Protein AF-A0A1J4JXN5-F1 (afdb_monomer)

InterPro domains:
  IPR014770 Munc13 homology 1 [PS51258] (712-852)

Structure (mmCIF, N/CA/C/O backbone):
data_AF-A0A1J4JXN5-F1
#
_entry.id   AF-A0A1J4JXN5-F1
#
loop_
_atom_site.group_PDB
_atom_site.id
_atom_site.type_symbol
_atom_site.label_atom_id
_atom_site.label_alt_id
_atom_site.label_comp_id
_atom_site.label_asym_id
_atom_site.label_entity_id
_atom_site.label_seq_id
_atom_site.pdbx_PDB_ins_code
_atom_site.Cartn_x
_atom_site.Cartn_y
_atom_site.Cartn_z
_atom_site.occupancy
_atom_site.B_iso_or_equiv
_atom_site.auth_seq_id
_atom_site.auth_comp_id
_atom_site.auth_asym_id
_atom_site.auth_atom_id
_atom_site.pdbx_PDB_model_num
ATOM 1 N N . MET A 1 1 ? -31.882 12.980 4.390 1.00 34.00 1 MET A N 1
ATOM 2 C CA . MET A 1 1 ? -31.147 12.082 3.477 1.00 34.00 1 MET A CA 1
ATOM 3 C C . MET A 1 1 ? -31.932 10.792 3.412 1.00 34.00 1 MET A C 1
ATOM 5 O O . MET A 1 1 ? -32.012 10.131 4.437 1.00 34.00 1 MET A O 1
ATOM 9 N N . ASN A 1 2 ? -32.656 10.540 2.318 1.00 30.00 2 ASN A N 1
ATOM 10 C CA . ASN A 1 2 ? -33.771 9.582 2.332 1.00 30.00 2 ASN A CA 1
ATOM 11 C C . ASN A 1 2 ? -33.903 8.712 1.076 1.00 30.00 2 ASN A C 1
ATOM 13 O O . ASN A 1 2 ? -34.976 8.161 0.841 1.00 30.00 2 ASN A O 1
ATOM 17 N N . THR A 1 3 ? -32.844 8.523 0.292 1.00 39.91 3 THR A N 1
ATOM 18 C CA . THR A 1 3 ? -32.921 7.628 -0.866 1.00 39.91 3 THR A CA 1
ATOM 19 C C . THR A 1 3 ? -31.639 6.835 -1.061 1.00 39.91 3 THR A C 1
ATOM 21 O O . THR A 1 3 ? -30.538 7.363 -1.026 1.00 39.91 3 THR A O 1
ATOM 24 N N . PHE A 1 4 ? -31.813 5.535 -1.297 1.00 38.88 4 PHE A N 1
ATOM 25 C CA . PHE A 1 4 ? -30.798 4.550 -1.687 1.00 38.88 4 PHE A CA 1
ATOM 26 C C . PHE A 1 4 ? -29.945 4.989 -2.898 1.00 38.88 4 PHE A C 1
ATOM 28 O O . PHE A 1 4 ? -28.815 4.537 -3.056 1.00 38.88 4 PHE A O 1
ATOM 35 N N . GLU A 1 5 ? -30.453 5.915 -3.714 1.00 36.44 5 GLU A N 1
ATOM 36 C CA . GLU A 1 5 ? -29.711 6.574 -4.796 1.00 36.44 5 GLU A CA 1
ATOM 37 C C . GLU A 1 5 ? -28.563 7.454 -4.281 1.00 36.44 5 GLU A C 1
ATOM 39 O O . GLU A 1 5 ? -27.498 7.433 -4.889 1.00 36.44 5 GLU A O 1
ATOM 44 N N . ASP A 1 6 ? -28.706 8.103 -3.118 1.00 40.25 6 ASP A N 1
ATOM 45 C CA . ASP A 1 6 ? -27.635 8.896 -2.494 1.00 40.25 6 ASP A CA 1
ATOM 46 C C . ASP A 1 6 ? -26.479 7.985 -2.037 1.00 40.25 6 ASP A C 1
ATOM 48 O O . ASP A 1 6 ? -25.319 8.376 -2.087 1.00 40.25 6 ASP A O 1
ATOM 52 N N . LEU A 1 7 ? -26.782 6.739 -1.640 1.00 38.69 7 LEU A N 1
ATOM 53 C CA . LEU A 1 7 ? -25.796 5.724 -1.239 1.00 38.69 7 LEU A CA 1
ATOM 54 C C . LEU A 1 7 ? -25.062 5.112 -2.435 1.00 38.69 7 LEU A C 1
ATOM 56 O O . LEU A 1 7 ? -23.862 4.867 -2.354 1.00 38.69 7 LEU A O 1
ATOM 60 N N . ILE A 1 8 ? -25.765 4.874 -3.545 1.00 38.03 8 ILE A N 1
ATOM 61 C CA . ILE A 1 8 ? -25.144 4.443 -4.804 1.00 38.03 8 ILE A CA 1
ATOM 62 C C . ILE A 1 8 ? -24.276 5.573 -5.360 1.00 38.03 8 ILE A C 1
ATOM 64 O O . ILE A 1 8 ? -23.167 5.317 -5.815 1.00 38.03 8 ILE A O 1
ATOM 68 N N . GLN A 1 9 ? -24.741 6.819 -5.276 1.00 39.81 9 GLN A N 1
ATOM 69 C CA . GLN A 1 9 ? -23.987 7.983 -5.716 1.00 39.81 9 GLN A CA 1
ATOM 70 C C . GLN A 1 9 ? -22.738 8.216 -4.856 1.00 39.81 9 GLN A C 1
ATOM 72 O O . GLN A 1 9 ? -21.664 8.322 -5.430 1.00 39.81 9 GLN A O 1
ATOM 77 N N . LEU A 1 10 ? -22.821 8.149 -3.521 1.00 38.19 10 LEU A N 1
ATOM 78 C CA . LEU A 1 10 ? -21.639 8.192 -2.643 1.00 38.19 10 LEU A CA 1
ATOM 79 C C . LEU A 1 10 ? -20.693 7.004 -2.878 1.00 38.19 10 LEU A C 1
ATOM 81 O O . LEU A 1 10 ? -19.480 7.173 -2.923 1.00 38.19 10 LEU A O 1
ATOM 85 N N . SER A 1 11 ? -21.229 5.796 -3.074 1.00 35.44 11 SER A N 1
ATOM 86 C CA . SER A 1 11 ? -20.434 4.607 -3.411 1.00 35.44 11 SER A CA 1
ATOM 87 C C . SER A 1 11 ? -19.694 4.765 -4.742 1.00 35.44 11 SER A C 1
ATOM 89 O O . SER A 1 11 ? -18.565 4.289 -4.866 1.00 35.44 11 SER A O 1
ATOM 91 N N . ASN A 1 12 ? -20.318 5.425 -5.719 1.00 38.41 12 ASN A N 1
ATOM 92 C CA . ASN A 1 12 ? -19.769 5.679 -7.049 1.00 38.41 12 ASN A CA 1
ATOM 93 C C . ASN A 1 12 ? -18.831 6.897 -7.091 1.00 38.41 12 ASN A C 1
ATOM 95 O O . ASN A 1 12 ? -17.870 6.874 -7.852 1.00 38.41 12 ASN A O 1
ATOM 99 N N . GLU A 1 13 ? -19.065 7.925 -6.271 1.00 37.84 13 GLU A N 1
ATOM 100 C CA . GLU A 1 13 ? -18.177 9.084 -6.089 1.00 37.84 13 GLU A CA 1
ATOM 101 C C . GLU A 1 13 ? -16.900 8.682 -5.324 1.00 37.84 13 GLU A C 1
ATOM 103 O O . GLU A 1 13 ? -15.816 9.116 -5.687 1.00 37.84 13 GLU A O 1
ATOM 108 N N . CYS A 1 14 ? -16.985 7.740 -4.374 1.00 36.06 14 CYS A N 1
ATOM 109 C CA . CYS A 1 14 ? -15.834 7.098 -3.714 1.00 36.06 14 CYS A CA 1
ATOM 110 C C . CYS A 1 14 ? -15.241 5.908 -4.512 1.00 36.06 14 CYS A C 1
ATOM 112 O O . CYS A 1 14 ? -14.603 5.014 -3.943 1.00 36.06 14 CYS A O 1
ATOM 114 N N . CYS A 1 15 ? -15.532 5.806 -5.812 1.00 37.44 15 CYS A N 1
ATOM 115 C CA . CYS A 1 15 ? -14.918 4.846 -6.740 1.00 37.44 15 CYS A CA 1
ATOM 116 C C . CYS A 1 15 ? -13.901 5.528 -7.667 1.00 37.44 15 CYS A C 1
ATOM 118 O O . CYS A 1 15 ? -13.617 4.996 -8.743 1.00 37.44 15 CYS A O 1
ATOM 120 N N . ASP A 1 16 ? -13.345 6.682 -7.281 1.00 41.69 16 ASP A N 1
ATOM 121 C CA . ASP A 1 16 ? -12.245 7.269 -8.038 1.00 41.69 16 ASP A CA 1
ATOM 122 C C . ASP A 1 16 ? -11.016 6.353 -7.914 1.00 41.69 16 ASP A C 1
ATOM 124 O O . ASP A 1 16 ? -10.402 6.202 -6.857 1.00 41.69 16 ASP A O 1
ATOM 128 N N . PHE A 1 17 ? -10.707 5.644 -9.002 1.00 43.22 17 PHE A N 1
ATOM 129 C CA . PHE A 1 17 ? -9.739 4.542 -9.028 1.00 43.22 17 PHE A CA 1
ATOM 130 C C . PHE A 1 17 ? -8.303 4.974 -8.681 1.00 43.22 17 PHE A C 1
ATOM 132 O O . PHE A 1 17 ? -7.457 4.116 -8.425 1.00 43.22 17 PHE A O 1
ATOM 139 N N . GLU A 1 18 ? -8.023 6.281 -8.653 1.00 43.88 18 GLU A N 1
ATOM 140 C CA . GLU A 1 18 ? -6.743 6.842 -8.208 1.00 43.88 18 GLU A CA 1
ATOM 141 C C . GLU A 1 18 ? -6.547 6.728 -6.679 1.00 43.88 18 GLU A C 1
ATOM 143 O O . GLU A 1 18 ? -5.416 6.529 -6.223 1.00 43.88 18 GLU A O 1
ATOM 148 N N . GLU A 1 19 ? -7.628 6.733 -5.884 1.00 44.91 19 GLU A N 1
ATOM 149 C CA . GLU A 1 19 ? -7.580 6.668 -4.409 1.00 44.91 19 GLU A CA 1
ATOM 150 C C . GLU A 1 19 ? -7.274 5.260 -3.863 1.00 44.91 19 GLU A C 1
ATOM 152 O O . GLU A 1 19 ? -6.784 5.112 -2.745 1.00 44.91 19 GLU A O 1
ATOM 157 N N . LEU A 1 20 ? -7.459 4.209 -4.673 1.00 47.72 20 LEU A N 1
ATOM 158 C CA . LEU A 1 20 ? -7.182 2.804 -4.312 1.00 47.72 20 LEU A CA 1
ATOM 159 C C . LEU A 1 20 ? -5.681 2.472 -4.187 1.00 47.72 20 LEU A C 1
ATOM 161 O O . LEU A 1 20 ? -5.313 1.312 -3.984 1.00 47.72 20 LEU A O 1
ATOM 165 N N . THR A 1 21 ? -4.801 3.464 -4.339 1.00 47.75 21 THR A N 1
ATOM 166 C CA . THR A 1 21 ? -3.351 3.285 -4.187 1.00 47.75 21 THR A CA 1
ATOM 167 C C . THR A 1 21 ? -2.880 3.401 -2.738 1.00 47.75 21 THR A C 1
ATOM 169 O O . THR A 1 21 ? -1.813 2.879 -2.412 1.00 47.75 21 THR A O 1
ATOM 172 N N . THR A 1 22 ? -3.677 4.008 -1.855 1.00 56.22 22 THR A N 1
ATOM 173 C CA . THR A 1 22 ? -3.363 4.153 -0.428 1.00 56.22 22 THR A CA 1
ATOM 174 C C . THR A 1 22 ? -4.433 3.488 0.429 1.00 56.22 22 THR A C 1
ATOM 176 O O . THR A 1 22 ? -5.583 3.919 0.424 1.00 56.22 22 THR A O 1
ATOM 179 N N . SER A 1 23 ? -4.059 2.457 1.191 1.00 66.06 23 SER A N 1
ATOM 180 C CA . SER A 1 23 ? -4.928 1.890 2.225 1.00 66.06 23 SER A CA 1
ATOM 181 C C . SER A 1 23 ? -5.310 2.972 3.242 1.00 66.06 23 SER A C 1
ATOM 183 O O . SER A 1 23 ? -4.453 3.730 3.706 1.00 66.06 23 SER A O 1
ATOM 185 N N . ILE A 1 24 ? -6.584 3.027 3.620 1.00 77.88 24 ILE A N 1
ATOM 186 C CA . ILE A 1 24 ? -7.077 3.761 4.781 1.00 77.88 24 ILE A CA 1
ATOM 187 C C . ILE A 1 24 ? -6.457 3.099 6.013 1.00 77.88 24 ILE A C 1
ATOM 189 O O . ILE A 1 24 ? -6.847 2.006 6.428 1.00 77.88 24 ILE A O 1
ATOM 193 N N . THR A 1 25 ? -5.447 3.763 6.567 1.00 84.06 25 THR A N 1
ATOM 194 C CA . THR A 1 25 ? -4.835 3.367 7.835 1.00 84.06 25 THR A CA 1
ATOM 195 C C . THR A 1 25 ? -5.831 3.565 8.971 1.00 84.06 25 THR A C 1
ATOM 197 O O . THR A 1 25 ? -6.712 4.433 8.890 1.00 84.06 25 THR A O 1
ATOM 200 N N . GLU A 1 26 ? -5.673 2.814 10.063 1.00 84.88 26 GLU A N 1
ATOM 201 C CA . GLU A 1 26 ? -6.506 3.019 11.257 1.00 84.88 26 GLU A CA 1
ATOM 202 C C . GLU A 1 26 ? -6.473 4.477 11.731 1.00 84.88 26 GLU A C 1
ATOM 204 O O . GLU A 1 26 ? -7.510 5.056 12.055 1.00 84.88 26 GLU A O 1
ATOM 209 N N . GLU A 1 27 ? -5.293 5.102 11.701 1.00 86.19 27 GLU A N 1
ATOM 210 C CA . GLU A 1 27 ? -5.111 6.494 12.108 1.00 86.19 27 GLU A CA 1
ATOM 211 C C . GLU A 1 27 ? -5.958 7.454 11.257 1.00 86.19 27 GLU A C 1
ATOM 213 O O . GLU A 1 27 ? -6.563 8.388 11.788 1.00 86.19 27 GLU A O 1
ATOM 218 N N . ASN A 1 28 ? -6.035 7.227 9.942 1.00 85.50 28 ASN A N 1
ATOM 219 C CA . ASN A 1 28 ? -6.810 8.070 9.034 1.00 85.50 28 ASN A CA 1
ATOM 220 C C . ASN A 1 28 ? -8.318 7.859 9.208 1.00 85.50 28 ASN A C 1
ATOM 222 O O . ASN A 1 28 ? -9.057 8.843 9.278 1.00 85.50 28 ASN A O 1
ATOM 226 N N . ALA A 1 29 ? -8.769 6.610 9.362 1.00 85.50 29 ALA A N 1
ATOM 227 C CA . ALA A 1 29 ? -10.172 6.311 9.653 1.00 85.50 29 ALA A CA 1
ATOM 228 C C . ALA A 1 29 ? -10.619 6.923 10.995 1.00 85.50 29 ALA A C 1
ATOM 230 O O . ALA A 1 29 ? -11.699 7.512 11.089 1.00 85.50 29 ALA A O 1
ATOM 231 N N . LEU A 1 30 ? -9.768 6.854 12.025 1.00 87.00 30 LEU A N 1
ATOM 232 C CA . LEU A 1 30 ? -10.022 7.500 13.314 1.00 87.00 30 LEU A CA 1
ATOM 233 C C . LEU A 1 30 ? -10.041 9.025 13.194 1.00 87.00 30 LEU A C 1
ATOM 235 O O . LEU A 1 30 ? -10.899 9.666 13.798 1.00 87.00 30 LEU A O 1
ATOM 239 N N . LYS A 1 31 ? -9.125 9.629 12.425 1.00 87.12 31 LYS A N 1
ATOM 240 C CA . LYS A 1 31 ? -9.125 11.081 12.170 1.00 87.12 31 LYS A CA 1
ATOM 241 C C . LYS A 1 31 ? -10.431 11.540 11.528 1.00 87.12 31 LYS A C 1
ATOM 243 O O . LYS A 1 31 ? -10.970 12.558 11.951 1.00 87.12 31 LYS A O 1
ATOM 248 N N . GLU A 1 32 ? -10.959 10.791 10.562 1.00 85.81 32 GLU A N 1
ATOM 249 C CA . GLU A 1 32 ? -12.247 11.102 9.936 1.00 85.81 32 GLU A CA 1
ATOM 250 C C . GLU A 1 32 ? -13.392 11.086 10.959 1.00 85.81 32 GLU A C 1
ATOM 252 O O . GLU A 1 32 ? -14.187 12.027 11.022 1.00 85.81 32 GLU A O 1
ATOM 257 N N . GLY A 1 33 ? -13.434 10.059 11.816 1.00 84.94 33 GLY A N 1
ATOM 258 C CA . GLY A 1 33 ? -14.373 9.997 12.933 1.00 84.94 33 GLY A CA 1
ATOM 259 C C . GLY A 1 33 ? -14.244 11.213 13.852 1.00 84.94 33 GLY A C 1
ATOM 260 O O . GLY A 1 33 ? -15.233 11.899 14.114 1.00 84.94 33 GLY A O 1
ATOM 261 N N . LYS A 1 34 ? -13.018 11.533 14.286 1.00 87.00 34 LYS A N 1
ATOM 262 C CA . LYS A 1 34 ? -12.709 12.658 15.187 1.00 87.00 34 LYS A CA 1
ATOM 263 C C . LYS A 1 34 ? -13.188 14.008 14.658 1.00 87.00 34 LYS A C 1
ATOM 265 O O . LYS A 1 34 ? -13.574 14.853 15.453 1.00 87.00 34 LYS A O 1
ATOM 270 N N . VAL A 1 35 ? -13.196 14.220 13.340 1.00 86.25 35 VAL A N 1
ATOM 271 C CA . VAL A 1 35 ? -13.711 15.463 12.734 1.00 86.25 35 VAL A CA 1
ATOM 272 C C . VAL A 1 35 ? -15.225 15.608 12.923 1.00 86.25 35 VAL A C 1
ATOM 274 O O . VAL A 1 35 ? -15.720 16.724 13.065 1.00 86.25 35 VAL A O 1
ATOM 277 N N . ARG A 1 36 ? -15.966 14.494 12.945 1.00 83.19 36 ARG A N 1
ATOM 278 C CA . ARG A 1 36 ? -17.420 14.479 13.195 1.00 83.19 36 ARG A CA 1
ATOM 279 C C . ARG A 1 36 ? -17.749 14.621 14.682 1.00 83.19 36 ARG A C 1
ATOM 281 O O . ARG A 1 36 ? -18.852 15.038 15.030 1.00 83.19 36 ARG A O 1
ATOM 288 N N . PHE A 1 37 ? -16.792 14.289 15.545 1.00 83.88 37 PHE A N 1
ATOM 289 C CA . PHE A 1 37 ? -16.942 14.371 16.985 1.00 83.88 37 PHE A CA 1
ATOM 290 C C . PHE A 1 37 ? -16.906 15.826 17.466 1.00 83.88 37 PHE A C 1
ATOM 292 O O . PHE A 1 37 ? -15.874 16.500 17.440 1.00 83.88 37 PHE A O 1
ATOM 299 N N . ILE A 1 38 ? -18.048 16.316 17.942 1.00 74.62 38 ILE A N 1
ATOM 300 C CA . ILE A 1 38 ? -18.156 17.651 18.526 1.00 74.62 38 ILE A CA 1
ATOM 301 C C . ILE A 1 38 ? -17.820 17.541 20.011 1.00 74.62 38 ILE A C 1
ATOM 303 O O . ILE A 1 38 ? -18.567 16.942 20.783 1.00 74.62 38 ILE A O 1
ATOM 307 N N . LYS A 1 39 ? -16.700 18.147 20.420 1.00 71.44 39 LYS A N 1
ATOM 308 C CA . LYS A 1 39 ? -16.337 18.252 21.835 1.00 71.44 39 LYS A CA 1
ATOM 309 C C . LYS A 1 39 ? -17.323 19.189 22.530 1.00 71.44 39 LYS A C 1
ATOM 311 O O . LYS A 1 39 ? -17.181 20.409 22.452 1.00 71.44 39 LYS A O 1
ATOM 316 N N . GLU A 1 40 ? -18.317 18.623 23.204 1.00 69.00 40 GLU A N 1
ATOM 317 C CA . GLU A 1 40 ? -19.178 19.393 24.096 1.00 69.00 40 GLU A CA 1
ATOM 318 C C . GLU A 1 40 ? -18.326 19.929 25.256 1.00 69.00 40 GLU A C 1
ATOM 320 O O . GLU A 1 40 ? -17.703 19.172 26.005 1.00 69.00 40 GLU A O 1
ATOM 325 N N . GLN A 1 41 ? -18.238 21.256 25.365 1.00 66.19 41 GLN A N 1
ATOM 326 C CA . GLN A 1 41 ? -17.633 21.909 26.520 1.00 66.19 41 GLN A CA 1
ATOM 327 C C . GLN A 1 41 ? -18.699 22.022 27.607 1.00 66.19 41 GLN A C 1
ATOM 329 O O . GLN A 1 41 ? -19.655 22.784 27.471 1.00 66.19 41 GLN A O 1
ATOM 334 N N . PHE A 1 42 ? -18.537 21.251 28.678 1.00 69.31 42 PHE A N 1
ATOM 335 C CA . PHE A 1 42 ? -19.374 21.374 29.864 1.00 69.31 42 PHE A CA 1
ATOM 336 C C . PHE A 1 42 ? -18.786 22.436 30.793 1.00 69.31 42 PHE A C 1
ATOM 338 O O . PHE A 1 42 ? -17.647 22.315 31.245 1.00 69.31 42 PHE A O 1
ATOM 345 N N . GLU A 1 43 ? -19.566 23.474 31.096 1.00 68.62 43 GLU A N 1
ATOM 346 C CA . GLU A 1 43 ? -19.226 24.415 32.161 1.00 68.62 43 GLU A CA 1
ATOM 347 C C . GLU A 1 43 ? -19.485 23.754 33.519 1.00 68.62 43 GLU A C 1
ATOM 349 O O . GLU A 1 43 ? -20.629 23.520 33.916 1.00 68.62 43 GLU A O 1
ATOM 354 N N . ILE A 1 44 ? -18.405 23.449 34.234 1.00 72.38 44 ILE A N 1
ATOM 355 C CA . ILE A 1 44 ? -18.445 22.964 35.612 1.00 72.38 44 ILE A CA 1
ATOM 356 C C . ILE A 1 44 ? -18.185 24.158 36.529 1.00 72.38 44 ILE A C 1
ATOM 358 O O . ILE A 1 44 ? -17.180 24.848 36.386 1.00 72.38 44 ILE A O 1
ATOM 362 N N . THR A 1 45 ? -19.103 24.423 37.459 1.00 77.81 45 THR A N 1
ATOM 363 C CA . THR A 1 45 ? -18.916 25.469 38.482 1.00 77.81 45 THR A CA 1
ATOM 364 C C . THR A 1 45 ? -17.967 24.983 39.580 1.00 77.81 45 THR A C 1
ATOM 366 O O . THR A 1 45 ? -17.844 23.780 39.811 1.00 77.81 45 THR A O 1
ATOM 369 N N . ASP A 1 46 ? -17.374 25.909 40.337 1.00 72.19 46 ASP A N 1
ATOM 370 C CA . ASP A 1 46 ? -16.499 25.586 41.476 1.00 72.19 46 ASP A CA 1
ATOM 371 C C . ASP A 1 46 ? -17.151 24.613 42.476 1.00 72.19 46 ASP A C 1
ATOM 373 O O . ASP A 1 46 ? -16.493 23.711 42.990 1.00 72.19 46 ASP A O 1
ATOM 377 N N . SER A 1 47 ? -18.464 24.748 42.707 1.00 70.88 47 SER A N 1
ATOM 378 C CA . SER A 1 47 ? -19.232 23.855 43.584 1.00 70.88 47 SER A CA 1
ATOM 379 C C . SER A 1 47 ? -19.298 22.422 43.064 1.00 70.88 47 SER A C 1
ATOM 381 O O . SER A 1 47 ? -19.175 21.486 43.848 1.00 70.88 47 SER A O 1
ATOM 383 N N . HIS A 1 48 ? -19.457 22.234 41.751 1.00 75.06 48 HIS A N 1
ATOM 384 C CA . HIS A 1 48 ? -19.445 20.901 41.162 1.00 75.06 48 HIS A CA 1
ATOM 385 C C . HIS A 1 48 ? -18.056 20.279 41.315 1.00 75.06 48 HIS A C 1
ATOM 387 O O . HIS A 1 48 ? -17.967 19.140 41.748 1.00 75.06 48 HIS A O 1
ATOM 393 N N . VAL A 1 49 ? -16.968 21.018 41.065 1.00 73.50 49 VAL A N 1
ATOM 394 C CA . VAL A 1 49 ? -15.616 20.475 41.285 1.00 73.50 49 VAL A CA 1
ATOM 395 C C . VAL A 1 49 ? -15.347 20.146 42.743 1.00 73.50 49 VAL A C 1
ATOM 397 O O . VAL A 1 49 ? -14.741 19.113 43.011 1.00 73.50 49 VAL A O 1
ATOM 400 N N . GLU A 1 50 ? -15.823 20.950 43.692 1.00 71.56 50 GLU A N 1
ATOM 401 C CA . GLU A 1 50 ? -15.691 20.612 45.110 1.00 71.56 50 GLU A CA 1
ATOM 402 C C . GLU A 1 50 ? -16.379 19.275 45.438 1.00 71.56 50 GLU A C 1
ATOM 404 O O . GLU A 1 50 ? -15.783 18.445 46.127 1.00 71.56 50 GLU A O 1
ATOM 409 N N . ILE A 1 51 ? -17.572 19.026 44.883 1.00 71.31 51 ILE A N 1
ATOM 410 C CA . ILE A 1 51 ? -18.297 17.749 45.006 1.00 71.31 51 ILE A CA 1
ATOM 411 C C . ILE A 1 51 ? -17.516 16.608 44.344 1.00 71.31 51 ILE A C 1
ATOM 413 O O . ILE A 1 51 ? -17.298 15.570 44.962 1.00 71.31 51 ILE A O 1
ATOM 417 N N . MET A 1 52 ? -17.041 16.804 43.113 1.00 72.94 52 MET A N 1
ATOM 418 C CA . MET A 1 52 ? -16.273 15.794 42.381 1.00 72.94 52 MET A CA 1
ATOM 419 C C . MET A 1 52 ? -15.003 15.396 43.125 1.00 72.94 52 MET A C 1
ATOM 421 O O . MET A 1 52 ? -14.706 14.210 43.261 1.00 72.94 52 MET A O 1
ATOM 425 N N . VAL A 1 53 ? -14.254 16.393 43.608 1.00 72.50 53 VAL A N 1
ATOM 426 C CA . VAL A 1 53 ? -13.054 16.180 44.409 1.00 72.50 53 VAL A CA 1
ATOM 427 C C . VAL A 1 53 ? -13.454 15.403 45.651 1.00 72.50 53 VAL A C 1
ATOM 429 O O . VAL A 1 53 ? -12.917 14.317 45.835 1.00 72.50 53 VAL A O 1
ATOM 432 N N . HIS A 1 54 ? -14.429 15.897 46.429 1.00 69.81 54 HIS A N 1
ATOM 433 C CA . HIS A 1 54 ? -14.953 15.242 47.633 1.00 69.81 54 HIS A CA 1
ATOM 434 C C . HIS A 1 54 ? -15.273 13.753 47.406 1.00 69.81 54 HIS A C 1
ATOM 436 O O . HIS A 1 54 ? -14.876 12.898 48.202 1.00 69.81 54 HIS A O 1
ATOM 442 N N . ASP A 1 55 ? -15.940 13.437 46.300 1.00 67.94 55 ASP A N 1
ATOM 443 C CA . ASP A 1 55 ? -16.419 12.090 46.023 1.00 67.94 55 ASP A CA 1
ATOM 444 C C . ASP A 1 55 ? -15.340 11.132 45.521 1.00 67.94 55 ASP A C 1
ATOM 446 O O . ASP A 1 55 ? -15.373 9.949 45.861 1.00 67.94 55 ASP A O 1
ATOM 450 N N . LEU A 1 56 ? -14.364 11.634 44.763 1.00 70.06 56 LEU A N 1
ATOM 451 C CA . LEU A 1 56 ? -13.318 10.823 44.136 1.00 70.06 56 LEU A CA 1
ATOM 452 C C . LEU A 1 56 ? -12.023 10.710 44.959 1.00 70.06 56 LEU A C 1
ATOM 454 O O . LEU A 1 56 ? -11.146 9.925 44.601 1.00 70.06 56 LEU A O 1
ATOM 458 N N . ILE A 1 57 ? -11.870 11.454 46.066 1.00 63.16 57 ILE A N 1
ATOM 459 C CA . ILE A 1 57 ? -10.687 11.341 46.952 1.00 63.16 57 ILE A CA 1
ATOM 460 C C . ILE A 1 57 ? -10.530 9.933 47.529 1.00 63.16 57 ILE A C 1
ATOM 462 O O . ILE A 1 57 ? -9.400 9.489 47.747 1.00 63.16 57 ILE A O 1
ATOM 466 N N . TYR A 1 58 ? -11.640 9.247 47.816 1.00 63.44 58 TYR A N 1
ATOM 467 C CA . TYR A 1 58 ? -11.625 7.884 48.335 1.00 63.44 58 TYR A CA 1
ATOM 468 C C . TYR A 1 58 ? -12.345 6.948 47.365 1.00 63.44 58 TYR A C 1
ATOM 470 O O . TYR A 1 58 ? -13.550 6.752 47.506 1.00 63.44 58 TYR A O 1
ATOM 478 N N . PRO A 1 59 ? -11.626 6.358 46.399 1.00 65.81 59 PRO A N 1
ATOM 479 C CA . PRO A 1 59 ? -12.236 5.406 45.494 1.00 65.81 59 PRO A CA 1
ATOM 480 C C . PRO A 1 59 ? -12.574 4.110 46.252 1.00 65.81 59 PRO A C 1
ATOM 482 O O . PRO A 1 59 ? -11.665 3.380 46.662 1.00 65.81 59 PRO A O 1
ATOM 485 N N . ILE A 1 60 ? -13.864 3.796 46.413 1.00 68.06 60 ILE A N 1
ATOM 486 C CA . ILE A 1 60 ? -14.391 2.451 46.709 1.00 68.06 60 ILE A CA 1
ATOM 487 C C . ILE A 1 60 ? -13.693 1.429 45.804 1.00 68.06 60 ILE A C 1
ATOM 489 O O . ILE A 1 60 ? -13.195 0.403 46.278 1.00 68.06 60 ILE A O 1
ATOM 493 N N . THR A 1 61 ? -13.544 1.758 44.519 1.00 70.00 61 THR A N 1
ATOM 494 C CA . THR A 1 61 ? -12.818 0.941 43.533 1.00 70.00 61 THR A CA 1
ATOM 495 C C . THR A 1 61 ? -11.359 0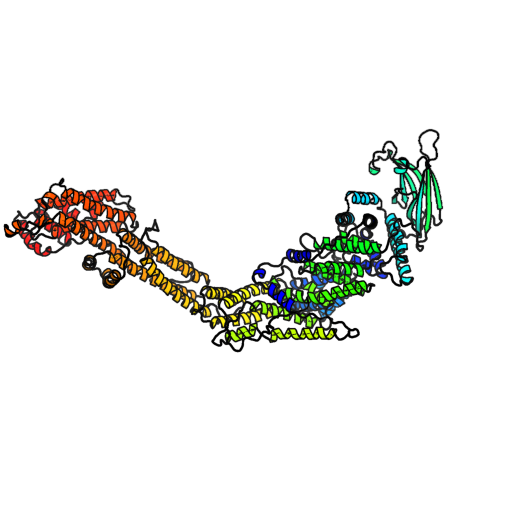.658 43.924 1.00 70.00 61 THR A C 1
ATOM 497 O O . THR A 1 61 ? -10.856 -0.436 43.681 1.00 70.00 61 THR A O 1
ATOM 500 N N . GLY A 1 62 ? -10.684 1.565 44.636 1.00 70.81 62 GLY A N 1
ATOM 501 C 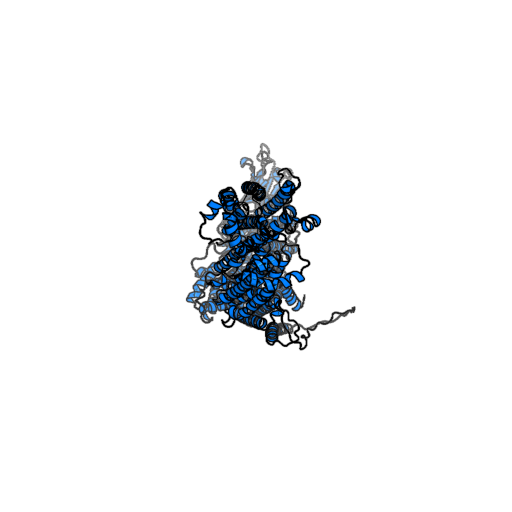CA . GLY A 1 62 ? -9.320 1.362 45.141 1.00 70.81 62 GLY A CA 1
ATOM 502 C C . GLY A 1 62 ? -9.200 0.333 46.275 1.00 70.81 62 GLY A C 1
ATOM 503 O O . GLY A 1 62 ? -8.090 -0.103 46.577 1.00 70.81 62 GLY A O 1
ATOM 504 N N . GLN A 1 63 ? -10.317 -0.053 46.905 1.00 72.56 63 GLN A N 1
ATOM 505 C CA . GLN A 1 63 ? -10.400 -1.182 47.848 1.00 72.56 63 GLN A CA 1
ATOM 506 C C . GLN A 1 63 ? -10.877 -2.468 47.155 1.00 72.56 63 GLN A C 1
ATOM 508 O O . GLN A 1 63 ? -10.511 -3.575 47.559 1.00 72.56 63 GLN A O 1
ATOM 513 N N . MET A 1 64 ? -11.672 -2.329 46.088 1.00 76.00 64 MET A N 1
ATOM 514 C CA . MET A 1 64 ? -12.090 -3.448 45.238 1.00 76.00 64 MET A CA 1
ATOM 515 C C . MET A 1 64 ? -10.942 -4.033 44.429 1.00 76.00 64 MET A C 1
ATOM 517 O O . MET A 1 64 ? -11.016 -5.193 44.043 1.00 76.00 64 MET A O 1
ATOM 521 N N . LEU A 1 65 ? -9.894 -3.253 44.177 1.00 82.12 65 LEU A N 1
ATOM 522 C CA . LEU A 1 65 ? -8.729 -3.675 43.417 1.00 82.12 65 LEU A CA 1
ATOM 523 C C . LEU A 1 65 ? -7.550 -3.990 44.339 1.00 82.12 65 LEU A C 1
ATOM 525 O O . LEU A 1 65 ? -7.276 -3.291 45.315 1.00 82.12 65 LEU A O 1
ATOM 529 N N . ASP A 1 66 ? -6.823 -5.051 44.019 1.00 81.38 66 ASP A N 1
ATOM 530 C CA . ASP A 1 66 ? -5.569 -5.378 44.671 1.00 81.38 66 ASP A CA 1
ATOM 531 C C . ASP A 1 66 ? -4.480 -4.399 44.212 1.00 81.38 66 ASP A C 1
ATOM 533 O O . ASP A 1 66 ? -4.138 -4.301 43.032 1.00 81.38 66 ASP A O 1
ATOM 537 N N . GLN A 1 67 ? -3.892 -3.693 45.177 1.00 77.06 67 GLN A N 1
ATOM 538 C CA . GLN A 1 67 ? -2.889 -2.649 44.950 1.00 77.06 67 GLN A CA 1
ATOM 539 C C . GLN A 1 67 ? -1.542 -3.178 44.431 1.00 77.06 67 GLN A C 1
ATOM 541 O O . GLN A 1 67 ? -0.558 -2.445 44.429 1.00 77.06 67 GLN A O 1
ATOM 546 N N . ARG A 1 68 ? -1.393 -4.458 44.087 1.00 78.88 68 ARG A N 1
ATOM 547 C CA . ARG A 1 68 ? -0.162 -4.977 43.468 1.00 78.88 68 ARG A CA 1
ATOM 548 C C . ARG A 1 68 ? -0.424 -5.436 42.047 1.00 78.88 68 ARG A C 1
ATOM 550 O O . ARG A 1 68 ? 0.328 -5.075 41.148 1.00 78.88 68 ARG A O 1
ATOM 557 N N . SER A 1 69 ? -1.483 -6.210 41.869 1.00 79.94 69 SER A N 1
ATOM 558 C CA . SER A 1 69 ? -1.865 -6.834 40.610 1.00 79.94 69 SER A CA 1
ATOM 559 C C . SER A 1 69 ? -2.757 -5.950 39.740 1.00 79.94 69 SER A C 1
ATOM 561 O O . SER A 1 69 ? -2.814 -6.180 38.532 1.00 79.94 69 SER A O 1
ATOM 563 N N . GLY A 1 70 ? -3.459 -4.966 40.316 1.00 80.56 70 GLY A N 1
ATOM 564 C CA . GLY A 1 70 ? -4.441 -4.159 39.588 1.00 80.56 70 GLY A CA 1
ATOM 565 C C . GLY A 1 70 ? -5.718 -4.913 39.216 1.00 80.56 70 GLY A C 1
ATOM 566 O O . GLY A 1 70 ? -6.482 -4.442 38.377 1.00 80.56 70 GLY A O 1
ATOM 567 N N . CYS A 1 71 ? -5.900 -6.108 39.778 1.00 87.50 71 CYS A N 1
ATOM 568 C CA . CYS A 1 71 ? -7.039 -6.990 39.543 1.00 87.50 71 CYS A CA 1
ATOM 569 C C . CYS A 1 71 ? -8.054 -6.845 40.677 1.00 87.50 71 CYS A C 1
ATOM 571 O O . CYS A 1 71 ? -7.723 -6.308 41.733 1.00 87.50 71 CYS A O 1
ATOM 573 N N . ILE A 1 72 ? -9.270 -7.352 40.499 1.00 86.00 72 ILE A N 1
ATOM 574 C CA . ILE A 1 72 ? -10.277 -7.388 41.563 1.00 86.00 72 ILE A CA 1
ATOM 575 C C . ILE A 1 72 ? -9.728 -8.208 42.747 1.00 86.00 72 ILE A C 1
ATOM 577 O O . ILE A 1 72 ? -9.383 -9.382 42.609 1.00 86.00 72 ILE A O 1
ATOM 581 N N . SER A 1 73 ? -9.616 -7.570 43.914 1.00 84.31 73 SER A N 1
ATOM 582 C CA . SER A 1 73 ? -9.181 -8.182 45.171 1.00 84.31 73 SER A CA 1
ATOM 583 C C . SER A 1 73 ? -10.225 -9.182 45.675 1.00 84.31 73 SER A C 1
ATOM 585 O O . SER A 1 73 ? -11.382 -9.128 45.267 1.00 84.31 73 SER A O 1
ATOM 587 N N . GLN A 1 74 ? -9.869 -10.063 46.618 1.00 79.88 74 GLN A N 1
ATOM 588 C CA . GLN A 1 74 ? -10.865 -10.957 47.232 1.00 79.88 74 GLN A CA 1
ATOM 589 C C . GLN A 1 74 ? -12.033 -10.167 47.841 1.00 79.88 74 GLN A C 1
ATOM 591 O O . GLN A 1 74 ? -13.185 -10.547 47.676 1.00 79.88 74 GLN A O 1
ATOM 596 N N . PHE A 1 75 ? -11.743 -9.023 48.467 1.00 75.88 75 PHE A N 1
ATOM 597 C CA . PHE A 1 75 ? -12.777 -8.120 48.965 1.00 75.88 75 PHE A CA 1
ATOM 598 C C . PHE A 1 75 ? -13.673 -7.605 47.833 1.00 75.88 75 PHE A C 1
ATOM 600 O O . PHE A 1 75 ? -14.890 -7.599 47.984 1.00 75.88 75 PHE A O 1
ATOM 607 N N . GLY A 1 76 ? -13.085 -7.195 46.704 1.00 79.94 76 GLY A N 1
ATOM 608 C CA . GLY A 1 76 ? -13.827 -6.777 45.518 1.00 79.94 76 GLY A CA 1
ATOM 609 C C . GLY A 1 76 ? -14.715 -7.888 44.956 1.00 79.94 76 GLY A C 1
ATOM 610 O O . GLY A 1 76 ? -15.867 -7.617 44.631 1.00 79.94 76 GLY A O 1
ATOM 611 N N . LYS A 1 77 ? -14.227 -9.134 44.913 1.00 81.19 77 LYS A N 1
ATOM 612 C CA . LYS A 1 77 ? -15.012 -10.305 44.491 1.00 81.19 77 LYS A CA 1
ATOM 613 C C . LYS A 1 77 ? -16.178 -10.553 45.436 1.00 81.19 77 LYS A C 1
ATOM 615 O O . LYS A 1 77 ? -17.324 -10.514 45.002 1.00 81.19 77 LYS A O 1
ATOM 620 N N . ASP A 1 78 ? -15.903 -10.671 46.736 1.00 74.38 78 ASP A N 1
ATOM 621 C CA . ASP A 1 78 ? -16.936 -10.862 47.756 1.00 74.38 78 ASP A CA 1
ATOM 622 C C . ASP A 1 78 ? -17.976 -9.736 47.688 1.00 74.38 78 ASP A C 1
ATOM 624 O O . ASP A 1 78 ? -19.165 -9.953 47.925 1.00 74.38 78 ASP A O 1
ATOM 628 N N . LEU A 1 79 ? -17.527 -8.504 47.429 1.00 73.00 79 LEU A N 1
ATOM 629 C CA . LEU A 1 79 ? -18.373 -7.330 47.277 1.00 73.00 79 LEU A CA 1
ATOM 630 C C . LEU A 1 79 ? -19.275 -7.437 46.042 1.00 73.00 79 LEU A C 1
ATOM 632 O O . LEU A 1 79 ? -20.484 -7.271 46.185 1.00 73.00 79 LEU A O 1
ATOM 636 N N . ILE A 1 80 ? -18.722 -7.735 44.866 1.00 77.50 80 ILE A N 1
ATOM 637 C CA . ILE A 1 80 ? -19.482 -7.908 43.620 1.00 77.50 80 ILE A CA 1
ATOM 638 C C . ILE A 1 80 ? -20.460 -9.081 43.741 1.00 77.50 80 ILE A C 1
ATOM 640 O O . ILE A 1 80 ? -21.605 -8.953 43.331 1.00 77.50 80 ILE A O 1
ATOM 644 N N . GLU A 1 81 ? -20.071 -10.192 44.364 1.00 76.25 81 GLU A N 1
ATOM 645 C CA . GLU A 1 81 ? -20.944 -11.360 44.543 1.00 76.25 81 GLU A CA 1
ATOM 646 C C . GLU A 1 81 ? -22.090 -11.085 45.521 1.00 76.25 81 GLU A C 1
ATOM 648 O O . GLU A 1 81 ? -23.250 -11.366 45.216 1.00 76.25 81 GLU A O 1
ATOM 653 N N . SER A 1 82 ? -21.792 -10.482 46.683 1.00 65.94 82 SER A N 1
ATOM 654 C CA . SER A 1 82 ? -22.844 -10.045 47.618 1.00 65.94 82 SER A CA 1
ATOM 655 C C . SER A 1 82 ? -23.752 -8.991 46.981 1.00 65.94 82 SER A C 1
ATOM 657 O O . SER A 1 82 ? -24.958 -9.014 47.186 1.00 65.94 82 SER A O 1
ATOM 659 N N . THR A 1 83 ? -23.127 -8.157 46.148 1.00 65.75 83 THR A N 1
ATOM 660 C CA . THR A 1 83 ? -23.622 -7.226 45.137 1.00 65.75 83 THR A CA 1
ATOM 661 C C . THR A 1 83 ? -24.725 -7.693 44.205 1.00 65.75 83 THR A C 1
ATOM 663 O O . THR A 1 83 ? -25.762 -7.081 44.004 1.00 65.75 83 THR A O 1
ATOM 666 N N . GLU A 1 84 ? -24.438 -8.813 43.560 1.00 67.88 84 GLU A N 1
ATOM 667 C CA . GLU A 1 84 ? -25.139 -9.274 42.372 1.00 67.88 84 GLU A CA 1
ATOM 668 C C . GLU A 1 84 ? -26.494 -9.891 42.711 1.00 67.88 84 GLU A C 1
ATOM 670 O O . GLU A 1 84 ? -27.434 -9.779 41.931 1.00 67.88 84 GLU A O 1
ATOM 675 N N . GLN A 1 85 ? -26.634 -10.461 43.915 1.00 60.62 85 GLN A N 1
ATOM 676 C CA . GLN A 1 85 ? -27.920 -10.943 44.442 1.00 60.62 85 GLN A CA 1
ATOM 677 C C . GLN A 1 85 ? -28.960 -9.816 44.596 1.00 60.62 85 GLN A C 1
ATOM 679 O O . GLN A 1 85 ? -30.133 -10.067 44.860 1.00 60.62 85 GLN A O 1
ATOM 684 N N . ILE A 1 86 ? -28.516 -8.567 44.472 1.00 54.62 86 ILE A N 1
ATOM 685 C CA . ILE A 1 86 ? -29.253 -7.343 44.767 1.00 54.62 86 ILE A CA 1
ATOM 686 C C . ILE A 1 86 ? -29.539 -6.606 43.473 1.00 54.62 86 ILE A C 1
ATOM 688 O O . ILE A 1 86 ? -30.682 -6.258 43.193 1.00 54.62 86 ILE A O 1
ATOM 692 N N . SER A 1 87 ? -28.464 -6.303 42.748 1.00 67.06 87 SER A N 1
ATOM 693 C CA . SER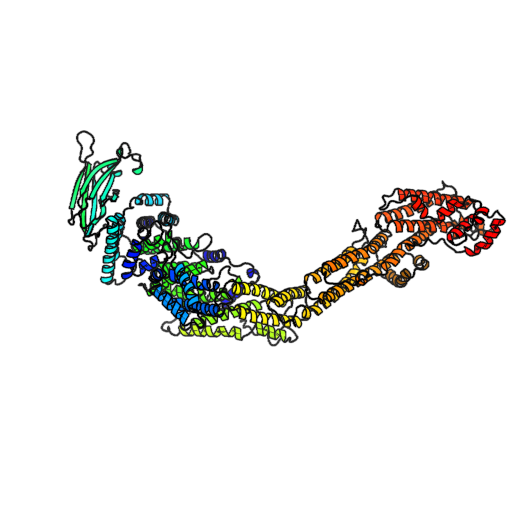 A 1 87 ? -28.498 -5.623 41.475 1.00 67.06 87 SER A CA 1
ATOM 694 C C . SER A 1 87 ? -27.350 -6.151 40.617 1.00 67.06 87 SER A C 1
ATOM 696 O O . SER A 1 87 ? -26.194 -6.123 41.053 1.00 67.06 87 SER A O 1
ATOM 698 N N . PRO A 1 88 ? -27.630 -6.573 39.375 1.00 77.62 88 PRO A N 1
ATOM 699 C CA . PRO A 1 88 ? -26.585 -6.926 38.425 1.00 77.62 88 PRO A CA 1
ATOM 700 C C . PRO A 1 88 ? -25.724 -5.721 37.996 1.00 77.62 88 PRO A C 1
ATOM 702 O O . PRO A 1 88 ? -24.675 -5.925 37.385 1.00 77.62 88 PRO A O 1
ATOM 705 N N . ASP A 1 89 ? -26.109 -4.481 38.332 1.00 79.00 89 ASP A N 1
ATOM 706 C CA . ASP A 1 89 ? -25.437 -3.258 37.872 1.00 79.00 89 ASP A CA 1
ATOM 707 C C . ASP A 1 89 ? -23.957 -3.191 38.268 1.00 79.00 89 ASP A C 1
ATOM 709 O O . ASP A 1 89 ? -23.118 -2.883 37.426 1.00 79.00 89 ASP A O 1
ATOM 713 N N . ILE A 1 90 ? -23.605 -3.516 39.519 1.00 78.69 90 ILE A N 1
ATOM 714 C CA . ILE A 1 90 ? -22.215 -3.399 40.005 1.00 78.69 90 ILE A CA 1
ATOM 715 C C . ILE A 1 90 ? -21.294 -4.371 39.265 1.00 78.69 90 ILE A C 1
ATOM 717 O O . ILE A 1 90 ? -20.180 -4.009 38.885 1.00 78.69 90 ILE A O 1
ATOM 721 N N . LYS A 1 91 ? -21.763 -5.593 39.005 1.00 84.06 91 LYS A N 1
ATOM 722 C CA . LYS A 1 91 ? -21.014 -6.568 38.208 1.00 84.06 91 LYS A CA 1
ATOM 723 C C . LYS A 1 91 ? -20.830 -6.087 36.770 1.00 84.06 91 LYS A C 1
ATOM 725 O O . LYS A 1 91 ? -19.734 -6.172 36.225 1.00 84.06 91 LYS A O 1
ATOM 730 N N . LEU A 1 92 ? -21.884 -5.544 36.162 1.00 87.50 92 LEU A N 1
ATOM 731 C CA . LEU A 1 92 ? -21.798 -5.027 34.799 1.00 87.50 92 LEU A CA 1
ATOM 732 C C . LEU A 1 92 ? -20.838 -3.839 34.729 1.00 87.50 92 LEU A C 1
ATOM 734 O O . LEU A 1 92 ? -19.914 -3.872 33.936 1.00 87.50 92 LEU A O 1
ATOM 738 N N . ILE A 1 93 ? -20.935 -2.860 35.626 1.00 86.75 93 ILE A N 1
ATOM 739 C CA . ILE A 1 93 ? -20.041 -1.690 35.649 1.00 86.75 93 ILE A CA 1
ATOM 740 C C . ILE A 1 93 ? -18.578 -2.075 35.962 1.00 86.75 93 ILE A C 1
ATOM 742 O O . ILE A 1 93 ? -17.658 -1.343 35.615 1.00 86.75 93 ILE A O 1
ATOM 746 N N . THR A 1 94 ? -18.325 -3.236 36.571 1.00 86.56 94 THR A N 1
ATOM 747 C CA . THR A 1 94 ? -16.962 -3.738 36.841 1.00 86.56 94 THR A CA 1
ATOM 748 C C . THR A 1 94 ? -16.420 -4.681 35.758 1.00 86.56 94 THR A C 1
ATOM 750 O O . THR A 1 94 ? -15.305 -5.178 35.890 1.00 86.56 94 THR A O 1
ATOM 753 N N . THR A 1 95 ? -17.149 -4.870 34.652 1.00 87.56 95 THR A N 1
ATOM 754 C CA . THR A 1 95 ? -16.840 -5.819 33.560 1.00 87.56 95 THR A CA 1
ATOM 755 C C . THR A 1 95 ? -15.485 -5.586 32.868 1.00 87.56 95 THR A C 1
ATOM 757 O O . THR A 1 95 ? -14.884 -6.518 32.346 1.00 87.56 95 THR A O 1
ATOM 760 N N . TYR A 1 96 ? -14.951 -4.360 32.870 1.00 87.50 96 TYR A N 1
ATOM 761 C CA . TYR A 1 96 ? -13.624 -4.090 32.292 1.00 87.50 96 TYR A CA 1
ATOM 762 C C . TYR A 1 96 ? -12.452 -4.349 33.256 1.00 87.50 96 TYR A C 1
ATOM 764 O O . TYR A 1 96 ? -11.299 -4.210 32.846 1.00 87.50 96 TYR A O 1
ATOM 772 N N . PHE A 1 97 ? -12.704 -4.720 34.517 1.00 87.50 97 PHE A N 1
ATOM 773 C CA . PHE A 1 97 ? -11.641 -5.020 35.477 1.00 87.50 97 PHE A CA 1
ATOM 774 C C . PHE A 1 97 ? -11.250 -6.494 35.443 1.00 87.50 97 PHE A C 1
ATOM 776 O O . PHE A 1 97 ? -12.091 -7.383 35.539 1.00 87.50 97 PHE A O 1
ATOM 783 N N . SER A 1 98 ? -9.942 -6.760 35.384 1.00 84.50 98 SER A N 1
ATOM 784 C CA . SER A 1 98 ? -9.455 -8.138 35.426 1.00 84.50 98 SER A CA 1
ATOM 785 C C . SER A 1 98 ? -9.751 -8.791 36.771 1.00 84.50 98 SER A C 1
ATOM 787 O O . SER A 1 98 ? -9.355 -8.284 37.821 1.00 84.50 98 SER A O 1
ATOM 789 N N . GLN A 1 99 ? -10.374 -9.965 36.745 1.00 83.62 99 GLN A N 1
ATOM 790 C CA . GLN A 1 99 ? -10.548 -10.807 37.929 1.00 83.62 99 GLN A CA 1
ATOM 791 C C . GLN A 1 99 ? -9.280 -11.593 38.295 1.00 83.62 99 GLN A C 1
ATOM 793 O O . GLN A 1 99 ? -9.177 -12.123 39.406 1.00 83.62 99 GLN A O 1
ATOM 798 N N . TYR A 1 100 ? -8.329 -11.682 37.360 1.00 84.31 100 TYR A N 1
ATOM 799 C CA . TYR A 1 100 ? -7.170 -12.560 37.442 1.00 84.31 100 TYR A CA 1
ATOM 800 C C . TYR A 1 100 ? -5.864 -11.823 37.163 1.00 84.31 100 TYR A C 1
ATOM 802 O O . TYR A 1 100 ? -5.712 -11.127 36.157 1.00 84.31 100 TYR A O 1
ATOM 810 N N . GLU A 1 101 ? -4.870 -12.039 38.029 1.00 82.88 101 GLU A N 1
ATOM 811 C CA . GLU A 1 101 ? -3.509 -11.552 37.787 1.00 82.88 101 GLU A CA 1
ATOM 812 C C . GLU A 1 101 ? -2.800 -12.372 36.698 1.00 82.88 101 GLU A C 1
ATOM 814 O O . GLU A 1 101 ? -1.998 -11.834 35.927 1.00 82.88 101 GLU A O 1
ATOM 819 N N . LYS A 1 102 ? -3.086 -13.673 36.645 1.00 85.50 102 LYS A N 1
ATOM 820 C CA . LYS A 1 102 ? -2.575 -14.637 35.668 1.00 85.50 102 LYS A CA 1
ATOM 821 C C . LYS A 1 102 ? -3.702 -15.588 35.288 1.00 85.50 102 LYS A C 1
ATOM 823 O O . LYS A 1 102 ? -4.574 -15.837 36.116 1.00 85.50 102 LYS A O 1
ATOM 828 N N . VAL A 1 103 ? -3.650 -16.131 34.072 1.00 85.06 103 VAL A N 1
ATOM 829 C CA . VAL A 1 103 ? -4.606 -17.149 33.608 1.00 85.06 103 VAL A CA 1
ATOM 830 C C . VAL A 1 103 ? -4.651 -18.290 34.629 1.00 85.06 103 VAL A C 1
ATOM 832 O O . VAL A 1 103 ? -3.579 -18.790 34.989 1.00 85.06 103 VAL A O 1
ATOM 835 N N . PRO A 1 104 ? -5.838 -18.716 35.089 1.00 87.19 104 PRO A N 1
ATOM 836 C CA . PRO A 1 104 ? -5.951 -19.902 35.928 1.00 87.19 104 PRO A CA 1
ATOM 837 C C . PRO A 1 104 ? -5.329 -21.124 35.242 1.00 87.19 104 PRO A C 1
ATOM 839 O O . PRO A 1 104 ? -5.582 -21.390 34.065 1.00 87.19 104 PRO A O 1
ATOM 842 N N . GLU A 1 105 ? -4.502 -21.879 35.971 1.00 86.31 105 GLU A N 1
ATOM 843 C CA . GLU A 1 105 ? -3.836 -23.068 35.418 1.00 86.31 105 GLU A CA 1
ATOM 844 C C . GLU A 1 105 ? -4.854 -24.161 35.059 1.00 86.31 105 GLU A C 1
ATOM 846 O O . GLU A 1 105 ? -4.718 -24.850 34.040 1.00 86.31 105 GLU A O 1
ATOM 851 N N . GLN A 1 106 ? -5.910 -24.296 35.868 1.00 90.62 106 GLN A N 1
ATOM 852 C CA . GLN A 1 106 ? -6.975 -25.266 35.653 1.00 90.62 106 GLN A CA 1
ATOM 853 C C . GLN A 1 106 ? -8.104 -24.642 34.831 1.00 90.62 106 GLN A C 1
ATOM 855 O O . GLN A 1 106 ? -8.713 -23.650 35.217 1.00 90.62 106 GLN A O 1
ATOM 860 N N . PHE A 1 107 ? -8.438 -25.266 33.699 1.00 90.75 107 PHE A N 1
ATOM 861 C CA . PHE A 1 107 ? -9.541 -24.808 32.846 1.00 90.75 107 PHE A CA 1
ATOM 862 C C . PHE A 1 107 ? -10.905 -24.852 33.561 1.00 90.75 107 PHE A C 1
ATOM 864 O O . PHE A 1 107 ? -11.787 -24.062 33.250 1.00 90.75 107 PHE A O 1
ATOM 871 N N . GLY A 1 108 ? -11.071 -25.749 34.540 1.00 91.06 108 GLY A N 1
ATOM 872 C CA . GLY A 1 108 ? -12.287 -25.829 35.354 1.00 91.06 108 GLY A CA 1
ATOM 873 C C . GLY A 1 108 ? -12.564 -24.554 36.155 1.00 91.06 108 GLY A C 1
ATOM 874 O O . GLY A 1 108 ? -13.722 -24.158 36.251 1.00 91.06 108 GLY A O 1
ATOM 875 N N . ASP A 1 109 ? -11.514 -23.884 36.641 1.00 88.44 109 ASP A N 1
ATOM 876 C CA . ASP A 1 109 ? -11.643 -22.621 37.376 1.00 88.44 109 ASP A CA 1
ATOM 877 C C . ASP A 1 109 ? -12.212 -21.534 36.454 1.00 88.44 109 ASP A C 1
ATOM 879 O O . ASP A 1 109 ? -13.162 -20.849 36.819 1.00 88.44 109 ASP A O 1
ATOM 883 N N . ILE A 1 110 ? -11.727 -21.472 35.207 1.00 91.81 110 ILE A N 1
ATOM 884 C CA . ILE A 1 110 ? -12.230 -20.553 34.173 1.00 91.81 110 ILE A CA 1
ATOM 885 C C . ILE A 1 110 ? -13.707 -20.822 33.882 1.00 91.81 110 ILE A C 1
ATOM 887 O O . ILE A 1 110 ? -14.507 -19.898 33.850 1.00 91.81 110 ILE A O 1
ATOM 891 N N . LEU A 1 111 ? -14.101 -22.083 33.693 1.00 91.94 111 LEU A N 1
ATOM 892 C CA . LEU A 1 111 ? -15.492 -22.420 33.379 1.00 91.94 111 LEU A CA 1
ATOM 893 C C . LEU A 1 111 ? -16.473 -22.068 34.510 1.00 91.94 111 LEU A C 1
ATOM 895 O O . LEU A 1 111 ? -17.649 -21.830 34.239 1.00 91.94 111 LEU A O 1
ATOM 899 N N . SER A 1 112 ? -16.013 -22.047 35.763 1.00 89.00 112 SER A N 1
ATOM 900 C CA . SER A 1 112 ? -16.858 -21.693 36.908 1.00 89.00 112 SER A CA 1
ATOM 901 C C . SER A 1 112 ? -17.213 -20.205 36.973 1.00 89.00 112 SER A C 1
ATOM 903 O O . SER A 1 112 ? -18.178 -19.841 37.647 1.00 89.00 112 SER A O 1
ATOM 905 N N . GLU A 1 113 ? -16.482 -19.360 36.243 1.00 88.62 113 GLU A N 1
ATOM 906 C CA . GLU A 1 113 ? -16.693 -17.919 36.253 1.00 88.62 113 GLU A CA 1
ATOM 907 C C . GLU A 1 113 ? -17.950 -17.505 35.503 1.00 88.62 113 GLU A C 1
ATOM 909 O O . GLU A 1 113 ? -18.340 -18.082 34.480 1.00 88.62 113 GLU A O 1
ATOM 914 N N . LYS A 1 114 ? -18.578 -16.445 36.007 1.00 88.31 114 LYS A N 1
ATOM 915 C CA . LYS A 1 114 ? -19.726 -15.845 35.336 1.00 88.31 114 LYS A CA 1
ATOM 916 C C . LYS A 1 114 ? -19.289 -15.168 34.043 1.00 88.31 114 LYS A C 1
ATOM 918 O O . LYS A 1 114 ? -18.224 -14.567 33.983 1.00 88.31 114 LYS A O 1
ATOM 923 N N . LEU A 1 115 ? -20.141 -15.237 33.024 1.00 91.06 115 LEU A N 1
ATOM 924 C CA . LEU A 1 115 ? -19.872 -14.582 31.755 1.00 91.06 115 LEU A CA 1
ATOM 925 C C . LEU A 1 115 ? -20.217 -13.101 31.892 1.00 91.06 115 LEU A C 1
ATOM 927 O O . LEU A 1 115 ? -21.358 -12.751 32.204 1.00 91.06 115 LEU A O 1
ATOM 931 N N . ASP A 1 116 ? -19.238 -12.238 31.663 1.00 90.88 116 ASP A N 1
ATOM 932 C CA . ASP A 1 116 ? -19.475 -10.817 31.455 1.00 90.88 116 ASP A CA 1
ATOM 933 C C . ASP A 1 116 ? -19.448 -10.471 29.951 1.00 90.88 116 ASP A C 1
ATOM 935 O O . ASP A 1 116 ? -18.861 -11.204 29.141 1.00 90.88 116 ASP A O 1
ATOM 939 N N . PRO A 1 117 ? -20.113 -9.367 29.551 1.00 92.94 117 PRO A N 1
ATOM 940 C CA . PRO A 1 117 ? -20.162 -8.931 28.158 1.00 92.94 117 PRO A CA 1
ATOM 941 C C . PRO A 1 117 ? -18.778 -8.842 27.503 1.00 92.94 117 PRO A C 1
ATOM 943 O O . PRO A 1 117 ? -18.591 -9.221 26.348 1.00 92.94 117 PRO A O 1
ATOM 946 N N . PHE A 1 118 ? -17.787 -8.332 28.227 1.00 93.75 118 PHE A N 1
ATOM 947 C CA . PHE A 1 118 ? -16.495 -8.026 27.643 1.00 93.75 118 PHE A CA 1
ATOM 948 C C . PHE A 1 118 ? -15.666 -9.291 27.399 1.00 93.75 118 PHE A C 1
ATOM 950 O O . PHE A 1 118 ? -15.067 -9.431 26.330 1.00 93.75 118 PHE A O 1
ATOM 957 N N . THR A 1 119 ? -15.708 -10.257 28.319 1.00 94.00 119 THR A N 1
ATOM 958 C CA . THR A 1 119 ? -15.176 -11.607 28.109 1.00 94.00 119 THR A CA 1
ATOM 959 C C . THR A 1 119 ? -15.866 -12.298 26.937 1.00 94.00 119 THR A C 1
ATOM 961 O O . THR A 1 119 ? -15.176 -12.925 26.138 1.00 94.00 119 THR A O 1
ATOM 964 N N . PHE A 1 120 ? -17.189 -12.163 26.763 1.00 96.44 120 PHE A N 1
ATOM 965 C CA . PHE A 1 120 ? -17.873 -12.732 25.591 1.00 96.44 120 PHE A CA 1
ATOM 966 C C . PHE A 1 120 ? -17.350 -12.141 24.273 1.00 96.44 120 PHE A C 1
ATOM 968 O O . PHE A 1 120 ? -17.060 -12.881 23.328 1.00 96.44 120 PHE A O 1
ATOM 975 N N . PHE A 1 121 ? -17.192 -10.815 24.213 1.00 96.69 121 PHE A N 1
ATOM 976 C CA . PHE A 1 121 ? -16.632 -10.143 23.041 1.00 96.69 121 PHE A CA 1
ATOM 977 C C . PHE A 1 121 ? -15.211 -10.638 22.742 1.00 96.69 121 PHE A C 1
ATOM 979 O O . PHE A 1 121 ? -14.944 -11.072 21.623 1.00 96.69 121 PHE A O 1
ATOM 986 N N . LYS A 1 122 ? -14.327 -10.669 23.751 1.00 95.38 122 LYS A N 1
ATOM 987 C CA . LYS A 1 122 ? -12.959 -11.185 23.591 1.00 95.38 122 LYS A CA 1
ATOM 988 C C . LYS A 1 122 ? -12.921 -12.650 23.173 1.00 95.38 122 LYS A C 1
ATOM 990 O O . LYS A 1 122 ? -12.128 -13.012 22.317 1.00 95.38 122 LYS A O 1
ATOM 995 N N . PHE A 1 123 ? -13.777 -13.493 23.746 1.00 96.69 123 PHE A N 1
ATOM 996 C CA . PHE A 1 123 ? -13.886 -14.894 23.342 1.00 96.69 123 PHE A CA 1
ATOM 997 C C . PHE A 1 123 ? -14.234 -15.008 21.856 1.00 96.69 123 PHE A C 1
ATOM 999 O O . PHE A 1 123 ? -13.605 -15.776 21.136 1.00 96.69 123 PHE A O 1
ATOM 1006 N N . THR A 1 124 ? -15.203 -14.218 21.395 1.00 96.88 124 THR A N 1
ATOM 1007 C CA . THR A 1 124 ? -15.642 -14.228 19.996 1.00 96.88 124 THR A CA 1
ATOM 1008 C C . THR A 1 124 ? -14.546 -13.704 19.065 1.00 96.88 124 THR A C 1
ATOM 1010 O O . THR A 1 124 ? -14.342 -14.266 17.991 1.00 96.88 124 THR A O 1
ATOM 1013 N N . GLN A 1 125 ? -13.800 -12.684 19.500 1.00 95.38 125 GLN A N 1
ATOM 1014 C CA . GLN A 1 125 ? -12.622 -12.178 18.798 1.00 95.38 125 GLN A CA 1
ATOM 1015 C C . GLN A 1 125 ? -11.539 -13.254 18.650 1.00 95.38 125 GLN A C 1
ATOM 1017 O O . GLN A 1 125 ? -11.143 -13.573 17.533 1.00 95.38 125 GLN A O 1
ATOM 1022 N N . GLU A 1 126 ? -11.117 -13.869 19.756 1.00 95.75 126 GLU A N 1
ATOM 1023 C CA . GLU A 1 126 ? -10.091 -14.919 19.751 1.00 95.75 126 GLU A CA 1
ATOM 1024 C C . GLU A 1 126 ? -10.544 -16.148 18.952 1.00 95.75 126 GLU A C 1
ATOM 1026 O O . GLU A 1 126 ? -9.739 -16.790 18.282 1.00 95.75 126 GLU A O 1
ATOM 1031 N N . LEU A 1 127 ? -11.840 -16.479 18.985 1.00 96.25 127 LEU A N 1
ATOM 1032 C CA . LEU A 1 127 ? -12.404 -17.561 18.183 1.00 96.25 127 LEU A CA 1
ATOM 1033 C C . LEU A 1 127 ? -12.337 -17.239 16.684 1.00 96.25 127 LEU A C 1
ATOM 1035 O O . LEU A 1 127 ? -11.950 -18.104 15.900 1.00 96.25 127 LEU A O 1
ATOM 1039 N N . PHE A 1 128 ? -12.670 -16.012 16.283 1.00 94.88 128 PHE A N 1
ATOM 1040 C CA . PHE A 1 128 ? -12.579 -15.574 14.889 1.00 94.88 128 PHE A CA 1
ATOM 1041 C C . PHE A 1 128 ? -11.132 -15.601 14.382 1.00 94.88 128 PHE A C 1
ATOM 1043 O O . PHE A 1 128 ? -10.862 -16.156 13.319 1.00 94.88 128 PHE A O 1
ATOM 1050 N N . GLU A 1 129 ? -10.192 -15.082 15.176 1.00 92.56 129 GLU A N 1
ATOM 1051 C CA . GLU A 1 129 ? -8.759 -15.073 14.856 1.00 92.56 129 GLU A CA 1
ATOM 1052 C C . GLU A 1 129 ? -8.159 -16.492 14.816 1.00 92.56 129 GLU A C 1
ATOM 1054 O O . GLU A 1 129 ? -7.235 -16.764 14.041 1.00 92.56 129 GLU A O 1
ATOM 1059 N N . SER A 1 130 ? -8.714 -17.432 15.592 1.00 94.00 130 SER A N 1
ATOM 1060 C CA . SER A 1 130 ? -8.241 -18.821 15.641 1.00 94.00 130 SER A CA 1
ATOM 1061 C C . SER A 1 130 ? -8.406 -19.591 14.329 1.00 94.00 130 SER A C 1
ATOM 1063 O O . SER A 1 130 ? -7.710 -20.589 14.135 1.00 94.00 130 SER A O 1
ATOM 1065 N N . PHE A 1 131 ? -9.257 -19.134 13.402 1.00 93.06 131 PHE A N 1
ATOM 1066 C CA . PHE A 1 131 ? -9.425 -19.772 12.091 1.00 93.06 131 PHE A CA 1
ATOM 1067 C C . PHE A 1 131 ? -8.087 -19.904 11.346 1.00 93.06 131 PHE A C 1
ATOM 1069 O O . PHE A 1 131 ? -7.788 -20.951 10.773 1.00 93.06 131 PHE A O 1
ATOM 1076 N N . SER A 1 132 ? -7.239 -18.876 11.455 1.00 89.19 132 SER A N 1
ATOM 1077 C CA . SER A 1 132 ? -5.891 -18.814 10.872 1.00 89.19 132 SER A CA 1
ATOM 1078 C C . SER A 1 132 ? -4.927 -19.896 11.369 1.00 89.19 132 SER A C 1
ATOM 1080 O O . SER A 1 132 ? -3.929 -20.196 10.715 1.00 89.19 132 SER A O 1
ATOM 1082 N N . THR A 1 133 ? -5.218 -20.500 12.523 1.00 90.81 133 THR A N 1
ATOM 1083 C CA . THR A 1 133 ? -4.368 -21.527 13.136 1.00 90.81 133 THR A CA 1
ATOM 1084 C C . THR A 1 133 ? -4.598 -22.919 12.550 1.00 90.81 133 THR A C 1
ATOM 1086 O O . THR A 1 133 ? -3.779 -23.811 12.780 1.00 90.81 133 THR A O 1
ATOM 1089 N N . ILE A 1 134 ? -5.681 -23.114 11.784 1.00 90.56 134 ILE A N 1
ATOM 1090 C CA . ILE A 1 134 ? -5.991 -24.385 11.128 1.00 90.56 134 ILE A CA 1
ATOM 1091 C C . ILE A 1 134 ? -5.247 -24.449 9.785 1.00 90.56 134 ILE A C 1
ATOM 1093 O O . ILE A 1 134 ? -5.503 -23.613 8.912 1.00 90.56 134 ILE A O 1
ATOM 1097 N N . PRO A 1 135 ? -4.356 -25.437 9.582 1.00 88.62 135 PRO A N 1
ATOM 1098 C CA . PRO A 1 135 ? -3.588 -25.577 8.349 1.00 88.62 135 PRO A CA 1
ATOM 1099 C C . PRO A 1 135 ? -4.459 -25.658 7.074 1.00 88.62 135 PRO A C 1
ATOM 1101 O O . PRO A 1 135 ? -5.499 -26.320 7.095 1.00 88.62 135 PRO A O 1
ATOM 1104 N N . PRO A 1 136 ? -4.038 -25.055 5.940 1.00 84.44 136 PRO A N 1
ATOM 1105 C CA . PRO A 1 136 ? -4.795 -25.076 4.677 1.00 84.44 136 PRO A CA 1
ATOM 1106 C C . PRO A 1 136 ? -5.050 -26.467 4.072 1.00 84.44 136 PRO A C 1
ATOM 1108 O O . PRO A 1 136 ? -5.922 -26.621 3.216 1.00 84.44 136 PRO A O 1
ATOM 1111 N N . ASP A 1 137 ? -4.284 -27.486 4.469 1.00 89.31 137 ASP A N 1
ATOM 1112 C CA . ASP A 1 137 ? -4.485 -28.879 4.058 1.00 89.31 137 ASP A CA 1
ATOM 1113 C C . ASP A 1 137 ? -5.643 -29.571 4.804 1.00 89.31 137 ASP A C 1
ATOM 1115 O O . ASP A 1 137 ? -6.140 -30.593 4.330 1.00 89.31 137 ASP A O 1
ATOM 1119 N N . MET A 1 138 ? -6.144 -28.983 5.896 1.00 91.50 138 MET A N 1
ATOM 1120 C CA . MET A 1 138 ? -7.287 -29.463 6.688 1.00 91.50 138 MET A CA 1
ATOM 1121 C C . MET A 1 138 ? -8.607 -28.793 6.262 1.00 91.50 138 MET A C 1
ATOM 1123 O O . MET A 1 138 ? -9.248 -28.075 7.030 1.00 91.50 138 MET A O 1
ATOM 1127 N N . LYS A 1 139 ? -9.010 -28.984 4.997 1.00 89.44 139 LYS A N 1
ATOM 1128 C CA . LYS A 1 139 ? -10.168 -28.282 4.400 1.00 89.44 139 LYS A CA 1
ATOM 1129 C C . LYS A 1 139 ? -11.500 -28.562 5.104 1.00 89.44 139 LYS A C 1
ATOM 1131 O O . LYS A 1 139 ? -12.310 -27.644 5.237 1.00 89.44 139 LYS A O 1
ATOM 1136 N N . ASP A 1 140 ? -11.728 -29.801 5.539 1.00 91.69 140 ASP A N 1
ATOM 1137 C CA . ASP A 1 140 ? -12.970 -30.195 6.216 1.00 91.69 140 ASP A CA 1
ATOM 1138 C C . ASP A 1 140 ? -13.062 -29.538 7.602 1.00 91.69 140 ASP A C 1
ATOM 1140 O O . ASP A 1 140 ? -14.107 -29.008 7.981 1.00 91.69 140 ASP A O 1
ATOM 1144 N N . GLU A 1 141 ? -11.947 -29.483 8.334 1.00 93.38 141 GLU A N 1
ATOM 1145 C CA . GLU A 1 141 ? -11.863 -28.814 9.628 1.00 93.38 141 GLU A CA 1
ATOM 1146 C C . GLU A 1 141 ? -11.939 -27.287 9.503 1.00 93.38 141 GLU A C 1
ATOM 1148 O O . GLU A 1 141 ? -12.585 -26.648 10.332 1.00 93.38 141 GLU A O 1
ATOM 1153 N N . GLN A 1 142 ? -11.354 -26.685 8.461 1.00 91.94 142 GLN A N 1
ATOM 1154 C CA . GLN A 1 142 ? -11.552 -25.261 8.172 1.00 91.94 142 GLN A CA 1
ATOM 1155 C C . GLN A 1 142 ? -13.028 -24.961 7.884 1.00 91.94 142 GLN A C 1
ATOM 1157 O O . GLN A 1 142 ? -13.587 -24.029 8.459 1.00 91.94 142 GLN A O 1
ATOM 1162 N N . ALA A 1 143 ? -13.698 -25.770 7.058 1.00 91.81 143 ALA A N 1
ATOM 1163 C CA . ALA A 1 143 ? -15.128 -25.604 6.798 1.00 91.81 143 ALA A CA 1
ATOM 1164 C C . ALA A 1 143 ? -15.957 -25.707 8.087 1.00 91.81 143 ALA A C 1
ATOM 1166 O O . ALA A 1 143 ? -16.751 -24.812 8.375 1.00 91.81 143 ALA A O 1
ATOM 1167 N N . ALA A 1 144 ? -15.699 -26.722 8.916 1.00 94.06 144 ALA A N 1
ATOM 1168 C CA . ALA A 1 144 ? -16.396 -26.882 10.186 1.00 94.06 144 ALA A CA 1
ATOM 1169 C C . ALA A 1 144 ? -16.114 -25.729 11.170 1.00 94.06 144 ALA A C 1
ATOM 1171 O O . ALA A 1 144 ? -17.038 -25.239 11.814 1.00 94.06 144 ALA A O 1
ATOM 1172 N N . MET A 1 145 ? -14.872 -25.242 11.282 1.00 95.44 145 MET A N 1
ATOM 1173 C CA . MET A 1 145 ? -14.562 -24.087 12.136 1.00 95.44 145 MET A CA 1
ATOM 1174 C C . MET A 1 145 ? -15.235 -22.807 11.625 1.00 95.44 145 MET A C 1
ATOM 1176 O O . MET A 1 145 ? -15.763 -22.032 12.419 1.00 95.44 145 MET A O 1
ATOM 1180 N N . SER A 1 146 ? -15.269 -22.600 10.306 1.00 94.44 146 SER A N 1
ATOM 1181 C CA . SER A 1 146 ? -15.989 -21.488 9.678 1.00 94.44 146 SER A CA 1
ATOM 1182 C C . SER A 1 146 ? -17.478 -21.503 10.031 1.00 94.44 146 SER A C 1
ATOM 1184 O O . SER A 1 146 ? -18.025 -20.462 10.390 1.00 94.44 146 SER A O 1
ATOM 1186 N N . ASP A 1 147 ? -18.127 -22.666 9.969 1.00 94.75 147 ASP A N 1
ATOM 1187 C CA . ASP A 1 147 ? -19.545 -22.818 10.313 1.00 94.75 147 ASP A CA 1
ATOM 1188 C C . ASP A 1 147 ? -19.804 -22.581 11.807 1.00 94.75 147 ASP A C 1
ATOM 1190 O O . ASP A 1 147 ? -20.780 -21.923 12.172 1.00 94.75 147 ASP A O 1
ATOM 1194 N N . ILE A 1 148 ? -18.894 -23.030 12.679 1.00 95.94 148 ILE A N 1
ATOM 1195 C CA . ILE A 1 148 ? -18.952 -22.739 14.118 1.00 95.94 148 ILE A CA 1
ATOM 1196 C C . ILE A 1 148 ? -18.839 -21.230 14.356 1.00 95.94 148 ILE A C 1
ATOM 1198 O O . ILE A 1 148 ? -19.677 -20.661 15.054 1.00 95.94 148 ILE A O 1
ATOM 1202 N N . ILE A 1 149 ? -17.854 -20.560 13.745 1.00 96.19 149 ILE A N 1
ATOM 1203 C CA . ILE A 1 149 ? -17.675 -19.103 13.844 1.00 96.19 149 ILE A CA 1
ATOM 1204 C C . ILE A 1 149 ? -18.919 -18.373 13.329 1.00 96.19 149 ILE A C 1
ATOM 1206 O O . ILE A 1 149 ? -19.428 -17.487 14.017 1.00 96.19 149 ILE A O 1
ATOM 1210 N N . ARG A 1 150 ? -19.451 -18.768 12.161 1.00 95.38 150 ARG A N 1
ATOM 1211 C CA . ARG A 1 150 ? -20.700 -18.227 11.603 1.00 95.38 150 ARG A CA 1
ATOM 1212 C C . ARG A 1 150 ? -21.819 -18.339 12.629 1.00 95.38 150 ARG A C 1
ATOM 1214 O O . ARG A 1 150 ? -22.447 -17.339 12.963 1.00 95.38 150 ARG A O 1
ATOM 1221 N N . HIS A 1 151 ? -22.035 -19.526 13.186 1.00 95.19 151 HIS A N 1
ATOM 1222 C CA . HIS A 1 151 ? -23.109 -19.744 14.144 1.00 95.19 151 HIS A CA 1
ATOM 1223 C C . HIS A 1 151 ? -22.930 -18.903 15.417 1.00 95.19 151 HIS A C 1
ATOM 1225 O O . HIS A 1 151 ? -23.896 -18.304 15.886 1.00 95.19 151 HIS A O 1
ATOM 1231 N N . VAL A 1 152 ? -21.711 -18.796 15.954 1.00 95.75 152 VAL A N 1
ATOM 1232 C CA . VAL A 1 152 ? -21.422 -17.990 17.153 1.00 95.75 152 VAL A CA 1
ATOM 1233 C C . VAL A 1 152 ? -21.669 -16.501 16.909 1.00 95.75 152 VAL A C 1
ATOM 1235 O O . VAL A 1 152 ? -22.327 -15.843 17.719 1.00 95.75 152 VAL A O 1
ATOM 1238 N N . LEU A 1 153 ? -21.210 -15.966 15.776 1.00 94.81 153 LEU A N 1
ATOM 1239 C CA . LEU A 1 153 ? -21.416 -14.560 15.427 1.00 94.81 153 LEU A CA 1
ATOM 1240 C C . LEU A 1 153 ? -22.898 -14.238 15.233 1.00 94.81 153 LEU A C 1
ATOM 1242 O O . LEU A 1 153 ? -23.398 -13.268 15.797 1.00 94.81 153 LEU A O 1
ATOM 1246 N N . LEU A 1 154 ? -23.625 -15.081 14.498 1.00 93.38 154 LEU A N 1
ATOM 1247 C CA . LEU A 1 154 ? -25.035 -14.837 14.187 1.00 93.38 154 LEU A CA 1
ATOM 1248 C C . LEU A 1 154 ? -25.977 -15.122 15.366 1.00 93.38 154 LEU A C 1
ATOM 1250 O O . LEU A 1 154 ? -27.093 -14.612 15.394 1.00 93.38 154 LEU A O 1
ATOM 1254 N N . ASN A 1 155 ? -25.514 -15.866 16.375 1.00 94.25 155 ASN A N 1
ATOM 1255 C CA . ASN A 1 155 ? -26.240 -16.113 17.624 1.00 94.25 155 ASN A CA 1
ATOM 1256 C C . ASN A 1 155 ? -25.659 -15.337 18.815 1.00 94.25 155 ASN A C 1
ATOM 1258 O O . ASN A 1 155 ? -25.986 -15.648 19.965 1.00 94.25 155 ASN A O 1
ATOM 1262 N N . SER A 1 156 ? -24.838 -14.309 18.570 1.00 95.12 156 SER A N 1
ATOM 1263 C CA . SER A 1 156 ? -24.187 -13.535 19.634 1.00 95.12 156 SER A CA 1
ATOM 1264 C C . SER A 1 156 ? -25.191 -12.936 20.622 1.00 95.12 156 SER A C 1
ATOM 1266 O O . SER A 1 156 ? -24.946 -12.971 21.824 1.00 95.12 156 SER A O 1
ATOM 1268 N N . GLN A 1 157 ? -26.369 -12.501 20.158 1.00 94.06 157 GLN A N 1
ATOM 1269 C CA . GLN A 1 157 ? -27.450 -12.025 21.028 1.00 94.06 157 GLN A CA 1
ATOM 1270 C C . GLN A 1 157 ? -27.878 -13.048 22.099 1.00 94.06 157 GLN A C 1
ATOM 1272 O O . GLN A 1 157 ? -28.144 -12.667 23.237 1.00 94.06 157 GLN A O 1
ATOM 1277 N N . GLN A 1 158 ? -27.961 -14.336 21.749 1.00 94.06 158 GLN A N 1
ATOM 1278 C CA . GLN A 1 158 ? -28.360 -15.400 22.674 1.00 94.06 158 GLN A CA 1
ATOM 1279 C C . GLN A 1 158 ? -27.181 -15.872 23.529 1.00 94.06 158 GLN A C 1
ATOM 1281 O O . GLN A 1 158 ? -27.334 -16.054 24.735 1.00 94.06 158 GLN A O 1
ATOM 1286 N N . LEU A 1 159 ? -26.013 -16.075 22.916 1.00 96.19 159 LEU A N 1
ATOM 1287 C CA . LEU A 1 159 ? -24.826 -16.596 23.599 1.00 96.19 159 LEU A CA 1
ATOM 1288 C C . LEU A 1 159 ? -24.304 -15.630 24.670 1.00 96.19 159 LEU A C 1
ATOM 1290 O O . LEU A 1 159 ? -23.893 -16.069 25.744 1.00 96.19 159 LEU A O 1
ATOM 1294 N N . ALA A 1 160 ? -24.424 -14.325 24.423 1.00 95.38 160 ALA A N 1
ATOM 1295 C CA . ALA A 1 160 ? -24.099 -13.275 25.381 1.00 95.38 160 ALA A CA 1
ATOM 1296 C C . ALA A 1 160 ? -24.973 -13.292 26.651 1.00 95.38 160 ALA A C 1
ATOM 1298 O O . ALA A 1 160 ? -24.599 -12.692 27.653 1.00 95.38 160 ALA A O 1
ATOM 1299 N N . LEU A 1 161 ? -26.136 -13.958 26.627 1.00 94.38 161 LEU A N 1
ATOM 1300 C CA . LEU A 1 161 ? -27.049 -14.071 27.774 1.00 94.38 161 LEU A CA 1
ATOM 1301 C C . LEU A 1 161 ? -26.825 -15.340 28.610 1.00 94.38 161 LEU A C 1
ATOM 1303 O O . LEU A 1 161 ? -27.588 -15.594 29.543 1.00 94.38 161 LEU A O 1
ATOM 1307 N N . THR A 1 162 ? -25.821 -16.155 28.279 1.00 95.06 162 THR A N 1
ATOM 1308 C CA . THR A 1 162 ? -25.462 -17.313 29.109 1.00 95.06 162 THR A CA 1
ATOM 1309 C C . THR A 1 162 ? -24.935 -16.856 30.473 1.00 95.06 162 THR A C 1
ATOM 1311 O O . THR A 1 162 ? -24.322 -15.801 30.606 1.00 95.06 162 THR A O 1
ATOM 1314 N N . GLU A 1 163 ? -25.208 -17.633 31.522 1.00 88.88 163 GLU A N 1
ATOM 1315 C CA . GLU A 1 163 ? -24.952 -17.213 32.907 1.00 88.88 163 GLU A CA 1
ATOM 1316 C C . GLU A 1 163 ? -23.458 -17.254 33.268 1.00 88.88 163 GLU A C 1
ATOM 1318 O O . GLU A 1 163 ? -22.952 -16.422 34.028 1.00 88.88 163 GLU A O 1
ATOM 1323 N N . ASN A 1 164 ? -22.745 -18.250 32.738 1.00 92.81 164 ASN A N 1
ATOM 1324 C CA . ASN A 1 164 ? -21.346 -18.529 33.045 1.00 92.81 164 ASN A CA 1
ATOM 1325 C C . ASN A 1 164 ? -20.592 -19.126 31.854 1.00 92.81 164 ASN A C 1
ATOM 1327 O O . ASN A 1 164 ? -21.187 -19.599 30.880 1.00 92.81 164 ASN A O 1
ATOM 1331 N N . LEU A 1 165 ? -19.261 -19.120 31.951 1.00 94.12 165 LEU A N 1
ATOM 1332 C CA . LEU A 1 165 ? -18.374 -19.628 30.906 1.00 94.12 165 LEU A CA 1
ATOM 1333 C C . LEU A 1 165 ? -18.565 -21.128 30.658 1.00 94.12 165 LEU A C 1
ATOM 1335 O O . LEU A 1 165 ? -18.396 -21.577 29.526 1.00 94.12 165 LEU A O 1
ATOM 1339 N N . ASN A 1 166 ? -18.987 -21.907 31.660 1.00 96.19 166 ASN A N 1
ATOM 1340 C CA . ASN A 1 166 ? -19.354 -23.309 31.467 1.00 96.19 166 ASN A CA 1
ATOM 1341 C C . ASN A 1 166 ? -20.577 -23.474 30.555 1.00 96.19 166 ASN A C 1
ATOM 1343 O O . ASN A 1 166 ? -20.542 -24.303 29.649 1.00 96.19 166 ASN A O 1
ATOM 1347 N N . GLN A 1 167 ? -21.643 -22.697 30.763 1.00 96.31 167 GLN A N 1
ATOM 1348 C CA . GLN A 1 167 ? -22.827 -22.720 29.899 1.00 96.31 167 GLN A CA 1
ATOM 1349 C C . GLN A 1 167 ? -22.477 -22.280 28.478 1.00 96.31 167 GLN A C 1
ATOM 1351 O O . GLN A 1 167 ? -22.857 -22.968 27.532 1.00 96.31 167 GLN A O 1
ATOM 1356 N N . LEU A 1 168 ? -21.687 -21.210 28.325 1.00 96.56 168 LEU A N 1
ATOM 1357 C CA . LEU A 1 168 ? -21.183 -20.803 27.014 1.00 96.56 168 LEU A CA 1
ATOM 1358 C C . LEU A 1 168 ? -20.393 -21.943 26.360 1.00 96.56 168 LEU A C 1
ATOM 1360 O O . LEU A 1 168 ? -20.697 -22.331 25.241 1.00 96.56 168 LEU A O 1
ATOM 1364 N N . ASN A 1 169 ? -19.443 -22.554 27.071 1.00 96.81 169 ASN A N 1
ATOM 1365 C CA . ASN A 1 169 ? -18.663 -23.684 26.566 1.00 96.81 169 ASN A CA 1
ATOM 1366 C C . ASN A 1 169 ? -19.543 -24.888 26.176 1.00 96.81 169 ASN A C 1
ATOM 1368 O O . ASN A 1 169 ? -19.273 -25.535 25.167 1.00 96.81 169 ASN A O 1
ATOM 1372 N N . ILE A 1 170 ? -20.607 -25.188 26.931 1.00 96.38 170 ILE A N 1
ATOM 1373 C CA . ILE A 1 170 ? -21.574 -26.240 26.581 1.00 96.38 170 ILE A CA 1
ATOM 1374 C C . ILE A 1 170 ? -22.279 -25.908 25.263 1.00 96.38 170 ILE A C 1
ATOM 1376 O O . ILE A 1 170 ? -22.361 -26.784 24.402 1.00 96.38 170 ILE A O 1
ATOM 1380 N N . GLU A 1 171 ? -22.744 -24.670 25.085 1.00 96.81 171 GLU A N 1
ATOM 1381 C CA . GLU A 1 171 ? -23.383 -24.236 23.838 1.00 96.81 171 GLU A CA 1
ATOM 1382 C C . GLU A 1 171 ? -22.393 -24.252 22.664 1.00 96.81 171 GLU A C 1
ATOM 1384 O O . GLU A 1 171 ? -22.717 -24.801 21.617 1.00 96.81 171 GLU A O 1
ATOM 1389 N N . ILE A 1 172 ? -21.152 -23.783 22.837 1.00 96.38 172 ILE A N 1
ATOM 1390 C CA . ILE A 1 172 ? -20.109 -23.849 21.794 1.00 96.38 172 ILE A CA 1
ATOM 1391 C C . ILE A 1 172 ? -19.801 -25.301 21.401 1.00 96.38 172 ILE A C 1
ATOM 1393 O O . ILE A 1 172 ? -19.728 -25.630 20.219 1.00 96.38 172 ILE A O 1
ATOM 1397 N N . VAL A 1 173 ? -19.671 -26.208 22.374 1.00 95.06 173 VAL A N 1
ATOM 1398 C CA . VAL A 1 173 ? -19.448 -27.640 22.108 1.00 95.06 173 VAL A CA 1
ATOM 1399 C C . VAL A 1 173 ? -20.664 -28.281 21.439 1.00 95.06 173 VAL A C 1
ATOM 1401 O O . VAL A 1 173 ? -20.504 -29.182 20.614 1.00 95.06 173 VAL A O 1
ATOM 1404 N N . LYS A 1 174 ? -21.878 -27.845 21.780 1.00 96.12 174 LYS A N 1
ATOM 1405 C CA . LYS A 1 174 ? -23.110 -28.293 21.129 1.00 96.12 174 LYS A CA 1
ATOM 1406 C C . LYS A 1 174 ? -23.158 -27.832 19.671 1.00 96.12 174 LYS A C 1
ATOM 1408 O O . LYS A 1 174 ? -23.343 -28.679 18.805 1.00 96.12 174 LYS A O 1
ATOM 1413 N N . ILE A 1 175 ? -22.882 -26.555 19.403 1.00 95.19 175 ILE A N 1
ATOM 1414 C CA . ILE A 1 175 ? -22.753 -25.997 18.048 1.00 95.19 175 ILE A CA 1
ATOM 1415 C C . ILE A 1 175 ? -21.716 -26.797 17.254 1.00 95.19 175 ILE A C 1
ATOM 1417 O O . ILE A 1 175 ? -21.988 -27.254 16.145 1.00 95.19 175 ILE A O 1
ATOM 1421 N N . ALA A 1 176 ? -20.551 -27.060 17.850 1.00 93.88 176 ALA A N 1
ATOM 1422 C CA . ALA A 1 176 ? -19.511 -27.857 17.215 1.00 93.88 176 ALA A CA 1
ATOM 1423 C C . ALA A 1 176 ? -19.982 -29.289 16.903 1.00 93.88 176 ALA A C 1
ATOM 1425 O O . ALA A 1 176 ? -19.740 -29.769 15.803 1.00 93.88 176 ALA A O 1
ATOM 1426 N N . ARG A 1 177 ? -20.702 -29.968 17.809 1.00 93.50 177 ARG A N 1
ATOM 1427 C CA . ARG A 1 177 ? -21.274 -31.312 17.563 1.00 93.50 177 ARG A CA 1
ATOM 1428 C C . ARG A 1 177 ? -22.306 -31.338 16.440 1.00 93.50 177 ARG A C 1
ATOM 1430 O O . ARG A 1 177 ? -22.406 -32.341 15.741 1.00 93.50 177 ARG A O 1
ATOM 1437 N N . GLU A 1 178 ? -23.100 -30.280 16.323 1.00 93.56 178 GLU A N 1
ATOM 1438 C CA . GLU A 1 178 ? -24.145 -30.147 15.304 1.00 93.56 178 GLU A CA 1
ATOM 1439 C C . GLU A 1 178 ? -23.560 -29.760 13.934 1.00 93.56 178 GLU A C 1
ATOM 1441 O O . GLU A 1 178 ? -24.174 -30.026 12.901 1.00 93.56 178 GLU A O 1
ATOM 1446 N N . THR A 1 179 ? -22.342 -29.210 13.911 1.00 93.38 179 THR A N 1
ATOM 1447 C CA . THR A 1 179 ? -21.630 -28.834 12.687 1.00 93.38 179 THR A CA 1
ATOM 1448 C C . THR A 1 179 ? -21.045 -30.059 11.983 1.00 93.38 179 THR A C 1
ATOM 1450 O O . THR A 1 179 ? -20.292 -30.847 12.561 1.00 93.38 179 THR A O 1
ATOM 1453 N N . LYS A 1 180 ? -21.372 -30.229 10.699 1.00 89.62 180 LYS A N 1
ATOM 1454 C CA . LYS A 1 180 ? -20.912 -31.364 9.890 1.00 89.62 180 LYS A CA 1
ATOM 1455 C C . LYS A 1 180 ? -19.395 -31.298 9.668 1.00 89.62 180 LYS A C 1
ATOM 1457 O O . LYS A 1 180 ? -18.872 -30.261 9.289 1.00 89.62 180 LYS A O 1
ATOM 1462 N N . GLY A 1 181 ? -18.704 -32.427 9.845 1.00 84.19 181 GLY A N 1
ATOM 1463 C CA . GLY A 1 181 ? -17.251 -32.520 9.633 1.00 84.19 181 GLY A CA 1
ATOM 1464 C C . GLY A 1 181 ? -16.406 -31.999 10.800 1.00 84.19 181 GLY A C 1
ATOM 1465 O O . GLY A 1 181 ? -15.186 -31.957 10.696 1.00 84.19 181 GLY A O 1
ATOM 1466 N N . SER A 1 182 ? -17.025 -31.631 11.926 1.00 84.69 182 SER A N 1
ATOM 1467 C CA . SER A 1 182 ? -16.290 -31.149 13.090 1.00 84.69 182 SER A CA 1
ATOM 1468 C C . SER A 1 182 ? -15.458 -32.249 13.757 1.00 84.69 182 SER A C 1
ATOM 1470 O O . SER A 1 182 ? -15.928 -33.352 14.050 1.00 84.69 182 SER A O 1
ATOM 1472 N N . ASN A 1 183 ? -14.201 -31.921 14.056 1.00 89.94 183 ASN A N 1
ATOM 1473 C CA . ASN A 1 183 ? -13.329 -32.745 14.878 1.00 89.94 183 ASN A CA 1
ATOM 1474 C C . ASN A 1 183 ? -13.208 -32.113 16.269 1.00 89.94 183 ASN A C 1
ATOM 1476 O O . ASN A 1 183 ? -12.385 -31.231 16.512 1.00 89.94 183 ASN A O 1
ATOM 1480 N N . LEU A 1 184 ? -14.051 -32.555 17.204 1.00 89.88 184 LEU A N 1
ATOM 1481 C CA . LEU A 1 184 ? -14.083 -32.004 18.564 1.00 89.88 184 LEU A CA 1
ATOM 1482 C C . LEU A 1 184 ? -12.758 -32.158 19.316 1.00 89.88 184 LEU A C 1
ATOM 1484 O O . LEU A 1 184 ? -12.449 -31.310 20.151 1.00 89.88 184 LEU A O 1
ATOM 1488 N N . GLU A 1 185 ? -11.980 -33.206 19.032 1.00 92.38 185 GLU A N 1
ATOM 1489 C CA . GLU A 1 185 ? -10.662 -33.395 19.651 1.00 92.38 185 GLU A CA 1
ATOM 1490 C C . GLU A 1 185 ? -9.670 -32.319 19.188 1.00 92.38 185 GLU A C 1
ATOM 1492 O O . GLU A 1 185 ? -8.832 -31.881 19.975 1.00 92.38 185 GLU A O 1
ATOM 1497 N N . LEU A 1 186 ? -9.811 -31.834 17.949 1.00 92.75 186 LEU A N 1
ATOM 1498 C CA . LEU A 1 186 ? -9.023 -30.723 17.414 1.00 92.75 186 LEU A CA 1
ATOM 1499 C C . LEU A 1 186 ? -9.501 -29.363 17.945 1.00 92.75 186 LEU A C 1
ATOM 1501 O O . LEU A 1 186 ? -8.684 -28.530 18.330 1.00 92.75 186 LEU A O 1
ATOM 1505 N N . PHE A 1 187 ? -10.816 -29.123 17.977 1.00 94.50 187 PHE A N 1
ATOM 1506 C CA . PHE A 1 187 ? -11.363 -27.804 18.321 1.00 94.50 187 PHE A CA 1
ATOM 1507 C C . PHE A 1 187 ? -11.392 -27.512 19.818 1.00 94.50 187 PHE A C 1
ATOM 1509 O O . PHE A 1 187 ? -11.287 -26.357 20.224 1.00 94.50 187 PHE A O 1
ATOM 1516 N N . LYS A 1 188 ? -11.500 -28.534 20.669 1.00 94.69 188 LYS A N 1
ATOM 1517 C CA . LYS A 1 188 ? -11.563 -28.339 22.120 1.00 94.69 188 LYS A CA 1
ATOM 1518 C C . LYS A 1 188 ? -10.329 -27.605 22.681 1.00 94.69 188 LYS A C 1
ATOM 1520 O O . LYS A 1 188 ? -10.542 -26.670 23.452 1.00 94.69 188 LYS A O 1
ATOM 1525 N N . PRO A 1 189 ? -9.076 -27.945 22.312 1.00 95.88 189 PRO A N 1
ATOM 1526 C CA . PRO A 1 189 ? -7.906 -27.144 22.678 1.00 95.88 189 PRO A CA 1
ATOM 1527 C C . PRO A 1 189 ? -7.979 -25.684 22.213 1.00 95.88 189 PRO A C 1
ATOM 1529 O O . PRO A 1 189 ? -7.583 -24.800 22.967 1.00 95.88 189 PRO A O 1
ATOM 1532 N N . ILE A 1 190 ? -8.517 -25.426 21.014 1.00 96.12 190 ILE A N 1
ATOM 1533 C CA . ILE A 1 190 ? -8.674 -24.068 20.471 1.00 96.12 190 ILE A CA 1
ATOM 1534 C C . ILE A 1 190 ? -9.664 -23.276 21.326 1.00 96.12 190 ILE A C 1
ATOM 1536 O O . ILE A 1 190 ? -9.318 -22.214 21.833 1.00 96.12 190 ILE A O 1
ATOM 1540 N N . PHE A 1 191 ? -10.855 -23.826 21.589 1.00 96.12 191 PHE A N 1
ATOM 1541 C CA . PHE A 1 191 ? -11.852 -23.170 22.441 1.00 96.12 191 PHE A CA 1
ATOM 1542 C C . PHE A 1 191 ? -11.302 -22.888 23.839 1.00 96.12 191 PHE A C 1
ATOM 1544 O O . PHE A 1 191 ? -11.504 -21.801 24.376 1.00 96.12 191 PHE A O 1
ATOM 1551 N N . GLN A 1 192 ? -10.571 -23.846 24.419 1.00 95.31 192 GLN A N 1
ATOM 1552 C CA . GLN A 1 192 ? -9.910 -23.672 25.712 1.00 95.31 192 GLN A CA 1
ATOM 1553 C C . GLN A 1 192 ? -8.920 -22.506 25.707 1.00 95.31 192 GLN A C 1
ATOM 1555 O O . GLN A 1 192 ? -8.868 -21.758 26.685 1.00 95.31 192 GLN A O 1
ATOM 1560 N N . ASP A 1 193 ? -8.148 -22.343 24.632 1.00 95.00 193 ASP A N 1
ATOM 1561 C CA . ASP A 1 193 ? -7.228 -21.217 24.480 1.00 95.00 193 ASP A CA 1
ATOM 1562 C C . ASP A 1 193 ? -7.981 -19.887 24.330 1.00 95.00 193 ASP A C 1
ATOM 1564 O O . ASP A 1 193 ? -7.673 -18.936 25.049 1.00 95.00 193 ASP A O 1
ATOM 1568 N N . CYS A 1 194 ? -9.038 -19.840 23.509 1.00 95.88 194 CYS A N 1
ATOM 1569 C CA . CYS A 1 194 ? -9.893 -18.656 23.367 1.00 95.88 194 CYS A CA 1
ATOM 1570 C C . CYS A 1 194 ? -10.477 -18.220 24.720 1.00 95.88 194 CYS A C 1
ATOM 1572 O O . CYS A 1 194 ? -10.383 -17.053 25.089 1.00 95.88 194 CYS A O 1
ATOM 1574 N N . PHE A 1 195 ? -11.015 -19.154 25.512 1.00 95.62 195 PHE A N 1
ATOM 1575 C CA . PHE A 1 195 ? -11.512 -18.874 26.865 1.00 95.62 195 PHE A CA 1
ATOM 1576 C C . PHE A 1 195 ? -10.414 -18.357 27.802 1.00 95.62 195 PHE A C 1
ATOM 1578 O O . PHE A 1 195 ? -10.632 -17.395 28.537 1.00 95.62 195 PHE A O 1
ATOM 1585 N N . ARG A 1 196 ? -9.222 -18.969 27.774 1.00 93.88 196 ARG A N 1
ATOM 1586 C CA . ARG A 1 196 ? -8.071 -18.545 28.591 1.00 93.88 196 ARG A CA 1
ATOM 1587 C C . ARG A 1 196 ? -7.629 -17.120 28.287 1.00 93.88 196 ARG A C 1
ATOM 1589 O O . ARG A 1 196 ? -7.273 -16.391 29.212 1.00 93.88 196 ARG A O 1
ATOM 1596 N N . ARG A 1 197 ? -7.644 -16.726 27.016 1.00 92.00 197 ARG A N 1
ATOM 1597 C CA . ARG A 1 197 ? -7.299 -15.365 26.589 1.00 92.00 197 ARG A CA 1
ATOM 1598 C C . ARG A 1 197 ? -8.421 -14.374 26.878 1.00 92.00 197 ARG A C 1
ATOM 1600 O O . ARG A 1 197 ? -8.146 -13.258 27.312 1.00 92.00 197 ARG A O 1
ATOM 1607 N N . ALA A 1 198 ? -9.675 -14.801 26.737 1.00 93.19 198 ALA A N 1
ATOM 1608 C CA . ALA A 1 198 ? -10.844 -13.959 26.960 1.00 93.19 198 ALA A CA 1
ATOM 1609 C C . ALA A 1 198 ? -10.986 -13.461 28.407 1.00 93.19 198 ALA A C 1
ATOM 1611 O O . ALA A 1 198 ? -11.409 -12.326 28.612 1.00 93.19 198 ALA A O 1
ATOM 1612 N N . VAL A 1 199 ? -10.604 -14.271 29.404 1.00 90.50 199 VAL A N 1
ATOM 1613 C CA . VAL A 1 199 ? -10.677 -13.892 30.833 1.00 90.50 199 VAL A CA 1
ATOM 1614 C C . VAL A 1 199 ? -9.551 -12.965 31.300 1.00 90.50 199 VAL A C 1
ATOM 1616 O O . VAL A 1 199 ? -9.565 -12.481 32.433 1.00 90.50 199 VAL A O 1
ATOM 1619 N N . LEU A 1 200 ? -8.546 -12.713 30.458 1.00 83.88 200 LEU A N 1
ATOM 1620 C CA . LEU A 1 200 ? -7.493 -11.753 30.765 1.00 83.88 200 LEU A CA 1
ATOM 1621 C C . LEU A 1 200 ? -7.910 -10.356 30.311 1.00 83.88 200 LEU A C 1
ATOM 1623 O O . LEU A 1 200 ? -7.853 -10.018 29.125 1.00 83.88 200 LEU A O 1
ATOM 1627 N N . HIS A 1 201 ? -8.276 -9.508 31.264 1.00 81.06 201 HIS A N 1
ATOM 1628 C CA . HIS A 1 201 ? -8.547 -8.096 31.002 1.00 81.06 201 HIS A CA 1
ATOM 1629 C C . HIS A 1 201 ? -7.309 -7.231 31.250 1.00 81.06 201 HIS A C 1
ATOM 1631 O O . HIS A 1 201 ? -6.275 -7.687 31.748 1.00 81.06 201 HIS A O 1
ATOM 1637 N N . GLU A 1 202 ? -7.409 -5.960 30.875 1.00 78.81 202 GLU A N 1
ATOM 1638 C CA . GLU A 1 202 ? -6.355 -4.993 31.138 1.00 78.81 202 GLU A CA 1
ATOM 1639 C C . GLU A 1 202 ? -6.263 -4.699 32.643 1.00 78.81 202 GLU A C 1
ATOM 1641 O O . GLU A 1 202 ? -7.269 -4.601 33.346 1.00 78.81 202 GLU A O 1
ATOM 1646 N N . LYS A 1 203 ? -5.035 -4.618 33.164 1.00 83.31 203 LYS A N 1
ATOM 1647 C CA . LYS A 1 203 ? -4.787 -4.416 34.597 1.00 83.31 203 LYS A CA 1
ATOM 1648 C C . LYS A 1 203 ? -4.811 -2.934 34.936 1.00 83.31 203 LYS A C 1
ATOM 1650 O O . LYS A 1 203 ? -4.145 -2.137 34.274 1.00 83.31 203 LYS A O 1
ATOM 1655 N N . VAL A 1 204 ? -5.462 -2.584 36.041 1.00 82.12 204 VAL A N 1
ATOM 1656 C CA . VAL A 1 204 ? -5.410 -1.224 36.583 1.00 82.12 204 VAL A CA 1
ATOM 1657 C C . VAL A 1 204 ? -4.036 -0.986 37.208 1.00 82.12 204 VAL A C 1
ATOM 1659 O O . VAL A 1 204 ? -3.679 -1.584 38.221 1.00 82.12 204 VAL A O 1
ATOM 1662 N N . LYS A 1 205 ? -3.223 -0.104 36.623 1.00 81.12 205 LYS A N 1
ATOM 1663 C CA . LYS A 1 205 ? -1.903 0.210 37.189 1.00 81.12 205 LYS A CA 1
ATOM 1664 C C . LYS A 1 205 ? -2.066 0.971 38.510 1.00 81.12 205 LYS A C 1
ATOM 1666 O O . LYS A 1 205 ? -2.951 1.801 38.667 1.00 81.12 205 LYS A O 1
ATOM 1671 N N . ASN A 1 206 ? -1.148 0.786 39.456 1.00 73.06 206 ASN A N 1
ATOM 1672 C CA . ASN A 1 206 ? -1.159 1.572 40.702 1.00 73.06 206 ASN A CA 1
ATOM 1673 C C . ASN A 1 206 ? -1.056 3.085 40.482 1.00 73.06 206 ASN A C 1
ATOM 1675 O O . ASN A 1 206 ? -1.527 3.871 41.302 1.00 73.06 206 ASN A O 1
ATOM 1679 N N . GLU A 1 207 ? -0.391 3.489 39.403 1.00 76.56 207 GLU A N 1
ATOM 1680 C CA . GLU A 1 207 ? -0.279 4.889 39.003 1.00 76.56 207 GLU A CA 1
ATOM 1681 C C . GLU A 1 207 ? -1.640 5.446 38.568 1.00 76.56 207 GLU A C 1
ATOM 1683 O O . GLU A 1 207 ? -1.982 6.549 38.983 1.00 76.56 207 GLU A O 1
ATOM 1688 N N . THR A 1 208 ? -2.456 4.649 37.865 1.00 77.62 208 THR A N 1
ATOM 1689 C CA . THR A 1 208 ? -3.839 4.975 37.474 1.00 77.62 208 THR A CA 1
ATOM 1690 C C . THR A 1 208 ? -4.656 5.391 38.695 1.00 77.62 208 THR A C 1
ATOM 1692 O O . THR A 1 208 ? -5.184 6.497 38.716 1.00 77.62 208 THR A O 1
ATOM 1695 N N . LEU A 1 209 ? -4.647 4.596 39.776 1.00 68.19 209 LEU A N 1
ATOM 1696 C CA . LEU A 1 209 ? -5.371 4.907 41.022 1.00 68.19 209 LEU A CA 1
ATOM 1697 C C . LEU A 1 209 ? -4.946 6.234 41.674 1.00 68.19 209 LEU A C 1
ATOM 1699 O O . LEU A 1 209 ? -5.748 6.882 42.341 1.00 68.19 209 LEU A O 1
ATOM 1703 N N . ARG A 1 210 ? -3.685 6.649 41.506 1.00 69.19 210 ARG A N 1
ATOM 1704 C CA . ARG A 1 210 ? -3.165 7.910 42.068 1.00 69.19 210 ARG A CA 1
ATOM 1705 C C . ARG A 1 210 ? -3.426 9.117 41.168 1.00 69.19 210 ARG A C 1
ATOM 1707 O O . ARG A 1 210 ? -3.371 10.242 41.663 1.00 69.19 210 ARG A O 1
ATOM 1714 N N . ASN A 1 211 ? -3.696 8.880 39.886 1.00 76.62 211 ASN A N 1
ATOM 1715 C CA . ASN A 1 211 ? -3.805 9.908 38.855 1.00 76.62 211 ASN A CA 1
ATOM 1716 C C . ASN A 1 211 ? -5.250 10.212 38.433 1.00 76.62 211 ASN A C 1
ATOM 1718 O O . ASN A 1 211 ? -5.444 11.185 37.710 1.00 76.62 211 ASN A O 1
ATOM 1722 N N . ILE A 1 212 ? -6.248 9.456 38.919 1.00 78.25 212 ILE A N 1
ATOM 1723 C CA . ILE A 1 212 ? -7.680 9.682 38.634 1.00 78.25 212 ILE A CA 1
ATOM 1724 C C . ILE A 1 212 ? -8.060 11.153 38.822 1.00 78.25 212 ILE A C 1
ATOM 1726 O O . ILE A 1 212 ? -8.540 11.806 37.898 1.00 78.25 212 ILE A O 1
ATOM 1730 N N . LEU A 1 213 ? -7.809 11.681 40.023 1.00 75.81 213 LEU A N 1
ATOM 1731 C CA . LEU A 1 213 ? -8.203 13.038 40.377 1.00 75.81 213 LEU A CA 1
ATOM 1732 C C . LEU A 1 213 ? -7.449 14.098 39.547 1.00 75.81 213 LEU A C 1
ATOM 1734 O O . LEU A 1 213 ? -8.125 14.937 38.961 1.00 75.81 213 LEU A O 1
ATOM 1738 N N . PRO A 1 214 ? -6.103 14.062 39.420 1.00 78.81 214 PRO A N 1
ATOM 1739 C CA . PRO A 1 214 ? -5.383 14.948 38.504 1.00 78.81 214 PRO A CA 1
ATOM 1740 C C . PRO A 1 214 ? -5.939 14.970 37.076 1.00 78.81 214 PRO A C 1
ATOM 1742 O O . PRO A 1 214 ? -6.205 16.047 36.568 1.00 78.81 214 PRO A O 1
ATOM 1745 N N . ILE A 1 215 ? -6.189 13.813 36.455 1.00 79.44 215 ILE A N 1
ATOM 1746 C CA . ILE A 1 215 ? -6.647 13.737 35.054 1.00 79.44 215 ILE A CA 1
ATOM 1747 C C . ILE A 1 215 ? -8.042 14.340 34.880 1.00 79.44 215 ILE A C 1
ATOM 1749 O O . ILE A 1 215 ? -8.303 15.056 33.915 1.00 79.44 215 ILE A O 1
ATOM 1753 N N . ILE A 1 216 ? -8.942 14.083 35.829 1.00 77.44 216 ILE A N 1
ATOM 1754 C CA . ILE A 1 216 ? -10.284 14.665 35.803 1.00 77.44 216 ILE A CA 1
ATOM 1755 C C . ILE A 1 216 ? -10.203 16.178 35.963 1.00 77.44 216 ILE A C 1
ATOM 1757 O O . ILE A 1 216 ? -10.873 16.896 35.228 1.00 77.44 216 ILE A O 1
ATOM 1761 N N . LEU A 1 217 ? -9.361 16.670 36.870 1.00 79.25 217 LEU A N 1
ATOM 1762 C CA . LEU A 1 217 ? -9.191 18.104 37.083 1.00 79.25 217 LEU A CA 1
ATOM 1763 C C . LEU A 1 217 ? -8.505 18.790 35.893 1.00 79.25 217 LEU A C 1
ATOM 1765 O O . LEU A 1 217 ? -8.971 19.848 35.482 1.00 79.25 217 LEU A O 1
ATOM 1769 N N . ASP A 1 218 ? -7.513 18.155 35.267 1.00 79.81 218 ASP A N 1
ATOM 1770 C CA . ASP A 1 218 ? -6.865 18.630 34.033 1.00 79.81 218 ASP A CA 1
ATOM 1771 C C . ASP A 1 218 ? -7.855 18.723 32.855 1.00 79.81 218 ASP A C 1
ATOM 1773 O O . ASP A 1 218 ? -7.668 19.520 31.934 1.00 79.81 218 ASP A O 1
ATOM 1777 N N . SER A 1 219 ? -8.929 17.925 32.878 1.00 77.31 219 SER A N 1
ATOM 1778 C CA . SER A 1 219 ? -10.005 17.989 31.881 1.00 77.31 219 SER A CA 1
ATOM 1779 C C . SER A 1 219 ? -11.028 19.109 32.135 1.00 77.31 219 SER A C 1
ATOM 1781 O O . SER A 1 219 ? -11.861 19.386 31.267 1.00 77.31 219 SER A O 1
ATOM 1783 N N . THR A 1 220 ? -10.961 19.780 33.292 1.00 77.38 220 THR A N 1
ATOM 1784 C CA . THR A 1 220 ? -11.791 20.951 33.624 1.00 77.38 220 THR A CA 1
ATOM 1785 C C . THR A 1 220 ? -11.106 22.266 33.227 1.00 77.38 220 THR A C 1
ATOM 1787 O O . THR A 1 220 ? -9.889 22.338 33.112 1.00 77.38 220 THR A O 1
ATOM 1790 N N . ILE A 1 221 ? -11.879 23.344 33.026 1.00 73.31 221 ILE A N 1
ATOM 1791 C CA . ILE A 1 221 ? -11.355 24.691 32.684 1.00 73.31 221 ILE A CA 1
ATOM 1792 C C . ILE A 1 221 ? -10.923 25.470 33.955 1.00 73.31 221 ILE A C 1
ATOM 1794 O O . ILE A 1 221 ? -10.698 26.677 33.927 1.00 73.31 221 ILE A O 1
ATOM 1798 N N . ILE A 1 222 ? -10.831 24.805 35.107 1.00 74.75 222 ILE A N 1
ATOM 1799 C CA . ILE A 1 222 ? -10.664 25.466 36.406 1.00 74.75 222 ILE A CA 1
ATOM 1800 C C . ILE A 1 222 ? -9.194 25.775 36.703 1.00 74.75 222 ILE A C 1
ATOM 1802 O O . ILE A 1 222 ? -8.283 25.091 36.244 1.00 74.75 222 ILE A O 1
ATOM 1806 N N . ASP A 1 223 ? -8.970 26.842 37.473 1.00 76.06 223 ASP A N 1
ATOM 1807 C CA . ASP A 1 223 ? -7.641 27.296 37.876 1.00 76.06 223 ASP A CA 1
ATOM 1808 C C . ASP A 1 223 ? -6.896 26.221 38.696 1.00 76.06 223 ASP A C 1
ATOM 1810 O O . ASP A 1 223 ? -7.411 25.685 39.685 1.00 76.06 223 ASP A O 1
ATOM 1814 N N . ASN A 1 224 ? -5.646 25.948 38.311 1.00 74.44 224 ASN A N 1
ATOM 1815 C CA . ASN A 1 224 ? -4.734 25.035 39.001 1.00 74.44 224 ASN A CA 1
ATOM 1816 C C . ASN A 1 224 ? -4.540 25.388 40.483 1.00 74.44 224 ASN A C 1
ATOM 1818 O O . ASN A 1 224 ? -4.303 24.491 41.302 1.00 74.44 224 ASN A O 1
ATOM 1822 N N . ASP A 1 225 ? -4.645 26.667 40.850 1.00 76.81 225 ASP A N 1
ATOM 1823 C CA . ASP A 1 225 ? -4.548 27.098 42.244 1.00 76.81 225 ASP A CA 1
ATOM 1824 C C . ASP A 1 225 ? -5.750 26.604 43.068 1.00 76.81 225 ASP A C 1
ATOM 1826 O O . ASP A 1 225 ? -5.566 26.088 44.175 1.00 76.81 225 ASP A O 1
ATOM 1830 N N . LEU A 1 226 ? -6.960 26.657 42.499 1.00 73.00 226 LEU A N 1
ATOM 1831 C CA . LEU A 1 226 ? -8.190 26.162 43.127 1.00 73.00 226 LEU A CA 1
ATOM 1832 C C . LEU A 1 226 ? -8.174 24.628 43.241 1.00 73.00 226 LEU A C 1
ATOM 1834 O O . LEU A 1 226 ? -8.511 24.057 44.279 1.00 73.00 226 LEU A O 1
ATOM 1838 N N . ILE A 1 227 ? -7.690 23.950 42.198 1.00 68.88 227 ILE A N 1
ATOM 1839 C CA . ILE A 1 227 ? -7.459 22.497 42.182 1.00 68.88 227 ILE A CA 1
ATOM 1840 C C . ILE A 1 227 ? -6.473 22.086 43.281 1.00 68.88 227 ILE A C 1
ATOM 1842 O O . ILE A 1 227 ? -6.702 21.114 44.012 1.00 68.88 227 ILE A O 1
ATOM 1846 N N . THR A 1 228 ? -5.378 22.834 43.430 1.00 72.12 228 THR A N 1
ATOM 1847 C CA . THR A 1 228 ? -4.371 22.589 44.467 1.00 72.12 228 THR A CA 1
ATOM 1848 C C . THR A 1 228 ? -4.954 22.827 45.856 1.00 72.12 228 THR A C 1
ATOM 1850 O O . THR A 1 228 ? -4.681 22.043 46.770 1.00 72.12 228 THR A O 1
ATOM 1853 N N . GLU A 1 229 ? -5.779 23.863 46.017 1.00 75.69 229 GLU A N 1
ATOM 1854 C CA . GLU A 1 229 ? -6.497 24.151 47.255 1.00 75.69 229 GLU A CA 1
ATOM 1855 C C . GLU A 1 229 ? -7.429 22.998 47.640 1.00 75.69 229 GLU A C 1
ATOM 1857 O O . GLU A 1 229 ? -7.291 22.468 48.746 1.00 75.69 229 GLU A O 1
ATOM 1862 N N . PHE A 1 230 ? -8.305 22.546 46.737 1.00 68.50 230 PHE A N 1
ATOM 1863 C CA . PHE A 1 230 ? -9.212 21.429 47.004 1.00 68.50 230 PHE A CA 1
ATOM 1864 C C . PHE A 1 230 ? -8.446 20.133 47.265 1.00 68.50 230 PHE A C 1
ATOM 1866 O O . PHE A 1 230 ? -8.632 19.497 48.304 1.00 68.50 230 PHE A O 1
ATOM 1873 N N . THR A 1 231 ? -7.494 19.774 46.404 1.00 67.19 231 THR A N 1
ATOM 1874 C CA . THR A 1 231 ? -6.681 18.569 46.600 1.00 67.19 231 THR A CA 1
ATOM 1875 C C . THR A 1 231 ? -5.974 18.611 47.953 1.00 67.19 231 THR A C 1
ATOM 1877 O O . THR A 1 231 ? -5.983 17.626 48.684 1.00 67.19 231 THR A O 1
ATOM 1880 N N . TRP A 1 232 ? -5.397 19.749 48.352 1.00 69.06 232 TRP A N 1
ATOM 1881 C CA . TRP A 1 232 ? -4.736 19.892 49.651 1.00 69.06 232 TRP A CA 1
ATOM 1882 C C . TRP A 1 232 ? -5.706 19.844 50.836 1.00 69.06 232 TRP A C 1
ATOM 1884 O O . TRP A 1 232 ? -5.395 19.190 51.840 1.00 69.06 232 TRP A O 1
ATOM 1894 N N . LYS A 1 233 ? -6.860 20.517 50.719 1.00 65.00 233 LYS A N 1
ATOM 1895 C CA . LYS A 1 233 ? -7.943 20.528 51.713 1.00 65.00 233 LYS A CA 1
ATOM 1896 C C . LYS A 1 233 ? -8.374 19.099 52.019 1.00 65.00 233 LYS A C 1
ATOM 1898 O O . LYS A 1 233 ? -8.520 18.752 53.190 1.00 65.00 233 LYS A O 1
ATOM 1903 N N . TYR A 1 234 ? -8.447 18.251 50.992 1.00 60.34 234 TYR A N 1
ATOM 1904 C CA . TYR A 1 234 ? -8.996 16.914 51.133 1.00 60.34 234 TYR A CA 1
ATOM 1905 C C . TYR A 1 234 ? -7.995 15.738 51.160 1.00 60.34 234 TYR A C 1
ATOM 1907 O O . TYR A 1 234 ? -8.350 14.638 51.579 1.00 60.34 234 TYR A O 1
ATOM 1915 N N . LYS A 1 235 ? -6.703 15.950 50.870 1.00 60.22 235 LYS A N 1
ATOM 1916 C CA . LYS A 1 235 ? -5.632 14.920 50.948 1.00 60.22 235 LYS A CA 1
ATOM 1917 C C . LYS A 1 235 ? -5.456 14.271 52.334 1.00 60.22 235 LYS A C 1
ATOM 1919 O O . LYS A 1 235 ? -4.690 13.322 52.486 1.00 60.22 235 LYS A O 1
ATOM 1924 N N . LYS A 1 236 ? -6.088 14.823 53.376 1.00 54.94 236 LYS A N 1
ATOM 1925 C CA . LYS A 1 236 ? -5.965 14.391 54.779 1.00 54.94 236 LYS A CA 1
ATOM 1926 C C . LYS A 1 236 ? -7.024 13.361 55.201 1.00 54.94 236 LYS A C 1
ATOM 1928 O O . LYS A 1 236 ? -6.909 12.833 56.304 1.00 54.94 236 LYS A O 1
ATOM 1933 N N . TYR A 1 237 ? -7.998 13.040 54.346 1.00 55.28 237 TYR A N 1
ATOM 1934 C CA . TYR A 1 237 ? -9.143 12.177 54.672 1.00 55.28 237 TYR A CA 1
ATOM 1935 C C . TYR A 1 237 ? -8.959 10.683 54.302 1.00 55.28 237 TYR A C 1
ATOM 1937 O O . TYR A 1 237 ? -9.923 9.962 54.075 1.00 55.28 237 TYR A O 1
ATOM 1945 N N . ASN A 1 238 ? -7.723 10.169 54.299 1.00 55.03 238 ASN A N 1
ATOM 1946 C CA . ASN A 1 238 ? -7.375 8.827 53.787 1.00 55.03 238 ASN A CA 1
ATOM 1947 C C . ASN A 1 238 ? -7.639 7.647 54.755 1.00 55.03 238 ASN A C 1
ATOM 1949 O O . ASN A 1 238 ? -6.876 6.678 54.757 1.00 55.03 238 ASN A O 1
ATOM 1953 N N . THR A 1 239 ? -8.650 7.702 55.626 1.00 60.09 239 THR A N 1
ATOM 1954 C CA . THR A 1 239 ? -8.912 6.611 56.587 1.00 60.09 239 THR A CA 1
ATOM 1955 C C . THR A 1 239 ? -10.130 5.779 56.172 1.00 60.09 239 THR A C 1
ATOM 1957 O O . THR A 1 239 ? -11.120 6.341 55.713 1.00 60.09 239 THR A O 1
ATOM 1960 N N . PRO A 1 240 ? -10.137 4.449 56.394 1.00 60.91 240 PRO A N 1
ATOM 1961 C CA . PRO A 1 240 ? -11.341 3.625 56.214 1.00 60.91 240 PRO A CA 1
ATOM 1962 C C . PRO A 1 240 ? -12.560 4.108 57.031 1.00 60.91 240 PRO A C 1
ATOM 1964 O O . PRO A 1 240 ? -13.701 3.842 56.681 1.00 60.91 240 PRO A O 1
ATOM 1967 N N . ILE A 1 241 ? -12.328 4.866 58.109 1.00 64.75 241 ILE A N 1
ATOM 1968 C CA . ILE A 1 241 ? -13.373 5.543 58.894 1.00 64.75 241 ILE A CA 1
ATOM 1969 C C . ILE A 1 241 ? -14.109 6.597 58.048 1.00 64.75 241 ILE A C 1
ATOM 1971 O O . ILE A 1 241 ? -15.319 6.770 58.178 1.00 64.75 241 ILE A O 1
ATOM 1975 N N . HIS A 1 242 ? -13.394 7.289 57.161 1.00 63.91 242 HIS A N 1
ATOM 1976 C CA . HIS A 1 242 ? -13.982 8.266 56.253 1.00 63.91 242 HIS A CA 1
ATOM 1977 C C . HIS A 1 242 ? -14.797 7.600 55.134 1.00 63.91 242 HIS A C 1
ATOM 1979 O O . HIS A 1 242 ? -15.844 8.126 54.764 1.00 63.91 242 HIS A O 1
ATOM 1985 N N . LEU A 1 243 ? -14.383 6.412 54.668 1.00 61.81 243 LEU A N 1
ATOM 1986 C CA . LEU A 1 243 ? -15.193 5.575 53.773 1.00 61.81 243 LEU A CA 1
ATOM 1987 C C . LEU A 1 243 ? -16.522 5.198 54.429 1.00 61.81 243 LEU A C 1
ATOM 1989 O O . LEU A 1 243 ? -17.572 5.426 53.842 1.00 61.81 243 LEU A O 1
ATOM 1993 N N . ILE A 1 244 ? -16.476 4.678 55.660 1.00 65.19 244 ILE A N 1
ATOM 1994 C CA . ILE A 1 244 ? -17.686 4.345 56.425 1.00 65.19 244 ILE A CA 1
ATOM 1995 C C . ILE A 1 244 ? -18.554 5.594 56.591 1.00 65.19 244 ILE A C 1
ATOM 1997 O O . ILE A 1 244 ? -19.747 5.544 56.330 1.00 65.19 244 ILE A O 1
ATOM 2001 N N . SER A 1 245 ? -17.945 6.736 56.931 1.00 65.38 245 SER A N 1
ATOM 2002 C CA . SER A 1 245 ? -18.670 8.004 57.051 1.00 65.38 245 SER A CA 1
ATOM 2003 C C . SER A 1 245 ? -19.346 8.426 55.739 1.00 65.38 245 SER A C 1
ATOM 2005 O O . SER A 1 245 ? -20.468 8.911 55.779 1.00 65.38 245 SER A O 1
ATOM 2007 N N . SER A 1 246 ? -18.699 8.217 54.590 1.00 61.09 246 SER A N 1
ATOM 2008 C CA . SER A 1 246 ? -19.243 8.566 53.269 1.00 61.09 246 SER A CA 1
ATOM 2009 C C . SER A 1 246 ? -20.377 7.626 52.843 1.00 61.09 246 SER A C 1
ATOM 2011 O O . SER A 1 246 ? -21.407 8.089 52.367 1.00 61.09 246 SER A O 1
ATOM 2013 N N . LEU A 1 247 ? -20.223 6.312 53.058 1.00 64.06 247 LEU A N 1
ATOM 2014 C CA . LEU A 1 247 ? -21.259 5.308 52.770 1.00 64.06 247 LEU A CA 1
ATOM 2015 C C . LEU A 1 247 ? -22.509 5.503 53.646 1.00 64.06 247 LEU A C 1
ATOM 2017 O O . LEU A 1 247 ? -23.631 5.326 53.183 1.00 64.06 247 LEU A O 1
ATOM 2021 N N . GLU A 1 248 ? -22.320 5.911 54.899 1.00 67.06 248 GLU A N 1
ATOM 2022 C CA . GLU A 1 248 ? -23.399 6.243 55.838 1.00 67.06 248 GLU A CA 1
ATOM 2023 C C . GLU A 1 248 ? -24.086 7.569 55.491 1.00 67.06 248 GLU A C 1
ATOM 2025 O O . GLU A 1 248 ? -25.306 7.668 55.556 1.00 67.06 248 GLU A O 1
ATOM 2030 N N . GLN A 1 249 ? -23.331 8.588 55.058 1.00 63.16 249 GLN A N 1
ATOM 2031 C CA . GLN A 1 249 ? -23.903 9.830 54.513 1.00 63.16 249 GLN A CA 1
ATOM 2032 C C . GLN A 1 249 ? -24.725 9.587 53.243 1.00 63.16 249 GLN A C 1
ATOM 2034 O O . GLN A 1 249 ? -25.642 10.356 52.965 1.00 63.16 249 GLN A O 1
ATOM 2039 N N . PHE A 1 250 ? -24.425 8.512 52.510 1.00 56.94 250 PHE A N 1
ATOM 2040 C CA . PHE A 1 250 ? -25.147 8.100 51.312 1.00 56.94 250 PHE A CA 1
ATOM 2041 C C . PHE A 1 250 ? -26.461 7.338 51.607 1.00 56.94 250 PHE A C 1
ATOM 2043 O O . PHE A 1 250 ? -27.389 7.338 50.794 1.00 56.94 250 PHE A O 1
ATOM 2050 N N . GLN A 1 251 ? -26.597 6.713 52.781 1.00 59.53 251 GLN A N 1
ATOM 2051 C CA . GLN A 1 251 ? -27.794 5.936 53.134 1.00 59.53 251 GLN A CA 1
ATOM 2052 C C . GLN A 1 251 ? -29.101 6.767 53.149 1.00 59.53 251 GLN A C 1
ATOM 2054 O O . GLN A 1 251 ? -30.116 6.265 52.670 1.00 59.53 251 GLN A O 1
ATOM 2059 N N . PRO A 1 252 ? -29.127 8.026 53.633 1.00 53.62 252 PRO A N 1
ATOM 2060 C CA . PRO A 1 252 ? -30.311 8.888 53.580 1.00 53.62 252 PRO A CA 1
ATOM 2061 C C . PRO A 1 252 ? -30.655 9.422 52.181 1.00 53.62 252 PRO A C 1
ATOM 2063 O O . PRO A 1 252 ? -31.828 9.674 51.908 1.00 53.62 252 PRO A O 1
ATOM 2066 N N . THR A 1 253 ? -29.676 9.607 51.284 1.00 53.12 253 THR A N 1
ATOM 2067 C CA . THR A 1 253 ? -29.926 10.053 49.894 1.00 53.12 253 THR A CA 1
ATOM 2068 C C . THR A 1 253 ? -30.653 8.991 49.069 1.00 53.12 253 THR A C 1
ATOM 2070 O O . THR A 1 253 ? -31.405 9.325 48.154 1.00 53.12 253 THR A O 1
ATOM 2073 N N . ILE A 1 254 ? -30.533 7.716 49.459 1.00 53.12 254 ILE A N 1
ATOM 2074 C CA . ILE A 1 254 ? -31.269 6.598 48.854 1.00 53.12 254 ILE A CA 1
ATOM 2075 C C . ILE A 1 254 ? -32.792 6.769 48.974 1.00 53.12 254 ILE A C 1
ATOM 2077 O O . ILE A 1 254 ? -33.521 6.354 48.077 1.00 53.12 254 ILE A O 1
ATOM 2081 N N . ASP A 1 255 ? -33.274 7.410 50.041 1.00 49.38 255 ASP A N 1
ATOM 2082 C CA . ASP A 1 255 ? -34.709 7.619 50.266 1.00 49.38 255 ASP A CA 1
ATOM 2083 C C . ASP A 1 255 ? -35.303 8.763 49.421 1.00 49.38 255 ASP A C 1
ATOM 2085 O O . ASP A 1 255 ? -36.522 8.813 49.261 1.00 49.38 255 ASP A O 1
ATOM 2089 N N . ASN A 1 256 ? -34.477 9.680 48.895 1.00 46.56 256 ASN A N 1
ATOM 2090 C CA . ASN A 1 256 ? -34.950 10.958 48.345 1.00 46.56 256 ASN A CA 1
ATOM 2091 C C . ASN A 1 256 ? -34.511 11.261 46.896 1.00 46.56 256 ASN A C 1
ATOM 2093 O O . ASN A 1 256 ? -35.169 12.076 46.257 1.00 46.56 256 ASN A O 1
ATOM 2097 N N . GLU A 1 257 ? -33.428 10.662 46.375 1.00 51.06 257 GLU A N 1
ATOM 2098 C CA . GLU A 1 257 ? -32.727 11.185 45.179 1.00 51.06 257 GLU A CA 1
ATOM 2099 C C . GLU A 1 257 ? -32.157 10.099 44.238 1.00 51.06 257 GLU A C 1
ATOM 2101 O O . GLU A 1 257 ? -31.067 10.245 43.686 1.00 51.06 257 GLU A O 1
ATOM 2106 N N . TRP A 1 258 ? -32.853 8.977 44.031 1.00 51.34 258 TRP A N 1
ATOM 2107 C CA . TRP A 1 258 ? -32.465 8.065 42.943 1.00 51.34 258 TRP A CA 1
ATOM 2108 C C . TRP A 1 258 ? -32.880 8.650 41.585 1.00 51.34 258 TRP A C 1
ATOM 2110 O O . TRP A 1 258 ? -34.028 9.056 41.421 1.00 51.34 258 TRP A O 1
ATOM 2120 N N . LEU A 1 259 ? -31.989 8.583 40.580 1.00 46.62 259 LEU A N 1
ATOM 2121 C CA . LEU A 1 259 ? -32.250 8.953 39.168 1.00 46.62 259 LEU A CA 1
ATOM 2122 C C . LEU A 1 259 ? -33.462 8.230 38.539 1.00 46.62 259 LEU A C 1
ATOM 2124 O O . LEU A 1 259 ? -33.906 8.595 37.449 1.00 46.62 259 LEU A O 1
ATOM 2128 N N . TYR A 1 260 ? -34.015 7.223 39.220 1.00 51.06 260 TYR A N 1
ATOM 2129 C CA . TYR A 1 260 ? -35.346 6.685 38.965 1.00 51.06 260 TYR A CA 1
ATOM 2130 C C . TYR A 1 260 ? -36.378 7.280 39.940 1.00 51.06 260 TYR A C 1
ATOM 2132 O O . TYR A 1 260 ? -36.674 6.669 40.972 1.00 51.06 260 TYR A O 1
ATOM 2140 N N . PRO A 1 261 ? -37.020 8.413 39.608 1.00 47.38 261 PRO A N 1
ATOM 2141 C CA . PRO A 1 261 ? -38.191 8.866 40.335 1.00 47.38 261 PRO A CA 1
ATOM 2142 C C . PRO A 1 261 ? -39.397 8.051 39.857 1.00 47.38 261 PRO A C 1
ATOM 2144 O O . PRO A 1 261 ? -40.115 8.467 38.954 1.00 47.38 261 PRO A O 1
ATOM 2147 N N . SER A 1 262 ? -39.635 6.850 40.385 1.00 43.34 262 SER A N 1
ATOM 2148 C CA . SER A 1 262 ? -40.951 6.204 40.214 1.00 43.34 262 SER A CA 1
ATOM 2149 C C . SER A 1 262 ? -41.163 5.005 41.137 1.00 43.34 262 SER A C 1
ATOM 2151 O O . SER A 1 262 ? -40.482 3.989 41.047 1.00 43.34 262 SER A O 1
ATOM 2153 N N . SER A 1 263 ? -42.160 5.128 42.022 1.00 45.69 263 SER A N 1
ATOM 2154 C CA . SER A 1 263 ? -42.834 4.023 42.727 1.00 45.69 263 SER A CA 1
ATOM 2155 C C . SER A 1 263 ? -41.929 2.936 43.327 1.00 45.69 263 SER A C 1
ATOM 2157 O O . SER A 1 263 ? -42.237 1.750 43.206 1.00 45.69 263 SER A O 1
ATOM 2159 N N . ALA A 1 264 ? -40.813 3.298 43.964 1.00 44.12 264 ALA A N 1
ATOM 2160 C CA . ALA A 1 264 ? -40.021 2.322 44.699 1.00 44.12 264 ALA A CA 1
ATOM 2161 C C . ALA A 1 264 ? -40.905 1.707 45.800 1.00 44.12 264 ALA A C 1
ATOM 2163 O O . ALA A 1 264 ? -41.240 2.368 46.784 1.00 44.12 264 ALA A O 1
ATOM 2164 N N . ASN A 1 265 ? -41.330 0.449 45.624 1.00 52.94 265 ASN A N 1
ATOM 2165 C CA .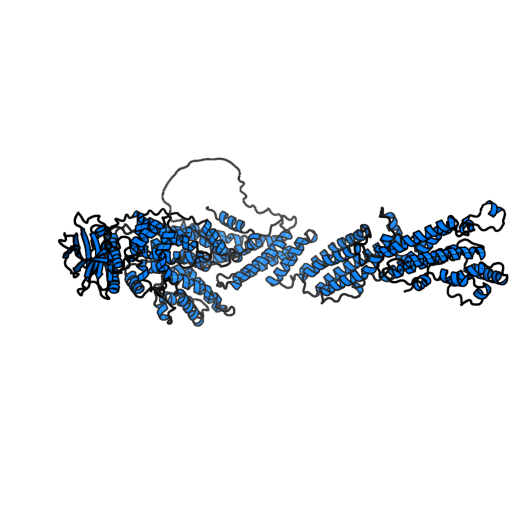 ASN A 1 265 ? -41.909 -0.322 46.719 1.00 52.94 265 ASN A CA 1
ATOM 2166 C C . ASN A 1 265 ? -40.926 -0.245 47.890 1.00 52.94 265 ASN A C 1
ATOM 2168 O O . ASN A 1 265 ? -39.719 -0.391 47.684 1.00 52.94 265 ASN A O 1
ATOM 2172 N N . ALA A 1 266 ? -41.441 -0.047 49.106 1.00 57.62 266 ALA A N 1
ATOM 2173 C CA . ALA A 1 266 ? -40.644 0.019 50.333 1.00 57.62 266 ALA A CA 1
ATOM 2174 C C . ALA A 1 266 ? -39.616 -1.127 50.440 1.00 57.62 266 ALA A C 1
ATOM 2176 O O . ALA A 1 266 ? -38.556 -0.957 51.025 1.00 57.62 266 ALA A O 1
ATOM 2177 N N . GLU A 1 267 ? -39.907 -2.266 49.814 1.00 53.50 267 GLU A N 1
ATOM 2178 C CA . GLU A 1 267 ? -39.041 -3.434 49.676 1.00 53.50 267 GLU A CA 1
ATOM 2179 C C . GLU A 1 267 ? -37.697 -3.145 48.978 1.00 53.50 267 GLU A C 1
ATOM 2181 O O . GLU A 1 267 ? -36.667 -3.558 49.493 1.00 53.50 267 GLU A O 1
ATOM 2186 N N . MET A 1 268 ? -37.662 -2.371 47.882 1.00 49.66 268 MET A N 1
ATOM 2187 C CA . MET A 1 268 ? -36.414 -2.038 47.170 1.00 49.66 268 MET A CA 1
ATOM 2188 C C . MET A 1 268 ? -35.547 -1.057 47.972 1.00 49.66 268 MET A C 1
ATOM 2190 O O . MET A 1 268 ? -34.331 -1.210 48.029 1.00 49.66 268 MET A O 1
ATOM 2194 N N . ILE A 1 269 ? -36.178 -0.080 48.630 1.00 56.44 269 ILE A N 1
ATOM 2195 C CA . ILE A 1 269 ? -35.502 0.864 49.532 1.00 56.44 269 ILE A CA 1
ATOM 2196 C C . ILE A 1 269 ? -34.929 0.123 50.746 1.00 56.44 269 ILE A C 1
ATOM 2198 O O . ILE A 1 269 ? -33.777 0.339 51.121 1.00 56.44 269 ILE A O 1
ATOM 2202 N N . ASN A 1 270 ? -35.715 -0.776 51.346 1.00 60.81 270 ASN A N 1
ATOM 2203 C CA . ASN A 1 270 ? -35.272 -1.615 52.458 1.00 60.81 270 ASN A CA 1
ATOM 2204 C C . ASN A 1 270 ? -34.120 -2.532 52.044 1.00 60.81 270 ASN A C 1
ATOM 2206 O O . ASN A 1 270 ? -33.183 -2.713 52.819 1.00 60.81 270 ASN A O 1
ATOM 2210 N N . ASP A 1 271 ? -34.156 -3.047 50.817 1.00 55.62 271 ASP A N 1
ATOM 2211 C CA . ASP A 1 271 ? -33.070 -3.830 50.251 1.00 55.62 271 ASP A CA 1
ATOM 2212 C C . ASP A 1 271 ? -31.797 -2.995 50.145 1.00 55.62 271 ASP A C 1
ATOM 2214 O O . ASP A 1 271 ? -30.787 -3.360 50.741 1.00 55.62 271 ASP A O 1
ATOM 2218 N N . VAL A 1 272 ? -31.828 -1.854 49.448 1.00 54.59 272 VAL A N 1
ATOM 2219 C CA . VAL A 1 272 ? -30.651 -0.980 49.308 1.00 54.59 272 VAL A CA 1
ATOM 2220 C C . VAL A 1 272 ? -30.099 -0.590 50.684 1.00 54.59 272 VAL A C 1
ATOM 2222 O O . VAL A 1 272 ? -28.892 -0.681 50.897 1.00 54.59 272 VAL A O 1
ATOM 2225 N N . LYS A 1 273 ? -30.963 -0.261 51.655 1.00 61.94 273 LYS A N 1
ATOM 2226 C CA . LYS A 1 273 ? -30.562 0.016 53.044 1.00 61.94 273 LYS A CA 1
ATOM 2227 C C . LYS A 1 273 ? -29.835 -1.154 53.693 1.00 61.94 273 LYS A C 1
ATOM 2229 O O . LYS A 1 273 ? -28.739 -0.950 54.206 1.00 61.94 273 LYS A O 1
ATOM 2234 N N . ALA A 1 274 ? -30.404 -2.360 53.638 1.00 62.22 274 ALA A N 1
ATOM 2235 C CA . ALA A 1 274 ? -29.780 -3.566 54.184 1.00 62.22 274 ALA A CA 1
ATOM 2236 C C . ALA A 1 274 ? -28.395 -3.824 53.570 1.00 62.22 274 ALA A C 1
ATOM 2238 O O . ALA A 1 274 ? -27.512 -4.399 54.200 1.00 62.22 274 ALA A O 1
ATOM 2239 N N . LYS A 1 275 ? -28.184 -3.371 52.337 1.00 55.81 275 LYS A N 1
ATOM 2240 C CA . LYS A 1 275 ? -26.995 -3.672 51.544 1.00 55.81 275 LYS A CA 1
ATOM 2241 C C . LYS A 1 275 ? -25.915 -2.613 51.719 1.00 55.81 275 LYS A C 1
ATOM 2243 O O . LYS A 1 275 ? -24.755 -2.985 51.862 1.00 55.81 275 LYS A O 1
ATOM 2248 N N . THR A 1 276 ? -26.281 -1.340 51.879 1.00 61.34 276 THR A N 1
ATOM 2249 C CA . THR A 1 276 ? -25.387 -0.315 52.441 1.00 61.34 276 THR A CA 1
ATOM 2250 C C . THR A 1 276 ? -24.885 -0.755 53.818 1.00 61.34 276 THR A C 1
ATOM 2252 O O . THR A 1 276 ? -23.686 -0.678 54.075 1.00 61.34 276 THR A O 1
ATOM 2255 N N . THR A 1 277 ? -25.746 -1.351 54.653 1.00 65.62 277 THR A N 1
ATOM 2256 C CA . THR A 1 277 ? -25.335 -1.953 55.933 1.00 65.62 277 THR A CA 1
ATOM 2257 C C . THR A 1 277 ? -24.310 -3.085 55.752 1.00 65.62 277 THR A C 1
ATOM 2259 O O . THR A 1 277 ? -23.316 -3.108 56.475 1.00 65.62 277 THR A O 1
ATOM 2262 N N . ILE A 1 278 ? -24.463 -3.970 54.755 1.00 65.31 278 ILE A N 1
ATOM 2263 C CA . ILE A 1 278 ? -23.457 -5.008 54.431 1.00 65.31 278 ILE A CA 1
ATOM 2264 C C . ILE A 1 278 ? -22.117 -4.381 53.997 1.00 65.31 278 ILE A C 1
ATOM 2266 O O . ILE A 1 278 ? -21.050 -4.852 54.399 1.00 65.31 278 ILE A O 1
ATOM 2270 N N . LEU A 1 279 ? -22.137 -3.305 53.200 1.00 60.50 279 LEU A N 1
ATOM 2271 C CA . LEU A 1 279 ? -20.924 -2.575 52.794 1.00 60.50 279 LEU A CA 1
ATOM 2272 C C . LEU A 1 279 ? -20.199 -1.963 53.993 1.00 60.50 279 LEU A C 1
ATOM 2274 O O . LEU A 1 279 ? -18.971 -2.053 54.099 1.00 60.50 279 LEU A O 1
ATOM 2278 N N . ILE A 1 280 ? -20.964 -1.363 54.904 1.00 66.31 280 ILE A N 1
ATOM 2279 C CA . ILE A 1 280 ? -20.471 -0.804 56.162 1.00 66.31 280 ILE A CA 1
ATOM 2280 C C . ILE A 1 280 ? -19.873 -1.917 57.034 1.00 66.31 280 ILE A C 1
ATOM 2282 O O . ILE A 1 280 ? -18.778 -1.749 57.571 1.00 66.31 280 ILE A O 1
ATOM 2286 N N . GLU A 1 281 ? -20.527 -3.078 57.120 1.00 67.06 281 GLU A N 1
ATOM 2287 C CA . GLU A 1 281 ? -20.059 -4.244 57.876 1.00 67.06 281 GLU A CA 1
ATOM 2288 C C . GLU A 1 281 ? -18.728 -4.793 57.337 1.00 67.06 281 GLU A C 1
ATOM 2290 O O . GLU A 1 281 ? -17.764 -4.981 58.091 1.00 67.06 281 GLU A O 1
ATOM 2295 N N . LYS A 1 282 ? -18.630 -5.005 56.019 1.00 65.38 282 LYS A N 1
ATOM 2296 C CA . LYS A 1 282 ? -17.397 -5.476 55.371 1.00 65.38 282 LYS A CA 1
ATOM 2297 C C . LYS A 1 282 ? -16.263 -4.450 55.499 1.00 65.38 282 LYS A C 1
ATOM 2299 O O . LYS A 1 282 ? -15.124 -4.823 55.785 1.00 65.38 282 LYS A O 1
ATOM 2304 N N . SER A 1 283 ? -16.570 -3.156 55.390 1.00 63.94 283 SER A N 1
ATOM 2305 C CA . SER A 1 283 ? -15.605 -2.065 55.612 1.00 63.94 283 SER A CA 1
ATOM 2306 C C . SER A 1 283 ? -15.143 -1.985 57.073 1.00 63.94 283 SER A C 1
ATOM 2308 O O . SER A 1 283 ? -13.959 -1.793 57.354 1.00 63.94 283 SER A O 1
ATOM 2310 N N . GLY A 1 284 ? -16.044 -2.204 58.032 1.00 64.62 284 GLY A N 1
ATOM 2311 C CA . GLY A 1 284 ? -15.711 -2.322 59.453 1.00 64.62 284 GLY A CA 1
ATOM 2312 C C . GLY A 1 284 ? -14.842 -3.547 59.756 1.00 64.62 284 GLY A C 1
ATOM 2313 O O . GLY A 1 284 ? -13.918 -3.479 60.575 1.00 64.62 284 GLY A O 1
ATOM 2314 N N . THR A 1 285 ? -15.052 -4.637 59.018 1.00 66.62 285 THR A N 1
ATOM 2315 C CA . THR A 1 285 ? -14.203 -5.831 59.080 1.00 66.62 285 THR A CA 1
ATOM 2316 C C . THR A 1 285 ? -12.786 -5.536 58.581 1.00 66.62 285 THR A C 1
ATOM 2318 O O . THR A 1 285 ? -11.828 -5.993 59.200 1.00 66.62 285 THR A O 1
ATOM 2321 N N . LEU A 1 286 ? -12.609 -4.692 57.558 1.00 63.78 286 LEU A N 1
ATOM 2322 C CA . LEU A 1 286 ? -11.281 -4.203 57.148 1.00 63.78 286 LEU A CA 1
ATOM 2323 C C . LEU A 1 286 ? -10.604 -3.341 58.231 1.00 63.78 286 LEU A C 1
ATOM 2325 O O . LEU A 1 286 ? -9.385 -3.395 58.391 1.00 63.78 286 LEU A O 1
ATOM 2329 N N . VAL A 1 287 ? -11.378 -2.569 59.003 1.00 63.78 287 VAL A N 1
ATOM 2330 C CA . VAL A 1 287 ? -10.863 -1.694 60.075 1.00 63.78 287 VAL A CA 1
ATOM 2331 C C . VAL A 1 287 ? -10.356 -2.476 61.288 1.00 63.78 287 VAL A C 1
ATOM 2333 O O . VAL A 1 287 ? -9.309 -2.137 61.841 1.00 63.78 287 VAL A O 1
ATOM 2336 N N . ALA A 1 288 ? -11.090 -3.501 61.730 1.00 66.50 288 ALA A N 1
ATOM 2337 C CA . ALA A 1 288 ? -10.830 -4.158 63.017 1.00 66.50 288 ALA A CA 1
ATOM 2338 C C . ALA A 1 288 ? -10.821 -5.698 62.982 1.00 66.50 288 ALA A C 1
ATOM 2340 O O . ALA A 1 288 ? -10.646 -6.326 64.033 1.00 66.50 288 ALA A O 1
ATOM 2341 N N . GLY A 1 289 ? -11.012 -6.316 61.813 1.00 65.88 289 GLY A N 1
ATOM 2342 C CA . GLY A 1 289 ? -11.127 -7.770 61.643 1.00 65.88 289 GLY A CA 1
ATOM 2343 C C . GLY A 1 289 ? -12.400 -8.367 62.250 1.00 65.88 289 GLY A C 1
ATOM 2344 O O . GLY A 1 289 ? -12.403 -9.542 62.610 1.00 65.88 289 GLY A O 1
ATOM 2345 N N . LYS A 1 290 ? -13.442 -7.553 62.469 1.00 68.81 290 LYS A N 1
ATOM 2346 C CA . LYS A 1 290 ? -14.675 -7.937 63.173 1.00 68.81 290 LYS A CA 1
ATOM 2347 C C . LYS A 1 290 ? -15.902 -7.248 62.583 1.00 68.81 290 LYS A C 1
ATOM 2349 O O . LYS A 1 290 ? -15.804 -6.112 62.130 1.00 68.81 290 LYS A O 1
ATOM 2354 N N . VAL A 1 291 ? -17.043 -7.917 62.725 1.00 68.00 291 VAL A N 1
ATOM 2355 C CA . VAL A 1 291 ? -18.385 -7.408 62.412 1.00 68.00 291 VAL A CA 1
ATOM 2356 C C . VAL A 1 291 ? -18.752 -6.248 63.343 1.00 68.00 291 VAL A C 1
ATOM 2358 O O . VAL A 1 291 ? -18.502 -6.304 64.555 1.00 68.00 291 VAL A O 1
ATOM 2361 N N . THR A 1 292 ? -19.321 -5.191 62.771 1.00 74.38 292 THR A N 1
ATOM 2362 C CA . THR A 1 292 ? -19.796 -4.013 63.499 1.00 74.38 292 THR A CA 1
ATOM 2363 C C . THR A 1 292 ? -21.169 -4.286 64.116 1.00 74.38 292 THR A C 1
ATOM 2365 O O . THR A 1 292 ? -21.989 -5.002 63.558 1.00 74.38 292 THR A O 1
ATOM 2368 N N . THR A 1 293 ? -21.429 -3.736 65.300 1.00 75.44 293 THR A N 1
ATOM 2369 C CA . THR A 1 293 ? -22.730 -3.826 65.992 1.00 75.44 293 THR A CA 1
ATOM 2370 C C . THR A 1 293 ? -23.569 -2.556 65.832 1.00 75.44 293 THR A C 1
ATOM 2372 O O . THR A 1 293 ? -24.654 -2.457 66.395 1.00 75.44 293 THR A O 1
ATOM 2375 N N . GLY A 1 294 ? -23.039 -1.549 65.140 1.00 77.25 294 GLY A N 1
ATOM 2376 C CA . GLY A 1 294 ? -23.653 -0.241 64.937 1.00 77.25 294 GLY A CA 1
ATOM 2377 C C . GLY A 1 294 ? -22.603 0.821 64.628 1.00 77.25 294 GLY A C 1
ATOM 2378 O O . GLY A 1 294 ? -21.427 0.502 64.436 1.00 77.25 294 GLY A O 1
ATOM 2379 N N . CYS A 1 295 ? -23.017 2.081 64.636 1.00 79.31 295 CYS A N 1
ATOM 2380 C CA . CYS A 1 295 ? -22.187 3.242 64.343 1.00 79.31 295 CYS A CA 1
ATOM 2381 C C . CYS A 1 295 ? -22.318 4.298 65.444 1.00 79.31 295 CYS A C 1
ATOM 2383 O O . CYS A 1 295 ? -23.360 4.468 66.073 1.00 79.31 295 CYS A O 1
ATOM 2385 N N . LEU A 1 296 ? -21.234 5.019 65.700 1.00 83.44 296 LEU A N 1
ATOM 2386 C CA . LEU A 1 296 ? -21.159 6.085 66.684 1.00 83.44 296 LEU A CA 1
ATOM 2387 C C . LEU A 1 296 ? -20.894 7.401 65.967 1.00 83.44 296 LEU A C 1
ATOM 2389 O O . LEU A 1 296 ? -19.800 7.622 65.451 1.00 83.44 296 LEU A O 1
ATOM 2393 N N . VAL A 1 297 ? -21.870 8.302 65.982 1.00 83.50 297 VAL A N 1
ATOM 2394 C CA . VAL A 1 297 ? -21.675 9.678 65.523 1.00 83.50 297 VAL A CA 1
ATOM 2395 C C . VAL A 1 297 ? -21.004 10.466 66.632 1.00 83.50 297 VAL A C 1
ATOM 2397 O O . VAL A 1 297 ? -21.600 10.756 67.669 1.00 83.50 297 VAL A O 1
ATOM 2400 N N . VAL A 1 298 ? -19.749 10.813 66.404 1.00 85.25 298 VAL A N 1
ATOM 2401 C CA . VAL A 1 298 ? -18.897 11.623 67.262 1.00 85.25 298 VAL A CA 1
ATOM 2402 C C . VAL A 1 298 ? -18.930 13.058 66.748 1.00 85.25 298 VAL A C 1
ATOM 2404 O O . VAL A 1 298 ? -18.237 13.416 65.801 1.00 85.25 298 VAL A O 1
ATOM 2407 N N . ASN A 1 299 ? -19.749 13.890 67.379 1.00 86.25 299 ASN A N 1
ATOM 2408 C CA . ASN A 1 299 ? -19.776 15.326 67.153 1.00 86.25 299 ASN A CA 1
ATOM 2409 C C . ASN A 1 299 ? -18.762 16.003 68.087 1.00 86.25 299 ASN A C 1
ATOM 2411 O O . ASN A 1 299 ? -18.901 15.981 69.313 1.00 86.25 299 ASN A O 1
ATOM 2415 N N . ILE A 1 300 ? -17.720 16.573 67.497 1.00 87.56 300 ILE A N 1
ATOM 2416 C CA . ILE A 1 300 ? -16.620 17.238 68.180 1.00 87.56 300 ILE A CA 1
ATOM 2417 C C . ILE A 1 300 ? -16.775 18.734 67.993 1.00 87.56 300 ILE A C 1
ATOM 2419 O O . ILE A 1 300 ? -16.669 19.237 66.879 1.00 87.56 300 ILE A O 1
ATOM 2423 N N . SER A 1 301 ? -16.951 19.458 69.091 1.00 88.31 301 SER A N 1
ATOM 2424 C CA . SER A 1 301 ? -16.988 20.911 69.075 1.00 88.31 301 SER A CA 1
ATOM 2425 C C . SER A 1 301 ? -15.953 21.521 70.002 1.00 88.31 301 SER A C 1
ATOM 2427 O O . SER A 1 301 ? -15.603 20.970 71.051 1.00 88.31 301 SER A O 1
ATOM 2429 N N . VAL A 1 302 ? -15.425 22.676 69.595 1.00 87.75 302 VAL A N 1
ATOM 2430 C CA . VAL A 1 302 ? -14.467 23.436 70.402 1.00 87.75 302 VAL A CA 1
ATOM 2431 C C . VAL A 1 302 ? -15.026 24.815 70.700 1.00 87.75 302 VAL A C 1
ATOM 2433 O O . VAL A 1 302 ? -14.956 25.748 69.897 1.00 87.75 302 VAL A O 1
ATOM 2436 N N . ASP A 1 303 ? -15.531 24.956 71.919 1.00 87.62 303 ASP A N 1
ATOM 2437 C CA . ASP A 1 303 ? -16.058 26.206 72.442 1.00 87.62 303 ASP A CA 1
ATOM 2438 C C . ASP A 1 303 ? -14.913 27.058 72.998 1.00 87.62 303 ASP A C 1
ATOM 2440 O O . ASP A 1 303 ? -14.550 26.977 74.175 1.00 87.62 303 ASP A O 1
ATOM 2444 N N . TRP A 1 304 ? -14.320 27.892 72.144 1.00 86.69 304 TRP A N 1
ATOM 2445 C CA . TRP A 1 304 ? -13.321 28.878 72.560 1.00 86.69 304 TRP A CA 1
ATOM 2446 C C . TRP A 1 304 ? -13.952 29.988 73.404 1.00 86.69 304 TRP A C 1
ATOM 2448 O O . TRP A 1 304 ? -15.005 30.530 73.055 1.00 86.69 304 TRP A O 1
ATOM 2458 N N . GLU A 1 305 ? -13.276 30.429 74.470 1.00 86.62 305 GLU A N 1
ATOM 2459 C CA . GLU A 1 305 ? -13.706 31.659 75.141 1.00 86.62 305 GLU A CA 1
ATOM 2460 C C . GLU A 1 305 ? -13.627 32.856 74.182 1.00 86.62 305 GLU A C 1
ATOM 2462 O O . GLU A 1 305 ? -12.726 32.933 73.342 1.00 86.62 305 GLU A O 1
ATOM 2467 N N . LYS A 1 306 ? -14.512 33.852 74.353 1.00 83.12 306 LYS A N 1
ATOM 2468 C CA . LYS A 1 306 ? -14.613 35.034 73.469 1.00 83.12 306 LYS A CA 1
ATOM 2469 C C . LYS A 1 306 ? -13.268 35.708 73.158 1.00 83.12 306 LYS A C 1
ATOM 2471 O O . LYS A 1 306 ? -13.082 36.194 72.053 1.00 83.12 306 LYS A O 1
ATOM 2476 N N . LYS A 1 307 ? -12.322 35.726 74.105 1.00 82.25 307 LYS A N 1
ATOM 2477 C CA . LYS A 1 307 ? -10.990 36.339 73.927 1.00 82.25 307 LYS A CA 1
ATOM 2478 C C . LYS A 1 307 ? -10.015 35.514 73.075 1.00 82.25 307 LYS A C 1
ATOM 2480 O O . LYS A 1 307 ? -9.037 36.070 72.577 1.00 82.25 307 LYS A O 1
ATOM 2485 N N . PHE A 1 308 ? -10.251 34.207 72.955 1.00 80.12 308 PHE A N 1
ATOM 2486 C CA . PHE A 1 308 ? -9.463 33.268 72.150 1.00 80.12 308 PHE A CA 1
ATOM 2487 C C . PHE A 1 308 ? -10.129 32.935 70.814 1.00 80.12 308 PHE A C 1
ATOM 2489 O O . PHE A 1 308 ? -9.434 32.526 69.884 1.00 80.12 308 PHE A O 1
ATOM 2496 N N . LYS A 1 309 ? -11.439 33.173 70.698 1.00 77.56 309 LYS A N 1
ATOM 2497 C CA . LYS A 1 309 ? -12.165 33.145 69.430 1.00 77.56 309 LYS A CA 1
ATOM 2498 C C . LYS A 1 309 ? -11.489 34.091 68.425 1.00 77.56 309 LYS A C 1
ATOM 2500 O O . LYS A 1 309 ? -11.046 35.178 68.792 1.00 77.56 309 LYS A O 1
ATOM 2505 N N . ASP A 1 310 ? -11.294 33.618 67.197 1.00 73.31 310 ASP A N 1
ATOM 2506 C CA . ASP A 1 310 ? -10.589 34.308 66.100 1.00 73.31 310 ASP A CA 1
ATOM 2507 C C . ASP A 1 310 ? -9.095 34.607 66.330 1.00 73.31 310 ASP A C 1
ATOM 2509 O O . ASP A 1 310 ? -8.418 35.167 65.458 1.00 73.31 310 ASP A O 1
ATOM 2513 N N . LYS A 1 311 ? -8.523 34.193 67.469 1.00 79.25 311 LYS A N 1
ATOM 2514 C CA . LYS A 1 311 ? -7.077 34.282 67.701 1.00 79.25 311 LYS A CA 1
ATOM 2515 C C . LYS A 1 311 ? -6.343 33.187 66.937 1.00 79.25 311 LYS A C 1
ATOM 2517 O O . LYS A 1 311 ? -6.863 32.109 66.668 1.00 79.25 311 LYS A O 1
ATOM 2522 N N . ARG A 1 312 ? -5.062 33.444 66.662 1.00 72.94 312 ARG A N 1
ATOM 2523 C CA . ARG A 1 312 ? -4.161 32.512 65.962 1.00 72.94 312 ARG A CA 1
ATOM 2524 C C . ARG A 1 312 ? -4.120 31.110 66.567 1.00 72.94 312 ARG A C 1
ATOM 2526 O O . ARG A 1 312 ? -4.005 30.153 65.819 1.00 72.94 312 ARG A O 1
ATOM 2533 N N . MET A 1 313 ? -4.225 30.989 67.890 1.00 77.81 313 MET A N 1
ATOM 2534 C CA . MET A 1 313 ? -4.270 29.687 68.562 1.00 77.81 313 MET A CA 1
ATOM 2535 C C . MET A 1 313 ? -5.493 28.873 68.127 1.00 77.81 313 MET A C 1
ATOM 2537 O O . MET A 1 313 ? -5.332 27.716 67.773 1.00 77.81 313 MET A O 1
ATOM 2541 N N . ALA A 1 314 ? -6.676 29.495 68.068 1.00 79.31 314 ALA A N 1
ATOM 2542 C CA . ALA A 1 314 ? -7.885 28.847 67.566 1.00 79.31 314 ALA A CA 1
ATOM 2543 C C . ALA A 1 314 ? -7.771 28.511 66.070 1.00 79.31 314 ALA A C 1
ATOM 2545 O O . ALA A 1 314 ? -8.087 27.400 65.670 1.00 79.31 314 ALA A O 1
ATOM 2546 N N . LYS A 1 315 ? -7.211 29.424 65.261 1.00 79.44 315 LYS A N 1
ATOM 2547 C CA . LYS A 1 315 ? -6.993 29.219 63.813 1.00 79.44 315 LYS A CA 1
ATOM 2548 C C . LYS A 1 315 ? -5.919 28.180 63.457 1.00 79.44 315 LYS A C 1
ATOM 2550 O O . LYS A 1 315 ? -5.793 27.819 62.297 1.00 79.44 315 LYS A O 1
ATOM 2555 N N . SER A 1 316 ? -5.097 27.762 64.419 1.00 81.06 316 SER A N 1
ATOM 2556 C CA . SER A 1 316 ? -4.018 26.777 64.222 1.00 81.06 316 SER A CA 1
ATOM 2557 C C . SER A 1 316 ? -4.236 25.499 65.027 1.00 81.06 316 SER A C 1
ATOM 2559 O O . SER A 1 316 ? -3.307 24.698 65.156 1.00 81.06 316 SER A O 1
ATOM 2561 N N . ALA A 1 317 ? -5.434 25.327 65.589 1.00 84.31 317 ALA A N 1
ATOM 2562 C CA . ALA A 1 317 ? -5.809 24.139 66.329 1.00 84.31 317 ALA A CA 1
ATOM 2563 C C . ALA A 1 317 ? -6.420 23.079 65.406 1.00 84.31 317 ALA A C 1
ATOM 2565 O O . ALA A 1 317 ? -7.098 23.402 64.434 1.00 84.31 317 ALA A O 1
ATOM 2566 N N . TRP A 1 318 ? -6.187 21.811 65.728 1.00 87.81 318 TRP A N 1
ATOM 2567 C CA . TRP A 1 318 ? -6.809 20.671 65.057 1.00 87.81 318 TRP A CA 1
ATOM 2568 C C . TRP A 1 318 ? -7.051 19.559 66.064 1.00 87.81 318 TRP A C 1
ATOM 2570 O O . TRP A 1 318 ? -6.408 19.503 67.111 1.00 87.81 318 TRP A O 1
ATOM 2580 N N . VAL A 1 319 ? -7.951 18.652 65.731 1.00 88.12 319 VAL A N 1
ATOM 2581 C CA . VAL A 1 319 ? -8.255 17.483 66.544 1.00 88.12 319 VAL A CA 1
ATOM 2582 C C . VAL A 1 319 ? -7.608 16.249 65.921 1.00 88.12 319 VAL A C 1
ATOM 2584 O O . VAL A 1 319 ? -7.511 16.132 64.705 1.00 88.12 319 VAL A O 1
ATOM 2587 N N . GLU A 1 320 ? -7.116 15.336 66.745 1.00 88.25 320 GLU A N 1
ATOM 2588 C CA . GLU A 1 320 ? -6.758 13.976 66.351 1.00 88.25 320 GLU A CA 1
ATOM 2589 C C . GLU A 1 320 ? -7.654 13.001 67.111 1.00 88.25 320 GLU A C 1
ATOM 2591 O O . GLU A 1 320 ? -7.739 13.077 68.331 1.00 88.25 320 GLU A O 1
ATOM 2596 N N . ILE A 1 321 ? -8.299 12.080 66.412 1.00 87.25 321 ILE A N 1
ATOM 2597 C CA . ILE A 1 321 ? -9.029 10.961 66.994 1.00 87.25 321 ILE A CA 1
ATOM 2598 C C . ILE A 1 321 ? -8.182 9.714 66.810 1.00 87.25 321 ILE A C 1
ATOM 2600 O O . ILE A 1 321 ? -7.754 9.423 65.697 1.00 87.25 321 ILE A O 1
ATOM 2604 N N . LYS A 1 322 ? -7.966 8.952 67.877 1.00 86.25 322 LYS A N 1
ATOM 2605 C CA . LYS A 1 322 ? -7.385 7.611 67.790 1.00 86.25 322 LYS A CA 1
ATOM 2606 C C . LYS A 1 322 ? -8.464 6.590 68.082 1.00 86.25 322 LYS A C 1
ATOM 2608 O O . LYS A 1 322 ? -9.088 6.680 69.132 1.00 86.25 322 LYS A O 1
ATOM 2613 N N . TYR A 1 323 ? -8.682 5.655 67.163 1.00 85.00 323 TYR A N 1
ATOM 2614 C CA . TYR A 1 323 ? -9.707 4.620 67.265 1.00 85.00 323 TYR A CA 1
ATOM 2615 C C . TYR A 1 323 ? -9.270 3.338 66.547 1.00 85.00 323 TYR A C 1
ATOM 2617 O O . TYR A 1 323 ? -8.853 3.404 65.398 1.00 85.00 323 TYR A O 1
ATOM 2625 N N . CYS A 1 324 ? -9.334 2.167 67.194 1.00 71.94 324 CYS A N 1
ATOM 2626 C CA . CYS A 1 324 ? -8.967 0.869 66.590 1.00 71.94 324 CYS A CA 1
ATOM 2627 C C . CYS A 1 324 ? -7.619 0.864 65.830 1.00 71.94 324 CYS A C 1
ATOM 2629 O O . CYS A 1 324 ? -7.507 0.285 64.755 1.00 71.94 324 CYS A O 1
ATOM 2631 N N . LYS A 1 325 ? -6.578 1.500 66.396 1.00 70.44 325 LYS A N 1
ATOM 2632 C CA . LYS A 1 325 ? -5.238 1.709 65.786 1.00 70.44 325 LYS A CA 1
ATOM 2633 C C . LYS A 1 325 ? -5.190 2.702 64.612 1.00 70.44 325 LYS A C 1
ATOM 2635 O O . LYS A 1 325 ? -4.113 2.929 64.063 1.00 70.44 325 LYS A O 1
ATOM 2640 N N . ILE A 1 326 ? -6.309 3.322 64.258 1.00 69.62 326 ILE A N 1
ATOM 2641 C CA . ILE A 1 326 ? -6.397 4.390 63.263 1.00 69.62 326 ILE A CA 1
ATOM 2642 C C . ILE A 1 326 ? -6.246 5.731 63.977 1.00 69.62 326 ILE A C 1
ATOM 2644 O O . ILE A 1 326 ? -6.945 5.998 64.950 1.00 69.62 326 ILE A O 1
ATOM 2648 N N . ASN A 1 327 ? -5.353 6.584 63.478 1.00 76.19 327 ASN A N 1
ATOM 2649 C CA . ASN A 1 327 ? -5.254 7.979 63.897 1.00 76.19 327 ASN A CA 1
ATOM 2650 C C . ASN A 1 327 ? -5.833 8.847 62.779 1.00 76.19 327 ASN A C 1
ATOM 2652 O O . ASN A 1 327 ? -5.308 8.849 61.666 1.00 76.19 327 ASN A O 1
ATOM 2656 N N . GLN A 1 328 ? -6.902 9.578 63.068 1.00 76.75 328 GLN A N 1
ATOM 2657 C CA . GLN A 1 328 ? -7.555 10.480 62.134 1.00 76.75 328 GLN A CA 1
ATOM 2658 C C . GLN A 1 328 ? -7.413 11.915 62.604 1.00 76.75 328 GLN A C 1
ATOM 2660 O O . GLN A 1 328 ? -7.620 12.235 63.766 1.00 76.75 328 GLN A O 1
ATOM 2665 N N . ILE A 1 329 ? -7.072 12.799 61.682 1.00 78.50 329 ILE A N 1
ATOM 2666 C CA . ILE A 1 329 ? -6.898 14.217 61.947 1.00 78.50 329 ILE A CA 1
ATOM 2667 C C . ILE A 1 329 ? -8.109 14.965 61.400 1.00 78.50 329 ILE A C 1
ATOM 2669 O O . ILE A 1 329 ? -8.503 14.751 60.260 1.00 78.50 329 ILE A O 1
ATOM 2673 N N . VAL A 1 330 ? -8.644 15.884 62.194 1.00 74.88 330 VAL A N 1
ATOM 2674 C CA . VAL A 1 330 ? -9.850 16.654 61.902 1.00 74.88 330 VAL A CA 1
ATOM 2675 C C . VAL A 1 330 ? -9.523 18.129 62.067 1.00 74.88 330 VAL A C 1
ATOM 2677 O O . VAL A 1 330 ? -9.046 18.564 63.119 1.00 74.88 330 VAL A O 1
ATOM 2680 N N . GLU A 1 331 ? -9.738 18.910 61.018 1.00 71.56 331 GLU A N 1
ATOM 2681 C CA . GLU A 1 331 ? -9.563 20.358 61.063 1.00 71.56 331 GLU A CA 1
ATOM 2682 C C . GLU A 1 331 ? -10.889 21.020 61.450 1.00 71.56 331 GLU A C 1
ATOM 2684 O O . GLU A 1 331 ? -11.951 20.680 60.939 1.00 71.56 331 GLU A O 1
ATOM 2689 N N . LEU A 1 332 ? -10.831 21.939 62.411 1.00 68.88 332 LEU A N 1
ATOM 2690 C CA . LEU A 1 332 ? -12.007 22.602 62.970 1.00 68.88 332 LEU A CA 1
ATOM 2691 C C . LEU A 1 332 ? -12.332 23.842 62.126 1.00 68.88 332 LEU A C 1
ATOM 2693 O O . LEU A 1 332 ? -12.006 24.964 62.517 1.00 68.88 332 LEU A O 1
ATOM 2697 N N . TYR A 1 333 ? -12.891 23.634 60.933 1.00 56.41 333 TYR A N 1
ATOM 2698 C CA . TYR A 1 333 ? -13.317 24.728 60.050 1.00 56.41 333 TYR A CA 1
ATOM 2699 C C . TYR A 1 333 ? -14.633 25.371 60.520 1.00 56.41 333 TYR A C 1
ATOM 2701 O O . TYR A 1 333 ? -14.818 26.580 60.382 1.00 56.41 333 TYR A O 1
ATOM 2709 N N . GLU A 1 334 ? -15.497 24.585 61.167 1.00 57.47 334 GLU A N 1
ATOM 2710 C CA . GLU A 1 334 ? -16.755 25.019 61.779 1.00 57.47 334 GLU A CA 1
ATOM 2711 C C . GLU A 1 334 ? -16.742 24.816 63.306 1.00 57.47 334 GLU A C 1
ATOM 2713 O O . GLU A 1 334 ? -15.821 24.214 63.860 1.00 57.47 334 GLU A O 1
ATOM 2718 N N . LYS A 1 335 ? -17.747 25.352 64.019 1.00 60.41 335 LYS A N 1
ATOM 2719 C CA . LYS A 1 335 ? -17.846 25.212 65.490 1.00 60.41 335 LYS A CA 1
ATOM 2720 C C . LYS A 1 335 ? -17.911 23.745 65.940 1.00 60.41 335 LYS A C 1
ATOM 2722 O O . LYS A 1 335 ? -17.396 23.443 67.017 1.00 60.41 335 LYS A O 1
ATOM 2727 N N . ASP A 1 336 ? -18.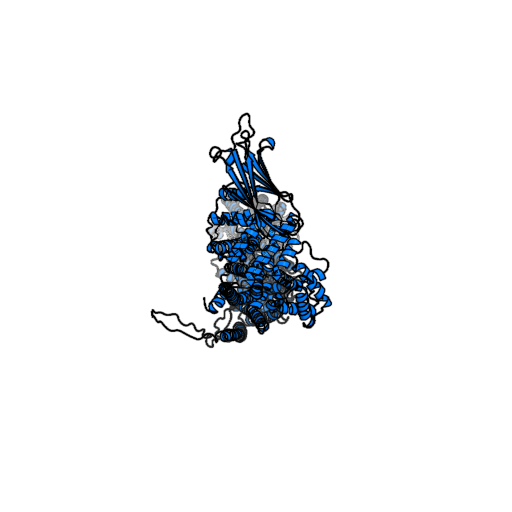478 22.884 65.095 1.00 73.75 336 ASP A N 1
ATOM 2728 C CA . ASP A 1 336 ? -18.740 21.468 65.334 1.00 73.75 336 ASP A CA 1
ATOM 2729 C C . ASP A 1 336 ? -18.249 20.652 64.112 1.00 73.75 336 ASP A C 1
ATOM 2731 O O . ASP A 1 336 ? -18.269 21.146 62.984 1.00 73.75 336 ASP A O 1
ATOM 2735 N N . GLN A 1 337 ? -17.792 19.418 64.320 1.00 76.62 337 GLN A N 1
ATOM 2736 C CA . GLN A 1 337 ? -17.419 18.454 63.275 1.00 76.62 337 GLN A CA 1
ATOM 2737 C C . GLN A 1 337 ? -18.025 17.092 63.612 1.00 76.62 337 GLN A C 1
ATOM 2739 O O . GLN A 1 337 ? -17.869 16.626 64.738 1.00 76.62 337 GLN A O 1
ATOM 2744 N N . GLU A 1 338 ? -18.703 16.450 62.664 1.00 76.75 338 GLU A N 1
ATOM 2745 C CA . GLU A 1 338 ? -19.325 15.132 62.855 1.00 76.75 338 GLU A CA 1
ATOM 2746 C C . GLU A 1 338 ? -18.493 14.040 62.184 1.00 76.75 338 GLU A C 1
ATOM 2748 O O . GLU A 1 338 ? -18.104 14.166 61.026 1.00 76.75 338 GLU A O 1
ATOM 2753 N N . ILE A 1 339 ? -18.186 12.975 62.928 1.00 76.75 339 ILE A N 1
ATOM 2754 C CA . ILE A 1 339 ? -17.395 11.829 62.462 1.00 76.75 339 ILE A CA 1
ATOM 2755 C C . ILE A 1 339 ? -18.104 10.550 62.855 1.00 76.75 339 ILE A C 1
ATOM 2757 O O . ILE A 1 339 ? -18.585 10.441 63.978 1.00 76.75 339 ILE A O 1
ATOM 2761 N N . ILE A 1 340 ? -18.136 9.570 61.961 1.00 75.12 340 ILE A N 1
ATOM 2762 C CA . ILE A 1 340 ? -18.799 8.295 62.218 1.00 75.12 340 ILE A CA 1
ATOM 2763 C C . ILE A 1 340 ? -17.735 7.249 62.505 1.00 75.12 340 ILE A C 1
ATOM 2765 O O . ILE A 1 340 ? -16.847 7.017 61.689 1.00 75.12 340 ILE A O 1
ATOM 2769 N N . LEU A 1 341 ? -17.809 6.627 63.678 1.00 79.88 341 LEU A N 1
ATOM 2770 C CA . LEU A 1 341 ? -16.951 5.511 64.055 1.00 79.88 341 LEU A CA 1
ATOM 2771 C C . LEU A 1 341 ? -17.776 4.220 64.051 1.00 79.88 341 LEU A C 1
ATOM 2773 O O . LEU A 1 341 ? -18.823 4.193 64.696 1.00 79.88 341 LEU A O 1
ATOM 2777 N N . PRO A 1 342 ? -17.327 3.139 63.395 1.00 74.88 342 PRO A N 1
ATOM 2778 C CA . PRO A 1 342 ? -17.979 1.844 63.559 1.00 74.88 342 PRO A CA 1
ATOM 2779 C C . PRO A 1 342 ? -17.869 1.398 65.021 1.00 74.88 342 PRO A C 1
ATOM 2781 O O . PRO A 1 342 ? -16.849 1.638 65.656 1.00 74.88 342 PRO A O 1
ATOM 2784 N N . VAL A 1 343 ? -18.897 0.751 65.562 1.00 77.88 343 VAL A N 1
ATOM 2785 C CA . VAL A 1 343 ? -18.903 0.172 66.913 1.00 77.88 343 VAL A CA 1
ATOM 2786 C C . VAL A 1 343 ? -18.821 -1.339 66.797 1.00 77.88 343 VAL A C 1
ATOM 2788 O O . VAL A 1 343 ? -19.409 -1.932 65.899 1.00 77.88 343 VAL A O 1
ATOM 2791 N N . PHE A 1 344 ? -18.103 -1.976 67.715 1.00 77.69 344 PHE A N 1
ATOM 2792 C CA . PHE A 1 344 ? -17.888 -3.418 67.715 1.00 77.69 344 PHE A CA 1
ATOM 2793 C C . PHE A 1 344 ? -18.331 -4.034 69.043 1.00 77.69 344 PHE A C 1
ATOM 2795 O O . PHE A 1 344 ? -18.404 -3.363 70.069 1.00 77.69 344 PHE A O 1
ATOM 2802 N N . SER A 1 345 ? -18.513 -5.355 69.049 1.00 68.56 345 SER A N 1
ATOM 2803 C CA . SER A 1 345 ? -18.936 -6.133 70.224 1.00 68.56 345 SER A CA 1
ATOM 2804 C C . SER A 1 345 ? -17.955 -6.143 71.412 1.00 68.56 345 SER A C 1
ATOM 2806 O O . SER A 1 345 ? -18.321 -6.594 72.495 1.00 68.56 345 SER A O 1
ATOM 2808 N N . LYS A 1 346 ? -16.714 -5.658 71.248 1.00 67.62 346 LYS A N 1
ATOM 2809 C CA . LYS A 1 346 ? -15.761 -5.407 72.348 1.00 67.62 346 LYS A CA 1
ATOM 2810 C C . LYS A 1 346 ? -15.502 -3.906 72.465 1.00 67.62 346 LYS A C 1
ATOM 2812 O O . LYS A 1 346 ? -15.316 -3.257 71.440 1.00 67.62 346 LYS A O 1
ATOM 2817 N N . GLU A 1 347 ? -15.432 -3.393 73.694 1.00 66.19 347 GLU A N 1
ATOM 2818 C CA . GLU A 1 347 ? -15.102 -1.989 73.965 1.00 66.19 347 GLU A CA 1
ATOM 2819 C C . GLU A 1 347 ? -13.706 -1.647 73.411 1.00 66.19 347 GLU A C 1
ATOM 2821 O O . GLU A 1 347 ? -12.736 -2.377 73.629 1.00 66.19 347 GLU A O 1
ATOM 2826 N N . PHE A 1 348 ? -13.626 -0.555 72.650 1.00 70.69 348 PHE A N 1
ATOM 2827 C CA . PHE A 1 348 ? -12.392 -0.012 72.084 1.00 70.69 348 PHE A CA 1
ATOM 2828 C C . PHE A 1 348 ? -12.233 1.420 72.570 1.00 70.69 348 PHE A C 1
ATOM 2830 O O . PHE A 1 348 ? -13.085 2.243 72.256 1.00 70.69 348 PHE A O 1
ATOM 2837 N N . ASP A 1 349 ? -11.146 1.744 73.262 1.00 76.75 349 ASP A N 1
ATOM 2838 C CA . ASP A 1 349 ? -10.912 3.120 73.701 1.00 76.75 349 ASP A CA 1
ATOM 2839 C C . ASP A 1 349 ? -10.700 4.047 72.500 1.00 76.75 349 ASP A C 1
ATOM 2841 O O . ASP A 1 349 ? -9.954 3.734 71.562 1.00 76.75 349 ASP A O 1
ATOM 2845 N N . ALA A 1 350 ? -11.367 5.199 72.534 1.00 84.94 350 ALA A N 1
ATOM 2846 C CA . ALA A 1 350 ? -11.207 6.254 71.554 1.00 84.94 350 ALA A CA 1
ATOM 2847 C C . ALA A 1 350 ? -10.652 7.507 72.237 1.00 84.94 350 ALA A C 1
ATOM 2849 O O . ALA A 1 350 ? -11.132 7.923 73.289 1.00 84.94 350 ALA A O 1
ATOM 2850 N N . THR A 1 351 ? -9.637 8.138 71.651 1.00 88.88 351 THR A N 1
ATOM 2851 C CA . THR A 1 351 ? -9.033 9.343 72.244 1.00 88.88 351 THR A CA 1
ATOM 2852 C C . THR A 1 351 ? -9.129 10.519 71.290 1.00 88.88 351 THR A C 1
ATOM 2854 O O . THR A 1 351 ? -8.576 10.449 70.195 1.00 88.88 351 THR A O 1
ATOM 2857 N N . VAL A 1 352 ? -9.766 11.610 71.711 1.00 90.75 352 VAL A N 1
ATOM 2858 C CA . VAL A 1 352 ? -9.813 12.890 70.996 1.00 90.75 352 VAL A CA 1
ATOM 2859 C C . VAL A 1 352 ? -8.780 13.839 71.590 1.00 90.75 352 VAL A C 1
ATOM 2861 O O . VAL A 1 352 ? -8.909 14.284 72.725 1.00 90.75 352 VAL A O 1
ATOM 2864 N N . THR A 1 353 ? -7.757 14.192 70.823 1.00 91.25 353 THR A N 1
ATOM 2865 C CA . THR A 1 353 ? -6.687 15.097 71.247 1.00 91.25 353 THR A CA 1
ATOM 2866 C C . THR A 1 353 ? -6.764 16.407 70.477 1.00 91.25 353 THR A C 1
ATOM 2868 O O . THR A 1 353 ? -6.629 16.426 69.258 1.00 91.25 353 THR A O 1
ATOM 2871 N N . LEU A 1 354 ? -6.954 17.524 71.181 1.00 91.06 354 LEU A N 1
ATOM 2872 C CA . LEU A 1 354 ? -6.913 18.864 70.603 1.00 91.06 354 LEU A CA 1
ATOM 2873 C C . LEU A 1 354 ? -5.474 19.385 70.619 1.00 91.06 354 LEU A C 1
ATOM 2875 O O . LEU A 1 354 ? -4.902 19.674 71.673 1.00 91.06 354 LEU A O 1
ATOM 2879 N N . TYR A 1 355 ? -4.905 19.548 69.436 1.00 90.44 355 TYR A N 1
ATOM 2880 C CA . TYR A 1 355 ? -3.566 20.064 69.203 1.00 90.44 355 TYR A CA 1
ATOM 2881 C C . TYR A 1 355 ? -3.580 21.528 68.758 1.00 90.44 355 TYR A C 1
ATOM 2883 O O . TYR A 1 355 ? -4.592 22.039 68.288 1.00 90.44 355 TYR A O 1
ATOM 2891 N N . TYR A 1 356 ? -2.432 22.199 68.877 1.00 89.50 356 TYR A N 1
ATOM 2892 C CA . TYR A 1 356 ? -2.184 23.529 68.316 1.00 89.50 356 TYR A CA 1
ATOM 2893 C C . TYR A 1 356 ? -0.706 23.735 67.953 1.00 89.50 356 TYR A C 1
ATOM 2895 O O . TYR A 1 356 ? 0.184 23.068 68.492 1.00 89.50 356 TYR A O 1
ATOM 2903 N N . ILE A 1 357 ? -0.422 24.702 67.074 1.00 85.75 357 ILE A N 1
ATOM 2904 C CA . ILE A 1 357 ? 0.955 25.130 66.772 1.00 85.75 357 ILE A CA 1
ATOM 2905 C C . ILE A 1 357 ? 1.423 26.135 67.833 1.00 85.75 357 ILE A C 1
ATOM 2907 O O . ILE A 1 357 ? 0.815 27.190 68.022 1.00 85.75 357 ILE A O 1
ATOM 2911 N N . LYS A 1 358 ? 2.540 25.850 68.517 1.00 85.81 358 LYS A N 1
ATOM 2912 C CA . LYS A 1 358 ? 3.136 26.780 69.492 1.00 85.81 358 LYS A CA 1
ATOM 2913 C C . LYS A 1 358 ? 3.607 28.062 68.800 1.00 85.81 358 LYS A C 1
ATOM 2915 O O . LYS A 1 358 ? 4.172 28.023 67.709 1.00 85.81 358 LYS A O 1
ATOM 2920 N N . ASP A 1 359 ? 3.489 29.200 69.490 1.00 81.25 359 ASP A N 1
ATOM 2921 C CA . ASP A 1 359 ? 3.769 30.537 68.933 1.00 81.25 359 ASP A CA 1
ATOM 2922 C C . ASP A 1 359 ? 5.161 30.689 68.286 1.00 81.25 359 ASP A C 1
ATOM 2924 O O . ASP A 1 359 ? 5.318 31.470 67.345 1.00 81.25 359 ASP A O 1
ATOM 2928 N N . LYS A 1 360 ? 6.170 29.936 68.753 1.00 81.81 360 LYS A N 1
ATOM 2929 C CA . LYS A 1 360 ? 7.533 29.927 68.189 1.00 81.81 360 LYS A CA 1
ATOM 2930 C C . LYS A 1 360 ? 7.570 29.444 66.731 1.00 81.81 360 LYS A C 1
ATOM 2932 O O . LYS A 1 360 ? 8.393 29.920 65.958 1.00 81.81 360 LYS A O 1
ATOM 2937 N N . TYR A 1 361 ? 6.655 28.557 66.344 1.00 82.88 361 TYR A N 1
ATOM 2938 C CA . TYR A 1 361 ? 6.614 27.918 65.026 1.00 82.88 361 TYR A CA 1
ATOM 2939 C C . TYR A 1 361 ? 5.459 28.425 64.150 1.00 82.88 361 TYR A C 1
ATOM 2941 O O . TYR A 1 361 ? 5.181 27.867 63.097 1.00 82.88 361 TYR A O 1
ATOM 2949 N N . LYS A 1 362 ? 4.819 29.536 64.541 1.00 73.25 362 LYS A N 1
ATOM 2950 C CA . LYS A 1 362 ? 3.605 30.099 63.914 1.00 73.25 362 LYS A CA 1
ATOM 2951 C C . LYS A 1 362 ? 3.699 30.457 62.424 1.00 73.25 362 LYS A C 1
ATOM 2953 O O . LYS A 1 362 ? 2.674 30.738 61.817 1.00 73.25 362 LYS A O 1
ATOM 2958 N N . LYS A 1 363 ? 4.909 30.559 61.865 1.00 77.31 363 LYS A N 1
ATOM 2959 C CA . LYS A 1 363 ? 5.133 30.848 60.435 1.00 77.31 363 LYS A CA 1
ATOM 2960 C C . LYS A 1 363 ? 5.272 29.577 59.591 1.00 77.31 363 LYS A C 1
ATOM 2962 O O . LYS A 1 363 ? 5.321 29.670 58.372 1.00 77.31 363 LYS A O 1
ATOM 2967 N N . LEU A 1 364 ? 5.382 28.412 60.225 1.00 74.69 364 LEU A N 1
ATOM 2968 C CA . LEU A 1 364 ? 5.533 27.138 59.542 1.00 74.69 364 LEU A CA 1
ATOM 2969 C C . LEU A 1 364 ? 4.156 26.500 59.363 1.00 74.69 364 LEU A C 1
ATOM 2971 O O . LEU A 1 364 ? 3.356 26.451 60.295 1.00 74.69 364 LEU A O 1
ATOM 2975 N N . SER A 1 365 ? 3.898 25.976 58.167 1.00 70.12 365 SER A N 1
ATOM 2976 C CA . SER A 1 365 ? 2.781 25.060 57.931 1.00 70.12 365 SER A CA 1
ATOM 2977 C C . SER A 1 365 ? 2.904 23.856 58.865 1.00 70.12 365 SER A C 1
ATOM 2979 O O . SER A 1 365 ? 4.019 23.374 59.062 1.00 70.12 365 SER A O 1
ATOM 2981 N N . ARG A 1 366 ? 1.786 23.321 59.366 1.00 74.31 366 ARG A N 1
ATOM 2982 C CA . ARG A 1 366 ? 1.718 22.184 60.304 1.00 74.31 366 ARG A CA 1
ATOM 2983 C C . ARG A 1 366 ? 2.737 21.066 60.040 1.00 74.31 366 ARG A C 1
ATOM 2985 O O . ARG A 1 366 ? 3.433 20.652 60.956 1.00 74.31 366 ARG A O 1
ATOM 2992 N N . ASN A 1 367 ? 2.877 20.633 58.788 1.00 73.69 367 ASN A N 1
ATOM 2993 C CA . ASN A 1 367 ? 3.755 19.518 58.403 1.00 73.69 367 ASN A CA 1
ATOM 2994 C C . ASN A 1 367 ? 5.258 19.840 58.520 1.00 73.69 367 ASN A C 1
ATOM 2996 O O . ASN A 1 367 ? 6.088 18.940 58.493 1.00 73.69 367 ASN A O 1
ATOM 3000 N N . LYS A 1 368 ? 5.610 21.125 58.637 1.00 79.75 368 LYS A N 1
ATOM 3001 C CA . LYS A 1 368 ? 6.977 21.636 58.820 1.00 79.75 368 LYS A CA 1
ATOM 3002 C C . LYS A 1 368 ? 7.262 22.018 60.275 1.00 79.75 368 LYS A C 1
ATOM 3004 O O . LYS A 1 368 ? 8.374 22.438 60.585 1.00 79.75 368 LYS A O 1
ATOM 3009 N N . VAL A 1 369 ? 6.269 21.915 61.161 1.00 82.69 369 VAL A N 1
ATOM 3010 C CA . VAL A 1 369 ? 6.443 22.183 62.589 1.00 82.69 369 VAL A CA 1
ATOM 3011 C C . VAL A 1 369 ? 7.102 20.951 63.222 1.00 82.69 369 VAL A C 1
ATOM 3013 O O . VAL A 1 369 ? 6.531 19.862 63.147 1.00 82.69 369 VAL A O 1
ATOM 3016 N N . PRO A 1 370 ? 8.290 21.076 63.840 1.00 85.88 370 PRO A N 1
ATOM 3017 C CA . PRO A 1 370 ? 8.919 19.953 64.529 1.00 85.88 370 PRO A CA 1
ATOM 3018 C C . PRO A 1 370 ? 8.055 19.493 65.717 1.00 85.88 370 PRO A C 1
ATOM 3020 O O . PRO A 1 370 ? 7.221 20.249 66.216 1.00 85.88 370 PRO A O 1
ATOM 3023 N N . LYS A 1 371 ? 8.220 18.242 66.176 1.00 84.69 371 LYS A N 1
ATOM 3024 C CA . LYS A 1 371 ? 7.348 17.635 67.209 1.00 84.69 371 LYS A CA 1
ATOM 3025 C C . LYS A 1 371 ? 7.260 18.468 68.495 1.00 84.69 371 LYS A C 1
ATOM 3027 O O . LYS A 1 371 ? 6.208 18.524 69.120 1.00 84.69 371 LYS A O 1
ATOM 3032 N N . ASP A 1 372 ? 8.338 19.154 68.870 1.00 86.38 372 ASP A N 1
ATOM 3033 C CA . ASP A 1 372 ? 8.389 20.066 70.018 1.00 86.38 372 ASP A CA 1
ATOM 3034 C C . ASP A 1 372 ? 7.598 21.369 69.795 1.00 86.38 372 ASP A C 1
ATOM 3036 O O . ASP A 1 372 ? 7.226 22.041 70.761 1.00 86.38 372 ASP A O 1
ATOM 3040 N N . GLY A 1 373 ? 7.320 21.721 68.540 1.00 85.94 373 GLY A N 1
ATOM 3041 C CA . GLY A 1 373 ? 6.508 22.858 68.125 1.00 85.94 373 GLY A CA 1
ATOM 3042 C C . GLY A 1 373 ? 5.004 22.618 68.110 1.00 85.94 373 GLY A C 1
ATOM 3043 O O . GLY A 1 373 ? 4.242 23.581 68.006 1.00 85.94 373 GLY A O 1
ATOM 3044 N N . ILE A 1 374 ? 4.576 21.371 68.279 1.00 87.38 374 ILE A N 1
ATOM 3045 C CA . ILE A 1 374 ? 3.176 20.991 68.444 1.00 87.38 374 ILE A CA 1
ATOM 3046 C C . ILE A 1 374 ? 2.869 20.944 69.945 1.00 87.38 374 ILE A C 1
ATOM 3048 O O . ILE A 1 374 ? 3.625 20.387 70.744 1.00 87.38 374 ILE A O 1
ATOM 3052 N N . GLY A 1 375 ? 1.789 21.597 70.363 1.00 86.94 375 GLY A N 1
ATOM 3053 C CA . GLY A 1 375 ? 1.280 21.530 71.729 1.00 86.94 375 GLY A CA 1
ATOM 3054 C C . GLY A 1 375 ? -0.050 20.788 71.785 1.00 86.94 375 GLY A C 1
ATOM 3055 O O . GLY A 1 375 ? -0.819 20.832 70.830 1.00 86.94 375 GLY A O 1
ATOM 3056 N N . ILE A 1 376 ? -0.320 20.133 72.912 1.00 89.94 376 ILE A N 1
ATOM 3057 C CA . ILE A 1 376 ? -1.624 19.540 73.228 1.00 89.94 376 ILE A CA 1
ATOM 3058 C C . ILE A 1 376 ? -2.351 20.518 74.149 1.00 89.94 376 ILE A C 1
ATOM 3060 O O . ILE A 1 376 ? -1.808 20.910 75.184 1.00 89.94 376 ILE A O 1
ATOM 3064 N N . LEU A 1 377 ? -3.547 20.948 73.753 1.00 87.94 377 LEU A N 1
ATOM 3065 C CA . LEU A 1 377 ? -4.437 21.741 74.600 1.00 87.94 377 LEU A CA 1
ATOM 3066 C C . LEU A 1 377 ? -5.196 20.839 75.562 1.00 87.94 377 LEU A C 1
ATOM 3068 O O . LEU A 1 377 ? -5.277 21.158 76.746 1.00 87.94 377 LEU A O 1
ATOM 3072 N N . THR A 1 378 ? -5.722 19.726 75.056 1.00 91.38 378 THR A N 1
ATOM 3073 C CA . THR A 1 378 ? -6.385 18.707 75.866 1.00 91.38 378 THR A CA 1
ATOM 3074 C C . THR A 1 378 ? -6.473 17.372 75.138 1.00 91.38 378 THR A C 1
ATOM 3076 O O . THR A 1 378 ? -6.320 17.320 73.918 1.00 91.38 378 THR A O 1
ATOM 3079 N N . GLN A 1 379 ? -6.704 16.313 75.901 1.00 90.69 379 GLN A N 1
ATOM 3080 C CA . GLN A 1 379 ? -6.997 14.972 75.430 1.00 90.69 379 GLN A CA 1
ATOM 3081 C C . GLN A 1 379 ? -8.204 14.466 76.215 1.00 90.69 379 GLN A C 1
ATOM 3083 O O . GLN A 1 379 ? -8.214 14.533 77.440 1.00 90.69 379 GLN A O 1
ATOM 3088 N N . LEU A 1 380 ? -9.206 13.984 75.494 1.00 90.81 380 LEU A N 1
ATOM 3089 C CA . LEU A 1 380 ? -10.404 13.371 76.033 1.00 90.81 380 LEU A CA 1
ATOM 3090 C C . LEU A 1 380 ? -10.420 11.907 75.596 1.00 90.81 380 LEU A C 1
ATOM 3092 O O . LEU A 1 380 ? -10.427 11.621 74.399 1.00 90.81 380 LEU A O 1
ATOM 3096 N N . GLU A 1 381 ? -10.412 10.994 76.556 1.00 88.19 381 GLU A N 1
ATOM 3097 C CA . GLU A 1 381 ? -10.633 9.573 76.300 1.00 88.19 381 GLU A CA 1
ATOM 3098 C C . GLU A 1 381 ? -12.111 9.283 76.506 1.00 88.19 381 GLU A C 1
ATOM 3100 O O . GLU A 1 381 ? -12.661 9.621 77.551 1.00 88.19 381 GLU A O 1
ATOM 3105 N N . PHE A 1 382 ? -12.739 8.678 75.506 1.00 84.94 382 PHE A N 1
ATOM 3106 C CA . PHE A 1 382 ? -14.126 8.258 75.569 1.00 84.94 382 PHE A CA 1
ATOM 3107 C C . PHE A 1 382 ? -14.213 6.788 75.178 1.00 84.94 382 PHE A C 1
ATOM 3109 O O . PHE A 1 382 ? -13.513 6.318 74.279 1.00 84.94 382 PHE A O 1
ATOM 3116 N N . VAL A 1 383 ? -15.095 6.056 75.852 1.00 80.38 383 VAL A N 1
ATOM 3117 C CA . VAL A 1 383 ? -15.416 4.677 75.480 1.00 80.38 383 VAL A CA 1
ATOM 3118 C C . VAL A 1 383 ? -16.671 4.727 74.608 1.00 80.38 383 VAL A C 1
ATOM 3120 O O . VAL A 1 383 ? -17.736 5.097 75.124 1.00 80.38 383 VAL A O 1
ATOM 3123 N N . PRO A 1 384 ? -16.578 4.382 73.308 1.00 74.88 384 PRO A N 1
ATOM 3124 C CA . PRO A 1 384 ? -17.717 4.133 72.436 1.00 74.88 384 PRO A CA 1
ATOM 3125 C C . PRO A 1 384 ? -18.716 3.242 73.158 1.00 74.88 384 PRO A C 1
ATOM 3127 O O . PRO A 1 384 ? -18.435 2.085 73.459 1.00 74.88 384 PRO A O 1
ATOM 3130 N N . SER A 1 385 ? -19.873 3.803 73.486 1.00 75.19 385 SER A N 1
ATOM 3131 C CA . SER A 1 385 ? -20.925 3.074 74.180 1.00 75.19 385 SER A CA 1
ATOM 3132 C C . SER A 1 385 ? -22.211 3.150 73.393 1.00 75.19 385 SER A C 1
ATOM 3134 O O . SER A 1 385 ? -22.457 4.141 72.715 1.00 75.19 385 SER A O 1
ATOM 3136 N N . THR A 1 386 ? -23.074 2.156 73.574 1.00 75.38 386 THR A N 1
ATOM 3137 C CA . THR A 1 386 ? -24.406 2.101 72.955 1.00 75.38 386 THR A CA 1
ATOM 3138 C C . THR A 1 386 ? -25.390 3.152 73.485 1.00 75.38 386 THR A C 1
ATOM 3140 O O . THR A 1 386 ? -26.557 3.165 73.108 1.00 75.38 386 THR A O 1
ATOM 3143 N N . LYS A 1 387 ? -24.943 4.033 74.387 1.00 78.75 387 LYS A N 1
ATOM 3144 C CA . LYS A 1 387 ? -25.717 5.149 74.929 1.00 78.75 387 LYS A CA 1
ATOM 3145 C C . LYS A 1 387 ? -25.105 6.461 74.475 1.00 78.75 387 LYS A C 1
ATOM 3147 O O . LYS A 1 387 ? -23.884 6.618 74.529 1.00 78.75 387 LYS A O 1
ATOM 3152 N N . ASP A 1 388 ? -25.968 7.412 74.147 1.00 82.56 388 ASP A N 1
ATOM 3153 C CA . ASP A 1 388 ? -25.565 8.787 73.895 1.00 82.56 388 ASP A CA 1
ATOM 3154 C C . ASP A 1 388 ? -24.819 9.348 75.105 1.00 82.56 388 ASP A C 1
ATOM 3156 O O . ASP A 1 388 ? -25.312 9.334 76.238 1.00 82.56 388 ASP A O 1
ATOM 3160 N N . LYS A 1 389 ? -23.622 9.872 74.862 1.00 86.56 389 LYS A N 1
ATOM 3161 C CA . LYS A 1 389 ? -22.796 10.496 75.894 1.00 86.56 389 LYS A CA 1
ATOM 3162 C C . LYS A 1 389 ? -22.268 11.814 75.383 1.00 86.56 389 LYS A C 1
ATOM 3164 O O . LYS A 1 389 ? -21.765 11.914 74.271 1.00 86.56 389 LYS A O 1
ATOM 3169 N N . THR A 1 390 ? -22.367 12.845 76.212 1.00 88.75 390 THR A N 1
ATOM 3170 C CA . THR A 1 390 ? -21.670 14.107 75.974 1.00 88.75 390 THR A CA 1
ATOM 3171 C C . THR A 1 390 ? -20.582 14.244 77.012 1.00 88.75 390 THR A C 1
ATOM 3173 O O . THR A 1 390 ? -20.870 14.464 78.186 1.00 88.75 390 THR A O 1
ATOM 3176 N N . GLU A 1 391 ? -19.346 14.164 76.561 1.00 88.56 391 GLU A N 1
ATOM 3177 C CA . GLU A 1 391 ? -18.176 14.379 77.389 1.00 88.56 391 GLU A CA 1
ATOM 3178 C C . GLU A 1 391 ? -17.577 15.744 77.056 1.00 88.56 391 GLU A C 1
ATOM 3180 O O . GLU A 1 391 ? -17.655 16.240 75.927 1.00 88.56 391 GLU A O 1
ATOM 3185 N N . LYS A 1 392 ? -17.072 16.423 78.081 1.00 89.94 392 LYS A N 1
ATOM 3186 C CA . LYS A 1 392 ? -16.565 17.788 77.977 1.00 89.94 392 LYS A CA 1
ATOM 3187 C C . LYS A 1 392 ? -15.298 17.891 78.790 1.00 89.94 392 LYS A C 1
ATOM 3189 O O . LYS A 1 392 ? -15.342 17.671 79.993 1.00 89.94 392 LYS A O 1
ATOM 3194 N N . GLU A 1 393 ? -14.229 18.324 78.144 1.00 90.12 393 GLU A N 1
ATOM 3195 C CA . GLU A 1 393 ? -12.956 18.585 78.795 1.00 90.12 393 GLU A CA 1
ATOM 3196 C C . GLU A 1 393 ? -12.612 20.063 78.640 1.00 90.12 393 GLU A C 1
ATOM 3198 O O . GLU A 1 393 ? -12.493 20.605 77.534 1.00 90.12 393 GLU A O 1
ATOM 3203 N N . GLU A 1 394 ? -12.493 20.757 79.766 1.00 88.50 394 GLU A N 1
ATOM 3204 C CA . GLU A 1 394 ? -12.046 22.144 79.768 1.00 88.50 394 GLU A CA 1
ATOM 3205 C C . GLU A 1 394 ? -10.535 22.205 79.607 1.00 88.50 394 GLU A C 1
ATOM 3207 O O . GLU A 1 394 ? -9.795 21.503 80.290 1.00 88.50 394 GLU A O 1
ATOM 3212 N N . PHE A 1 395 ? -10.052 23.110 78.758 1.00 86.31 395 PHE A N 1
ATOM 3213 C CA . PHE A 1 395 ? -8.622 23.231 78.520 1.00 86.31 395 PHE A CA 1
ATOM 3214 C C . PHE A 1 395 ? -8.080 24.606 78.881 1.00 86.31 395 PHE A C 1
ATOM 3216 O O . PHE A 1 395 ? -8.725 25.649 78.719 1.00 86.31 395 PHE A O 1
ATOM 3223 N N . LYS A 1 396 ? -6.854 24.596 79.407 1.00 83.69 396 LYS A N 1
ATOM 3224 C CA . LYS A 1 396 ? -6.124 25.769 79.892 1.00 83.69 396 LYS A CA 1
ATOM 3225 C C . LYS A 1 396 ? -4.737 25.787 79.267 1.00 83.69 396 LYS A C 1
ATOM 3227 O O . LYS A 1 396 ? -4.061 24.764 79.184 1.00 83.69 396 LYS A O 1
ATOM 3232 N N . ARG A 1 397 ? -4.275 26.969 78.864 1.00 70.56 397 ARG A N 1
ATOM 3233 C CA . ARG A 1 397 ? -2.920 27.157 78.343 1.00 70.56 397 ARG A CA 1
ATOM 3234 C C . ARG A 1 397 ? -1.920 27.060 79.502 1.00 70.56 397 ARG A C 1
ATOM 3236 O O . ARG A 1 397 ? -1.894 27.927 80.372 1.00 70.56 397 ARG A O 1
ATOM 3243 N N . ARG A 1 398 ? -1.089 26.010 79.518 1.00 62.88 398 ARG A N 1
ATOM 3244 C CA . ARG A 1 398 ? -0.002 25.824 80.498 1.00 62.88 398 ARG A CA 1
ATOM 3245 C C . ARG A 1 398 ? 1.155 26.795 80.211 1.00 62.88 398 ARG A C 1
ATOM 3247 O O . ARG A 1 398 ? 2.163 26.411 79.630 1.00 62.88 398 ARG A O 1
ATOM 3254 N N . SER A 1 399 ? 1.016 28.065 80.586 1.00 53.97 399 SER A N 1
ATOM 3255 C CA . SER A 1 399 ? 2.140 29.011 80.639 1.00 53.97 399 SER A CA 1
ATOM 3256 C C . SER A 1 399 ? 1.973 29.959 81.828 1.00 53.97 399 SER A C 1
ATOM 3258 O O . SER A 1 399 ? 1.099 30.816 81.790 1.00 53.97 399 SER A O 1
ATOM 3260 N N . SER A 1 400 ? 2.781 29.719 82.868 1.00 53.47 400 SER A N 1
ATOM 3261 C CA . SER A 1 400 ? 3.112 30.548 84.047 1.00 53.47 400 SER A CA 1
ATOM 3262 C C . SER A 1 400 ? 2.043 31.499 84.626 1.00 53.47 400 SER A C 1
ATOM 3264 O O . SER A 1 400 ? 1.712 32.516 84.027 1.00 53.47 400 SER A O 1
ATOM 3266 N N . SER A 1 401 ? 1.640 31.180 85.868 1.00 52.34 401 SER A N 1
ATOM 3267 C CA . SER A 1 401 ? 0.919 31.983 86.881 1.00 52.34 401 SER A CA 1
ATOM 3268 C C . SER A 1 401 ? -0.412 32.631 86.456 1.00 52.34 401 SER A C 1
ATOM 3270 O O . SER A 1 401 ? -0.435 33.674 85.815 1.00 52.34 401 SER A O 1
ATOM 3272 N N . PHE A 1 402 ? -1.508 32.010 86.922 1.00 50.34 402 PHE A N 1
ATOM 3273 C CA . PHE A 1 402 ? -2.934 32.321 86.710 1.00 50.34 402 PHE A CA 1
ATOM 3274 C C . PHE A 1 402 ? -3.445 32.120 85.271 1.00 50.34 402 PHE A C 1
ATOM 3276 O O . PHE A 1 402 ? -3.593 33.061 84.497 1.00 50.34 402 PHE A O 1
ATOM 3283 N N . SER A 1 403 ? -3.773 30.870 84.906 1.00 52.88 403 SER A N 1
ATOM 3284 C CA . SER A 1 403 ? -4.351 30.568 83.588 1.00 52.88 403 SER A CA 1
ATOM 3285 C C . SER A 1 403 ? -5.868 30.822 83.564 1.00 52.88 403 SER A C 1
ATOM 3287 O O . SER A 1 403 ? -6.601 30.129 84.282 1.00 52.88 403 SER A O 1
ATOM 3289 N N . PRO A 1 404 ? -6.385 31.713 82.703 1.00 62.53 404 PRO A N 1
ATOM 3290 C CA . PRO A 1 404 ? -7.795 31.677 82.358 1.00 62.53 404 PRO A CA 1
ATOM 3291 C C . PRO A 1 404 ? -8.112 30.402 81.563 1.00 62.53 404 PRO A C 1
ATOM 3293 O O . PRO A 1 404 ? -7.304 29.942 80.748 1.00 62.53 404 PRO A O 1
ATOM 3296 N N . LYS A 1 405 ? -9.308 29.848 81.781 1.00 76.38 405 LYS A N 1
ATOM 3297 C CA . LYS A 1 405 ? -9.916 28.841 80.902 1.00 76.38 405 LYS A CA 1
ATOM 3298 C C . LYS A 1 405 ? -9.801 29.324 79.442 1.00 76.38 405 LYS A C 1
ATOM 3300 O O . LYS A 1 405 ? -9.905 30.516 79.161 1.00 76.38 405 LYS A O 1
ATOM 3305 N N . CYS A 1 406 ? -9.381 28.444 78.533 1.00 83.25 406 CYS A N 1
ATOM 3306 C CA . CYS A 1 406 ? -9.118 28.800 77.128 1.00 83.25 406 CYS A CA 1
ATOM 3307 C C . CYS A 1 406 ? -10.283 28.408 76.221 1.00 83.25 406 CYS A C 1
ATOM 3309 O O . CYS A 1 406 ? -10.613 29.128 75.277 1.00 83.25 406 CYS A O 1
ATOM 3311 N N . GLY A 1 407 ? -10.933 27.302 76.560 1.00 88.38 407 GLY A N 1
ATOM 3312 C CA . GLY A 1 407 ? -12.134 26.812 75.917 1.00 88.38 407 GLY A CA 1
ATOM 3313 C C . GLY A 1 407 ? -12.555 25.475 76.512 1.00 88.38 407 GLY A C 1
ATOM 3314 O O . GLY A 1 407 ? -12.038 25.051 77.551 1.00 88.38 407 GLY A O 1
ATOM 3315 N N . CYS A 1 408 ? -13.502 24.826 75.850 1.00 88.88 408 CYS A N 1
ATOM 3316 C CA . CYS A 1 408 ? -13.956 23.480 76.166 1.00 88.88 408 CYS A CA 1
ATOM 3317 C C . CYS A 1 408 ? -13.969 22.644 74.886 1.00 88.88 408 CYS A C 1
ATOM 3319 O O . CYS A 1 408 ? -14.510 23.085 73.874 1.00 88.88 408 CYS A O 1
ATOM 3321 N N . LEU A 1 409 ? -13.336 21.471 74.930 1.00 90.12 409 LEU A N 1
ATOM 3322 C CA . LEU A 1 409 ? -13.507 20.430 73.925 1.00 90.12 409 LEU A CA 1
ATOM 3323 C C . LEU A 1 409 ? -14.725 19.617 74.347 1.00 90.12 409 LEU A C 1
ATOM 3325 O O . LEU A 1 409 ? -14.749 19.068 75.448 1.00 90.12 409 LEU A O 1
ATOM 3329 N N . LYS A 1 410 ? -15.734 19.558 73.493 1.00 89.56 410 LYS A N 1
ATOM 3330 C CA . LYS A 1 410 ? -16.953 18.799 73.725 1.00 89.56 410 LYS A CA 1
ATOM 3331 C C . LYS A 1 410 ? -17.027 17.695 72.686 1.00 89.56 410 LYS A C 1
ATOM 3333 O O . LYS A 1 410 ? -16.955 17.963 71.494 1.00 89.56 410 LYS A O 1
ATOM 3338 N N . VAL A 1 411 ? -17.174 16.464 73.150 1.00 88.62 411 VAL A N 1
ATOM 3339 C CA . VAL A 1 411 ? -17.368 15.288 72.306 1.00 88.62 411 VAL A CA 1
ATOM 3340 C C . VAL A 1 411 ? -18.728 14.716 72.657 1.00 88.62 411 VAL A C 1
ATOM 3342 O O . VAL A 1 411 ? -18.944 14.174 73.740 1.00 88.62 411 VAL A O 1
ATOM 3345 N N . LYS A 1 412 ? -19.687 14.910 71.760 1.00 88.56 412 LYS A N 1
ATOM 3346 C CA . LYS A 1 412 ? -21.000 14.289 71.844 1.00 88.56 412 LYS A CA 1
ATOM 3347 C C . LYS A 1 412 ? -20.986 13.047 70.969 1.00 88.56 412 LYS A C 1
ATOM 3349 O O . LYS A 1 412 ? -20.904 13.146 69.756 1.00 88.56 412 LYS A O 1
ATOM 3354 N N . THR A 1 413 ? -21.102 11.893 71.596 1.00 87.12 413 THR A N 1
ATOM 3355 C CA . THR A 1 413 ? -21.272 10.612 70.924 1.00 87.12 413 THR A CA 1
ATOM 3356 C C . THR A 1 413 ? -22.750 10.245 70.912 1.00 87.12 413 THR A C 1
ATOM 3358 O O . THR A 1 413 ? -23.433 10.394 71.927 1.00 87.12 413 THR A O 1
ATOM 3361 N N . THR A 1 414 ? -23.249 9.830 69.753 1.00 85.44 414 THR A N 1
ATOM 3362 C CA . THR A 1 414 ? -24.628 9.371 69.550 1.00 85.44 414 THR A CA 1
ATOM 3363 C C . THR A 1 414 ? -24.559 7.999 68.900 1.00 85.44 414 THR A C 1
ATOM 3365 O O . THR A 1 414 ? -23.908 7.865 67.863 1.00 85.44 414 THR A O 1
ATOM 3368 N N . PHE A 1 415 ? -25.141 6.981 69.528 1.00 84.12 415 PHE A N 1
ATOM 3369 C CA . PHE A 1 415 ? -25.068 5.611 69.017 1.00 84.12 415 PHE A CA 1
ATOM 3370 C C . PHE A 1 415 ? -26.275 5.280 68.147 1.00 84.12 415 PHE A C 1
ATOM 3372 O O . PHE A 1 415 ? -27.414 5.552 68.522 1.00 84.12 415 PHE A O 1
ATOM 3379 N N . TYR A 1 416 ? -26.007 4.631 67.022 1.00 78.75 416 TYR A N 1
ATOM 3380 C CA . TYR A 1 416 ? -26.998 4.100 66.106 1.00 78.75 416 TYR A CA 1
ATOM 3381 C C . TYR A 1 416 ? -26.749 2.605 65.939 1.00 78.75 416 TYR A C 1
ATOM 3383 O O . TYR A 1 416 ? -25.623 2.174 65.685 1.00 78.75 416 TYR A O 1
ATOM 3391 N N . GLU A 1 417 ? -27.798 1.807 66.114 1.00 76.75 417 GLU A N 1
ATOM 3392 C CA . GLU A 1 417 ? -27.774 0.398 65.715 1.00 76.75 417 GLU A CA 1
ATOM 3393 C C . GLU A 1 417 ? -27.610 0.316 64.190 1.00 76.75 417 GLU A C 1
ATOM 3395 O O . GLU A 1 417 ? -27.976 1.246 63.473 1.00 76.75 417 GLU A O 1
ATOM 3400 N N . SER A 1 418 ? -27.018 -0.772 63.695 1.00 65.88 418 SER A N 1
ATOM 3401 C CA . SER A 1 418 ? -26.642 -0.936 62.279 1.00 65.88 418 SER A CA 1
ATOM 3402 C C . SER A 1 418 ? -27.817 -0.892 61.290 1.00 65.88 418 SER A C 1
ATOM 3404 O O . SER A 1 418 ? -27.608 -0.793 60.083 1.00 65.88 418 SER A O 1
ATOM 3406 N N . ASP A 1 419 ? -29.047 -0.972 61.790 1.00 59.38 419 ASP A N 1
ATOM 3407 C CA . ASP A 1 419 ? -30.308 -0.927 61.053 1.00 59.38 419 ASP A CA 1
ATOM 3408 C C . ASP A 1 419 ? -30.992 0.456 61.080 1.00 59.38 419 ASP A C 1
ATOM 3410 O O . ASP A 1 419 ? -32.016 0.653 60.420 1.00 59.38 419 ASP A O 1
ATOM 3414 N N . LYS A 1 420 ? -30.452 1.430 61.824 1.00 62.91 420 LYS A N 1
ATOM 3415 C CA . LYS A 1 420 ? -31.049 2.763 61.983 1.00 62.91 420 LYS A CA 1
ATOM 3416 C C . LYS A 1 420 ? -30.352 3.801 61.115 1.00 62.91 420 LYS A C 1
ATOM 3418 O O . LYS A 1 420 ? -29.146 3.989 61.203 1.00 62.91 420 LYS A O 1
ATOM 3423 N N . ILE A 1 421 ? -31.160 4.549 60.360 1.00 60.12 421 ILE A N 1
ATOM 3424 C CA . ILE A 1 421 ? -30.708 5.690 59.555 1.00 60.12 421 ILE A CA 1
ATOM 3425 C C . ILE A 1 421 ? -30.052 6.719 60.474 1.00 60.12 421 ILE A C 1
ATOM 3427 O O . ILE A 1 421 ? -30.677 7.200 61.425 1.00 60.12 421 ILE A O 1
ATOM 3431 N N . ILE A 1 422 ? -28.812 7.083 60.162 1.00 65.19 422 ILE A N 1
ATOM 3432 C CA . ILE A 1 422 ? -28.081 8.123 60.874 1.00 65.19 422 ILE A CA 1
ATOM 3433 C C . ILE A 1 422 ? -28.510 9.493 60.311 1.00 65.19 422 ILE A C 1
ATOM 3435 O O . ILE A 1 422 ? -28.238 9.789 59.147 1.00 65.19 422 ILE A O 1
ATOM 3439 N N . PRO A 1 423 ? -29.171 10.368 61.093 1.00 56.81 423 PRO A N 1
ATOM 3440 C CA . PRO A 1 423 ? -29.526 11.714 60.663 1.00 56.81 423 PRO A CA 1
ATOM 3441 C C . PRO A 1 423 ? -28.272 12.593 60.667 1.00 56.81 423 PRO A C 1
ATOM 3443 O O . PRO A 1 423 ? -27.963 13.270 61.650 1.00 56.81 423 PRO A O 1
ATOM 3446 N N . LEU A 1 424 ? -27.518 12.546 59.574 1.00 57.16 424 LEU A N 1
ATOM 3447 C CA . LEU A 1 424 ? -26.306 13.337 59.401 1.00 57.16 424 LEU A CA 1
ATOM 3448 C C . LEU A 1 424 ? -26.663 14.727 58.892 1.00 57.16 424 LEU A C 1
ATOM 3450 O O . LEU A 1 424 ? -27.528 14.894 58.030 1.00 57.16 424 LEU A O 1
ATOM 3454 N N . LYS A 1 425 ? -25.964 15.744 59.397 1.00 57.03 425 LYS A N 1
ATOM 3455 C CA . LYS A 1 425 ? -25.954 17.049 58.738 1.00 57.03 425 LYS A CA 1
ATOM 3456 C C . LYS A 1 425 ? -25.080 16.914 57.500 1.00 57.03 425 LYS A C 1
ATOM 3458 O O . LYS A 1 425 ? -23.870 17.098 57.600 1.00 57.03 425 LYS A O 1
ATOM 3463 N N . SER A 1 426 ? -25.665 16.559 56.355 1.00 50.19 426 SER A N 1
ATOM 3464 C CA . SER A 1 426 ? -24.921 16.668 55.101 1.00 50.19 426 SER A CA 1
ATOM 3465 C C . SER A 1 426 ? -24.481 18.130 54.947 1.00 50.19 426 SER A C 1
ATOM 3467 O O . SER A 1 426 ? -25.340 19.018 54.987 1.00 50.19 426 SER A O 1
ATOM 3469 N N . PRO A 1 427 ? -23.177 18.422 54.801 1.00 47.97 427 PRO A N 1
ATOM 3470 C CA . PRO A 1 427 ? -22.729 19.772 54.475 1.00 47.97 427 PRO A CA 1
ATOM 3471 C C . PRO A 1 427 ? -23.219 20.218 53.085 1.00 47.97 427 PRO A C 1
ATOM 3473 O O . PRO A 1 427 ? -23.209 21.413 52.792 1.00 47.97 427 PRO A O 1
ATOM 3476 N N . TYR A 1 428 ? -23.702 19.282 52.261 1.00 51.75 428 TYR A N 1
ATOM 3477 C CA . TYR A 1 428 ? -24.157 19.513 50.898 1.00 51.75 428 TYR A CA 1
ATOM 3478 C C . TYR A 1 428 ? -25.611 19.033 50.748 1.00 51.75 428 TYR A C 1
ATOM 3480 O O . TYR A 1 428 ? -25.903 17.839 50.767 1.00 51.75 428 TYR A O 1
ATOM 3488 N N . ASN A 1 429 ? -26.547 19.980 50.645 1.00 51.12 429 ASN A N 1
ATOM 3489 C CA . ASN A 1 429 ? -27.903 19.705 50.163 1.00 51.12 429 ASN A CA 1
ATOM 3490 C C . ASN A 1 429 ? -27.801 19.588 48.638 1.00 51.12 429 ASN A C 1
ATOM 3492 O O . ASN A 1 429 ? -27.857 20.606 47.943 1.00 51.12 429 ASN A O 1
ATOM 3496 N N . TYR A 1 430 ? -27.560 18.379 48.138 1.00 54.44 430 TYR A N 1
ATOM 3497 C CA . TYR A 1 430 ? -27.509 18.127 46.703 1.00 54.44 430 TYR A CA 1
ATOM 3498 C C . TYR A 1 430 ? -28.872 18.458 46.081 1.00 54.44 430 TYR A C 1
ATOM 3500 O O . TYR A 1 430 ? -29.919 18.291 46.701 1.00 54.44 430 TYR A O 1
ATOM 3508 N N . LYS A 1 431 ? -28.870 19.022 44.873 1.00 55.84 431 LYS A N 1
ATOM 3509 C CA . LYS A 1 431 ? -30.079 19.110 44.052 1.00 55.84 431 LYS A CA 1
ATOM 3510 C C . LYS A 1 431 ? -29.907 18.147 42.881 1.00 55.84 431 LYS A C 1
ATOM 3512 O O . LYS A 1 431 ? -28.908 18.215 42.172 1.00 55.84 431 LYS A O 1
ATOM 3517 N N . GLU A 1 432 ? -30.928 17.335 42.629 1.00 52.09 432 GLU A N 1
ATOM 3518 C CA . GLU A 1 432 ? -31.051 16.365 41.523 1.00 52.09 432 GLU A CA 1
ATOM 3519 C C . GLU A 1 432 ? -30.498 16.817 40.135 1.00 52.09 432 GLU A C 1
ATOM 3521 O O . GLU A 1 432 ? -29.864 16.002 39.462 1.00 52.09 432 GLU A O 1
ATOM 3526 N N . PRO A 1 433 ? -30.615 18.095 39.687 1.00 56.47 433 PRO A N 1
ATOM 3527 C CA . PRO A 1 433 ? -30.090 18.553 38.390 1.00 56.47 433 PRO A CA 1
ATOM 3528 C C . PRO A 1 433 ? -28.559 18.534 38.239 1.00 56.47 433 PRO A C 1
ATOM 3530 O O . PRO A 1 433 ? -28.059 18.775 37.138 1.00 56.47 433 PRO A O 1
ATOM 3533 N N . GLU A 1 434 ? -27.807 18.328 39.322 1.00 69.06 434 GLU A N 1
ATOM 3534 C CA . GLU A 1 434 ? -26.338 18.364 39.317 1.00 69.06 434 GLU A CA 1
ATOM 3535 C C . GLU A 1 434 ? -25.725 16.986 38.991 1.00 69.06 434 GLU A C 1
ATOM 3537 O O . GLU A 1 434 ? -24.667 16.925 38.363 1.00 69.06 434 GLU A O 1
ATOM 3542 N N . ILE A 1 435 ? -26.429 15.884 39.301 1.00 73.00 435 ILE A N 1
ATOM 3543 C CA . ILE A 1 435 ? -25.941 14.505 39.101 1.00 73.00 435 ILE A CA 1
ATOM 3544 C C . ILE A 1 435 ? -25.872 14.142 37.609 1.00 73.00 435 ILE A C 1
ATOM 3546 O O . ILE A 1 435 ? -24.841 13.682 37.119 1.00 73.00 435 ILE A O 1
ATOM 3550 N N . GLU A 1 436 ? -26.944 14.395 36.847 1.00 78.19 436 GLU A N 1
ATOM 3551 C CA . GLU A 1 436 ? -26.982 14.082 35.406 1.00 78.19 436 GLU A CA 1
ATOM 3552 C C . GLU A 1 436 ? -25.943 14.900 34.621 1.00 78.19 436 GLU A C 1
ATOM 3554 O O . GLU A 1 436 ? -25.306 14.389 33.698 1.00 78.19 436 GLU A O 1
ATOM 3559 N N . LYS A 1 437 ? -25.727 16.167 35.000 1.00 81.44 437 LYS A N 1
ATOM 3560 C CA . LYS A 1 437 ? -24.705 17.019 34.373 1.00 81.44 437 LYS A CA 1
ATOM 3561 C C . LYS A 1 437 ? -23.306 16.456 34.578 1.00 81.44 437 LYS A C 1
ATOM 3563 O O . LYS A 1 437 ? -22.534 16.404 33.622 1.00 81.44 437 LYS A O 1
ATOM 3568 N N . TYR A 1 438 ? -22.992 16.024 35.796 1.00 82.19 438 TYR A N 1
ATOM 3569 C CA . TYR A 1 438 ? -21.674 15.484 36.089 1.00 82.19 438 TYR A CA 1
ATOM 3570 C C . TYR A 1 438 ? -21.459 14.095 35.468 1.00 82.19 438 TYR A C 1
ATOM 3572 O O . TYR A 1 438 ? -20.397 13.845 34.899 1.00 82.19 438 TYR A O 1
ATOM 3580 N N . LEU A 1 439 ? -22.483 13.233 35.451 1.00 86.62 439 LEU A N 1
ATOM 3581 C CA . LEU A 1 439 ? -22.435 11.967 34.713 1.00 86.62 439 LEU A CA 1
ATOM 3582 C C . LEU A 1 439 ? -22.125 12.193 33.226 1.00 86.62 439 LEU A C 1
ATOM 3584 O O . LEU A 1 439 ? -21.226 11.556 32.675 1.00 86.62 439 LEU A O 1
ATOM 3588 N N . ASN A 1 440 ? -22.837 13.125 32.583 1.00 87.50 440 ASN A N 1
ATOM 3589 C CA . ASN A 1 440 ? -22.605 13.467 31.179 1.00 87.50 440 ASN A CA 1
ATOM 3590 C C . ASN A 1 440 ? -21.188 14.004 30.955 1.00 87.50 440 ASN A C 1
ATOM 3592 O O . ASN A 1 440 ? -20.551 13.632 29.969 1.00 87.50 440 ASN A O 1
ATOM 3596 N N . PHE A 1 441 ? -20.667 14.819 31.876 1.00 88.56 441 PHE A N 1
ATOM 3597 C CA . PHE A 1 441 ? -19.278 15.262 31.827 1.00 88.56 441 PHE A CA 1
ATOM 3598 C C . PHE A 1 441 ? -18.296 14.086 31.919 1.00 88.56 441 PHE A C 1
ATOM 3600 O O . PHE A 1 441 ? -17.429 13.978 31.058 1.00 88.56 441 PHE A O 1
ATOM 3607 N N . LEU A 1 442 ? -18.438 13.180 32.896 1.00 89.31 442 LEU A N 1
ATOM 3608 C CA . LEU A 1 442 ? -17.541 12.025 33.041 1.00 89.31 442 LEU A CA 1
ATOM 3609 C C . LEU A 1 442 ? -17.552 11.134 31.800 1.00 89.31 442 LEU A C 1
ATOM 3611 O O . LEU A 1 442 ? -16.490 10.738 31.330 1.00 89.31 442 LEU A O 1
ATOM 3615 N N . ILE A 1 443 ? -18.731 10.851 31.243 1.00 92.94 443 ILE A N 1
ATOM 3616 C CA . ILE A 1 443 ? -18.870 10.037 30.028 1.00 92.94 443 ILE A CA 1
ATOM 3617 C C . ILE A 1 443 ? -18.255 10.745 28.821 1.00 92.94 443 ILE A C 1
ATOM 3619 O O . ILE A 1 443 ? -17.536 10.122 28.041 1.00 92.94 443 ILE A O 1
ATOM 3623 N N . THR A 1 444 ? -18.493 12.048 28.678 1.00 90.44 444 THR A N 1
ATOM 3624 C CA . THR A 1 444 ? -17.928 12.835 27.577 1.00 90.44 444 THR A CA 1
ATOM 3625 C C . THR A 1 444 ? -16.410 12.885 27.677 1.00 90.44 444 THR A C 1
ATOM 3627 O O . THR A 1 444 ? -15.727 12.628 26.691 1.00 90.44 444 THR A O 1
ATOM 3630 N N . THR A 1 445 ? -15.862 13.147 28.863 1.00 90.31 445 THR A N 1
ATOM 3631 C CA . THR A 1 445 ? -14.416 13.157 29.115 1.00 90.31 445 THR A CA 1
ATOM 3632 C C . THR A 1 445 ? -13.801 11.776 28.907 1.00 90.31 445 THR A C 1
ATOM 3634 O O . THR A 1 445 ? -12.763 11.673 28.257 1.00 90.31 445 THR A O 1
ATOM 3637 N N . LEU A 1 446 ? -14.464 10.711 29.369 1.00 92.81 446 LEU A N 1
ATOM 3638 C CA . LEU A 1 446 ? -14.048 9.332 29.123 1.00 92.81 446 LEU A CA 1
ATOM 3639 C C . LEU A 1 446 ? -13.922 9.059 27.625 1.00 92.81 446 LEU A C 1
ATOM 3641 O O . LEU A 1 446 ? -12.861 8.640 27.175 1.00 92.81 446 LEU A O 1
ATOM 3645 N N . VAL A 1 447 ? -14.978 9.324 26.852 1.00 92.81 447 VAL A N 1
ATOM 3646 C CA . VAL A 1 447 ? -14.974 9.091 25.403 1.00 92.81 447 VAL A CA 1
ATOM 3647 C C . VAL A 1 447 ? -13.966 10.001 24.700 1.00 92.81 447 VAL A C 1
ATOM 3649 O O . VAL A 1 447 ? -13.257 9.528 23.819 1.00 92.81 447 VAL A O 1
ATOM 3652 N N . ASN A 1 448 ? -13.824 11.260 25.123 1.00 88.88 448 ASN A N 1
ATOM 3653 C CA . ASN A 1 448 ? -12.825 12.189 24.587 1.00 88.88 448 ASN A CA 1
ATOM 3654 C C . ASN A 1 448 ? -11.408 11.628 24.699 1.00 88.88 448 ASN A C 1
ATOM 3656 O O . ASN A 1 448 ? -10.682 11.593 23.709 1.00 88.88 448 ASN A O 1
ATOM 3660 N N . GLU A 1 449 ? -11.002 11.214 25.896 1.00 89.50 449 GLU A N 1
ATOM 3661 C CA . GLU A 1 449 ? -9.656 10.686 26.122 1.00 89.50 449 GLU A CA 1
ATOM 3662 C C . GLU A 1 449 ? -9.467 9.328 25.452 1.00 89.50 449 GLU A C 1
ATOM 3664 O O . GLU A 1 449 ? -8.405 9.054 24.895 1.00 89.50 449 GLU A O 1
ATOM 3669 N N . TRP A 1 450 ? -10.518 8.506 25.428 1.00 91.56 450 TRP A N 1
ATOM 3670 C CA . TRP A 1 450 ? -10.489 7.213 24.756 1.00 91.5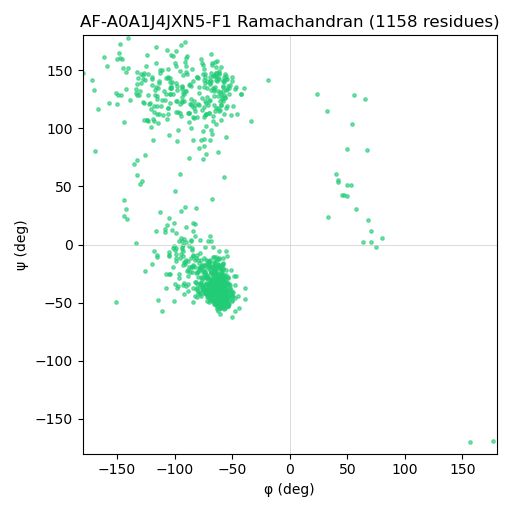6 450 TRP A CA 1
ATOM 3671 C C . TRP A 1 450 ? -10.220 7.365 23.259 1.00 91.56 450 TRP A C 1
ATOM 3673 O O . TRP A 1 450 ? -9.376 6.679 22.689 1.00 91.56 450 TRP A O 1
ATOM 3683 N N . VAL A 1 451 ? -10.898 8.322 22.635 1.00 87.94 451 VAL A N 1
ATOM 3684 C CA . VAL A 1 451 ? -10.747 8.659 21.223 1.00 87.94 451 VAL A CA 1
ATOM 3685 C C . VAL A 1 451 ? -9.400 9.328 20.943 1.00 87.94 451 VAL A C 1
ATOM 3687 O O . VAL A 1 451 ? -8.775 9.065 19.915 1.00 87.94 451 VAL A O 1
ATOM 3690 N N . ASN A 1 452 ? -8.934 10.217 21.822 1.00 84.94 452 ASN A N 1
ATOM 3691 C CA . ASN A 1 452 ? -7.737 11.031 21.597 1.00 84.94 452 ASN A CA 1
ATOM 3692 C C . ASN A 1 452 ? -6.409 10.321 21.910 1.00 84.94 452 ASN A C 1
ATOM 3694 O O . ASN A 1 452 ? -5.351 10.949 21.806 1.00 84.94 452 ASN A O 1
ATOM 3698 N N . SER A 1 453 ? -6.425 9.019 22.209 1.00 80.69 453 SER A N 1
ATOM 3699 C CA . SER A 1 453 ? -5.209 8.210 22.327 1.00 80.69 453 SER A CA 1
ATOM 3700 C C . SER A 1 453 ? -4.343 8.305 21.050 1.00 80.69 453 SER A C 1
ATOM 3702 O O . SER A 1 453 ? -4.830 8.425 19.924 1.00 80.69 453 SER A O 1
ATOM 3704 N N . LYS A 1 454 ? -3.012 8.328 21.224 1.00 66.94 454 LYS A N 1
ATOM 3705 C CA . LYS A 1 454 ? -2.043 8.808 20.213 1.00 66.94 454 LYS A CA 1
ATOM 3706 C C . LYS A 1 454 ? -1.796 7.890 18.999 1.00 66.94 454 LYS A C 1
ATOM 3708 O O . LYS A 1 454 ? -0.996 8.274 18.154 1.00 66.94 454 LYS A O 1
ATOM 3713 N N . SER A 1 455 ? -2.402 6.704 18.902 1.00 66.75 455 SER A N 1
ATOM 3714 C CA . SER A 1 455 ? -2.141 5.791 17.764 1.00 66.75 455 SER A CA 1
ATOM 3715 C C . SER A 1 455 ? -3.319 4.884 17.415 1.00 66.75 455 SER A C 1
ATOM 3717 O O . SER A 1 455 ? -3.730 4.875 16.263 1.00 66.75 455 SER A O 1
ATOM 3719 N N . GLU A 1 456 ? -3.913 4.205 18.396 1.00 82.06 456 GLU A N 1
ATOM 3720 C CA . GLU A 1 456 ? -5.084 3.340 18.212 1.00 82.06 456 GLU A CA 1
ATOM 3721 C C . GLU A 1 456 ? -6.023 3.481 19.422 1.00 82.06 456 GLU A C 1
ATOM 3723 O O . GLU A 1 456 ? -5.577 3.752 20.547 1.00 82.06 456 GLU A O 1
ATOM 3728 N N . MET A 1 457 ? -7.330 3.334 19.197 1.00 89.44 457 MET A N 1
ATOM 3729 C CA . MET A 1 457 ? -8.314 3.312 20.279 1.00 89.44 457 MET A CA 1
ATOM 3730 C C . MET A 1 457 ? -8.204 1.963 20.999 1.00 89.44 457 MET A C 1
ATOM 3732 O O . MET A 1 457 ? -8.389 0.917 20.382 1.00 89.44 457 MET A O 1
ATOM 3736 N N . SER A 1 458 ? -7.864 1.960 22.289 1.00 91.00 458 SER A N 1
ATOM 3737 C CA . SER A 1 458 ? -7.762 0.713 23.055 1.00 91.00 458 SER A CA 1
ATOM 3738 C C . SER A 1 458 ? -9.122 0.032 23.165 1.00 91.00 458 SER A C 1
ATOM 3740 O O . SER A 1 458 ? -10.138 0.704 23.280 1.00 91.00 458 SER A O 1
ATOM 3742 N N . LEU A 1 459 ? -9.157 -1.300 23.202 1.00 90.44 459 LEU A N 1
ATOM 3743 C CA . LEU A 1 459 ? -10.413 -2.024 23.416 1.00 90.44 459 LEU A CA 1
ATOM 3744 C C . LEU A 1 459 ? -11.010 -1.749 24.816 1.00 90.44 459 LEU A C 1
ATOM 3746 O O . LEU A 1 459 ? -12.229 -1.746 24.982 1.00 90.44 459 LEU A O 1
ATOM 3750 N N . SER A 1 460 ? -10.161 -1.511 25.821 1.00 90.06 460 SER A N 1
ATOM 3751 C CA . SER A 1 460 ? -10.589 -1.084 27.158 1.00 90.06 460 SER A CA 1
ATOM 3752 C C . SER A 1 460 ? -10.655 0.444 27.251 1.00 90.06 460 SER A C 1
ATOM 3754 O O . SER A 1 460 ? -9.819 1.123 26.645 1.00 90.06 460 SER A O 1
ATOM 3756 N N . PRO A 1 461 ? -11.571 1.002 28.060 1.00 91.94 461 PRO A N 1
ATOM 3757 C CA . PRO A 1 461 ? -11.608 2.434 28.325 1.00 91.94 461 PRO A CA 1
ATOM 3758 C C . PRO A 1 461 ? -10.354 2.921 29.073 1.00 91.94 461 PRO A C 1
ATOM 3760 O O . PRO A 1 461 ? -9.730 2.127 29.789 1.00 91.94 461 PRO A O 1
ATOM 3763 N N . PRO A 1 462 ? -10.010 4.225 28.981 1.00 90.75 462 PRO A N 1
ATOM 3764 C CA . PRO A 1 462 ? -9.024 4.856 29.852 1.00 90.75 462 PRO A CA 1
ATOM 3765 C C . PRO A 1 462 ? -9.359 4.566 31.314 1.00 90.75 462 PRO A C 1
ATOM 3767 O O . PRO A 1 462 ? -10.382 5.019 31.838 1.00 90.75 462 PRO A O 1
ATOM 3770 N N . GLN A 1 463 ? -8.514 3.762 31.957 1.00 87.31 463 GLN A N 1
ATOM 3771 C CA . GLN A 1 463 ? -8.841 3.133 33.234 1.00 87.31 463 GLN A CA 1
ATOM 3772 C C . GLN A 1 463 ? -9.070 4.171 34.335 1.00 87.31 463 GLN A C 1
ATOM 3774 O O . GLN A 1 463 ? -9.937 3.978 35.177 1.00 87.31 463 GLN A O 1
ATOM 3779 N N . GLU A 1 464 ? -8.359 5.300 34.311 1.00 86.12 464 GLU A N 1
ATOM 3780 C CA . GLU A 1 464 ? -8.492 6.377 35.295 1.00 86.12 464 GLU A CA 1
ATOM 3781 C C . GLU A 1 464 ? -9.899 6.985 35.292 1.00 86.12 464 GLU A C 1
ATOM 3783 O O . GLU A 1 464 ? -10.532 7.128 36.339 1.00 86.12 464 GLU A O 1
ATOM 3788 N N . LEU A 1 465 ? -10.401 7.312 34.102 1.00 89.06 465 LEU A N 1
ATOM 3789 C CA . LEU A 1 465 ? -11.715 7.924 33.916 1.00 89.06 465 LEU A CA 1
ATOM 3790 C C . LEU A 1 465 ? -12.834 6.902 34.084 1.00 89.06 465 LEU A C 1
ATOM 3792 O O . LEU A 1 465 ? -13.889 7.227 34.626 1.00 89.06 465 LEU A O 1
ATOM 3796 N N . TYR A 1 466 ? -12.595 5.657 33.667 1.00 91.38 466 TYR A N 1
ATOM 3797 C CA . TYR A 1 466 ? -13.558 4.588 33.872 1.00 91.38 466 TYR A CA 1
ATOM 3798 C C . TYR A 1 466 ? -13.724 4.265 35.356 1.00 91.38 466 TYR A C 1
ATOM 3800 O O . TYR A 1 466 ? -14.851 4.165 35.822 1.00 91.38 466 TYR A O 1
ATOM 3808 N N . LEU A 1 467 ? -12.634 4.202 36.129 1.00 87.12 467 LEU A N 1
ATOM 3809 C CA . LEU A 1 467 ? -12.689 4.029 37.584 1.00 87.12 467 LEU A CA 1
ATOM 3810 C C . LEU A 1 467 ? -13.473 5.143 38.266 1.00 87.12 467 LEU A C 1
ATOM 3812 O O . LEU A 1 467 ? -14.274 4.853 39.147 1.00 87.12 467 LEU A O 1
ATOM 3816 N N . ALA A 1 468 ? -13.287 6.396 37.850 1.00 86.50 468 ALA A N 1
ATOM 3817 C CA . ALA A 1 468 ? -14.084 7.500 38.372 1.00 86.50 468 ALA A CA 1
ATOM 3818 C C . ALA A 1 468 ? -15.564 7.387 38.008 1.00 86.50 468 ALA A C 1
ATOM 3820 O O . ALA A 1 468 ? -16.416 7.688 38.838 1.00 86.50 468 ALA A O 1
ATOM 3821 N N . LEU A 1 469 ? -15.877 6.929 36.796 1.00 89.50 469 LEU A N 1
ATOM 3822 C CA . LEU A 1 469 ? -17.250 6.677 36.376 1.00 89.50 469 LEU A CA 1
ATOM 3823 C C . LEU A 1 469 ? -17.884 5.528 37.168 1.00 89.50 469 LEU A C 1
ATOM 3825 O O . LEU A 1 469 ? -19.023 5.665 37.600 1.00 89.50 469 LEU A O 1
ATOM 3829 N N . VAL A 1 470 ? -17.150 4.435 37.410 1.00 86.06 470 VAL A N 1
ATOM 3830 C CA . VAL A 1 470 ? -17.590 3.329 38.277 1.00 86.06 470 VAL A CA 1
ATOM 3831 C C . VAL A 1 470 ? -17.807 3.822 39.702 1.00 86.06 470 VAL A C 1
ATOM 3833 O O . VAL A 1 470 ? -18.842 3.543 40.296 1.00 86.06 470 VAL A O 1
ATOM 3836 N N . GLU A 1 471 ? -16.855 4.578 40.245 1.00 80.31 471 GLU A N 1
ATOM 3837 C CA . GLU A 1 471 ? -16.932 5.149 41.587 1.00 80.31 471 GLU A CA 1
ATOM 3838 C C . GLU A 1 471 ? -18.173 6.025 41.742 1.00 80.31 471 GLU A C 1
ATOM 3840 O O . GLU A 1 471 ? -18.953 5.866 42.680 1.00 80.31 471 GLU A O 1
ATOM 3845 N N . TYR A 1 472 ? -18.376 6.916 40.774 1.00 80.88 472 TYR A N 1
ATOM 3846 C CA . TYR A 1 472 ? -19.524 7.799 40.722 1.00 80.88 472 TYR A CA 1
ATOM 3847 C C . TYR A 1 472 ? -20.828 7.009 40.590 1.00 80.88 472 TYR A C 1
ATOM 3849 O O . TYR A 1 472 ? -21.791 7.261 41.307 1.00 80.88 472 TYR A O 1
ATOM 3857 N N . ALA A 1 473 ? -20.847 5.991 39.735 1.00 80.12 473 ALA A N 1
ATOM 3858 C CA . ALA A 1 473 ? -22.013 5.151 39.548 1.00 80.12 473 ALA A CA 1
ATOM 3859 C C . ALA A 1 473 ? -22.396 4.374 40.807 1.00 80.12 473 ALA A C 1
ATOM 3861 O O . ALA A 1 473 ? -23.557 4.384 41.197 1.00 80.12 473 ALA A O 1
ATOM 3862 N N . VAL A 1 474 ? -21.430 3.746 41.478 1.00 73.56 474 VAL A N 1
ATOM 3863 C CA . VAL A 1 474 ? -21.667 3.023 42.734 1.00 73.56 474 VAL A CA 1
ATOM 3864 C C . VAL A 1 474 ? -22.137 3.993 43.816 1.00 73.56 474 VAL A C 1
ATOM 3866 O O . VAL A 1 474 ? -23.134 3.723 44.487 1.00 73.56 474 VAL A O 1
ATOM 3869 N N . ARG A 1 475 ? -21.462 5.143 43.952 1.00 71.88 475 ARG A N 1
ATOM 3870 C CA . ARG A 1 475 ? -21.786 6.150 44.965 1.00 71.88 475 ARG A CA 1
ATOM 3871 C C . ARG A 1 475 ? -23.158 6.763 44.756 1.00 71.88 475 ARG A C 1
ATOM 3873 O O . ARG A 1 475 ? -23.758 7.087 45.754 1.00 71.88 475 ARG A O 1
ATOM 3880 N N . TYR A 1 476 ? -23.658 6.917 43.533 1.00 70.00 476 TYR A N 1
ATOM 3881 C CA . TYR A 1 476 ? -24.974 7.518 43.266 1.00 70.00 476 TYR A CA 1
ATOM 3882 C C . TYR A 1 476 ? -26.022 6.502 42.799 1.00 70.00 476 TYR A C 1
ATOM 3884 O O . TYR A 1 476 ? -27.107 6.883 42.365 1.00 70.00 476 TYR A O 1
ATOM 3892 N N . SER A 1 477 ? -25.706 5.205 42.897 1.00 66.94 477 SER A N 1
ATOM 3893 C CA . SER A 1 477 ? -26.552 4.107 42.413 1.00 66.94 477 SER A CA 1
ATOM 3894 C C . SER A 1 477 ? -27.031 4.310 40.970 1.00 66.94 477 SER A C 1
ATOM 3896 O O . SER A 1 477 ? -28.190 4.062 40.635 1.00 66.94 477 SER A O 1
ATOM 3898 N N . ILE A 1 478 ? -26.124 4.791 40.115 1.00 76.38 478 ILE A N 1
ATOM 3899 C CA . ILE A 1 478 ? -26.383 4.989 38.692 1.00 76.38 478 ILE A CA 1
ATOM 3900 C C . ILE A 1 478 ? -26.401 3.610 38.022 1.00 76.38 478 ILE A C 1
ATOM 3902 O O . ILE A 1 478 ? -25.417 2.871 38.116 1.00 76.38 478 ILE A O 1
ATOM 3906 N N . PRO A 1 479 ? -27.491 3.260 37.332 1.00 81.06 479 PRO A N 1
ATOM 3907 C CA . PRO A 1 479 ? -27.645 1.969 36.673 1.00 81.06 479 PRO A CA 1
ATOM 3908 C C . PRO A 1 479 ? -26.595 1.732 35.589 1.00 81.06 479 PRO A C 1
ATOM 3910 O O . PRO A 1 479 ? -26.197 2.650 34.862 1.00 81.06 479 PRO A O 1
ATOM 3913 N N . ALA A 1 480 ? -26.209 0.467 35.405 1.00 88.12 480 ALA A N 1
ATOM 3914 C CA . ALA A 1 480 ? -25.303 0.075 34.329 1.00 88.12 480 ALA A CA 1
ATOM 3915 C C . ALA A 1 480 ? -25.910 0.387 32.951 1.00 88.12 480 ALA A C 1
ATOM 3917 O O . ALA A 1 480 ? -25.201 0.813 32.038 1.00 88.12 480 ALA A O 1
ATOM 3918 N N . THR A 1 481 ? -27.236 0.237 32.828 1.00 89.62 481 THR A N 1
ATOM 3919 C CA . THR A 1 481 ? -28.027 0.614 31.645 1.00 89.62 481 THR A CA 1
ATOM 3920 C C . THR A 1 481 ? -27.781 2.063 31.253 1.00 89.62 481 THR A C 1
ATOM 3922 O O . THR A 1 481 ? -27.400 2.318 30.109 1.00 89.62 481 THR A O 1
ATOM 3925 N N . THR A 1 482 ? -27.917 2.999 32.197 1.00 89.88 482 THR A N 1
ATOM 3926 C CA . THR A 1 482 ? -27.700 4.429 31.955 1.00 89.88 482 THR A CA 1
ATOM 3927 C C . THR A 1 482 ? -26.291 4.680 31.431 1.00 89.88 482 THR A C 1
ATOM 3929 O O . THR A 1 482 ? -26.111 5.354 30.418 1.00 89.88 482 THR A O 1
ATOM 3932 N N . ILE A 1 483 ? -25.286 4.101 32.092 1.00 93.44 483 ILE A N 1
ATOM 3933 C CA . ILE A 1 483 ? -23.872 4.325 31.782 1.00 93.44 483 ILE A CA 1
ATOM 3934 C C . ILE A 1 483 ? -23.539 3.837 30.377 1.00 93.44 483 ILE A C 1
ATOM 3936 O O . ILE A 1 483 ? -23.063 4.616 29.552 1.00 93.44 483 ILE A O 1
ATOM 3940 N N . TYR A 1 484 ? -23.815 2.569 30.070 1.00 96.00 484 TYR A N 1
ATOM 3941 C CA . TYR A 1 484 ? -23.420 1.997 28.785 1.00 96.00 484 TYR A CA 1
ATOM 3942 C C . TYR A 1 484 ? -24.224 2.558 27.613 1.00 96.00 484 TYR A C 1
ATOM 3944 O O . TYR A 1 484 ? -23.656 2.753 26.539 1.00 96.00 484 TYR A O 1
ATOM 3952 N N . ILE A 1 485 ? -25.505 2.895 27.803 1.00 95.62 485 ILE A N 1
ATOM 3953 C CA . ILE A 1 485 ? -26.306 3.556 26.762 1.00 95.62 485 ILE A CA 1
ATOM 3954 C C . ILE A 1 485 ? -25.767 4.953 26.462 1.00 95.62 485 ILE A C 1
ATOM 3956 O O . ILE A 1 485 ? -25.687 5.336 25.294 1.00 95.62 485 ILE A O 1
ATOM 3960 N N . LEU A 1 486 ? -25.382 5.718 27.486 1.00 94.94 486 LEU A N 1
ATOM 3961 C CA . LEU A 1 486 ? -24.819 7.052 27.291 1.00 94.94 486 LEU A CA 1
ATOM 3962 C C . LEU A 1 486 ? -23.411 7.000 26.677 1.00 94.94 486 LEU A C 1
ATOM 3964 O O . LEU A 1 486 ? -23.142 7.785 25.768 1.00 94.94 486 LEU A O 1
ATOM 3968 N N . ILE A 1 487 ? -22.552 6.050 27.074 1.00 96.06 487 ILE A N 1
ATOM 3969 C CA . ILE A 1 487 ? -21.251 5.831 26.411 1.00 96.06 487 ILE A CA 1
ATOM 3970 C C . ILE A 1 487 ? -21.467 5.442 24.941 1.00 96.06 487 ILE A C 1
ATOM 3972 O O . ILE A 1 487 ? -20.866 6.051 24.058 1.00 96.06 487 ILE A O 1
ATOM 3976 N N . ALA A 1 488 ? -22.354 4.481 24.653 1.00 96.31 488 ALA A N 1
ATOM 3977 C CA . ALA A 1 488 ? -22.655 4.058 23.284 1.00 96.31 488 ALA A CA 1
ATOM 3978 C C . ALA A 1 488 ? -23.214 5.215 22.441 1.00 96.31 488 ALA A C 1
ATOM 3980 O O . ALA A 1 488 ? -22.783 5.421 21.307 1.00 96.31 488 ALA A O 1
ATOM 3981 N N . LYS A 1 489 ? -24.125 6.017 23.006 1.00 95.69 489 LYS A N 1
ATOM 3982 C CA . LYS A 1 489 ? -24.659 7.228 22.367 1.00 95.69 489 LYS A CA 1
ATOM 3983 C C . LYS A 1 489 ? -23.542 8.219 22.037 1.00 95.69 489 LYS A C 1
ATOM 3985 O O . LYS A 1 489 ? -23.536 8.764 20.936 1.00 95.69 489 LYS A O 1
ATOM 3990 N N . GLN A 1 490 ? -22.609 8.447 22.962 1.00 93.81 490 GLN A N 1
ATOM 3991 C CA . GLN A 1 490 ? -21.503 9.375 22.745 1.00 93.81 490 GLN A CA 1
ATOM 3992 C C . GLN A 1 490 ? -20.539 8.851 21.676 1.00 93.81 490 GLN A C 1
ATOM 3994 O O . GLN A 1 490 ? -20.172 9.599 20.774 1.00 93.81 490 GLN A O 1
ATOM 3999 N N . LEU A 1 491 ? -20.195 7.560 21.700 1.00 94.25 491 LEU A N 1
ATOM 4000 C CA . LEU A 1 491 ? -19.371 6.936 20.661 1.00 94.25 491 LEU A CA 1
ATOM 4001 C C . LEU A 1 491 ? -20.028 7.008 19.278 1.00 94.25 491 LEU A C 1
ATOM 4003 O O . LEU A 1 491 ? -19.321 7.193 18.290 1.00 94.25 491 LEU A O 1
ATOM 4007 N N . LEU A 1 492 ? -21.361 6.924 19.193 1.00 94.00 492 LEU A N 1
ATOM 4008 C CA . LEU A 1 492 ? -22.112 7.019 17.934 1.00 94.00 492 LEU A CA 1
ATOM 4009 C C . LEU A 1 492 ? -21.891 8.354 17.204 1.00 94.00 492 LEU A C 1
ATOM 4011 O O . LEU A 1 492 ? -21.948 8.404 15.978 1.00 94.00 492 LEU A O 1
ATOM 4015 N N . THR A 1 493 ? -21.602 9.433 17.940 1.00 91.19 493 THR A N 1
ATOM 4016 C CA . THR A 1 493 ? -21.287 10.747 17.347 1.00 91.19 493 THR A CA 1
ATOM 4017 C C . THR A 1 493 ? -19.980 10.739 16.544 1.00 91.19 493 THR A C 1
ATOM 4019 O O . THR A 1 493 ? -19.781 11.591 15.683 1.00 91.19 493 THR A O 1
ATOM 4022 N N . MET A 1 494 ? -19.124 9.738 16.775 1.00 89.62 494 MET A N 1
ATOM 4023 C CA . MET A 1 494 ? -17.849 9.522 16.093 1.00 89.62 494 MET A CA 1
ATOM 4024 C C . MET A 1 494 ? -17.856 8.264 15.207 1.00 89.62 494 MET A C 1
ATOM 4026 O O . MET A 1 494 ? -16.822 7.627 15.005 1.00 89.62 494 MET A O 1
ATOM 4030 N N . TRP A 1 495 ? -19.020 7.858 14.696 1.00 92.12 495 TRP A N 1
ATOM 4031 C CA . TRP A 1 495 ? -19.129 6.649 13.879 1.00 92.12 495 TRP A CA 1
ATOM 4032 C C . TRP A 1 495 ? -18.161 6.661 12.681 1.00 92.12 495 TRP A C 1
ATOM 4034 O O . TRP A 1 495 ? -18.242 7.541 11.815 1.00 92.12 495 TRP A O 1
ATOM 4044 N N . CYS A 1 496 ? -17.245 5.685 12.636 1.00 91.12 496 CYS A N 1
ATOM 4045 C CA . CYS A 1 496 ? -16.187 5.573 11.627 1.00 91.12 496 CYS A CA 1
ATOM 4046 C C . CYS A 1 496 ? -15.834 4.108 11.303 1.00 91.12 496 CYS A C 1
ATOM 4048 O O . CYS A 1 496 ? -16.341 3.181 11.931 1.00 91.12 496 CYS A O 1
ATOM 4050 N N . HIS A 1 497 ? -14.989 3.912 10.285 1.00 88.56 497 HIS A N 1
ATOM 4051 C CA . HIS A 1 497 ? -14.613 2.597 9.744 1.00 88.56 497 HIS A CA 1
ATOM 4052 C C . HIS A 1 497 ? -13.417 1.930 10.437 1.00 88.56 497 HIS A C 1
ATOM 4054 O O . HIS A 1 497 ? -13.015 0.840 10.035 1.00 88.56 497 HIS A O 1
ATOM 4060 N N . ALA A 1 498 ? -12.806 2.580 11.429 1.00 90.94 498 ALA A N 1
ATOM 4061 C CA . ALA A 1 498 ? -11.632 2.022 12.086 1.00 90.94 498 ALA A CA 1
ATOM 4062 C C . ALA A 1 498 ? -12.009 0.742 12.848 1.00 90.94 498 ALA A C 1
ATOM 4064 O O . ALA A 1 498 ? -12.982 0.733 13.608 1.00 90.94 498 ALA A O 1
ATOM 4065 N N . GLU A 1 499 ? -11.229 -0.326 12.675 1.00 92.69 499 GLU A N 1
ATOM 4066 C CA . GLU A 1 499 ? -11.479 -1.598 13.357 1.00 92.69 499 GLU A CA 1
ATOM 4067 C C . GLU A 1 499 ? -11.463 -1.426 14.879 1.00 92.69 499 GLU A C 1
ATOM 4069 O O . GLU A 1 499 ? -12.410 -1.823 15.557 1.00 92.69 499 GLU A O 1
ATOM 4074 N N . CYS A 1 500 ? -10.438 -0.760 15.415 1.00 93.12 500 CYS A N 1
ATOM 4075 C CA . CYS A 1 500 ? -10.311 -0.485 16.844 1.00 93.12 500 CYS A CA 1
ATOM 4076 C C . CYS A 1 500 ? -11.516 0.281 17.426 1.00 93.12 500 CYS A C 1
ATOM 4078 O O . CYS A 1 500 ? -11.968 -0.022 18.535 1.00 93.12 500 CYS A O 1
ATOM 4080 N N . TYR A 1 501 ? -12.104 1.208 16.660 1.00 94.69 501 TYR A N 1
ATOM 4081 C CA . TYR A 1 501 ? -13.346 1.883 17.040 1.00 94.69 501 TYR A CA 1
ATOM 4082 C C . TYR A 1 501 ? -14.537 0.918 17.048 1.00 94.69 501 TYR A C 1
ATOM 4084 O O . TYR A 1 501 ? -15.280 0.885 18.027 1.00 94.69 501 TYR A O 1
ATOM 4092 N N . LEU A 1 502 ? -14.728 0.122 15.990 1.00 95.31 502 LEU A N 1
ATOM 4093 C CA . LEU A 1 502 ? -15.872 -0.791 15.882 1.00 95.31 502 LEU A CA 1
ATOM 4094 C C . LEU A 1 502 ? -15.813 -1.918 16.921 1.00 95.31 502 LEU A C 1
ATOM 4096 O O . LEU A 1 502 ? -16.849 -2.262 17.492 1.00 95.31 502 LEU A O 1
ATOM 4100 N N . ASN A 1 503 ? -14.624 -2.436 17.232 1.00 95.31 503 ASN A N 1
ATOM 4101 C CA . ASN A 1 503 ? -14.405 -3.375 18.334 1.00 95.31 503 ASN A CA 1
ATOM 4102 C C . ASN A 1 503 ? -14.810 -2.748 19.675 1.00 95.31 503 ASN A C 1
ATOM 4104 O O . ASN A 1 503 ? -15.612 -3.313 20.424 1.00 95.31 503 ASN A O 1
ATOM 4108 N N . THR A 1 504 ? -14.335 -1.529 19.938 1.00 95.06 504 THR A N 1
ATOM 4109 C CA . THR A 1 504 ? -14.681 -0.779 21.148 1.00 95.06 504 THR A CA 1
ATOM 4110 C C . THR A 1 504 ? -16.185 -0.535 21.254 1.00 95.06 504 THR A C 1
ATOM 4112 O O . THR A 1 504 ? -16.801 -0.892 22.260 1.00 95.06 504 THR A O 1
ATOM 4115 N N . PHE A 1 505 ? -16.802 0.006 20.203 1.00 96.88 505 PHE A N 1
ATOM 4116 C CA . PHE A 1 505 ? -18.237 0.264 20.161 1.00 96.88 505 PHE A CA 1
ATOM 4117 C C . PHE A 1 505 ? -19.045 -1.018 20.377 1.00 96.88 505 PHE A C 1
ATOM 4119 O O . PHE A 1 505 ? -19.995 -1.009 21.154 1.00 96.88 505 PHE A O 1
ATOM 4126 N N . THR A 1 506 ? -18.659 -2.126 19.738 1.00 97.25 506 THR A N 1
ATOM 4127 C CA . THR A 1 506 ? -19.357 -3.413 19.872 1.00 97.25 506 THR A CA 1
ATOM 4128 C C . THR A 1 506 ? -19.288 -3.936 21.298 1.00 97.25 506 THR A C 1
ATOM 4130 O O . THR A 1 506 ? -20.313 -4.353 21.833 1.00 97.25 506 THR A O 1
ATOM 4133 N N . SER A 1 507 ? -18.123 -3.845 21.947 1.00 95.81 507 SER A N 1
ATOM 4134 C CA . SER A 1 507 ? -17.978 -4.240 23.352 1.00 95.81 507 SER A CA 1
ATOM 4135 C C . SER A 1 507 ? -18.881 -3.415 24.284 1.00 95.81 507 SER A C 1
ATOM 4137 O O . SER A 1 507 ? -19.602 -3.979 25.104 1.00 95.81 507 SER A O 1
ATOM 4139 N N . VAL A 1 508 ? -18.943 -2.090 24.095 1.00 96.56 508 VAL A N 1
ATOM 4140 C CA . VAL A 1 508 ? -19.814 -1.194 24.874 1.00 96.56 508 VAL A CA 1
ATOM 4141 C C . VAL A 1 508 ? -21.292 -1.451 24.575 1.00 96.56 508 VAL A C 1
ATOM 4143 O O . VAL A 1 508 ? -22.119 -1.467 25.487 1.00 96.56 508 VAL A O 1
ATOM 4146 N N . PHE A 1 509 ? -21.646 -1.661 23.307 1.00 97.31 509 PHE A N 1
ATOM 4147 C CA . PHE A 1 509 ? -23.015 -1.955 22.894 1.00 97.31 509 PHE A CA 1
ATOM 4148 C C . PHE A 1 509 ? -23.502 -3.282 23.479 1.00 97.31 509 PHE A C 1
ATOM 4150 O O . PHE A 1 509 ? -24.652 -3.382 23.902 1.00 97.31 509 PHE A O 1
ATOM 4157 N N . LEU A 1 510 ? -22.626 -4.282 23.559 1.00 96.50 510 LEU A N 1
ATOM 4158 C CA . LEU A 1 510 ? -22.919 -5.557 24.196 1.00 96.50 510 LEU A CA 1
ATOM 4159 C C . LEU A 1 510 ? -23.186 -5.389 25.698 1.00 96.50 510 LEU A C 1
ATOM 4161 O O . LEU A 1 510 ? -24.164 -5.943 26.202 1.00 96.50 510 LEU A O 1
ATOM 4165 N N . CYS A 1 511 ? -22.384 -4.570 26.391 1.00 95.56 511 CYS A N 1
ATOM 4166 C CA . CYS A 1 511 ? -22.669 -4.180 27.773 1.00 95.56 511 CYS A CA 1
ATOM 4167 C C . CYS A 1 511 ? -24.046 -3.512 27.881 1.00 95.56 511 CYS A C 1
ATOM 4169 O O . CYS A 1 511 ? -24.859 -3.931 28.699 1.00 95.56 511 CYS A O 1
ATOM 4171 N N . ALA A 1 512 ? -24.355 -2.545 27.009 1.00 95.81 512 ALA A N 1
ATOM 4172 C CA . ALA A 1 512 ? -25.656 -1.875 26.990 1.00 95.81 512 ALA A CA 1
ATOM 4173 C C . ALA A 1 512 ? -26.816 -2.856 26.745 1.00 95.81 512 ALA A C 1
ATOM 4175 O O . ALA A 1 512 ? -27.841 -2.775 27.420 1.00 95.81 512 ALA A O 1
ATOM 4176 N N . PHE A 1 513 ? -26.660 -3.802 25.815 1.00 96.19 513 PHE A N 1
ATOM 4177 C CA . PHE A 1 513 ? -27.660 -4.829 25.528 1.00 96.19 513 PHE A CA 1
ATOM 4178 C C . PHE A 1 513 ? -27.911 -5.731 26.738 1.00 96.19 513 PHE A C 1
ATOM 4180 O O . PHE A 1 513 ? -29.066 -5.908 27.124 1.00 96.19 513 PHE A O 1
ATOM 4187 N N . ILE A 1 514 ? -26.855 -6.280 27.346 1.00 94.81 514 ILE A N 1
ATOM 4188 C CA . ILE A 1 514 ? -26.994 -7.158 28.513 1.00 94.81 514 ILE A CA 1
ATOM 4189 C C . ILE A 1 514 ? -27.625 -6.379 29.666 1.00 94.81 514 ILE A C 1
ATOM 4191 O O . ILE A 1 514 ? -28.615 -6.845 30.223 1.00 94.81 514 ILE A O 1
ATOM 4195 N N . SER A 1 515 ? -27.159 -5.156 29.945 1.00 91.38 515 SER A N 1
ATOM 4196 C CA . SER A 1 515 ? -27.768 -4.286 30.954 1.00 91.38 515 SER A CA 1
ATOM 4197 C C . SER A 1 515 ? -29.262 -4.061 30.690 1.00 91.38 515 SER A C 1
ATOM 4199 O O . SER A 1 515 ? -30.062 -4.182 31.611 1.00 91.38 515 SER A O 1
ATOM 4201 N N . MET A 1 516 ? -29.678 -3.818 29.443 1.00 92.81 516 MET A N 1
ATOM 4202 C CA . MET A 1 516 ? -31.099 -3.661 29.087 1.00 92.81 516 MET A CA 1
ATOM 4203 C C . MET A 1 516 ? -31.931 -4.940 29.268 1.00 92.81 516 MET A C 1
ATOM 4205 O O . MET A 1 516 ? -33.156 -4.866 29.361 1.00 92.81 516 MET A O 1
ATOM 4209 N N . LYS A 1 517 ? -31.300 -6.119 29.287 1.00 93.12 517 LYS A N 1
ATOM 4210 C CA . LYS A 1 517 ? -31.972 -7.408 29.503 1.00 93.12 517 LYS A CA 1
ATOM 4211 C C . LYS A 1 517 ? -32.010 -7.826 30.967 1.00 93.12 517 LYS A C 1
ATOM 4213 O O . LYS A 1 517 ? -32.969 -8.480 31.367 1.00 93.12 517 LYS A O 1
ATOM 4218 N N . THR A 1 518 ? -30.986 -7.480 31.742 1.00 86.69 518 THR A N 1
ATOM 4219 C CA . THR A 1 518 ? -30.822 -7.953 33.123 1.00 86.69 518 THR A CA 1
ATOM 4220 C C . THR A 1 518 ? -31.175 -6.907 34.174 1.00 86.69 518 THR A C 1
ATOM 4222 O O . THR A 1 518 ? -31.520 -7.276 35.293 1.00 86.69 518 THR A O 1
ATOM 4225 N N . CYS A 1 519 ? -31.090 -5.616 33.846 1.00 83.88 519 CYS A N 1
ATOM 4226 C CA . CYS A 1 519 ? -31.341 -4.515 34.775 1.00 83.88 519 CYS A CA 1
ATOM 4227 C C . CYS A 1 519 ? -32.683 -3.825 34.493 1.00 83.88 519 CYS A C 1
ATOM 4229 O O . CYS A 1 519 ? -33.304 -3.999 33.443 1.00 83.88 519 CYS A O 1
ATOM 4231 N N . LYS A 1 520 ? -33.119 -2.989 35.440 1.00 78.44 520 LYS A N 1
ATOM 4232 C CA . LYS A 1 520 ? -34.230 -2.054 35.222 1.00 78.44 520 LYS A CA 1
ATOM 4233 C C . LYS A 1 520 ? -33.760 -0.881 34.351 1.00 78.44 520 LYS A C 1
ATOM 4235 O O . LYS A 1 520 ? -32.588 -0.516 34.381 1.00 78.44 520 LYS A O 1
ATOM 4240 N N . TYR A 1 521 ? -34.680 -0.303 33.585 1.00 83.69 521 TYR A N 1
ATOM 4241 C CA . TYR A 1 521 ? -34.432 0.860 32.731 1.00 83.69 521 TYR A CA 1
ATOM 4242 C C . TYR A 1 521 ? -35.679 1.752 32.633 1.00 83.69 521 TYR A C 1
ATOM 4244 O O . TYR A 1 521 ? -36.796 1.322 32.918 1.00 83.69 521 TYR A O 1
ATOM 4252 N N . THR A 1 522 ? -35.477 3.005 32.233 1.00 82.69 522 THR A N 1
ATOM 4253 C CA . THR A 1 522 ? -36.498 4.021 31.943 1.00 82.69 522 THR A CA 1
ATOM 4254 C C . THR A 1 522 ? -36.927 4.001 30.479 1.00 82.69 522 THR A C 1
ATOM 4256 O O . THR A 1 522 ? -36.161 3.625 29.590 1.00 82.69 522 THR A O 1
ATOM 4259 N N . ASP A 1 523 ? -38.095 4.582 30.199 1.00 85.25 523 ASP A N 1
ATOM 4260 C CA . ASP A 1 523 ? -38.543 4.895 28.834 1.00 85.25 523 ASP A CA 1
ATOM 4261 C C . ASP A 1 523 ? -37.544 5.790 28.074 1.00 85.25 523 ASP A C 1
ATOM 4263 O O . ASP A 1 523 ? -37.387 5.677 26.856 1.00 85.25 523 ASP A O 1
ATOM 4267 N N . LYS A 1 524 ? -36.836 6.688 28.780 1.00 87.81 524 LYS A N 1
ATOM 4268 C CA . LYS A 1 524 ? -35.787 7.542 28.194 1.00 87.81 524 LYS A CA 1
ATOM 4269 C C . LYS A 1 524 ? -34.615 6.693 27.701 1.00 87.81 524 LYS A C 1
ATOM 4271 O O . LYS A 1 524 ? -34.165 6.890 26.573 1.00 87.81 524 LYS A O 1
ATOM 4276 N N . GLU A 1 525 ? -34.143 5.754 28.515 1.00 89.12 525 GLU A N 1
ATOM 4277 C CA . GLU A 1 525 ? -33.073 4.816 28.157 1.00 89.12 525 GLU A CA 1
ATOM 4278 C C . GLU A 1 525 ? -33.500 3.886 27.026 1.00 89.12 525 GLU A C 1
ATOM 4280 O O . GLU A 1 525 ? -32.769 3.752 26.047 1.00 89.12 525 GLU A O 1
ATOM 4285 N N . GLU A 1 526 ? -34.712 3.330 27.094 1.00 93.50 526 GLU A N 1
ATOM 4286 C CA . GLU A 1 526 ? -35.258 2.488 26.030 1.00 93.50 526 GLU A CA 1
ATOM 4287 C C . GLU A 1 526 ? -35.334 3.252 24.700 1.00 93.50 526 GLU A C 1
ATOM 4289 O O . GLU A 1 526 ? -34.955 2.728 23.651 1.00 93.50 526 GLU A O 1
ATOM 4294 N N . LYS A 1 527 ? -35.761 4.521 24.729 1.00 95.38 527 LYS A N 1
ATOM 4295 C CA . LYS A 1 527 ? -35.791 5.384 23.544 1.00 95.38 527 LYS A CA 1
ATOM 4296 C C . LYS A 1 527 ? -34.392 5.637 22.982 1.00 95.38 527 LYS A C 1
ATOM 4298 O O . LYS A 1 527 ? -34.219 5.582 21.766 1.00 95.38 527 LYS A O 1
ATOM 4303 N N . ILE A 1 528 ? -33.393 5.913 23.827 1.00 95.19 528 ILE A N 1
ATOM 4304 C CA . ILE A 1 528 ? -32.005 6.096 23.367 1.00 95.19 528 ILE A CA 1
ATOM 4305 C C . ILE A 1 528 ? -31.471 4.787 22.777 1.00 95.19 528 ILE A C 1
ATOM 4307 O O . ILE A 1 528 ? -30.904 4.808 21.687 1.00 95.19 528 ILE A O 1
ATOM 4311 N N . TYR A 1 529 ? -31.706 3.652 23.436 1.00 96.38 529 TYR A N 1
ATOM 4312 C CA . TYR A 1 529 ? -31.300 2.337 22.950 1.00 96.38 529 TYR A CA 1
ATOM 4313 C C . TYR A 1 529 ? -31.935 2.009 21.590 1.00 96.38 529 TYR A C 1
ATOM 4315 O O . TYR A 1 529 ? -31.221 1.673 20.647 1.00 96.38 529 TYR A O 1
ATOM 4323 N N . LYS A 1 530 ? -33.252 2.213 21.432 1.00 95.69 530 LYS A N 1
ATOM 4324 C CA . LYS A 1 530 ? -33.959 2.059 20.145 1.00 95.69 530 LYS A CA 1
ATOM 4325 C C . LYS A 1 530 ? -33.399 2.980 19.058 1.00 95.69 530 LYS A C 1
ATOM 4327 O O . LYS A 1 530 ? -33.299 2.562 17.909 1.00 95.69 530 LYS A O 1
ATOM 4332 N N . ASN A 1 531 ? -32.992 4.204 19.403 1.00 96.19 531 ASN A N 1
ATOM 4333 C CA . ASN A 1 531 ? -32.340 5.107 18.451 1.00 96.19 531 ASN A CA 1
ATOM 4334 C C . ASN A 1 531 ? -30.961 4.590 18.010 1.00 96.19 531 ASN A C 1
ATOM 4336 O O . ASN A 1 531 ? -30.632 4.701 16.831 1.00 96.19 531 ASN A O 1
ATOM 4340 N N . ILE A 1 532 ? -30.169 4.020 18.928 1.00 96.38 532 ILE A N 1
ATOM 4341 C CA . ILE A 1 532 ? -28.879 3.391 18.601 1.00 96.38 532 ILE A CA 1
ATOM 4342 C C . ILE A 1 532 ? -29.113 2.194 17.672 1.00 96.38 532 ILE A C 1
ATOM 4344 O O . ILE A 1 532 ? -28.515 2.136 16.603 1.00 96.38 532 ILE A O 1
ATOM 4348 N N . VAL A 1 533 ? -30.034 1.290 18.021 1.00 95.88 533 VAL A N 1
ATOM 4349 C CA . VAL A 1 533 ? -30.403 0.128 17.190 1.00 95.88 533 VAL A CA 1
ATOM 4350 C C . VAL A 1 533 ? -30.861 0.569 15.795 1.00 95.88 533 VAL A C 1
ATOM 4352 O O . VAL A 1 533 ? -30.327 0.089 14.799 1.00 95.88 533 VAL A O 1
ATOM 4355 N N . GLY A 1 534 ? -31.752 1.560 15.703 1.00 94.31 534 GLY A N 1
ATOM 4356 C CA . GLY A 1 534 ? -32.219 2.093 14.421 1.00 94.31 534 GLY A CA 1
ATOM 4357 C C . GLY A 1 534 ? -31.129 2.795 13.597 1.00 94.31 534 GLY A C 1
ATOM 4358 O O . GLY A 1 534 ? -31.217 2.844 12.369 1.00 94.31 534 GLY A O 1
ATOM 4359 N N . PHE A 1 535 ? -30.084 3.334 14.235 1.00 94.44 535 PHE A N 1
ATOM 4360 C CA . PHE A 1 535 ? -28.892 3.813 13.531 1.00 94.44 535 PHE A CA 1
ATOM 4361 C C . PHE A 1 535 ? -28.056 2.642 12.999 1.00 94.44 535 PHE A C 1
ATOM 4363 O O . PHE A 1 535 ? -27.632 2.675 11.842 1.00 94.44 535 PHE A O 1
ATOM 4370 N N . LEU A 1 536 ? -27.834 1.606 13.812 1.00 94.44 536 LEU A N 1
ATOM 4371 C CA . LEU A 1 536 ? -27.062 0.422 13.427 1.00 94.44 536 LEU A CA 1
ATOM 4372 C C . LEU A 1 536 ? -27.717 -0.325 12.260 1.00 94.44 536 LEU A C 1
ATOM 4374 O O . LEU A 1 536 ? -27.030 -0.646 11.294 1.00 94.44 536 LEU A O 1
ATOM 4378 N N . GLU A 1 537 ? -29.041 -0.492 12.278 1.00 90.19 537 GLU A N 1
ATOM 4379 C CA . GLU A 1 537 ? -29.818 -1.089 11.179 1.00 90.19 537 GLU A CA 1
ATOM 4380 C C . GLU A 1 537 ? -29.520 -0.443 9.817 1.00 90.19 537 GLU A C 1
ATOM 4382 O O . GLU A 1 537 ? -29.411 -1.129 8.799 1.00 90.19 537 GLU A O 1
ATOM 4387 N N . ARG A 1 538 ? -29.342 0.884 9.788 1.00 87.06 538 ARG A N 1
ATOM 4388 C CA . ARG A 1 538 ? -29.071 1.633 8.552 1.00 87.06 538 ARG A CA 1
ATOM 4389 C C . ARG A 1 538 ? -27.609 1.553 8.120 1.00 87.06 538 ARG A C 1
ATOM 4391 O O . ARG A 1 538 ? -27.338 1.504 6.923 1.00 87.06 538 ARG A O 1
ATOM 4398 N N . ASN A 1 539 ? -26.676 1.564 9.072 1.00 88.69 539 ASN A N 1
ATOM 4399 C CA . ASN A 1 539 ? -25.251 1.757 8.789 1.00 88.69 539 ASN A CA 1
ATOM 4400 C C . ASN A 1 539 ? -24.453 0.449 8.709 1.00 88.69 539 ASN A C 1
ATOM 4402 O O . ASN A 1 539 ? -23.592 0.332 7.838 1.00 88.69 539 ASN A O 1
ATOM 4406 N N . ILE A 1 540 ? -24.753 -0.551 9.550 1.00 91.19 540 ILE A N 1
ATOM 4407 C CA . ILE A 1 540 ? -24.006 -1.824 9.596 1.00 91.19 540 ILE A CA 1
ATOM 4408 C C . ILE A 1 540 ? -24.029 -2.514 8.239 1.00 91.19 540 ILE A C 1
ATOM 4410 O O . ILE A 1 540 ? -22.994 -2.955 7.746 1.00 91.19 540 ILE A O 1
ATOM 4414 N N . ARG A 1 541 ? -25.191 -2.514 7.583 1.00 87.31 541 ARG A N 1
ATOM 4415 C CA . ARG A 1 541 ? -25.354 -3.057 6.236 1.00 87.31 541 ARG A CA 1
ATOM 4416 C C . ARG A 1 541 ? -24.369 -2.446 5.235 1.00 87.31 541 ARG A C 1
ATOM 4418 O O . ARG A 1 541 ? -23.738 -3.170 4.468 1.00 87.31 541 ARG A O 1
ATOM 4425 N N . VAL A 1 542 ? -24.284 -1.117 5.213 1.00 86.69 542 VAL A N 1
ATOM 4426 C CA . VAL A 1 542 ? -23.433 -0.376 4.272 1.00 86.69 542 VAL A CA 1
ATOM 4427 C C . VAL A 1 542 ? -21.967 -0.699 4.542 1.00 86.69 542 VAL A C 1
ATOM 4429 O O . VAL A 1 542 ? -21.227 -1.008 3.611 1.00 86.69 542 VAL A O 1
ATOM 4432 N N . TYR A 1 543 ? -21.577 -0.706 5.816 1.00 89.19 543 TYR A N 1
ATOM 4433 C CA . TYR A 1 543 ? -20.199 -0.942 6.232 1.00 89.19 543 TYR A CA 1
ATOM 4434 C C . TYR A 1 543 ? -19.773 -2.381 5.929 1.00 89.19 543 TYR A C 1
ATOM 4436 O O . TYR A 1 543 ? -18.698 -2.586 5.377 1.00 89.19 543 TYR A O 1
ATOM 4444 N N . MET A 1 544 ? -20.628 -3.375 6.185 1.00 89.75 544 MET A N 1
ATOM 4445 C CA . MET A 1 544 ? -20.348 -4.768 5.819 1.00 89.75 544 MET A CA 1
ATOM 4446 C C . MET A 1 544 ? -20.096 -4.926 4.320 1.00 89.75 544 MET A C 1
ATOM 4448 O O . MET A 1 544 ? -19.086 -5.500 3.925 1.00 89.75 544 MET A O 1
ATOM 4452 N N . ILE A 1 545 ? -20.972 -4.368 3.478 1.00 87.69 545 ILE A N 1
ATOM 4453 C CA . ILE A 1 545 ? -20.799 -4.430 2.023 1.00 87.69 545 ILE A CA 1
ATOM 4454 C C . ILE A 1 545 ? -19.494 -3.739 1.606 1.00 87.69 545 ILE A C 1
ATOM 4456 O O . ILE A 1 545 ? -18.784 -4.255 0.746 1.00 87.69 545 ILE A O 1
ATOM 4460 N N . GLN A 1 546 ? -19.146 -2.598 2.203 1.00 86.69 546 GLN A N 1
ATOM 4461 C CA . GLN A 1 546 ? -17.901 -1.886 1.898 1.00 86.69 546 GLN A CA 1
ATOM 4462 C C . GLN A 1 546 ? -16.653 -2.682 2.300 1.00 86.69 546 GLN A C 1
ATOM 4464 O O . GLN A 1 546 ? -15.765 -2.849 1.466 1.00 86.69 546 GLN A O 1
ATOM 4469 N N . HIS A 1 547 ? -16.604 -3.224 3.521 1.00 87.56 547 HIS A N 1
ATOM 4470 C CA . HIS A 1 547 ? -15.469 -4.028 3.988 1.00 87.56 547 HIS A CA 1
ATOM 4471 C C . HIS A 1 547 ? -15.284 -5.311 3.161 1.00 87.56 547 HIS A C 1
ATOM 4473 O O . HIS A 1 547 ? -14.147 -5.684 2.888 1.00 87.56 547 HIS A O 1
ATOM 4479 N N . LEU A 1 548 ? -16.371 -5.947 2.707 1.00 87.31 548 LEU A N 1
ATOM 4480 C CA . LEU A 1 548 ? -16.302 -7.150 1.866 1.00 87.31 548 LEU A CA 1
ATOM 4481 C C . LEU A 1 548 ? -15.979 -6.849 0.390 1.00 87.31 548 LEU A C 1
ATOM 4483 O O . LEU A 1 548 ? -15.247 -7.600 -0.251 1.00 87.31 548 LEU A O 1
ATOM 4487 N N . SER A 1 549 ? -16.491 -5.742 -0.165 1.00 85.69 549 SER A N 1
ATOM 4488 C CA . SER A 1 549 ? -16.324 -5.412 -1.595 1.00 85.69 549 SER A CA 1
ATOM 4489 C C . SER A 1 549 ? -15.076 -4.587 -1.928 1.00 85.69 549 SER A C 1
ATOM 4491 O O . SER A 1 549 ? -14.602 -4.591 -3.073 1.00 85.69 549 SER A O 1
ATOM 4493 N N . LYS A 1 550 ? -14.537 -3.862 -0.941 1.00 82.75 550 LYS A N 1
ATOM 4494 C CA . LYS A 1 550 ? -13.338 -3.024 -1.071 1.00 82.75 550 LYS A CA 1
ATOM 4495 C C . LYS A 1 550 ? -12.321 -3.311 0.044 1.00 82.75 550 LYS A C 1
ATOM 4497 O O . LYS A 1 550 ? -11.848 -2.376 0.688 1.00 82.75 550 LYS A O 1
ATOM 4502 N N . PRO A 1 551 ? -11.929 -4.574 0.267 1.00 76.06 551 PRO A N 1
ATOM 4503 C CA . PRO A 1 551 ? -11.050 -4.909 1.380 1.00 76.06 551 PRO A CA 1
ATOM 4504 C C . PRO A 1 551 ? -9.680 -4.228 1.305 1.00 76.06 551 PRO A C 1
ATOM 4506 O O . PRO A 1 551 ? -9.124 -3.845 2.325 1.00 76.06 551 PRO A O 1
ATOM 4509 N N . ALA A 1 552 ? -9.174 -3.992 0.092 1.00 71.62 552 ALA A N 1
ATOM 4510 C CA . ALA A 1 552 ? -7.900 -3.315 -0.145 1.00 71.62 552 ALA A CA 1
ATOM 4511 C C . ALA A 1 552 ? -7.852 -1.862 0.364 1.00 71.62 552 ALA A C 1
ATOM 4513 O O . ALA A 1 552 ? -6.765 -1.303 0.503 1.00 71.62 552 ALA A O 1
ATOM 4514 N N . LEU A 1 553 ? -9.011 -1.244 0.630 1.00 76.25 553 LEU A N 1
ATOM 4515 C CA . LEU A 1 553 ? -9.070 0.080 1.242 1.00 76.25 553 LEU A CA 1
ATOM 4516 C C . LEU A 1 553 ? -8.726 0.051 2.725 1.00 76.25 553 LEU A C 1
ATOM 4518 O O . LEU A 1 553 ? -8.430 1.107 3.256 1.00 76.25 553 LEU A O 1
ATOM 4522 N N . TYR A 1 554 ? -8.764 -1.090 3.405 1.00 80.19 554 TYR A N 1
ATOM 4523 C CA . TYR A 1 554 ? -8.606 -1.140 4.853 1.00 80.19 554 TYR A CA 1
ATOM 4524 C C . TYR A 1 554 ? -7.335 -1.898 5.217 1.00 80.19 554 TYR A C 1
ATOM 4526 O O . TYR A 1 554 ? -7.120 -3.016 4.759 1.00 80.19 554 TYR A O 1
ATOM 4534 N N . GLU A 1 555 ? -6.489 -1.290 6.049 1.00 79.94 555 GLU A N 1
ATOM 4535 C CA . GLU A 1 555 ? -5.304 -1.968 6.590 1.00 79.94 555 GLU A CA 1
ATOM 4536 C C . GLU A 1 555 ? -5.694 -3.150 7.487 1.00 79.94 555 GLU A C 1
ATOM 4538 O O . GLU A 1 555 ? -5.108 -4.226 7.384 1.00 79.94 555 GLU A O 1
ATOM 4543 N N . LYS A 1 556 ? -6.722 -2.955 8.320 1.00 82.75 556 LYS A N 1
ATOM 4544 C CA . LYS A 1 556 ? -7.352 -4.006 9.117 1.00 82.75 556 LYS A CA 1
ATOM 4545 C C . LYS A 1 556 ? -8.875 -3.947 8.971 1.00 82.75 556 LYS A C 1
ATOM 4547 O O . LYS A 1 556 ? -9.450 -2.867 8.804 1.00 82.75 556 LYS A O 1
ATOM 4552 N N . HIS A 1 557 ? -9.534 -5.104 8.952 1.00 85.75 557 HIS A N 1
ATOM 4553 C CA . HIS A 1 557 ? -10.951 -5.214 8.610 1.00 85.75 557 HIS A CA 1
ATOM 4554 C C . HIS A 1 557 ? -11.839 -5.401 9.846 1.00 85.75 557 HIS A C 1
ATOM 4556 O O . HIS A 1 557 ? -11.631 -6.278 10.676 1.00 85.75 557 HIS A O 1
ATOM 4562 N N . ALA A 1 558 ? -12.946 -4.665 9.911 1.00 91.06 558 ALA A N 1
ATOM 4563 C CA . ALA A 1 558 ? -13.865 -4.715 11.045 1.00 91.06 558 ALA A CA 1
ATOM 4564 C C . ALA A 1 558 ? -14.991 -5.757 10.897 1.00 91.06 558 ALA A C 1
ATOM 4566 O O . ALA A 1 558 ? -16.108 -5.541 11.362 1.00 91.06 558 ALA A O 1
ATOM 4567 N N . LEU A 1 559 ? -14.743 -6.883 10.222 1.00 92.44 559 LEU A N 1
ATOM 4568 C CA . LEU A 1 559 ? -15.794 -7.866 9.924 1.00 92.44 559 LEU A CA 1
ATOM 4569 C C . LEU A 1 559 ? -16.394 -8.491 11.191 1.00 92.44 559 LEU A C 1
ATOM 4571 O O . LEU A 1 559 ? -17.616 -8.537 11.310 1.00 92.44 559 LEU A O 1
ATOM 4575 N N . LEU A 1 560 ? -15.561 -8.897 12.155 1.00 94.44 560 LEU A N 1
ATOM 4576 C CA . LEU A 1 560 ? -15.994 -9.445 13.446 1.00 94.44 560 LEU A CA 1
ATOM 4577 C C . LEU A 1 560 ? -17.038 -8.549 14.152 1.00 94.44 560 LEU A C 1
ATOM 4579 O O . LEU A 1 560 ? -18.165 -9.014 14.352 1.00 94.44 560 LEU A O 1
ATOM 4583 N N . PRO A 1 561 ? -16.721 -7.288 14.525 1.00 95.94 561 PRO A N 1
ATOM 4584 C CA . PRO A 1 561 ? -17.670 -6.443 15.245 1.00 95.94 561 PRO A CA 1
ATOM 4585 C C . PRO A 1 561 ? -18.931 -6.166 14.418 1.00 95.94 561 PRO A C 1
ATOM 4587 O O . PRO A 1 561 ? -20.028 -6.127 14.970 1.00 95.94 561 PRO A O 1
ATOM 4590 N N . LEU A 1 562 ? -18.817 -6.050 13.090 1.00 95.50 562 LEU A N 1
ATOM 4591 C CA . LEU A 1 562 ? -19.973 -5.846 12.215 1.00 95.50 562 LEU A CA 1
ATOM 4592 C C . LEU A 1 562 ? -20.922 -7.056 12.197 1.00 95.50 562 LEU A C 1
ATOM 4594 O O . LEU A 1 562 ? -22.132 -6.863 12.306 1.00 95.50 562 LEU A O 1
ATOM 4598 N N . PHE A 1 563 ? -20.403 -8.287 12.116 1.00 94.69 563 PHE A N 1
ATOM 4599 C CA . PHE A 1 563 ? -21.221 -9.504 12.192 1.00 94.69 563 PHE A CA 1
ATOM 4600 C C . PHE A 1 563 ? -21.860 -9.687 13.571 1.00 94.69 563 PHE A C 1
ATOM 4602 O O . PHE A 1 563 ? -23.031 -10.058 13.657 1.00 94.69 563 PHE A O 1
ATOM 4609 N N . MET A 1 564 ? -21.132 -9.379 14.649 1.00 95.62 564 MET A N 1
ATOM 4610 C CA . MET A 1 564 ? -21.706 -9.403 15.994 1.00 95.62 564 MET A CA 1
ATOM 4611 C C . MET A 1 564 ? -22.858 -8.405 16.113 1.00 95.62 564 MET A C 1
ATOM 4613 O O . MET A 1 564 ? -23.951 -8.800 16.511 1.00 95.62 564 MET A O 1
ATOM 4617 N N . LEU A 1 565 ? -22.655 -7.141 15.720 1.00 95.88 565 LEU A N 1
ATOM 4618 C CA . LEU A 1 565 ? -23.695 -6.106 15.744 1.00 95.88 565 LEU A CA 1
ATOM 4619 C C . LEU A 1 565 ? -24.898 -6.476 14.871 1.00 95.88 565 LEU A C 1
ATOM 4621 O O . LEU A 1 565 ? -26.032 -6.217 15.274 1.00 95.88 565 LEU A O 1
ATOM 4625 N N . LEU A 1 566 ? -24.671 -7.135 13.728 1.00 94.31 566 LEU A N 1
ATOM 4626 C CA . LEU A 1 566 ? -25.731 -7.630 12.850 1.00 94.31 566 LEU A CA 1
ATOM 4627 C C . LEU A 1 566 ? -26.709 -8.560 13.590 1.00 94.31 566 LEU A C 1
ATOM 4629 O O . LEU A 1 566 ? -27.920 -8.447 13.398 1.00 94.31 566 LEU A O 1
ATOM 4633 N N . SER A 1 567 ? -26.202 -9.413 14.489 1.00 94.44 567 SER A N 1
ATOM 4634 C CA . SER A 1 567 ? -27.028 -10.329 15.295 1.00 94.44 567 SER A CA 1
ATOM 4635 C C . SER A 1 567 ? -28.000 -9.644 16.254 1.00 94.44 567 SER A C 1
ATOM 4637 O O . SER A 1 567 ? -28.975 -10.254 16.685 1.00 94.44 567 SER A O 1
ATOM 4639 N N . PHE A 1 568 ? -27.766 -8.370 16.575 1.00 93.12 568 PHE A N 1
ATOM 4640 C CA . PHE A 1 568 ? -28.644 -7.597 17.452 1.00 93.12 568 PHE A CA 1
ATOM 4641 C C . PHE A 1 568 ? -29.715 -6.811 16.693 1.00 93.12 568 PHE A C 1
ATOM 4643 O O . PHE A 1 568 ? -30.686 -6.381 17.314 1.00 93.12 568 PHE A O 1
ATOM 4650 N N . ILE A 1 569 ? -29.539 -6.612 15.383 1.00 93.00 569 ILE A N 1
ATOM 4651 C CA . ILE A 1 569 ? -30.431 -5.796 14.546 1.00 93.00 569 ILE A CA 1
ATOM 4652 C C . ILE A 1 569 ? -31.307 -6.631 13.602 1.00 93.00 569 ILE A C 1
ATOM 4654 O O . ILE A 1 569 ? -32.386 -6.182 13.225 1.00 93.00 569 ILE A O 1
ATOM 4658 N N . ILE A 1 570 ? -30.886 -7.844 13.225 1.00 90.38 570 ILE A N 1
ATOM 4659 C CA . ILE A 1 570 ? -31.656 -8.726 12.333 1.00 90.38 570 ILE A CA 1
ATOM 4660 C C . ILE A 1 570 ? -32.340 -9.841 13.138 1.00 90.38 570 ILE A C 1
ATOM 4662 O O . ILE A 1 570 ? -31.702 -10.446 14.000 1.00 90.38 570 ILE A O 1
ATOM 4666 N N . PRO A 1 571 ? -33.619 -10.170 12.860 1.00 87.31 571 PRO A N 1
ATOM 4667 C CA . PRO A 1 571 ? -34.287 -11.305 13.487 1.00 87.31 571 PRO A CA 1
ATOM 4668 C C . PRO A 1 571 ? -33.549 -12.625 13.238 1.00 87.31 571 PRO A C 1
ATOM 4670 O O . PRO A 1 571 ? -33.170 -12.926 12.101 1.00 87.31 571 PRO A O 1
ATOM 4673 N N . LYS A 1 572 ? -33.426 -13.437 14.295 1.00 84.25 572 LYS A N 1
ATOM 4674 C CA . LYS A 1 572 ? -32.694 -14.714 14.304 1.00 84.25 572 LYS A CA 1
ATOM 4675 C C . LYS A 1 572 ? -33.068 -15.644 13.147 1.00 84.25 572 LYS A C 1
ATOM 4677 O O . LYS A 1 572 ? -32.186 -16.215 12.523 1.00 84.25 572 LYS A O 1
ATOM 4682 N N . ASP A 1 573 ? -34.353 -15.747 12.823 1.00 83.50 573 ASP A N 1
ATOM 4683 C CA . ASP A 1 573 ? -34.838 -16.684 11.800 1.00 83.50 573 ASP A CA 1
ATOM 4684 C C . ASP A 1 573 ? -34.451 -16.275 10.367 1.00 83.50 573 ASP A C 1
ATOM 4686 O O . ASP A 1 573 ? -34.561 -17.075 9.448 1.00 83.50 573 ASP A O 1
ATOM 4690 N N . THR A 1 574 ? -33.997 -15.032 10.168 1.00 88.19 574 THR A N 1
ATOM 4691 C CA . THR A 1 574 ? -33.677 -14.462 8.844 1.00 88.19 574 THR A CA 1
ATOM 4692 C C . THR A 1 574 ? -32.211 -14.070 8.684 1.00 88.19 574 THR A C 1
ATOM 4694 O O . THR A 1 574 ? -31.801 -13.645 7.607 1.00 88.19 574 THR A O 1
ATOM 4697 N N . ILE A 1 575 ? -31.409 -14.166 9.750 1.00 89.88 575 ILE A N 1
ATOM 4698 C CA . ILE A 1 575 ? -30.053 -13.611 9.749 1.00 89.88 575 ILE A CA 1
ATOM 4699 C C . ILE A 1 575 ? -29.108 -14.353 8.806 1.00 89.88 575 ILE A C 1
ATOM 4701 O O . ILE A 1 575 ? -28.277 -13.714 8.168 1.00 89.88 575 ILE A O 1
ATOM 4705 N N . GLU A 1 576 ? -29.247 -15.673 8.678 1.00 87.69 576 GLU A N 1
ATOM 4706 C CA . GLU A 1 576 ? -28.410 -16.468 7.778 1.00 87.69 576 GLU A CA 1
ATOM 4707 C C . GLU A 1 576 ? -28.654 -16.083 6.317 1.00 87.69 576 GLU A C 1
ATOM 4709 O O . GLU A 1 576 ? -27.706 -15.711 5.629 1.00 87.69 576 GLU A O 1
ATOM 4714 N N . GLU A 1 577 ? -29.920 -16.055 5.886 1.00 88.19 577 GLU A N 1
ATOM 4715 C CA . GLU A 1 577 ? -30.310 -15.602 4.543 1.00 88.19 577 GLU A CA 1
ATOM 4716 C C . GLU A 1 577 ? -29.863 -14.157 4.284 1.00 88.19 577 GLU A C 1
ATOM 4718 O O . GLU A 1 577 ? -29.410 -13.812 3.192 1.00 88.19 577 GLU A O 1
ATOM 4723 N N . TYR A 1 578 ? -29.958 -13.298 5.303 1.00 88.31 578 TYR A N 1
ATOM 4724 C CA . TYR A 1 578 ? -29.532 -11.909 5.196 1.00 88.31 578 TYR A CA 1
ATOM 4725 C C . TYR A 1 578 ? -28.015 -11.781 5.022 1.00 88.31 578 TYR A C 1
ATOM 4727 O O . TYR A 1 578 ? -27.564 -10.985 4.200 1.00 88.31 578 TYR A O 1
ATOM 4735 N N . VAL A 1 579 ? -27.223 -12.561 5.762 1.00 88.94 579 VAL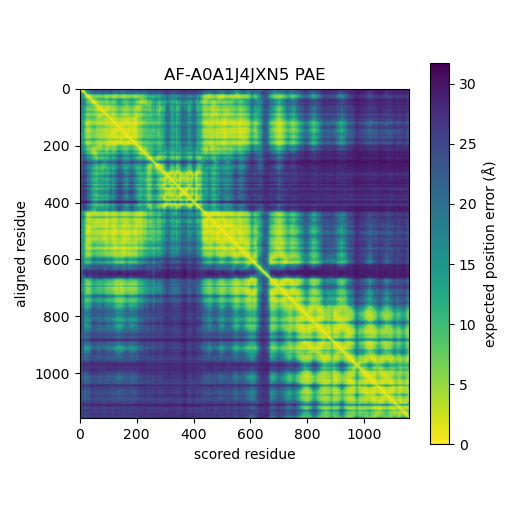 A N 1
ATOM 4736 C CA . VAL A 1 579 ? -25.760 -12.607 5.624 1.00 88.94 579 VAL A CA 1
ATOM 4737 C C . VAL A 1 579 ? -25.362 -13.101 4.246 1.00 88.94 579 VAL A C 1
ATOM 4739 O O . VAL A 1 579 ? -24.557 -12.436 3.597 1.00 88.94 579 VAL A O 1
ATOM 4742 N N . ASP A 1 580 ? -25.958 -14.198 3.777 1.00 88.25 580 ASP A N 1
ATOM 4743 C CA . ASP A 1 580 ? -25.674 -14.731 2.444 1.00 88.25 580 ASP A CA 1
ATOM 4744 C C . ASP A 1 580 ? -25.996 -13.684 1.368 1.00 88.25 580 ASP A C 1
ATOM 4746 O O . ASP A 1 580 ? -25.174 -13.437 0.489 1.00 88.25 580 ASP A O 1
ATOM 4750 N N . HIS A 1 581 ? -27.107 -12.953 1.509 1.00 87.94 581 HIS A N 1
ATOM 4751 C CA . HIS A 1 581 ? -27.441 -11.836 0.625 1.00 87.94 581 HIS A CA 1
ATOM 4752 C C . HIS A 1 581 ? -26.431 -10.670 0.714 1.00 87.94 581 HIS A C 1
ATOM 4754 O O . HIS A 1 581 ? -26.139 -10.026 -0.293 1.00 87.94 581 HIS A O 1
ATOM 4760 N N . LEU A 1 582 ? -25.904 -10.317 1.894 1.00 87.19 582 LEU A N 1
ATOM 4761 C CA . LEU A 1 582 ? -24.874 -9.267 2.008 1.00 87.19 582 LEU A CA 1
ATOM 4762 C C . LEU A 1 582 ? -23.569 -9.675 1.330 1.00 87.19 582 LEU A C 1
ATOM 4764 O O . LEU A 1 582 ? -22.940 -8.855 0.660 1.00 87.19 582 LEU A O 1
ATOM 4768 N N . VAL A 1 583 ? -23.189 -10.932 1.520 1.00 87.44 583 VAL A N 1
ATOM 4769 C CA . VAL A 1 583 ? -21.993 -11.551 0.962 1.00 87.44 583 VAL A CA 1
ATOM 4770 C C . VAL A 1 583 ? -22.137 -11.631 -0.566 1.00 87.44 583 VAL A C 1
ATOM 4772 O O . VAL A 1 583 ? -21.290 -11.099 -1.283 1.00 87.44 583 VAL A O 1
ATOM 4775 N N . GLU A 1 584 ? -23.268 -12.107 -1.092 1.00 86.19 584 GLU A N 1
ATOM 4776 C CA . GLU A 1 584 ? -23.620 -12.046 -2.522 1.00 86.19 584 GLU A CA 1
ATOM 4777 C C . GLU A 1 584 ? -23.606 -10.607 -3.063 1.00 86.19 584 GLU A C 1
ATOM 4779 O O . GLU A 1 584 ? -22.992 -10.324 -4.090 1.00 86.19 584 GLU A O 1
ATOM 4784 N N . LYS A 1 585 ? -24.187 -9.645 -2.339 1.00 85.69 585 LYS A N 1
ATOM 4785 C CA . LYS A 1 585 ? -24.200 -8.249 -2.793 1.00 85.69 585 LYS A CA 1
ATOM 4786 C C . LYS A 1 585 ? -22.807 -7.620 -2.823 1.00 85.69 585 LYS A C 1
ATOM 4788 O O . LYS A 1 585 ? -22.533 -6.753 -3.654 1.00 85.69 585 LYS A O 1
ATOM 4793 N N . SER A 1 586 ? -21.926 -8.023 -1.911 1.00 85.62 586 SER A N 1
ATOM 4794 C CA . SER A 1 586 ? -20.536 -7.577 -1.916 1.00 85.62 586 SER A CA 1
ATOM 4795 C C . SER A 1 586 ? -19.765 -8.138 -3.112 1.00 85.62 586 SER A C 1
ATOM 4797 O O . SER A 1 586 ? -19.012 -7.390 -3.739 1.00 85.62 586 SER A O 1
ATOM 4799 N N . HIS A 1 587 ? -20.040 -9.391 -3.490 1.00 84.69 587 HIS A N 1
ATOM 4800 C CA . HIS A 1 587 ? -19.544 -10.003 -4.718 1.00 84.69 587 HIS A CA 1
ATOM 4801 C C . HIS A 1 587 ? -20.003 -9.203 -5.944 1.00 84.69 587 HIS A C 1
ATOM 4803 O O . HIS A 1 587 ? -19.155 -8.730 -6.701 1.00 84.69 587 HIS A O 1
ATOM 4809 N N . ASP A 1 588 ? -21.305 -8.929 -6.081 1.00 84.06 588 ASP A N 1
ATOM 4810 C CA . ASP A 1 588 ? -21.841 -8.105 -7.176 1.00 84.06 588 ASP A CA 1
ATOM 4811 C C . ASP A 1 588 ? -21.107 -6.763 -7.300 1.00 84.06 588 ASP A C 1
ATOM 4813 O O . ASP A 1 588 ? -20.721 -6.356 -8.395 1.00 84.06 588 ASP A O 1
ATOM 4817 N N . ASN A 1 589 ? -20.872 -6.083 -6.173 1.00 84.00 589 ASN A N 1
ATOM 4818 C CA . ASN A 1 589 ? -20.184 -4.794 -6.149 1.00 84.00 589 ASN A CA 1
ATOM 4819 C C . ASN A 1 589 ? -18.711 -4.900 -6.578 1.00 84.00 589 ASN A C 1
ATOM 4821 O O . ASN A 1 589 ? -18.184 -3.975 -7.204 1.00 84.00 589 ASN A O 1
ATOM 4825 N N . ILE A 1 590 ? -18.029 -6.006 -6.253 1.00 83.75 590 ILE A N 1
ATOM 4826 C CA . ILE A 1 590 ? -16.669 -6.276 -6.740 1.00 83.75 590 ILE A CA 1
ATOM 4827 C C . ILE A 1 590 ? -16.681 -6.368 -8.262 1.00 83.75 590 ILE A C 1
ATOM 4829 O O . ILE A 1 590 ? -15.855 -5.719 -8.913 1.00 83.75 590 ILE A O 1
ATOM 4833 N N . ILE A 1 591 ? -17.623 -7.129 -8.824 1.00 82.81 591 ILE A N 1
ATOM 4834 C CA . ILE A 1 591 ? -17.706 -7.322 -10.271 1.00 82.81 591 ILE A CA 1
ATOM 4835 C C . ILE A 1 591 ? -18.125 -6.025 -10.970 1.00 82.81 591 ILE A C 1
ATOM 4837 O O . ILE A 1 591 ? -17.467 -5.611 -11.924 1.00 82.81 591 ILE A O 1
ATOM 4841 N N . GLU A 1 592 ? -19.144 -5.322 -10.471 1.00 82.19 592 GLU A N 1
ATOM 4842 C CA . GLU A 1 592 ? -19.594 -4.035 -11.015 1.00 82.19 592 GLU A CA 1
ATOM 4843 C C . GLU A 1 592 ? -18.435 -3.033 -11.056 1.00 82.19 592 GLU A C 1
ATOM 4845 O O . GLU A 1 592 ? -18.148 -2.437 -12.097 1.00 82.19 592 GLU A O 1
ATOM 4850 N N . SER A 1 593 ? -17.680 -2.928 -9.965 1.00 79.19 593 SER A N 1
ATOM 4851 C CA . SER A 1 593 ? -16.544 -2.018 -9.884 1.00 79.19 593 SER A CA 1
ATOM 4852 C C . SER A 1 593 ? -15.365 -2.444 -10.776 1.00 79.19 593 SER A C 1
ATOM 4854 O O . SER A 1 593 ? -14.690 -1.581 -11.334 1.00 79.19 593 SER A O 1
ATOM 4856 N N . ALA A 1 594 ? -15.138 -3.744 -10.995 1.00 77.31 594 ALA A N 1
ATOM 4857 C CA . ALA A 1 594 ? -14.161 -4.224 -11.980 1.00 77.31 594 ALA A CA 1
ATOM 4858 C C . ALA A 1 594 ? -14.587 -3.924 -13.433 1.00 77.31 594 ALA A C 1
ATOM 4860 O O . ALA A 1 594 ? -13.738 -3.690 -14.293 1.00 77.31 594 ALA A O 1
ATOM 4861 N N . THR A 1 595 ? -15.896 -3.886 -13.705 1.00 79.44 595 THR A N 1
ATOM 4862 C CA . THR A 1 595 ? -16.450 -3.612 -15.044 1.00 79.44 595 THR A CA 1
ATOM 4863 C C . THR A 1 595 ? -16.656 -2.123 -15.351 1.00 79.44 595 THR A C 1
ATOM 4865 O O . THR A 1 595 ? -16.715 -1.747 -16.523 1.00 79.44 595 THR A O 1
ATOM 4868 N N . GLY A 1 596 ? -16.715 -1.255 -14.333 1.00 74.56 596 GLY A N 1
ATOM 4869 C CA . GLY A 1 596 ? -17.082 0.164 -14.465 1.00 74.56 596 GLY A CA 1
ATOM 4870 C C . GLY A 1 596 ? -16.154 1.024 -15.338 1.00 74.56 596 GLY A C 1
ATOM 4871 O O . GLY A 1 596 ? -16.553 2.094 -15.798 1.00 74.56 596 GLY A O 1
ATOM 4872 N N . GLY A 1 597 ? -14.934 0.555 -15.623 1.00 71.75 597 GLY A N 1
ATOM 4873 C CA . GLY A 1 597 ? -13.992 1.218 -16.536 1.00 71.75 597 GLY A CA 1
ATOM 4874 C C . GLY A 1 597 ? -14.394 1.163 -18.020 1.00 71.75 597 GLY A C 1
ATOM 4875 O O . GLY A 1 597 ? -13.884 1.947 -18.831 1.00 71.75 597 GLY A O 1
ATOM 4876 N N . LEU A 1 598 ? -15.323 0.276 -18.392 1.00 81.56 598 LEU A N 1
ATOM 4877 C CA . LEU A 1 598 ? -15.771 0.097 -19.771 1.00 81.56 598 LEU A CA 1
ATOM 4878 C C . LEU A 1 598 ? -16.847 1.116 -20.151 1.00 81.56 598 LEU A C 1
ATOM 4880 O O . LEU A 1 598 ? -17.962 1.109 -19.635 1.00 81.56 598 LEU A O 1
ATOM 4884 N N . LYS A 1 599 ? -16.532 1.967 -21.131 1.00 80.31 599 LYS A N 1
ATOM 4885 C CA . LYS A 1 599 ? -17.485 2.926 -21.703 1.00 80.31 599 LYS A CA 1
ATOM 4886 C C . LYS A 1 599 ? -17.926 2.456 -23.094 1.00 80.31 599 LYS A C 1
ATOM 4888 O O . LYS A 1 599 ? -17.088 2.449 -24.001 1.00 80.31 599 LYS A O 1
ATOM 4893 N N . PRO A 1 600 ? -19.202 2.069 -23.284 1.00 83.19 600 PRO A N 1
ATOM 4894 C CA . PRO A 1 600 ? -19.703 1.657 -24.588 1.00 83.19 600 PRO A CA 1
ATOM 4895 C C . PRO A 1 600 ? -19.754 2.838 -25.565 1.00 83.19 600 PRO A C 1
ATOM 4897 O O . PRO A 1 600 ? -20.141 3.953 -25.208 1.00 83.19 600 PRO A O 1
ATOM 4900 N N . LEU A 1 601 ? -19.401 2.579 -26.820 1.00 83.00 601 LEU A N 1
ATOM 4901 C CA . LEU A 1 601 ? -19.472 3.503 -27.949 1.00 83.00 601 LEU A CA 1
ATOM 4902 C C . LEU A 1 601 ? -20.525 3.028 -28.948 1.00 83.00 601 LEU A C 1
ATOM 4904 O O . LEU A 1 601 ? -20.724 1.831 -29.136 1.00 83.00 601 LEU A O 1
ATOM 4908 N N . LYS A 1 602 ? -21.187 3.965 -29.633 1.00 82.69 602 LYS A N 1
ATOM 4909 C CA . LYS A 1 602 ? -22.083 3.616 -30.742 1.00 82.69 602 LYS A CA 1
ATOM 4910 C C . LYS A 1 602 ? -21.249 3.105 -31.918 1.00 82.69 602 LYS A C 1
ATOM 4912 O O . LYS A 1 602 ? -20.366 3.813 -32.390 1.00 82.69 602 LYS A O 1
ATOM 4917 N N . SER A 1 603 ? -21.561 1.906 -32.389 1.00 78.25 603 SER A N 1
ATOM 4918 C CA . SER A 1 603 ? -21.002 1.288 -33.590 1.00 78.25 603 SER A CA 1
ATOM 4919 C C . SER A 1 603 ? -22.024 1.318 -34.723 1.00 78.25 603 SER A C 1
ATOM 4921 O O . SER A 1 603 ? -23.232 1.264 -34.481 1.00 78.25 603 SER A O 1
ATOM 4923 N N . THR A 1 604 ? -21.554 1.371 -35.966 1.00 76.06 604 THR A N 1
ATOM 4924 C CA . THR A 1 604 ? -22.383 1.192 -37.169 1.00 76.06 604 THR A CA 1
ATOM 4925 C C . THR A 1 604 ? -22.584 -0.282 -37.532 1.00 76.06 604 THR A C 1
ATOM 4927 O O . THR A 1 604 ? -23.511 -0.599 -38.276 1.00 76.06 604 THR A O 1
ATOM 4930 N N . THR A 1 605 ? -21.750 -1.177 -36.998 1.00 78.94 605 THR A N 1
ATOM 4931 C CA . THR A 1 605 ? -21.792 -2.627 -37.215 1.00 78.94 605 THR A CA 1
ATOM 4932 C C . THR A 1 605 ? -22.007 -3.370 -35.900 1.00 78.94 605 THR A C 1
ATOM 4934 O O . THR A 1 605 ? -21.403 -3.036 -34.877 1.00 78.94 605 THR A O 1
ATOM 4937 N N . ALA A 1 606 ? -22.869 -4.389 -35.924 1.00 81.69 606 ALA A N 1
ATOM 4938 C CA . ALA A 1 606 ? -23.079 -5.276 -34.786 1.00 81.69 606 ALA A CA 1
ATOM 4939 C C . ALA A 1 606 ? -21.847 -6.160 -34.575 1.00 81.69 606 ALA A C 1
ATOM 4941 O O . ALA A 1 606 ? -21.441 -6.876 -35.489 1.00 81.69 606 ALA A O 1
ATOM 4942 N N . ILE A 1 607 ? -21.275 -6.096 -33.374 1.00 86.38 607 ILE A N 1
ATOM 4943 C CA . ILE A 1 607 ? -20.147 -6.920 -32.942 1.00 86.38 607 ILE A CA 1
ATOM 4944 C C . ILE A 1 607 ? -20.683 -7.822 -31.819 1.00 86.38 607 ILE A C 1
ATOM 4946 O O . ILE A 1 607 ? -20.921 -7.318 -30.718 1.00 86.38 607 ILE A O 1
ATOM 4950 N N . PRO A 1 608 ? -20.927 -9.123 -32.071 1.00 87.12 608 PRO A N 1
ATOM 4951 C CA . PRO A 1 608 ? -21.504 -10.036 -31.080 1.00 87.12 608 PRO A CA 1
ATOM 4952 C C . PRO A 1 608 ? -20.736 -10.068 -29.753 1.00 87.12 608 PRO A C 1
ATOM 4954 O O . PRO A 1 608 ? -21.337 -10.165 -28.686 1.00 87.12 608 PRO A O 1
ATOM 4957 N N . GLU A 1 609 ? -19.412 -9.939 -29.804 1.00 89.31 609 GLU A N 1
ATOM 4958 C CA . GLU A 1 609 ? -18.524 -9.884 -28.644 1.00 89.31 609 GLU A CA 1
ATOM 4959 C C . GLU A 1 609 ? -18.742 -8.609 -27.824 1.00 89.31 609 GLU A C 1
ATOM 4961 O O . GLU A 1 609 ? -18.717 -8.662 -26.594 1.00 89.31 609 GLU A O 1
ATOM 4966 N N . ALA A 1 610 ? -19.021 -7.478 -28.482 1.00 85.69 610 ALA A N 1
ATOM 4967 C CA . ALA A 1 610 ? -19.352 -6.231 -27.806 1.00 85.69 610 ALA A CA 1
ATOM 4968 C C . ALA A 1 610 ? -20.713 -6.330 -27.111 1.00 85.69 610 ALA A C 1
ATOM 4970 O O . ALA A 1 610 ? -20.841 -5.897 -25.968 1.00 85.69 610 ALA A O 1
ATOM 4971 N N . ASP A 1 611 ? -21.704 -6.954 -27.751 1.00 85.25 611 ASP A N 1
ATOM 4972 C CA . ASP A 1 611 ? -23.011 -7.206 -27.138 1.00 85.25 611 ASP A CA 1
ATOM 4973 C C . ASP A 1 611 ? -22.899 -8.193 -25.964 1.00 85.25 611 ASP A C 1
ATOM 4975 O O . ASP A 1 611 ? -23.539 -7.998 -24.932 1.00 85.25 611 ASP A O 1
ATOM 4979 N N . ALA A 1 612 ? -22.055 -9.225 -26.075 1.00 86.62 612 ALA A N 1
ATOM 4980 C CA . ALA A 1 612 ? -21.801 -10.185 -25.003 1.00 86.62 612 ALA A CA 1
ATOM 4981 C C . ALA A 1 612 ? -21.081 -9.547 -23.802 1.00 86.62 612 ALA A C 1
ATOM 4983 O O . ALA A 1 612 ? -21.459 -9.802 -22.656 1.00 86.62 612 ALA A O 1
ATOM 4984 N N . LEU A 1 613 ? -20.074 -8.702 -24.051 1.00 86.62 613 LEU A N 1
ATOM 4985 C CA . LEU A 1 613 ? -19.371 -7.935 -23.019 1.00 86.62 613 LEU A CA 1
ATOM 4986 C C . LEU A 1 613 ? -20.311 -6.913 -22.366 1.00 86.62 613 LEU A C 1
ATOM 4988 O O . LEU A 1 613 ? -20.376 -6.826 -21.144 1.00 86.62 613 LEU A O 1
ATOM 4992 N N . LEU A 1 614 ? -21.105 -6.197 -23.166 1.00 85.44 614 LEU A N 1
ATOM 4993 C CA . LEU A 1 614 ? -22.098 -5.246 -22.673 1.00 85.44 614 LEU A CA 1
ATOM 4994 C C . LEU A 1 614 ? -23.176 -5.939 -21.835 1.00 85.44 614 LEU A C 1
ATOM 4996 O O . LEU A 1 614 ? -23.543 -5.429 -20.781 1.00 85.44 614 LEU A O 1
ATOM 5000 N N . LYS A 1 615 ? -23.666 -7.105 -22.271 1.00 85.62 615 LYS A N 1
ATOM 5001 C CA . LYS A 1 615 ? -24.639 -7.904 -21.519 1.00 85.62 615 LYS A CA 1
ATOM 5002 C C . LYS A 1 615 ? -24.071 -8.341 -20.170 1.00 85.62 615 LYS A C 1
ATOM 5004 O O . LYS A 1 615 ? -24.792 -8.262 -19.186 1.00 85.62 615 LYS A O 1
ATOM 5009 N N . TYR A 1 616 ? -22.796 -8.727 -20.115 1.00 84.19 616 TYR A N 1
ATOM 5010 C CA . TYR A 1 616 ? -22.119 -9.055 -18.858 1.00 84.19 616 TYR A CA 1
ATOM 5011 C C . TYR A 1 616 ? -22.017 -7.842 -17.920 1.00 84.19 616 TYR A C 1
ATOM 5013 O O . TYR A 1 616 ? -22.305 -7.951 -16.734 1.00 84.19 616 TYR A O 1
ATOM 5021 N N . CYS A 1 617 ? -21.673 -6.662 -18.446 1.00 80.75 617 CYS A N 1
ATOM 5022 C CA . CYS A 1 617 ? -21.584 -5.433 -17.647 1.00 80.75 617 CYS A CA 1
ATOM 5023 C C . CYS A 1 617 ? -22.950 -4.885 -17.198 1.00 80.75 617 CYS A C 1
ATOM 5025 O O . CYS A 1 617 ? -23.032 -4.170 -16.203 1.00 80.75 617 CYS A O 1
ATOM 5027 N N . ILE A 1 618 ? -24.020 -5.151 -17.953 1.00 77.50 618 ILE A N 1
ATOM 5028 C CA . ILE A 1 618 ? -25.361 -4.597 -17.702 1.00 77.50 618 ILE A CA 1
ATOM 5029 C C . ILE A 1 618 ? -26.275 -5.586 -16.970 1.00 77.50 618 ILE A C 1
ATOM 5031 O O . ILE A 1 618 ? -27.352 -5.158 -16.552 1.00 77.50 618 ILE A O 1
ATOM 5035 N N . ASP A 1 619 ? -25.849 -6.846 -16.803 1.00 68.12 619 ASP A N 1
ATOM 5036 C CA . ASP A 1 619 ? -26.696 -7.997 -16.481 1.00 68.12 619 ASP A CA 1
ATOM 5037 C C . ASP A 1 619 ? -27.892 -7.630 -15.574 1.00 68.12 619 ASP A C 1
ATOM 5039 O O . ASP A 1 619 ? -27.714 -7.311 -14.391 1.00 68.12 619 ASP A O 1
ATOM 5043 N N . PRO A 1 620 ? -29.119 -7.585 -16.132 1.00 55.28 620 PRO A N 1
ATOM 5044 C CA . PRO A 1 620 ? -30.298 -7.169 -15.386 1.00 55.28 620 PRO A CA 1
ATOM 5045 C C . PRO A 1 620 ? -30.624 -8.124 -14.234 1.00 55.28 620 PRO A C 1
ATOM 5047 O O . PRO A 1 620 ? -31.235 -7.680 -13.258 1.00 55.28 620 PRO A O 1
ATOM 5050 N N . ASP A 1 621 ? -30.178 -9.382 -14.301 1.00 58.41 621 ASP A N 1
ATOM 5051 C CA . ASP A 1 621 ? -30.419 -10.363 -13.245 1.00 58.41 621 ASP A CA 1
ATOM 5052 C C . ASP A 1 621 ? -29.612 -10.013 -11.979 1.00 58.41 621 ASP A C 1
ATOM 5054 O O . ASP A 1 621 ? -30.165 -10.076 -10.880 1.00 58.41 621 ASP A O 1
ATOM 5058 N N . ARG A 1 622 ? -28.402 -9.442 -12.113 1.00 59.22 622 ARG A N 1
ATOM 5059 C CA . ARG A 1 622 ? -27.609 -8.883 -10.989 1.00 59.22 622 ARG A CA 1
ATOM 5060 C C . ARG A 1 622 ? -28.212 -7.618 -10.374 1.00 59.22 622 ARG A C 1
ATOM 5062 O O . ARG A 1 622 ? -27.967 -7.277 -9.219 1.00 59.22 622 ARG A O 1
ATOM 5069 N N . LYS A 1 623 ? -29.037 -6.890 -11.132 1.00 48.00 623 LYS A N 1
ATOM 5070 C CA . LYS A 1 623 ? -29.777 -5.723 -10.617 1.00 48.00 623 LYS A CA 1
ATOM 5071 C C . LYS A 1 623 ? -31.079 -6.122 -9.919 1.00 48.00 623 LYS A C 1
ATOM 5073 O O . LYS A 1 623 ? -31.604 -5.330 -9.135 1.00 48.00 623 LYS A O 1
ATOM 5078 N N . SER A 1 624 ? -31.593 -7.330 -10.158 1.00 40.00 624 SER A N 1
ATOM 5079 C CA . SER A 1 624 ? -32.901 -7.789 -9.670 1.00 40.00 624 SER A CA 1
ATOM 5080 C C . SER A 1 624 ? -32.945 -8.119 -8.166 1.00 40.00 624 SER A C 1
ATOM 5082 O O . SER A 1 624 ? -33.988 -7.915 -7.536 1.00 40.00 624 SER A O 1
ATOM 5084 N N . SER A 1 625 ? -31.810 -8.485 -7.557 1.00 38.81 625 SER A N 1
ATOM 5085 C CA . SER A 1 625 ? -31.647 -8.738 -6.111 1.00 38.81 625 SER A CA 1
ATOM 5086 C C . SER A 1 625 ? -31.988 -7.515 -5.235 1.00 38.81 625 SER A C 1
ATOM 5088 O O . SER A 1 625 ? -32.348 -7.642 -4.066 1.00 38.81 625 SER A O 1
ATOM 5090 N N . THR A 1 626 ? -32.032 -6.307 -5.812 1.00 41.16 626 THR A N 1
ATOM 5091 C CA . THR A 1 626 ? -32.480 -5.087 -5.112 1.00 41.16 626 THR A CA 1
ATOM 5092 C C . THR A 1 626 ? -33.982 -5.040 -4.786 1.00 41.16 626 THR A C 1
ATOM 5094 O O . THR A 1 626 ? -34.383 -4.287 -3.894 1.00 41.16 626 THR A O 1
ATOM 5097 N N . ASN A 1 627 ? -34.832 -5.837 -5.447 1.00 39.25 627 ASN A N 1
ATOM 5098 C CA . ASN A 1 627 ? -36.286 -5.786 -5.239 1.00 39.25 627 ASN A CA 1
ATOM 5099 C C . ASN A 1 627 ? -36.768 -6.558 -3.997 1.00 39.25 627 ASN A C 1
ATOM 5101 O O . ASN A 1 627 ? -37.792 -6.179 -3.424 1.00 39.25 627 ASN A O 1
ATOM 5105 N N . LEU A 1 628 ? -36.023 -7.562 -3.517 1.00 36.88 628 LEU A N 1
ATOM 5106 C CA . LEU A 1 628 ? -36.381 -8.309 -2.301 1.00 36.88 628 LEU A CA 1
ATOM 5107 C C . LEU A 1 628 ? -36.313 -7.423 -1.039 1.00 36.88 628 LEU A C 1
ATOM 5109 O O . LEU A 1 628 ? -37.119 -7.561 -0.123 1.00 36.88 628 LEU A O 1
ATOM 5113 N N . LEU A 1 629 ? -35.432 -6.423 -1.030 1.00 40.38 629 LEU A N 1
ATOM 5114 C CA . LEU A 1 629 ? -35.223 -5.488 0.087 1.00 40.38 629 LEU A CA 1
ATOM 5115 C C . LEU A 1 629 ? -36.334 -4.453 0.277 1.00 40.38 629 LEU A C 1
ATOM 5117 O O . LEU A 1 629 ? -36.524 -3.928 1.373 1.00 40.38 629 LEU A O 1
ATOM 5121 N N . LYS A 1 630 ? -37.096 -4.153 -0.779 1.00 43.12 630 LYS A N 1
ATOM 5122 C CA . LYS A 1 630 ? -38.317 -3.348 -0.634 1.00 43.12 630 LYS A CA 1
ATOM 5123 C C . LYS A 1 630 ? -39.418 -4.148 0.066 1.00 43.12 630 LYS A C 1
ATOM 5125 O O . LYS A 1 630 ? -40.246 -3.558 0.756 1.00 43.12 630 LYS A O 1
ATOM 5130 N N . SER A 1 631 ? -39.399 -5.478 -0.065 1.00 36.25 631 SER A N 1
ATOM 5131 C CA . SER A 1 631 ? -40.400 -6.352 0.550 1.00 36.25 631 SER A CA 1
ATOM 5132 C C . SER A 1 631 ? -40.194 -6.517 2.063 1.00 36.25 631 SER A C 1
ATOM 5134 O O . SER A 1 631 ? -41.169 -6.440 2.811 1.00 36.25 631 SER A O 1
ATOM 5136 N N . THR A 1 632 ? -38.949 -6.588 2.550 1.00 38.44 632 THR A N 1
ATOM 5137 C CA . THR A 1 632 ? -38.651 -6.657 3.995 1.00 38.44 632 THR A CA 1
ATOM 5138 C C . THR A 1 632 ? -38.976 -5.356 4.733 1.00 38.44 632 THR A C 1
ATOM 5140 O O . THR A 1 632 ? -39.538 -5.408 5.825 1.00 38.44 632 THR A O 1
ATOM 5143 N N . HIS A 1 633 ? -38.771 -4.184 4.118 1.00 41.12 633 HIS A N 1
ATOM 5144 C CA . HIS A 1 633 ? -39.247 -2.917 4.698 1.00 41.12 633 HIS A CA 1
ATOM 5145 C C . HIS A 1 633 ? -40.780 -2.780 4.701 1.00 41.12 633 HIS A C 1
ATOM 5147 O O . HIS A 1 633 ? -41.331 -2.156 5.610 1.00 41.12 633 HIS A O 1
ATOM 5153 N N . SER A 1 634 ? -41.482 -3.394 3.740 1.00 38.34 634 SER A N 1
ATOM 5154 C CA . SER A 1 634 ? -42.953 -3.374 3.688 1.00 38.34 634 SER A CA 1
ATOM 5155 C C . SER A 1 634 ? -43.633 -4.277 4.732 1.00 38.34 634 SER A C 1
ATOM 5157 O O . SER A 1 634 ? -44.799 -4.060 5.056 1.00 38.34 634 SER A O 1
ATOM 5159 N N . LEU A 1 635 ? -42.903 -5.235 5.318 1.00 35.72 635 LEU A N 1
ATOM 5160 C CA . LEU A 1 635 ? -43.407 -6.131 6.369 1.00 35.72 635 LEU A CA 1
ATOM 5161 C C . LEU A 1 635 ? -43.445 -5.485 7.768 1.00 35.72 635 LEU A C 1
ATOM 5163 O O . LEU A 1 635 ? -44.210 -5.934 8.619 1.00 35.72 635 LEU A O 1
ATOM 5167 N N . GLN A 1 636 ? -42.693 -4.405 8.011 1.00 37.66 636 GLN A N 1
ATOM 5168 C CA . GLN A 1 636 ? -42.689 -3.700 9.305 1.00 37.66 636 GLN A CA 1
ATOM 5169 C C . GLN A 1 636 ? -43.579 -2.446 9.350 1.00 37.66 636 GLN A C 1
ATOM 5171 O O . GLN A 1 636 ? -43.898 -1.969 10.435 1.00 37.66 636 GLN A O 1
ATOM 5176 N N . THR A 1 637 ? -44.050 -1.926 8.211 1.00 35.97 637 THR A N 1
ATOM 5177 C CA . THR A 1 637 ? -44.863 -0.689 8.170 1.00 35.97 637 THR A CA 1
ATOM 5178 C C . THR A 1 637 ? -46.380 -0.902 8.280 1.00 35.97 637 THR A C 1
ATOM 5180 O O . THR A 1 637 ? -47.130 0.069 8.270 1.00 35.97 637 THR A O 1
ATOM 5183 N N . GLN A 1 638 ? -46.872 -2.136 8.445 1.00 32.59 638 GLN A N 1
ATOM 5184 C CA . GLN A 1 638 ? -48.317 -2.418 8.564 1.00 32.59 638 GLN A CA 1
ATOM 5185 C C . GLN A 1 638 ? -48.890 -2.392 9.998 1.00 32.59 638 GLN A C 1
ATOM 5187 O O . GLN A 1 638 ? -50.023 -2.817 10.215 1.00 32.59 638 GLN A O 1
ATOM 5192 N N . LYS A 1 639 ? -48.171 -1.845 10.987 1.00 35.50 639 LYS A N 1
ATOM 5193 C CA . LYS A 1 639 ? -48.692 -1.642 12.355 1.00 35.50 639 LYS A CA 1
ATOM 5194 C C . LYS A 1 639 ? -48.400 -0.242 12.902 1.00 35.50 639 LYS A C 1
ATOM 5196 O O . LYS A 1 639 ? -47.768 -0.097 13.937 1.00 35.50 639 LYS A O 1
ATOM 5201 N N . SER A 1 640 ? -48.898 0.788 12.224 1.00 32.34 640 SER A N 1
ATOM 5202 C CA . SER A 1 640 ? -49.212 2.080 12.855 1.00 32.34 640 SER A CA 1
ATOM 5203 C C . SER A 1 640 ? -50.016 2.949 11.886 1.00 32.34 640 SER A C 1
ATOM 5205 O O . SER A 1 640 ? -49.464 3.815 11.215 1.00 32.34 640 SER A O 1
ATOM 5207 N N . ASN A 1 641 ? -51.319 2.700 11.798 1.00 33.69 641 ASN A N 1
ATOM 5208 C CA . ASN A 1 641 ? -52.277 3.702 11.345 1.00 33.69 641 ASN A CA 1
ATOM 5209 C C . ASN A 1 641 ? -53.229 3.941 12.511 1.00 33.69 641 ASN A C 1
ATOM 5211 O O . ASN A 1 641 ? -53.927 3.008 12.889 1.00 33.69 641 ASN A O 1
ATOM 5215 N N . ASP A 1 642 ? -53.194 5.145 13.079 1.00 32.28 642 ASP A N 1
ATOM 5216 C CA . ASP A 1 642 ? -54.392 5.924 13.400 1.00 32.28 642 ASP A CA 1
ATOM 5217 C C . ASP A 1 642 ? -54.006 7.360 13.808 1.00 32.28 642 ASP A C 1
ATOM 5219 O O . ASP A 1 642 ? -53.101 7.561 14.613 1.00 32.28 642 ASP A O 1
ATOM 5223 N N . GLU A 1 643 ? -54.731 8.316 13.205 1.00 31.78 643 GLU A N 1
ATOM 5224 C CA . GLU A 1 643 ? -54.933 9.733 13.581 1.00 31.78 643 GLU A CA 1
ATOM 5225 C C . GLU A 1 643 ? -53.690 10.669 13.536 1.00 31.78 643 GLU A C 1
ATOM 5227 O O . GLU A 1 643 ? -52.685 10.445 14.187 1.00 31.78 643 GLU A O 1
ATOM 5232 N N . SER A 1 644 ? -53.639 11.813 12.839 1.00 30.64 644 SER A N 1
ATOM 5233 C CA . SER A 1 644 ? -54.680 12.778 12.474 1.00 30.64 644 SER A CA 1
ATOM 5234 C C . SER A 1 644 ? -54.150 13.846 11.476 1.00 30.64 644 SER A C 1
ATOM 5236 O O . SER A 1 644 ? -53.003 14.276 11.530 1.00 30.64 644 SER A O 1
ATOM 5238 N N . THR A 1 645 ? -55.030 14.202 10.533 1.00 29.59 645 THR A N 1
ATOM 5239 C CA . THR A 1 645 ? -55.330 15.493 9.857 1.00 29.59 645 THR A CA 1
ATOM 5240 C C . THR A 1 645 ? -54.333 16.669 9.736 1.00 29.59 645 THR A C 1
ATOM 5242 O O . THR A 1 645 ? -53.914 17.239 10.732 1.00 29.59 645 THR A O 1
ATOM 5245 N N . SER A 1 646 ? -54.218 17.136 8.472 1.00 29.61 646 SER A N 1
ATOM 5246 C CA . SER A 1 646 ? -54.179 18.531 7.940 1.00 29.61 646 SER A CA 1
ATOM 5247 C C . SER A 1 646 ? -53.124 19.509 8.485 1.00 29.61 646 SER A C 1
ATOM 5249 O O . SER A 1 646 ? -53.054 19.747 9.675 1.00 29.61 646 SER A O 1
ATOM 5251 N N . GLU A 1 647 ? -52.329 20.191 7.657 1.00 27.31 647 GLU A N 1
ATOM 5252 C CA . GLU A 1 647 ? -52.789 21.272 6.772 1.00 27.31 647 GLU A CA 1
ATOM 5253 C C . GLU A 1 647 ? -51.845 21.530 5.584 1.00 27.31 647 GLU A C 1
ATOM 5255 O O . GLU A 1 647 ? -50.644 21.276 5.616 1.00 27.31 647 GLU A O 1
ATOM 5260 N N . LYS A 1 648 ? -52.452 22.060 4.518 1.00 31.69 648 LYS A N 1
ATOM 5261 C CA . LYS A 1 648 ? -51.836 22.543 3.280 1.00 31.69 648 LYS A CA 1
ATOM 5262 C C . LYS A 1 648 ? -51.258 23.948 3.474 1.00 31.69 648 LYS A C 1
ATOM 5264 O O . LYS A 1 648 ? -51.962 24.810 3.988 1.00 31.69 648 LYS A O 1
ATOM 5269 N N . SER A 1 649 ? -50.132 24.235 2.826 1.00 27.16 649 SER A N 1
ATOM 5270 C CA . SER A 1 649 ? -49.965 25.503 2.108 1.00 27.16 649 SER A CA 1
ATOM 5271 C C . SER A 1 649 ? -49.002 25.337 0.937 1.00 27.16 649 SER A C 1
ATOM 5273 O O . SER A 1 649 ? -47.926 24.759 1.071 1.00 27.16 649 SER A O 1
ATOM 5275 N N . ASN A 1 650 ? -49.471 25.822 -0.209 1.00 27.19 650 ASN A N 1
ATOM 5276 C CA . ASN A 1 650 ? -48.801 25.896 -1.497 1.00 27.19 650 ASN A CA 1
ATOM 5277 C C . ASN A 1 650 ? -47.514 26.725 -1.424 1.00 27.19 650 ASN A C 1
ATOM 5279 O O . ASN A 1 650 ? -47.471 27.689 -0.669 1.00 27.19 650 ASN A O 1
ATOM 5283 N N . ASP A 1 651 ? -46.559 26.423 -2.303 1.00 27.33 651 ASP A N 1
ATOM 5284 C CA . ASP A 1 651 ? -46.079 27.431 -3.251 1.00 27.33 651 ASP A CA 1
ATOM 5285 C C . ASP A 1 651 ? -45.450 26.761 -4.481 1.00 27.33 651 ASP A C 1
ATOM 5287 O O . ASP A 1 651 ? -44.525 25.953 -4.398 1.00 27.33 651 ASP A O 1
ATOM 5291 N N . GLU A 1 652 ? -46.020 27.094 -5.639 1.00 29.25 652 GLU A N 1
ATOM 5292 C CA . GLU A 1 652 ? -45.489 26.815 -6.966 1.00 29.25 652 GLU A CA 1
ATOM 5293 C C . GLU A 1 652 ? -44.395 27.838 -7.298 1.00 29.25 652 GLU A C 1
ATOM 5295 O O . GLU A 1 652 ? -44.629 29.044 -7.260 1.00 29.25 652 GLU A O 1
ATOM 5300 N N . SER A 1 653 ? -43.230 27.369 -7.744 1.00 29.08 653 SER A N 1
ATOM 5301 C CA . SER A 1 653 ? -42.476 28.078 -8.781 1.00 29.08 653 SER A CA 1
ATOM 5302 C C . SER A 1 653 ? -41.645 27.107 -9.628 1.00 29.08 653 SER A C 1
ATOM 5304 O O . SER A 1 653 ? -40.821 26.346 -9.132 1.00 29.08 653 SER A O 1
ATOM 5306 N N . ASN A 1 654 ? -41.961 27.141 -10.927 1.00 26.00 654 ASN A N 1
ATOM 5307 C CA . ASN A 1 654 ? -41.205 26.731 -12.119 1.00 26.00 654 ASN A CA 1
ATOM 5308 C C . ASN A 1 654 ? -39.680 26.603 -11.897 1.00 26.00 654 ASN A C 1
ATOM 5310 O O . ASN A 1 654 ? -39.068 27.479 -11.302 1.00 26.00 654 ASN A O 1
ATOM 5314 N N . SER A 1 655 ? -38.946 25.639 -12.451 1.00 24.69 655 SER A N 1
ATOM 5315 C CA . SER A 1 655 ? -38.929 25.208 -13.853 1.00 24.69 655 SER A CA 1
ATOM 5316 C C . SER A 1 655 ? -37.935 24.049 -14.020 1.00 24.69 655 SER A C 1
ATOM 5318 O O . SER A 1 655 ? -36.914 23.999 -13.340 1.00 24.69 655 SER A O 1
ATOM 5320 N N . ASP A 1 656 ? -38.256 23.154 -14.953 1.00 29.09 656 ASP A N 1
ATOM 5321 C CA . ASP A 1 656 ? -37.338 22.383 -15.798 1.00 29.09 656 ASP A CA 1
ATOM 5322 C C . ASP A 1 656 ? -36.166 21.640 -15.136 1.00 29.09 656 ASP A C 1
ATOM 5324 O O . ASP A 1 656 ? -35.002 22.023 -15.234 1.00 29.09 656 ASP A O 1
ATOM 5328 N N . SER A 1 657 ? -36.460 20.451 -14.608 1.00 27.16 657 SER A N 1
ATOM 5329 C CA . SER A 1 657 ? -35.505 19.343 -14.639 1.00 27.16 657 SER A CA 1
ATOM 5330 C C . SER A 1 657 ? -36.104 18.181 -15.428 1.00 27.16 657 SER A C 1
ATOM 5332 O O . SER A 1 657 ? -37.065 17.516 -15.034 1.00 27.16 657 SER A O 1
ATOM 5334 N N . GLU A 1 658 ? -35.547 17.981 -16.622 1.00 28.98 658 GLU A N 1
ATOM 5335 C CA . GLU A 1 658 ? -35.806 16.824 -17.462 1.00 28.98 658 GLU A CA 1
ATOM 5336 C C . GLU A 1 658 ? -35.654 15.539 -16.643 1.00 28.98 658 GLU A C 1
ATOM 5338 O O . GLU A 1 658 ? -34.571 15.187 -16.170 1.00 28.98 658 GLU A O 1
ATOM 5343 N N . LYS A 1 659 ? -36.750 14.785 -16.553 1.00 29.11 659 LYS A N 1
ATOM 5344 C CA . LYS A 1 659 ? -36.735 13.357 -16.249 1.00 29.11 659 LYS A CA 1
ATOM 5345 C C . LYS A 1 659 ? -35.827 12.639 -17.255 1.00 29.11 659 LYS A C 1
ATOM 5347 O O . LYS A 1 659 ? -36.292 12.175 -18.296 1.00 29.11 659 LYS A O 1
ATOM 5352 N N . LYS A 1 660 ? -34.545 12.464 -16.931 1.00 30.27 660 LYS A N 1
ATOM 5353 C CA . LYS A 1 660 ? -33.703 11.431 -17.549 1.00 30.27 660 LYS A CA 1
ATOM 5354 C C . LYS A 1 660 ? -34.077 10.072 -16.965 1.00 30.27 660 LYS A C 1
ATOM 5356 O O . LYS A 1 660 ? -33.337 9.466 -16.203 1.00 30.27 660 LYS A O 1
ATOM 5361 N N . SER A 1 661 ? -35.240 9.565 -17.374 1.00 29.61 661 SER A N 1
ATOM 5362 C CA . SER A 1 661 ? -35.431 8.120 -17.440 1.00 29.61 661 SER A CA 1
ATOM 5363 C C . SER A 1 661 ? -34.384 7.580 -18.415 1.00 29.61 661 SER A C 1
ATOM 5365 O O . SER A 1 661 ? -34.369 7.994 -19.579 1.00 29.61 661 SER A O 1
ATOM 5367 N N . SER A 1 662 ? -33.512 6.690 -17.954 1.00 32.62 662 SER A N 1
ATOM 5368 C CA . SER A 1 662 ? -32.553 5.944 -18.767 1.00 32.62 662 SER A CA 1
ATOM 5369 C C . SER A 1 662 ? -33.291 5.054 -19.776 1.00 32.62 662 SER A C 1
ATOM 5371 O O . SER A 1 662 ? -33.456 3.850 -19.608 1.00 32.62 662 SER A O 1
ATOM 5373 N N . LYS A 1 663 ? -33.759 5.655 -20.874 1.00 32.81 663 LYS A N 1
ATOM 5374 C CA . LYS A 1 663 ? -34.063 4.911 -22.093 1.00 32.81 663 LYS A CA 1
ATOM 5375 C C . LYS A 1 663 ? -32.752 4.275 -22.542 1.00 32.81 663 LYS A C 1
ATOM 5377 O O . LYS A 1 663 ? -31.814 4.997 -22.880 1.00 32.81 663 LYS A O 1
ATOM 5382 N N . LEU A 1 664 ? -32.706 2.940 -22.539 1.00 40.00 664 LEU A N 1
ATOM 5383 C CA . LEU A 1 664 ? -31.692 2.168 -23.255 1.00 40.00 664 LEU A CA 1
ATOM 5384 C C . LEU A 1 664 ? -31.428 2.831 -24.620 1.00 40.00 664 LEU A C 1
ATOM 5386 O O . LEU A 1 664 ? -32.396 3.201 -25.299 1.00 40.00 664 LEU A O 1
ATOM 5390 N N . PRO A 1 665 ? -30.160 2.998 -25.037 1.00 40.84 665 PRO A N 1
ATOM 5391 C CA . PRO A 1 665 ? -29.854 3.495 -26.370 1.00 40.84 665 PRO A CA 1
ATOM 5392 C C . PRO A 1 665 ? -30.561 2.593 -27.387 1.00 40.84 665 PRO A C 1
ATOM 5394 O O . PRO A 1 665 ? -30.349 1.384 -27.424 1.00 40.84 665 PRO A O 1
ATOM 5397 N N . GLY A 1 666 ? -31.485 3.166 -28.160 1.00 41.94 666 GLY A N 1
ATOM 5398 C CA . GLY A 1 666 ? -32.300 2.394 -29.089 1.00 41.94 666 GLY A CA 1
ATOM 5399 C C . GLY A 1 666 ? -31.427 1.688 -30.121 1.00 41.94 666 GLY A C 1
ATOM 5400 O O . GLY A 1 666 ? -30.674 2.378 -30.792 1.00 41.94 666 GLY A O 1
ATOM 5401 N N . LYS A 1 667 ? -31.547 0.352 -30.217 1.00 52.34 667 LYS A N 1
ATOM 5402 C CA . LYS A 1 667 ? -31.202 -0.566 -31.334 1.00 52.34 667 LYS A CA 1
ATOM 5403 C C . LYS A 1 667 ? -29.988 -0.228 -32.234 1.00 52.34 667 LYS A C 1
ATOM 5405 O O . LYS A 1 667 ? -29.931 -0.681 -33.372 1.00 52.34 667 LYS A O 1
ATOM 5410 N N . GLY A 1 668 ? -29.024 0.544 -31.753 1.00 55.62 668 GLY A N 1
ATOM 5411 C CA . GLY A 1 668 ? -27.742 0.775 -32.403 1.00 55.62 668 GLY A CA 1
ATOM 5412 C C . GLY A 1 668 ? -26.738 -0.218 -31.847 1.00 55.62 668 GLY A C 1
ATOM 5413 O O . GLY A 1 668 ? -26.685 -0.408 -30.634 1.00 55.62 668 GLY A O 1
ATOM 5414 N N . SER A 1 669 ? -25.966 -0.852 -32.721 1.00 71.88 669 SER A N 1
ATOM 5415 C CA . SER A 1 669 ? -24.847 -1.706 -32.328 1.00 71.88 669 SER A CA 1
ATOM 5416 C C . SER A 1 669 ? -23.849 -0.952 -31.446 1.00 71.88 669 SER A C 1
ATOM 5418 O O . SER A 1 669 ? -23.649 0.251 -31.621 1.00 71.88 669 SER A O 1
ATOM 5420 N N . VAL A 1 670 ? -23.220 -1.645 -30.498 1.00 82.06 670 VAL A N 1
ATOM 5421 C CA . VAL A 1 670 ? -22.251 -1.070 -29.552 1.00 82.06 670 VAL A CA 1
ATOM 5422 C C . VAL A 1 670 ? -20.851 -1.623 -29.837 1.00 82.06 670 VAL A C 1
ATOM 5424 O O . VAL A 1 670 ? -20.706 -2.727 -30.345 1.00 82.06 670 VAL A O 1
ATOM 5427 N N . THR A 1 671 ? -19.815 -0.839 -29.549 1.00 85.69 671 THR A N 1
ATOM 5428 C CA . THR A 1 671 ? -18.404 -1.260 -29.535 1.00 85.69 671 THR A CA 1
ATOM 5429 C C . THR A 1 671 ? -17.674 -0.610 -28.355 1.00 85.69 671 THR A C 1
ATOM 5431 O O . THR A 1 671 ? -18.266 0.182 -27.620 1.00 85.69 671 THR A O 1
ATOM 5434 N N . PHE A 1 672 ? -16.393 -0.913 -28.162 1.00 86.88 672 PHE A N 1
ATOM 5435 C CA . PHE A 1 672 ? -15.567 -0.355 -27.094 1.00 86.88 672 PHE A CA 1
ATOM 5436 C C . PHE A 1 672 ? -14.271 0.233 -27.646 1.00 86.88 672 PHE A C 1
ATOM 5438 O O . PHE A 1 672 ? -13.680 -0.264 -28.598 1.00 86.88 672 PHE A O 1
ATOM 5445 N N . ASN A 1 673 ? -13.823 1.311 -27.012 1.00 87.44 673 ASN A N 1
ATOM 5446 C CA . ASN A 1 673 ? -12.534 1.935 -27.281 1.00 87.44 673 ASN A CA 1
ATOM 5447 C C . ASN A 1 673 ? -11.396 1.049 -26.744 1.00 87.44 673 ASN A C 1
ATOM 5449 O O . ASN A 1 673 ? -11.431 0.636 -25.585 1.00 87.44 673 ASN A O 1
ATOM 5453 N N . MET A 1 674 ? -10.349 0.846 -27.546 1.00 88.06 674 MET A N 1
ATOM 5454 C CA . MET A 1 674 ? -9.168 0.062 -27.178 1.00 88.06 674 MET A CA 1
ATOM 5455 C C . MET A 1 674 ? -8.484 0.523 -25.879 1.00 88.06 674 MET A C 1
ATOM 5457 O O . MET A 1 674 ? -8.128 -0.289 -25.032 1.00 88.06 674 MET A O 1
ATOM 5461 N N . ASN A 1 675 ? -8.352 1.831 -25.671 1.00 86.31 675 ASN A N 1
ATOM 5462 C CA . ASN A 1 675 ? -7.828 2.410 -24.436 1.00 86.31 675 ASN A CA 1
ATOM 5463 C C . ASN A 1 675 ? -8.711 2.084 -23.221 1.00 86.31 675 ASN A C 1
ATOM 5465 O O . ASN A 1 675 ? -8.195 1.839 -22.135 1.00 86.31 675 ASN A O 1
ATOM 5469 N N . SER A 1 676 ? -10.038 2.053 -23.391 1.00 85.62 676 SER A N 1
ATOM 5470 C CA . SER A 1 676 ? -10.962 1.654 -22.321 1.00 85.62 676 SER A CA 1
ATOM 5471 C C . SER A 1 676 ? -10.796 0.178 -21.966 1.00 85.62 676 SER A C 1
ATOM 5473 O O . SER A 1 676 ? -10.762 -0.148 -20.782 1.00 85.62 676 SER A O 1
ATOM 5475 N N . ILE A 1 677 ? -10.627 -0.700 -22.960 1.00 89.44 677 ILE A N 1
ATOM 5476 C CA . ILE A 1 677 ? -10.345 -2.126 -22.730 1.00 89.44 677 ILE A CA 1
ATOM 5477 C C . ILE A 1 677 ? -8.998 -2.288 -22.016 1.00 89.44 677 ILE A C 1
ATOM 5479 O O . ILE A 1 677 ? -8.937 -2.935 -20.976 1.00 89.44 677 ILE A O 1
ATOM 5483 N N . ALA A 1 678 ? -7.941 -1.640 -22.514 1.00 87.12 678 ALA A N 1
ATOM 5484 C CA . ALA A 1 678 ? -6.600 -1.700 -21.935 1.00 87.12 678 ALA A CA 1
ATOM 5485 C C . ALA A 1 678 ? -6.569 -1.239 -20.468 1.00 87.12 678 ALA A C 1
ATOM 5487 O O . ALA A 1 678 ? -6.022 -1.932 -19.612 1.00 87.12 678 ALA A O 1
ATOM 5488 N N . ASN A 1 679 ? -7.197 -0.097 -20.165 1.00 85.50 679 ASN A N 1
ATOM 5489 C CA . ASN A 1 679 ? -7.316 0.410 -18.796 1.00 85.50 679 ASN A CA 1
ATOM 5490 C C . ASN A 1 679 ? -8.107 -0.554 -17.906 1.00 85.50 679 ASN A C 1
ATOM 5492 O O . ASN A 1 679 ? -7.730 -0.778 -16.762 1.00 85.50 679 ASN A O 1
ATOM 5496 N N . THR A 1 680 ? -9.182 -1.145 -18.434 1.00 88.19 680 THR A N 1
ATOM 5497 C CA . THR A 1 680 ? -9.997 -2.103 -17.679 1.00 88.19 680 THR A CA 1
ATOM 5498 C C . THR A 1 680 ? -9.206 -3.370 -17.360 1.00 88.19 680 THR A C 1
ATOM 5500 O O . THR A 1 680 ? -9.232 -3.808 -16.216 1.00 88.19 680 THR A O 1
ATOM 5503 N N . CYS A 1 681 ? -8.449 -3.927 -18.312 1.00 89.44 681 CYS A N 1
ATOM 5504 C CA . CYS A 1 681 ? -7.575 -5.079 -18.065 1.00 89.44 681 CYS A CA 1
ATOM 5505 C C . CYS A 1 681 ? -6.514 -4.781 -16.997 1.00 89.44 681 CYS A C 1
ATOM 5507 O O . CYS A 1 681 ? -6.293 -5.597 -16.106 1.00 89.44 681 CYS A O 1
ATOM 5509 N N . GLU A 1 682 ? -5.872 -3.611 -17.057 1.00 85.69 682 GLU A N 1
ATOM 5510 C CA . GLU A 1 682 ? -4.872 -3.212 -16.061 1.00 85.69 682 GLU A CA 1
ATOM 5511 C C . GLU A 1 682 ? -5.485 -3.126 -14.653 1.00 85.69 682 GLU A C 1
ATOM 5513 O O . GLU A 1 682 ? -4.952 -3.695 -13.696 1.00 85.69 682 GLU A O 1
ATOM 5518 N N . THR A 1 683 ? -6.632 -2.452 -14.531 1.00 84.44 683 THR A N 1
ATOM 5519 C CA . THR A 1 683 ? -7.373 -2.329 -13.270 1.00 84.44 683 THR A CA 1
ATOM 5520 C C . THR A 1 683 ? -7.836 -3.688 -12.756 1.00 84.44 683 THR A C 1
ATOM 5522 O O . THR A 1 683 ? -7.699 -3.968 -11.565 1.00 84.44 683 THR A O 1
ATOM 5525 N N . LEU A 1 684 ? -8.334 -4.553 -13.643 1.00 88.56 684 LEU A N 1
ATOM 5526 C CA . LEU A 1 684 ? -8.790 -5.900 -13.313 1.00 88.56 684 LEU A CA 1
ATOM 5527 C C . LEU A 1 684 ? -7.671 -6.725 -12.673 1.00 88.56 684 LEU A C 1
ATOM 5529 O O . LEU A 1 684 ? -7.875 -7.305 -11.608 1.00 88.56 684 LEU A O 1
ATOM 5533 N N . VAL A 1 685 ? -6.478 -6.736 -13.275 1.00 87.62 685 VAL A N 1
ATOM 5534 C CA . VAL A 1 685 ? -5.320 -7.470 -12.742 1.00 87.62 685 VAL A CA 1
ATOM 5535 C C . VAL A 1 685 ? -4.887 -6.914 -11.389 1.00 87.62 685 VAL A C 1
ATOM 5537 O O . VAL A 1 685 ? -4.710 -7.680 -10.440 1.00 87.62 685 VAL A O 1
ATOM 5540 N N . LYS A 1 686 ? -4.737 -5.588 -11.272 1.00 85.19 686 LYS A N 1
ATOM 5541 C CA . LYS A 1 686 ? -4.338 -4.935 -10.013 1.00 85.19 686 LYS A CA 1
ATOM 5542 C C . LYS A 1 686 ? -5.312 -5.262 -8.885 1.00 85.19 686 LYS A C 1
ATOM 5544 O O . LYS A 1 686 ? -4.887 -5.703 -7.818 1.00 85.19 686 LYS A O 1
ATOM 5549 N N . ARG A 1 687 ? -6.612 -5.110 -9.142 1.00 81.25 687 ARG A N 1
ATOM 5550 C CA . ARG A 1 687 ? -7.662 -5.399 -8.163 1.00 81.25 687 ARG A CA 1
ATOM 5551 C C . ARG A 1 687 ? -7.693 -6.873 -7.791 1.00 81.25 687 ARG A C 1
ATOM 5553 O O . ARG A 1 687 ? -7.838 -7.196 -6.622 1.00 81.25 687 ARG A O 1
ATOM 5560 N N . SER A 1 688 ? -7.525 -7.768 -8.756 1.00 87.88 688 SER A N 1
ATOM 5561 C CA . SER A 1 688 ? -7.576 -9.206 -8.488 1.00 87.88 688 SER A CA 1
ATOM 5562 C C . SER A 1 688 ? -6.414 -9.665 -7.624 1.00 87.88 688 SER A C 1
ATOM 5564 O O . SER A 1 688 ? -6.635 -10.428 -6.697 1.00 87.88 688 SER A O 1
ATOM 5566 N N . LYS A 1 689 ? -5.209 -9.119 -7.828 1.00 86.75 689 LYS A N 1
ATOM 5567 C CA . LYS A 1 689 ? -4.069 -9.343 -6.924 1.00 86.75 689 LYS A CA 1
ATOM 5568 C C . LYS A 1 689 ? -4.344 -8.825 -5.506 1.00 86.75 689 LYS A C 1
ATOM 5570 O O . LYS A 1 689 ? -3.989 -9.485 -4.537 1.00 86.75 689 LYS A O 1
ATOM 5575 N N . GLN A 1 690 ? -4.982 -7.659 -5.371 1.00 82.94 690 GLN A N 1
ATOM 5576 C CA . GLN A 1 690 ? -5.356 -7.105 -4.063 1.00 82.94 690 GLN A CA 1
ATOM 5577 C C . GLN A 1 690 ? -6.436 -7.941 -3.357 1.00 82.94 690 GLN A C 1
ATOM 5579 O O . GLN A 1 690 ? -6.326 -8.196 -2.161 1.00 82.94 690 GLN A O 1
ATOM 5584 N N . LEU A 1 691 ? -7.464 -8.373 -4.093 1.00 85.69 691 LEU A N 1
ATOM 5585 C CA . LEU A 1 691 ? -8.528 -9.238 -3.583 1.00 85.69 691 LEU A CA 1
ATOM 5586 C C . LEU A 1 691 ? -7.977 -10.605 -3.183 1.00 85.69 691 LEU A C 1
ATOM 5588 O O . LEU A 1 691 ? -8.279 -11.059 -2.087 1.00 85.69 691 LEU A O 1
ATOM 5592 N N . GLN A 1 692 ? -7.127 -11.209 -4.022 1.00 87.25 692 GLN A N 1
ATOM 5593 C CA . GLN A 1 692 ? -6.431 -12.452 -3.703 1.00 87.25 692 GLN A CA 1
ATOM 5594 C C . GLN A 1 692 ? -5.695 -12.318 -2.379 1.00 87.25 692 GLN A C 1
ATOM 5596 O O . GLN A 1 692 ? -5.924 -13.101 -1.469 1.00 87.25 692 GLN A O 1
ATOM 5601 N N . LYS A 1 693 ? -4.869 -11.274 -2.255 1.00 83.94 693 LYS A N 1
ATOM 5602 C CA . LYS A 1 693 ? -4.097 -11.019 -1.046 1.00 83.94 693 LYS A CA 1
ATOM 5603 C C . LYS A 1 693 ? -4.993 -10.942 0.189 1.00 83.94 693 LYS A C 1
ATOM 5605 O O . LYS A 1 693 ? -4.695 -11.571 1.185 1.00 83.94 693 LYS A O 1
ATOM 5610 N N . PHE A 1 694 ? -6.100 -10.206 0.131 1.00 83.06 694 PHE A N 1
ATOM 5611 C CA . PHE A 1 694 ? -7.028 -10.133 1.258 1.00 83.06 694 PHE A CA 1
ATOM 5612 C C . PHE A 1 694 ? -7.652 -11.492 1.591 1.00 83.06 694 PHE A C 1
ATOM 5614 O O . PHE A 1 694 ? -7.588 -11.944 2.726 1.00 83.06 694 PHE A O 1
ATOM 5621 N N . TYR A 1 695 ? -8.245 -12.168 0.613 1.00 82.62 695 TYR A N 1
ATOM 5622 C CA . TYR A 1 695 ? -8.977 -13.402 0.882 1.00 82.62 695 TYR A CA 1
ATOM 5623 C C . TYR A 1 695 ? -8.070 -14.609 1.184 1.00 82.62 695 TYR A C 1
ATOM 5625 O O . TYR A 1 695 ? -8.518 -15.540 1.852 1.00 82.62 695 TYR A O 1
ATOM 5633 N N . GLU A 1 696 ? -6.815 -14.604 0.725 1.00 78.75 696 GLU A N 1
ATOM 5634 C CA . GLU A 1 696 ? -5.825 -15.651 1.008 1.00 78.75 696 GLU A CA 1
ATOM 5635 C C . GLU A 1 696 ? -4.976 -15.334 2.257 1.00 78.75 696 GLU A C 1
ATOM 5637 O O . GLU A 1 696 ? -4.803 -16.221 3.092 1.00 78.75 696 GLU A O 1
ATOM 5642 N N . ASP A 1 697 ? -4.505 -14.091 2.453 1.00 69.50 697 ASP A N 1
ATOM 5643 C CA . ASP A 1 697 ? -3.653 -13.730 3.604 1.00 69.50 697 ASP A CA 1
ATOM 5644 C C . ASP A 1 697 ? -4.466 -13.491 4.889 1.00 69.50 697 ASP A C 1
ATOM 5646 O O . ASP A 1 697 ? -3.986 -13.791 5.983 1.00 69.50 697 ASP A O 1
ATOM 5650 N N . SER A 1 698 ? -5.693 -12.954 4.805 1.00 62.03 698 SER A N 1
ATOM 5651 C CA . SER A 1 698 ? -6.480 -12.584 5.996 1.00 62.03 698 SER A CA 1
ATOM 5652 C C . SER A 1 698 ? -7.138 -13.770 6.702 1.00 62.03 698 SER A C 1
ATOM 5654 O O . SER A 1 698 ? -7.839 -13.549 7.683 1.00 62.03 698 SER A O 1
ATOM 5656 N N . SER A 1 699 ? -6.898 -15.013 6.249 1.00 72.56 699 SER A N 1
ATOM 5657 C CA . SER A 1 699 ? -7.411 -16.247 6.876 1.00 72.56 699 SER A CA 1
ATOM 5658 C C . SER A 1 699 ? -8.873 -16.109 7.329 1.00 72.56 699 SER A C 1
ATOM 5660 O O . SER A 1 699 ? -9.228 -16.303 8.489 1.00 72.56 699 SER A O 1
ATOM 5662 N N . LEU A 1 700 ? -9.728 -15.705 6.389 1.00 86.56 700 LEU A N 1
ATOM 5663 C CA . LEU A 1 700 ? -11.143 -15.466 6.651 1.00 86.56 700 LEU A CA 1
ATOM 5664 C C . LEU A 1 700 ? -11.926 -16.784 6.677 1.00 86.56 700 LEU A C 1
ATOM 5666 O O . LEU A 1 700 ? -11.678 -17.639 5.821 1.00 86.56 700 LEU A O 1
ATOM 5670 N N . PRO A 1 701 ? -12.933 -16.919 7.562 1.00 89.88 701 PRO A N 1
ATOM 5671 C CA . PRO A 1 701 ? -13.882 -18.025 7.519 1.00 89.88 701 PRO A CA 1
ATOM 5672 C C . PRO A 1 701 ? -14.493 -18.231 6.124 1.00 89.88 701 PRO A C 1
ATOM 5674 O O . PRO A 1 701 ? -14.856 -17.267 5.448 1.00 89.88 701 PRO A O 1
ATOM 5677 N N . ASN A 1 702 ? -14.674 -19.486 5.711 1.00 88.81 702 ASN A N 1
ATOM 5678 C CA . ASN A 1 702 ? -15.177 -19.869 4.384 1.00 88.81 702 ASN A CA 1
ATOM 5679 C C . ASN A 1 702 ? -16.515 -19.216 4.001 1.00 88.81 702 ASN A C 1
ATOM 5681 O O . ASN A 1 702 ? -16.722 -18.915 2.832 1.00 88.81 702 ASN A O 1
ATOM 5685 N N . PHE A 1 703 ? -17.417 -18.959 4.956 1.00 88.25 703 PHE A N 1
ATOM 5686 C CA . PHE A 1 703 ? -18.697 -18.295 4.656 1.00 88.25 703 PHE A CA 1
ATOM 5687 C C . PHE A 1 703 ? -18.545 -16.818 4.248 1.00 88.25 703 PHE A C 1
ATOM 5689 O O . PHE A 1 703 ? -19.459 -16.240 3.666 1.00 88.25 703 PHE A O 1
ATOM 5696 N N . ILE A 1 704 ? -17.402 -16.210 4.570 1.00 88.25 704 ILE A N 1
ATOM 5697 C CA . ILE A 1 704 ? -17.009 -14.856 4.165 1.00 88.25 704 ILE A CA 1
ATOM 5698 C C . ILE A 1 704 ? -16.106 -14.928 2.929 1.00 88.25 704 ILE A C 1
ATOM 5700 O O . ILE A 1 704 ? -16.154 -14.054 2.065 1.00 88.25 704 ILE A O 1
ATOM 5704 N N . ASN A 1 705 ? -15.260 -15.956 2.851 1.00 87.25 705 ASN A N 1
ATOM 5705 C CA . ASN A 1 705 ? -14.257 -16.093 1.809 1.00 87.25 705 ASN A CA 1
ATOM 5706 C C . ASN A 1 705 ? -14.867 -16.523 0.465 1.00 87.25 705 ASN A C 1
ATOM 5708 O O . ASN A 1 705 ? -15.078 -17.703 0.197 1.00 87.25 705 ASN A O 1
ATOM 5712 N N . GLN A 1 706 ? -15.108 -15.546 -0.410 1.00 85.12 706 GLN A N 1
ATOM 5713 C CA . GLN A 1 706 ? -15.689 -15.757 -1.740 1.00 85.12 706 GLN A CA 1
ATOM 5714 C C . GLN A 1 706 ? -14.654 -15.806 -2.872 1.00 85.12 706 GLN A C 1
ATOM 5716 O O . GLN A 1 706 ? -15.036 -15.749 -4.045 1.00 85.12 706 GLN A O 1
ATOM 5721 N N . TRP A 1 707 ? -13.355 -15.869 -2.561 1.00 89.25 707 TRP A N 1
ATOM 5722 C CA . TRP A 1 707 ? -12.302 -15.638 -3.552 1.00 89.25 707 TRP A CA 1
ATOM 5723 C C . TRP A 1 707 ? -12.420 -16.504 -4.796 1.00 89.25 707 TRP A C 1
ATOM 5725 O O . TRP A 1 707 ? -12.327 -15.977 -5.896 1.00 89.25 707 TRP A O 1
ATOM 5735 N N . GLU A 1 708 ? -12.694 -17.798 -4.650 1.00 87.50 708 GLU A N 1
ATOM 5736 C CA . GLU A 1 708 ? -12.761 -18.695 -5.805 1.00 87.50 708 GLU A CA 1
ATOM 5737 C C . GLU A 1 708 ? -13.940 -18.356 -6.734 1.00 87.50 708 GLU A C 1
ATOM 5739 O O . GLU A 1 708 ? -13.805 -18.381 -7.959 1.00 87.50 708 GLU A O 1
ATOM 5744 N N . SER A 1 709 ? -15.079 -17.946 -6.162 1.00 87.50 709 SER A N 1
ATOM 5745 C CA . SER A 1 709 ? -16.237 -17.481 -6.933 1.00 87.50 709 SER A CA 1
ATOM 5746 C C . SER A 1 709 ? -15.918 -16.179 -7.667 1.00 87.50 709 SER A C 1
ATOM 5748 O O . SER A 1 709 ? -16.150 -16.079 -8.871 1.00 87.50 709 SER A O 1
ATOM 5750 N N . ILE A 1 710 ? -15.323 -15.211 -6.961 1.00 87.75 710 ILE A N 1
ATOM 5751 C CA . ILE A 1 710 ? -14.906 -13.923 -7.529 1.00 87.75 710 ILE A CA 1
ATOM 5752 C C . ILE A 1 710 ? -13.862 -14.148 -8.632 1.00 87.75 710 ILE A C 1
ATOM 5754 O O . ILE A 1 710 ? -13.972 -13.585 -9.718 1.00 87.75 710 ILE A O 1
ATOM 5758 N N . ARG A 1 711 ? -12.856 -14.996 -8.390 1.00 90.06 711 ARG A N 1
ATOM 5759 C CA . ARG A 1 711 ? -11.791 -15.334 -9.343 1.00 90.06 711 ARG A CA 1
ATOM 5760 C C . ARG A 1 711 ? -12.371 -15.952 -10.608 1.00 90.06 711 ARG A C 1
ATOM 5762 O O . ARG A 1 711 ? -11.957 -15.558 -11.695 1.00 90.06 711 ARG A O 1
ATOM 5769 N N . SER A 1 712 ? -13.327 -16.872 -10.478 1.00 89.25 712 SER A N 1
ATOM 5770 C CA . SER A 1 712 ? -14.013 -17.501 -11.611 1.00 89.25 712 SER A CA 1
ATOM 5771 C C . SER A 1 712 ? -14.769 -16.478 -12.472 1.00 89.25 712 SER A C 1
ATOM 5773 O O . SER A 1 712 ? -14.579 -16.434 -13.689 1.00 89.25 712 SER A O 1
ATOM 5775 N N . GLU A 1 713 ? -15.543 -15.579 -11.859 1.00 89.50 713 GLU A N 1
ATOM 5776 C CA . GLU A 1 713 ? -16.272 -14.532 -12.590 1.00 89.50 713 GLU A CA 1
ATOM 5777 C C . GLU A 1 713 ? -15.349 -13.487 -13.222 1.00 89.50 713 GLU A C 1
ATOM 5779 O O . GLU A 1 713 ? -15.516 -13.098 -14.381 1.00 89.50 713 GLU A O 1
ATOM 5784 N N . LEU A 1 714 ? -14.328 -13.036 -12.494 1.00 90.62 714 LEU A N 1
ATOM 5785 C CA . LEU A 1 714 ? -13.344 -12.104 -13.034 1.00 90.62 714 LEU A CA 1
ATOM 5786 C C . LEU A 1 714 ? -12.512 -12.746 -14.156 1.00 90.62 714 LEU A C 1
ATOM 5788 O O . LEU A 1 714 ? -12.155 -12.058 -15.114 1.00 90.62 714 LEU A O 1
ATOM 5792 N N . ARG A 1 715 ? -12.270 -14.063 -14.101 1.00 92.06 715 ARG A N 1
ATOM 5793 C CA . ARG A 1 715 ? -11.685 -14.838 -15.204 1.00 92.06 715 ARG A CA 1
ATOM 5794 C C . ARG A 1 715 ? -12.620 -14.881 -16.412 1.00 92.06 715 ARG A C 1
ATOM 5796 O O . ARG A 1 715 ? -12.161 -14.679 -17.534 1.00 92.06 715 ARG A O 1
ATOM 5803 N N . GLU A 1 716 ? -13.923 -15.085 -16.223 1.00 90.75 716 GLU A N 1
ATOM 5804 C CA . GLU A 1 716 ? -14.892 -15.001 -17.325 1.00 90.75 716 GLU A CA 1
ATOM 5805 C C . GLU A 1 716 ? -14.912 -13.596 -17.948 1.00 90.75 716 GLU A C 1
ATOM 5807 O O . GLU A 1 716 ? -14.912 -13.442 -19.173 1.00 90.75 716 GLU A O 1
ATOM 5812 N N . PHE A 1 717 ? -14.863 -12.553 -17.119 1.00 90.81 717 PHE A N 1
ATOM 5813 C CA . PHE A 1 717 ? -14.775 -11.174 -17.587 1.00 90.81 717 PHE A CA 1
ATOM 5814 C C . PHE A 1 717 ? -13.487 -10.916 -18.382 1.00 90.81 717 PHE A C 1
ATOM 5816 O O . PHE A 1 717 ? -13.539 -10.342 -19.472 1.00 90.81 717 PHE A O 1
ATOM 5823 N N . ALA A 1 718 ? -12.348 -11.412 -17.893 1.00 91.44 718 ALA A N 1
ATOM 5824 C CA . ALA A 1 718 ? -11.064 -11.394 -18.585 1.00 91.44 718 ALA A CA 1
ATOM 5825 C C . ALA A 1 718 ? -11.146 -12.058 -19.975 1.00 91.44 718 ALA A C 1
ATOM 5827 O O . ALA A 1 718 ? -10.661 -11.491 -20.959 1.00 91.44 718 ALA A O 1
ATOM 5828 N N . TYR A 1 719 ? -11.831 -13.203 -20.093 1.00 90.38 719 TYR A N 1
ATOM 5829 C CA . TYR A 1 719 ? -12.091 -13.853 -21.383 1.00 90.38 719 TYR A CA 1
ATOM 5830 C C . TYR A 1 719 ? -12.928 -12.983 -22.327 1.00 90.38 719 TYR A C 1
ATOM 5832 O O . TYR A 1 719 ? -12.634 -12.910 -23.522 1.00 90.38 719 TYR A O 1
ATOM 5840 N N . LYS A 1 720 ? -13.966 -12.304 -21.827 1.00 90.56 720 LYS A N 1
ATOM 5841 C CA . LYS A 1 720 ? -14.793 -11.418 -22.665 1.00 90.56 720 LYS A CA 1
ATOM 5842 C C . LYS A 1 720 ? -14.020 -10.179 -23.127 1.00 90.56 720 LYS A C 1
ATOM 5844 O O . LYS A 1 720 ? -14.161 -9.790 -24.284 1.00 90.56 720 LYS A O 1
ATOM 5849 N N . LEU A 1 721 ? -13.173 -9.598 -22.271 1.00 91.12 721 LEU A N 1
ATOM 5850 C CA . LEU A 1 721 ? -12.275 -8.494 -22.641 1.00 91.12 721 LEU A CA 1
ATOM 5851 C C . LEU A 1 721 ? -11.310 -8.907 -23.758 1.00 91.12 721 LEU A C 1
ATOM 5853 O O . LEU A 1 721 ? -11.126 -8.164 -24.721 1.00 91.12 721 LEU A O 1
ATOM 5857 N N . LEU A 1 722 ? -10.743 -10.110 -23.659 1.00 91.12 722 LEU A N 1
ATOM 5858 C CA . LEU A 1 722 ? -9.869 -10.667 -24.686 1.00 91.12 722 LEU A CA 1
ATOM 5859 C C . LEU A 1 722 ? -10.592 -10.888 -26.016 1.00 91.12 722 LEU A C 1
ATOM 5861 O O . LEU A 1 722 ? -10.094 -10.478 -27.061 1.00 91.12 722 LEU A O 1
ATOM 5865 N N . LYS A 1 723 ? -11.774 -11.512 -25.992 1.00 90.38 723 LYS A N 1
ATOM 5866 C CA . LYS A 1 723 ? -12.569 -11.728 -27.209 1.00 90.38 723 LYS A CA 1
ATOM 5867 C C . LYS A 1 723 ? -12.940 -10.408 -27.875 1.00 90.38 723 LYS A C 1
ATOM 5869 O O . LYS A 1 723 ? -12.848 -10.307 -29.092 1.00 90.38 723 LYS A O 1
ATOM 5874 N N . MET A 1 724 ? -13.277 -9.387 -27.084 1.00 90.81 724 MET A N 1
ATOM 5875 C CA . MET A 1 724 ? -13.515 -8.043 -27.604 1.00 90.81 724 MET A CA 1
ATOM 5876 C C . MET A 1 724 ? -12.256 -7.454 -28.251 1.00 90.81 724 MET A C 1
ATOM 5878 O O . MET A 1 724 ? -12.346 -6.884 -29.332 1.00 90.81 724 MET A O 1
ATOM 5882 N N . PHE A 1 725 ? -11.083 -7.611 -27.630 1.00 90.12 725 PHE A N 1
ATOM 5883 C CA . PHE A 1 725 ? -9.816 -7.168 -28.215 1.00 90.12 725 PHE A CA 1
ATOM 5884 C C . PHE A 1 725 ? -9.542 -7.819 -29.577 1.00 90.12 725 PHE A C 1
ATOM 5886 O O . PHE A 1 725 ? -9.198 -7.109 -30.515 1.00 90.12 725 PHE A O 1
ATOM 5893 N N . LEU A 1 726 ? -9.758 -9.131 -29.703 1.00 88.19 726 LEU A N 1
ATOM 5894 C CA . LEU A 1 726 ? -9.503 -9.895 -30.932 1.00 88.19 726 LEU A CA 1
ATOM 5895 C C . LEU A 1 726 ? -10.351 -9.462 -32.138 1.00 88.19 726 LEU A C 1
ATOM 5897 O O . LEU A 1 726 ? -9.948 -9.691 -33.276 1.00 88.19 726 LEU A O 1
ATOM 5901 N N . VAL A 1 727 ? -11.525 -8.869 -31.906 1.00 88.69 727 VAL A N 1
ATOM 5902 C CA . VAL A 1 727 ? -12.431 -8.414 -32.976 1.00 88.69 727 VAL A CA 1
ATOM 5903 C C . VAL A 1 727 ? -12.326 -6.917 -33.266 1.00 88.69 727 VAL A C 1
ATOM 5905 O O . VAL A 1 727 ? -12.993 -6.418 -34.174 1.00 88.69 727 VAL A O 1
ATOM 5908 N N . LEU A 1 728 ? -11.509 -6.177 -32.507 1.00 85.31 728 LEU A N 1
ATOM 5909 C CA . LEU A 1 728 ? -11.247 -4.772 -32.795 1.00 85.31 728 LEU A CA 1
ATOM 5910 C C . LEU A 1 728 ? -10.323 -4.630 -34.002 1.00 85.31 728 LEU A C 1
ATOM 5912 O O . LEU A 1 728 ? -9.339 -5.348 -34.153 1.00 85.31 728 LEU A O 1
ATOM 5916 N N . ASN A 1 729 ? -10.600 -3.629 -34.837 1.00 79.56 729 ASN A N 1
ATOM 5917 C CA . ASN A 1 729 ? -9.684 -3.277 -35.907 1.00 79.56 729 ASN A CA 1
ATOM 5918 C C . ASN A 1 729 ? -8.445 -2.572 -35.331 1.00 79.56 729 ASN A C 1
ATOM 5920 O O . ASN A 1 729 ? -8.485 -1.387 -34.986 1.00 79.56 729 ASN A O 1
ATOM 5924 N N . HIS A 1 730 ? -7.336 -3.302 -35.220 1.00 77.38 730 HIS A N 1
ATOM 5925 C CA . HIS A 1 730 ? -6.096 -2.778 -34.649 1.00 77.38 730 HIS A CA 1
ATOM 5926 C C . HIS A 1 730 ? -5.466 -1.657 -35.492 1.00 77.38 730 HIS A C 1
ATOM 5928 O O . HIS A 1 730 ? -4.756 -0.827 -34.927 1.00 77.38 730 HIS A O 1
ATOM 5934 N N . SER A 1 731 ? -5.768 -1.565 -36.798 1.00 70.12 731 SER A N 1
ATOM 5935 C CA . SER A 1 731 ? -5.257 -0.482 -37.657 1.00 70.12 731 SER A CA 1
ATOM 5936 C C . SER A 1 731 ? -5.751 0.903 -37.235 1.00 70.12 731 SER A C 1
ATOM 5938 O O . SER A 1 731 ? -5.067 1.897 -37.466 1.00 70.12 731 SER A O 1
ATOM 5940 N N . ASP A 1 732 ? -6.927 0.962 -36.604 1.00 71.81 732 ASP A N 1
ATOM 5941 C CA . ASP A 1 732 ? -7.585 2.207 -36.193 1.00 71.81 732 ASP A CA 1
ATOM 5942 C C . ASP A 1 732 ? -7.244 2.586 -34.739 1.00 71.81 732 ASP A C 1
ATOM 5944 O O . ASP A 1 732 ? -7.683 3.619 -34.225 1.00 71.81 732 ASP A O 1
ATOM 5948 N N . CYS A 1 733 ? -6.461 1.748 -34.053 1.00 79.06 733 CYS A N 1
ATOM 5949 C CA . CYS A 1 733 ? -6.073 1.926 -32.661 1.00 79.06 733 CYS A CA 1
ATOM 5950 C C . CYS A 1 733 ? -4.706 2.613 -32.549 1.00 79.06 733 CYS A C 1
ATOM 5952 O O . CYS A 1 733 ? -3.815 2.420 -33.373 1.00 79.06 733 CYS A O 1
ATOM 5954 N N . SER A 1 734 ? -4.496 3.386 -31.479 1.00 81.56 734 SER A N 1
ATOM 5955 C CA . SER A 1 734 ? -3.153 3.893 -31.186 1.00 81.56 734 SER A CA 1
ATOM 5956 C C . SER A 1 734 ? -2.235 2.746 -30.744 1.00 81.56 734 SER A C 1
ATOM 5958 O O . SER A 1 734 ? -2.647 1.881 -29.963 1.00 81.56 734 SER A O 1
ATOM 5960 N N . ASP A 1 735 ? -0.976 2.759 -31.191 1.00 80.56 735 ASP A N 1
ATOM 5961 C CA . ASP A 1 735 ? 0.020 1.760 -30.775 1.00 80.56 735 ASP A CA 1
ATOM 5962 C C . ASP A 1 735 ? 0.181 1.753 -29.242 1.00 80.56 735 ASP A C 1
ATOM 5964 O O . ASP A 1 735 ? 0.268 0.697 -28.624 1.00 80.56 735 ASP A O 1
ATOM 5968 N N . SER A 1 736 ? 0.091 2.927 -28.600 1.00 81.38 736 SER A N 1
ATOM 5969 C CA . SER A 1 736 ? 0.145 3.069 -27.139 1.00 81.38 736 SER A CA 1
ATOM 5970 C C . SER A 1 736 ? -0.963 2.291 -26.420 1.00 81.38 736 SER A C 1
ATOM 5972 O O . SER A 1 736 ? -0.674 1.538 -25.489 1.00 81.38 736 SER A O 1
ATOM 5974 N N . SER A 1 737 ? -2.221 2.421 -26.855 1.00 82.44 737 SER A N 1
ATOM 5975 C CA . SER A 1 737 ? -3.342 1.680 -26.257 1.00 82.44 737 SER A CA 1
ATOM 5976 C C . SER A 1 737 ? -3.227 0.178 -26.511 1.00 82.44 737 SER A C 1
ATOM 5978 O O . SER A 1 737 ? -3.537 -0.619 -25.626 1.00 82.44 737 SER A O 1
ATOM 5980 N N . THR A 1 738 ? -2.740 -0.203 -27.694 1.00 84.56 738 THR A N 1
ATOM 5981 C CA . THR A 1 738 ? -2.501 -1.605 -28.051 1.00 84.56 738 THR A CA 1
ATOM 5982 C C . THR A 1 738 ? -1.450 -2.230 -27.147 1.00 84.56 738 THR A C 1
ATOM 5984 O O . THR A 1 738 ? -1.695 -3.266 -26.536 1.00 84.56 738 THR A O 1
ATOM 5987 N N . PHE A 1 739 ? -0.318 -1.559 -26.951 1.00 83.31 739 PHE A N 1
ATOM 5988 C CA . PHE A 1 739 ? 0.748 -2.052 -26.081 1.00 83.31 739 PHE A CA 1
ATOM 5989 C C . PHE A 1 739 ? 0.353 -2.062 -24.614 1.00 83.31 739 PHE A C 1
ATOM 5991 O O . PHE A 1 739 ? 0.670 -3.012 -23.901 1.00 83.31 739 PHE A O 1
ATOM 5998 N N . LYS A 1 740 ? -0.407 -1.060 -24.167 1.00 85.75 740 LYS A N 1
ATOM 5999 C CA . LYS A 1 740 ? -0.957 -1.048 -22.814 1.00 85.75 740 LYS A CA 1
ATOM 6000 C C . LYS A 1 740 ? -1.795 -2.300 -22.537 1.00 85.75 740 LYS A C 1
ATOM 6002 O O . LYS A 1 740 ? -1.632 -2.922 -21.488 1.00 85.75 740 LYS A O 1
ATOM 6007 N N . PHE A 1 741 ? -2.636 -2.703 -23.489 1.00 88.62 741 PHE A N 1
ATOM 6008 C CA . PHE A 1 741 ? -3.381 -3.953 -23.383 1.00 88.62 741 PHE A CA 1
ATOM 6009 C C . PHE A 1 741 ? -2.462 -5.173 -23.383 1.00 88.62 741 PHE A C 1
ATOM 6011 O O . PHE A 1 741 ? -2.653 -6.040 -22.544 1.00 88.62 741 PHE A O 1
ATOM 6018 N N . ILE A 1 742 ? -1.451 -5.233 -24.257 1.00 86.88 742 ILE A N 1
ATOM 6019 C CA . ILE A 1 742 ? -0.502 -6.361 -24.317 1.00 86.88 742 ILE A CA 1
ATOM 6020 C C . ILE A 1 742 ? 0.128 -6.641 -22.949 1.00 86.88 742 ILE A C 1
ATOM 6022 O O . ILE A 1 742 ? 0.120 -7.784 -22.486 1.00 86.88 742 ILE A O 1
ATOM 6026 N N . TYR A 1 743 ? 0.637 -5.606 -22.274 1.00 86.25 743 TYR A N 1
ATOM 6027 C CA . TYR A 1 743 ? 1.246 -5.780 -20.955 1.00 86.25 743 TYR A CA 1
ATOM 6028 C C . TYR A 1 743 ? 0.225 -6.225 -19.904 1.00 86.25 743 TYR A C 1
ATOM 6030 O O . TYR A 1 743 ? 0.501 -7.161 -19.153 1.00 86.25 743 TYR A O 1
ATOM 6038 N N . ALA A 1 744 ? -0.957 -5.600 -19.879 1.00 88.31 744 ALA A N 1
ATOM 6039 C CA . ALA A 1 744 ? -2.020 -5.968 -18.946 1.00 88.31 744 ALA A CA 1
ATOM 6040 C C . ALA A 1 744 ? -2.511 -7.408 -19.176 1.00 88.31 744 ALA A C 1
ATOM 6042 O O . ALA A 1 744 ? -2.683 -8.168 -18.226 1.00 88.31 744 ALA A O 1
ATOM 6043 N N . TYR A 1 745 ? -2.676 -7.807 -20.439 1.00 90.12 745 TYR A N 1
ATOM 6044 C CA . TYR A 1 745 ? -3.125 -9.134 -20.835 1.00 90.12 745 TYR A CA 1
ATOM 6045 C C . TYR A 1 745 ? -2.126 -10.220 -20.436 1.00 90.12 745 TYR A C 1
ATOM 6047 O O . TYR A 1 745 ? -2.539 -11.263 -19.943 1.00 90.12 745 TYR A O 1
ATOM 6055 N N . ARG A 1 746 ? -0.816 -9.977 -20.578 1.00 87.19 746 ARG A N 1
ATOM 6056 C CA . ARG A 1 746 ? 0.208 -10.944 -20.150 1.00 87.19 746 ARG A CA 1
ATOM 6057 C C . ARG A 1 746 ? 0.094 -11.253 -18.661 1.00 87.19 746 ARG A C 1
ATOM 6059 O O . ARG A 1 746 ? 0.118 -12.416 -18.273 1.00 87.19 746 ARG A O 1
ATOM 6066 N N . GLU A 1 747 ? -0.052 -10.222 -17.831 1.00 89.06 747 GLU A N 1
ATOM 6067 C CA . GLU A 1 747 ? -0.245 -10.431 -16.395 1.00 89.06 747 GLU A CA 1
ATOM 6068 C C . GLU A 1 747 ? -1.568 -11.137 -16.092 1.00 89.06 747 GLU A C 1
ATOM 6070 O O . GLU A 1 747 ? -1.605 -12.023 -15.242 1.00 89.06 747 GLU A O 1
ATOM 6075 N N . MET A 1 748 ? -2.635 -10.778 -16.807 1.00 90.12 748 MET A N 1
ATOM 6076 C CA . MET A 1 748 ? -3.954 -11.397 -16.684 1.00 90.12 748 MET A CA 1
ATOM 6077 C C . MET A 1 748 ? -3.929 -12.889 -17.044 1.00 90.12 748 MET A C 1
ATOM 6079 O O . MET A 1 748 ? -4.498 -13.700 -16.319 1.00 90.12 748 MET A O 1
ATOM 6083 N N . PHE A 1 749 ? -3.237 -13.253 -18.126 1.00 89.81 749 PHE A N 1
ATOM 6084 C CA . PHE A 1 749 ? -3.057 -14.629 -18.582 1.00 89.81 749 PHE A CA 1
ATOM 6085 C C . PHE A 1 749 ? -2.377 -15.484 -17.512 1.00 89.81 749 PHE A C 1
ATOM 6087 O O . PHE A 1 749 ? -2.890 -16.542 -17.157 1.00 89.81 749 PHE A O 1
ATOM 6094 N N . THR A 1 750 ? -1.266 -14.993 -16.954 1.00 87.75 750 THR A N 1
ATOM 6095 C CA . THR A 1 750 ? -0.547 -15.681 -15.875 1.00 87.75 750 THR A CA 1
ATOM 6096 C C . THR A 1 750 ? -1.385 -15.776 -14.602 1.00 87.75 750 THR A C 1
ATOM 6098 O O . THR A 1 750 ? -1.383 -16.812 -13.952 1.00 87.75 750 THR A O 1
ATOM 6101 N N . PHE A 1 751 ? -2.111 -14.714 -14.242 1.00 90.00 751 PHE A N 1
ATOM 6102 C CA . PHE A 1 751 ? -2.886 -14.659 -13.002 1.00 90.00 751 PHE A CA 1
ATOM 6103 C C . PHE A 1 751 ? -4.110 -15.593 -13.007 1.00 90.00 751 PHE A C 1
ATOM 6105 O O . PHE A 1 751 ? -4.395 -16.276 -12.022 1.00 90.00 751 PHE A O 1
ATOM 6112 N N . TYR A 1 752 ? -4.851 -15.631 -14.117 1.00 90.25 752 TYR A N 1
ATOM 6113 C CA . TYR A 1 752 ? -6.071 -16.437 -14.234 1.00 90.25 752 TYR A CA 1
ATOM 6114 C C . TYR A 1 752 ? -5.864 -17.805 -14.880 1.00 90.25 752 TYR A C 1
ATOM 6116 O O . TYR A 1 752 ? -6.855 -18.502 -15.098 1.00 90.25 752 TYR A O 1
ATOM 6124 N N . GLU A 1 753 ? -4.625 -18.178 -15.212 1.00 88.19 753 GLU A N 1
ATOM 6125 C CA . GLU A 1 753 ? -4.311 -19.453 -15.873 1.00 88.19 753 GLU A CA 1
ATOM 6126 C C . GLU A 1 753 ? -5.218 -19.670 -17.095 1.00 88.19 753 GLU A C 1
ATOM 6128 O O . GLU A 1 753 ? -5.948 -20.657 -17.219 1.00 88.19 753 GLU A O 1
ATOM 6133 N N . ILE A 1 754 ? -5.279 -18.658 -17.961 1.00 86.69 754 ILE A N 1
ATOM 6134 C CA . ILE A 1 754 ? -6.071 -18.717 -19.191 1.00 86.69 754 ILE A CA 1
ATOM 6135 C C . ILE A 1 754 ? -5.534 -19.858 -20.083 1.00 86.69 754 ILE A C 1
ATOM 6137 O O . ILE A 1 754 ? -4.341 -20.151 -20.070 1.00 86.69 754 ILE A O 1
ATOM 6141 N N . GLU A 1 755 ? -6.417 -20.524 -20.833 1.00 85.94 755 GLU A N 1
ATOM 6142 C CA . GLU A 1 755 ? -6.058 -21.664 -21.691 1.00 85.94 755 GLU A CA 1
ATOM 6143 C C . GLU A 1 755 ? -4.947 -21.318 -22.700 1.00 85.94 755 GLU A C 1
ATOM 6145 O O . GLU A 1 755 ? -4.904 -20.208 -23.236 1.00 85.94 755 GLU A O 1
ATOM 6150 N N . GLU A 1 756 ? -4.063 -22.280 -23.000 1.00 82.12 756 GLU A N 1
ATOM 6151 C CA . GLU A 1 756 ? -2.907 -22.074 -23.892 1.00 82.12 756 GLU A CA 1
ATOM 6152 C C . GLU A 1 756 ? -3.296 -21.611 -25.306 1.00 82.12 756 GLU A C 1
ATOM 6154 O O . GLU A 1 756 ? -2.506 -20.924 -25.956 1.00 82.12 756 GLU A O 1
ATOM 6159 N N . GLU A 1 757 ? -4.515 -21.918 -25.770 1.00 83.81 757 GLU A N 1
ATOM 6160 C CA . GLU A 1 757 ? -5.036 -21.424 -27.054 1.00 83.81 757 GLU A CA 1
ATOM 6161 C C . GLU A 1 757 ? -5.118 -19.893 -27.113 1.00 83.81 757 GLU A C 1
ATOM 6163 O O . GLU A 1 757 ? -4.958 -19.299 -28.179 1.00 83.81 757 GLU A O 1
ATOM 6168 N N . TYR A 1 758 ? -5.283 -19.250 -25.955 1.00 85.06 758 TYR A N 1
ATOM 6169 C CA . TYR A 1 758 ? -5.261 -17.804 -25.803 1.00 85.06 758 TYR A CA 1
ATOM 6170 C C . TYR A 1 758 ? -3.923 -17.288 -25.276 1.00 85.06 758 TYR A C 1
ATOM 6172 O O . TYR A 1 758 ? -3.845 -16.168 -24.778 1.00 85.06 758 TYR A O 1
ATOM 6180 N N . SER A 1 759 ? -2.851 -18.077 -25.370 1.00 84.00 759 SER A N 1
ATOM 6181 C CA . SER A 1 759 ? -1.521 -17.608 -24.998 1.00 84.00 759 SER A CA 1
ATOM 6182 C C . SER A 1 759 ? -1.262 -16.226 -25.614 1.00 84.00 759 SER A C 1
ATOM 6184 O O . SER A 1 759 ? -1.527 -16.037 -26.811 1.00 84.00 759 SER A O 1
ATOM 6186 N N . PRO A 1 760 ? -0.701 -15.262 -24.847 1.00 83.94 760 PRO A N 1
ATOM 6187 C CA . PRO A 1 760 ? -0.276 -13.974 -25.382 1.00 83.94 760 PRO A CA 1
ATOM 6188 C C . PRO A 1 760 ? 0.560 -14.155 -26.647 1.00 83.94 760 PRO A C 1
ATOM 6190 O O . PRO A 1 760 ? 0.532 -13.295 -27.520 1.00 83.94 760 PRO A O 1
ATOM 6193 N N . TYR A 1 761 ? 1.237 -15.304 -26.782 1.00 79.94 761 TYR A N 1
ATOM 6194 C CA . TYR A 1 761 ? 1.949 -15.632 -27.996 1.00 79.94 761 TYR A CA 1
ATOM 6195 C C . TYR A 1 761 ? 1.067 -15.709 -29.243 1.00 79.94 761 TYR A C 1
ATOM 6197 O O . TYR A 1 761 ? 1.281 -14.967 -30.201 1.00 79.94 761 TYR A O 1
ATOM 6205 N N . VAL A 1 762 ? 0.079 -16.603 -29.216 1.00 80.88 762 VAL A N 1
ATOM 6206 C CA . VAL A 1 762 ? -0.776 -16.926 -30.365 1.00 80.88 762 VAL A CA 1
ATOM 6207 C C . VAL A 1 762 ? -1.547 -15.690 -30.821 1.00 80.88 762 VAL A C 1
ATOM 6209 O O . VAL A 1 762 ? -1.674 -15.429 -32.015 1.00 80.88 762 VAL A O 1
ATOM 6212 N N . ILE A 1 763 ? -2.015 -14.899 -29.858 1.00 84.94 763 ILE A N 1
ATOM 6213 C CA . ILE A 1 763 ? -2.882 -13.750 -30.110 1.00 84.94 763 ILE A CA 1
ATOM 6214 C C . ILE A 1 763 ? -2.099 -12.521 -30.576 1.00 84.94 763 ILE A C 1
ATOM 6216 O O . ILE A 1 763 ? -2.559 -11.791 -31.453 1.00 84.94 763 ILE A O 1
ATOM 6220 N N . LEU A 1 764 ? -0.928 -12.260 -29.990 1.00 84.25 764 LEU A N 1
ATOM 6221 C CA . LEU A 1 764 ? -0.208 -11.006 -30.225 1.00 84.25 764 LEU A CA 1
ATOM 6222 C C . LEU A 1 764 ? 0.798 -11.087 -31.371 1.00 84.25 764 LEU A C 1
ATOM 6224 O O . LEU A 1 764 ? 1.231 -10.043 -31.859 1.00 84.25 764 LEU A O 1
ATOM 6228 N N . LEU A 1 765 ? 1.148 -12.293 -31.831 1.00 83.81 765 LEU A N 1
ATOM 6229 C CA . LEU A 1 765 ? 2.084 -12.500 -32.937 1.00 83.81 765 LEU A CA 1
ATOM 6230 C C . LEU A 1 765 ? 1.693 -11.728 -34.211 1.00 83.81 765 LEU A C 1
ATOM 6232 O O . LEU A 1 765 ? 2.513 -10.929 -34.670 1.00 83.81 765 LEU A O 1
ATOM 6236 N N . PRO A 1 766 ? 0.463 -11.847 -34.751 1.00 84.94 766 PRO A N 1
ATOM 6237 C CA . PRO A 1 766 ? 0.074 -11.097 -35.946 1.00 84.94 766 PRO A CA 1
ATOM 6238 C C . PRO A 1 766 ? 0.111 -9.577 -35.738 1.00 84.94 766 PRO A C 1
ATOM 6240 O O . PRO A 1 766 ? 0.508 -8.838 -36.633 1.00 84.94 766 PRO A O 1
ATOM 6243 N N . ILE A 1 767 ? -0.259 -9.112 -34.542 1.00 85.50 767 ILE A N 1
ATOM 6244 C CA . ILE A 1 767 ? -0.345 -7.684 -34.197 1.00 85.50 767 ILE A CA 1
ATOM 6245 C C . ILE A 1 767 ? 1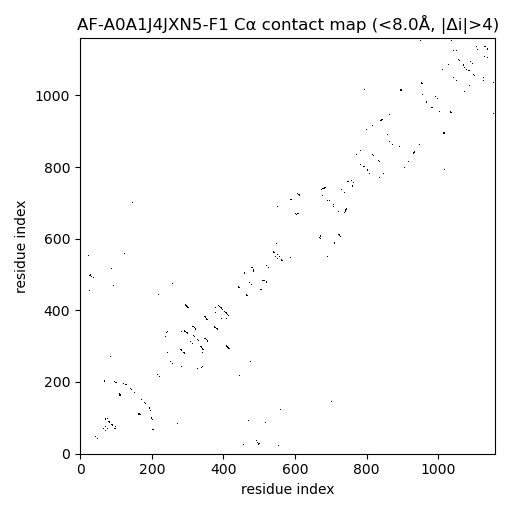.048 -7.053 -34.147 1.00 85.50 767 ILE A C 1
ATOM 6247 O O . ILE A 1 767 ? 1.256 -5.933 -34.612 1.00 85.50 767 ILE A O 1
ATOM 6251 N N . ILE A 1 768 ? 2.022 -7.774 -33.593 1.00 85.19 768 ILE A N 1
ATOM 6252 C CA . ILE A 1 768 ? 3.399 -7.289 -33.487 1.00 85.19 768 ILE A CA 1
ATOM 6253 C C . ILE A 1 768 ? 4.101 -7.350 -34.839 1.00 85.19 768 ILE A C 1
ATOM 6255 O O . ILE A 1 768 ? 4.841 -6.424 -35.164 1.00 85.19 768 ILE A O 1
ATOM 6259 N N . LEU A 1 769 ? 3.845 -8.378 -35.654 1.00 85.81 769 LEU A N 1
ATOM 6260 C CA . LEU A 1 769 ? 4.359 -8.430 -37.025 1.00 85.81 769 LEU A CA 1
ATOM 6261 C C . LEU A 1 769 ? 3.800 -7.288 -37.887 1.00 85.81 769 LEU A C 1
ATOM 6263 O O . LEU A 1 769 ? 4.571 -6.640 -38.595 1.00 85.81 769 LEU A O 1
ATOM 6267 N N . ASP A 1 770 ? 2.503 -6.983 -37.777 1.00 85.81 770 ASP A N 1
ATOM 6268 C CA . ASP A 1 770 ? 1.900 -5.812 -38.430 1.00 85.81 770 ASP A CA 1
ATOM 6269 C C . ASP A 1 770 ? 2.558 -4.503 -37.966 1.00 85.81 770 ASP A C 1
ATOM 6271 O O . ASP A 1 770 ? 2.938 -3.661 -38.783 1.00 85.81 770 ASP A O 1
ATOM 6275 N N . TRP A 1 771 ? 2.782 -4.350 -36.656 1.00 87.38 771 TRP A N 1
ATOM 6276 C CA . TRP A 1 771 ? 3.484 -3.187 -36.116 1.00 87.38 771 TRP A CA 1
ATOM 6277 C C . TRP A 1 771 ? 4.921 -3.067 -36.645 1.00 87.38 771 TRP A C 1
ATOM 6279 O O . TRP A 1 771 ? 5.317 -1.970 -37.042 1.00 87.38 771 TRP A O 1
ATOM 6289 N N . ILE A 1 772 ? 5.687 -4.166 -36.719 1.00 87.38 772 ILE A N 1
ATOM 6290 C CA . ILE A 1 772 ? 7.029 -4.169 -37.330 1.00 87.38 772 ILE A CA 1
ATOM 6291 C C . ILE A 1 772 ? 6.943 -3.710 -38.792 1.00 87.38 772 ILE A C 1
ATOM 6293 O O . ILE A 1 772 ? 7.778 -2.916 -39.223 1.00 87.38 772 ILE A O 1
ATOM 6297 N N . GLY A 1 773 ? 5.918 -4.139 -39.536 1.00 86.88 773 GLY A N 1
ATOM 6298 C CA . GLY A 1 773 ? 5.652 -3.669 -40.898 1.00 86.88 773 GLY A CA 1
ATOM 6299 C C . GLY A 1 773 ? 5.430 -2.153 -40.972 1.00 86.88 773 GLY A C 1
ATOM 6300 O O . GLY A 1 773 ? 6.152 -1.458 -41.689 1.00 86.88 773 GLY A O 1
ATOM 6301 N N . ARG A 1 774 ? 4.497 -1.618 -40.170 1.00 85.56 774 ARG A N 1
ATOM 6302 C CA . ARG A 1 774 ? 4.171 -0.176 -40.122 1.00 85.56 774 ARG A CA 1
ATOM 6303 C C . ARG A 1 774 ? 5.348 0.687 -39.657 1.00 85.56 774 ARG A C 1
ATOM 6305 O O . ARG A 1 774 ? 5.549 1.797 -40.152 1.00 85.56 774 ARG A O 1
ATOM 6312 N N . VAL A 1 775 ? 6.134 0.208 -38.693 1.00 85.94 775 VAL A N 1
ATOM 6313 C CA . VAL A 1 775 ? 7.369 0.880 -38.257 1.00 85.94 775 VAL A CA 1
ATOM 6314 C C . VAL A 1 775 ? 8.439 0.796 -39.337 1.00 85.94 775 VAL A C 1
ATOM 6316 O O . VAL A 1 775 ? 9.154 1.773 -39.547 1.00 85.94 775 VAL A O 1
ATOM 6319 N N . GLY A 1 776 ? 8.505 -0.311 -40.073 1.00 86.56 776 GLY A N 1
ATOM 6320 C CA . GLY A 1 776 ? 9.427 -0.482 -41.185 1.00 86.56 776 GLY A CA 1
ATOM 6321 C C . GLY A 1 776 ? 9.278 0.573 -42.269 1.00 86.56 776 GLY A C 1
ATOM 6322 O O . GLY A 1 776 ? 10.280 1.167 -42.661 1.00 86.56 776 GLY A O 1
ATOM 6323 N N . GLU A 1 777 ? 8.052 0.893 -42.681 1.00 86.88 777 GLU A N 1
ATOM 6324 C CA . GLU A 1 777 ? 7.797 1.981 -43.638 1.00 86.88 777 GLU A CA 1
ATOM 6325 C C . GLU A 1 777 ? 8.358 3.320 -43.132 1.00 86.88 777 GLU A C 1
ATOM 6327 O O . GLU A 1 777 ? 9.113 3.999 -43.831 1.00 86.88 777 GLU A O 1
ATOM 6332 N N . LYS A 1 778 ? 8.091 3.654 -41.861 1.00 86.88 778 LYS A N 1
ATOM 6333 C CA . LYS A 1 778 ? 8.609 4.876 -41.226 1.00 86.88 778 LYS A CA 1
ATOM 6334 C C . LYS A 1 778 ? 10.134 4.877 -41.124 1.00 86.88 778 LYS A C 1
ATOM 6336 O O . LYS A 1 778 ? 10.750 5.924 -41.307 1.00 86.88 778 LYS A O 1
ATOM 6341 N N . MET A 1 779 ? 10.753 3.733 -40.831 1.00 88.81 779 MET A N 1
ATOM 6342 C CA . MET A 1 779 ? 12.210 3.598 -40.754 1.00 88.81 779 MET A CA 1
ATOM 6343 C C . MET A 1 779 ? 12.866 3.778 -42.124 1.00 88.81 779 MET A C 1
ATOM 6345 O O . MET A 1 779 ? 13.919 4.410 -42.209 1.00 88.81 779 MET A O 1
ATOM 6349 N N . VAL A 1 780 ? 12.251 3.273 -43.197 1.00 87.81 780 VAL A N 1
ATOM 6350 C CA . VAL A 1 780 ? 12.733 3.468 -44.573 1.00 87.81 780 VAL A CA 1
ATOM 6351 C C . VAL A 1 780 ? 12.657 4.946 -44.964 1.00 87.81 780 VAL A C 1
ATOM 6353 O O . VAL A 1 780 ? 13.662 5.512 -45.401 1.00 87.81 780 VAL A O 1
ATOM 6356 N N . ASP A 1 781 ? 11.516 5.601 -44.730 1.00 85.31 781 ASP A N 1
ATOM 6357 C CA . ASP A 1 781 ? 11.341 7.037 -44.987 1.00 85.31 781 ASP A CA 1
ATOM 6358 C C . ASP A 1 781 ? 12.327 7.886 -44.185 1.00 85.31 781 ASP A C 1
ATOM 6360 O O . ASP A 1 781 ? 12.947 8.822 -44.702 1.00 85.31 781 ASP A O 1
ATOM 6364 N N . TRP A 1 782 ? 12.505 7.544 -42.911 1.00 88.38 782 TRP A N 1
ATOM 6365 C CA . TRP A 1 782 ? 13.461 8.208 -42.042 1.00 88.38 782 TRP A CA 1
ATOM 6366 C C . TRP A 1 782 ? 14.892 8.037 -42.562 1.00 88.38 782 TRP A C 1
ATOM 6368 O O . TRP A 1 782 ? 15.623 9.020 -42.654 1.00 88.38 782 TRP A O 1
ATOM 6378 N N . THR A 1 783 ? 15.271 6.829 -42.993 1.00 89.06 783 THR A N 1
ATOM 6379 C CA . THR A 1 783 ? 16.604 6.535 -43.546 1.00 89.06 783 THR A CA 1
ATOM 6380 C C . THR A 1 783 ? 16.900 7.389 -44.782 1.00 89.06 783 THR A C 1
ATOM 6382 O O . THR A 1 783 ? 17.976 7.982 -44.888 1.00 89.06 783 THR A O 1
ATOM 6385 N N . ASN A 1 784 ? 15.927 7.514 -45.690 1.00 84.88 784 ASN A N 1
ATOM 6386 C CA . ASN A 1 784 ? 16.035 8.366 -46.878 1.00 84.88 784 ASN A CA 1
ATOM 6387 C C . ASN A 1 784 ? 16.228 9.842 -46.502 1.00 84.88 784 ASN A C 1
ATOM 6389 O O . ASN A 1 784 ? 17.079 10.547 -47.054 1.00 84.88 784 ASN A O 1
ATOM 6393 N N . ASN A 1 785 ? 15.452 10.314 -45.527 1.00 85.69 785 ASN A N 1
ATOM 6394 C CA . ASN A 1 785 ? 15.513 11.691 -45.054 1.00 85.69 785 ASN A CA 1
ATOM 6395 C C . ASN A 1 785 ? 16.806 11.998 -44.288 1.00 85.69 785 ASN A C 1
ATOM 6397 O O . ASN A 1 785 ? 17.330 13.105 -44.425 1.00 85.69 785 ASN A O 1
ATOM 6401 N N . ALA A 1 786 ? 17.361 11.031 -43.555 1.00 86.75 786 ALA A N 1
ATOM 6402 C CA . ALA A 1 786 ? 18.603 11.196 -42.811 1.00 86.75 786 ALA A CA 1
ATOM 6403 C C . ALA A 1 786 ? 19.749 11.619 -43.741 1.00 86.75 786 ALA A C 1
ATOM 6405 O O . ALA A 1 786 ? 20.393 12.628 -43.492 1.00 86.75 786 ALA A O 1
ATOM 6406 N N . ILE A 1 787 ? 19.946 10.947 -44.880 1.00 86.06 787 ILE A N 1
ATOM 6407 C CA . ILE A 1 787 ? 21.001 11.318 -45.847 1.00 86.06 787 ILE A CA 1
ATOM 6408 C C . ILE A 1 787 ? 20.671 12.622 -46.586 1.00 86.06 787 ILE A C 1
ATOM 6410 O O . ILE A 1 787 ? 21.569 13.395 -46.950 1.00 86.06 787 ILE A O 1
ATOM 6414 N N . LYS A 1 788 ? 19.383 12.864 -46.852 1.00 84.69 788 LYS A N 1
ATOM 6415 C CA . LYS A 1 788 ? 18.913 14.050 -47.577 1.00 84.69 788 LYS A CA 1
ATOM 6416 C C . LYS A 1 788 ? 19.157 15.338 -46.790 1.00 84.69 788 LYS A C 1
ATOM 6418 O O . LYS A 1 788 ? 19.571 16.323 -47.398 1.00 84.69 788 LYS A O 1
ATOM 6423 N N . PHE A 1 789 ? 18.899 15.323 -45.483 1.00 85.69 789 PHE A N 1
ATOM 6424 C CA . PHE A 1 789 ? 18.975 16.501 -44.614 1.00 85.69 789 PHE A CA 1
ATOM 6425 C C . PHE A 1 789 ? 20.275 16.614 -43.811 1.00 85.69 789 PHE A C 1
ATOM 6427 O O . PHE A 1 789 ? 20.531 17.676 -43.240 1.00 85.69 789 PHE A O 1
ATOM 6434 N N . ASP A 1 790 ? 21.100 15.566 -43.772 1.00 90.12 790 ASP A N 1
ATOM 6435 C CA . ASP A 1 790 ? 22.417 15.631 -43.142 1.00 90.12 790 ASP A CA 1
ATOM 6436 C C . ASP A 1 790 ? 23.314 16.657 -43.853 1.00 90.12 790 ASP A C 1
ATOM 6438 O O . ASP A 1 790 ? 23.430 16.692 -45.082 1.00 90.12 790 ASP A O 1
ATOM 6442 N N . LYS A 1 791 ? 23.955 17.503 -43.045 1.00 89.88 791 LYS A N 1
ATOM 6443 C CA . LYS A 1 791 ? 24.925 18.509 -43.493 1.00 89.88 791 LYS A CA 1
ATOM 6444 C C . LYS A 1 791 ? 26.316 17.915 -43.717 1.00 89.88 791 LYS A C 1
ATOM 6446 O O . LYS A 1 791 ? 27.169 18.587 -44.291 1.00 89.88 791 LYS A O 1
ATOM 6451 N N . PHE A 1 792 ? 26.537 16.678 -43.269 1.00 92.44 792 PHE A N 1
ATOM 6452 C CA . PHE A 1 792 ? 27.815 15.971 -43.263 1.00 92.44 792 PHE A CA 1
ATOM 6453 C C . PHE A 1 792 ? 28.899 16.791 -42.572 1.00 92.44 792 PHE A C 1
ATOM 6455 O O . PHE A 1 792 ? 29.972 17.031 -43.120 1.00 92.44 792 PHE A O 1
ATOM 6462 N N . GLU A 1 793 ? 28.589 17.248 -41.361 1.00 92.19 793 GLU A N 1
ATOM 6463 C CA . GLU A 1 793 ? 29.537 17.875 -40.444 1.00 92.19 793 GLU A CA 1
ATOM 6464 C C . GLU A 1 793 ? 30.015 16.839 -39.418 1.00 92.19 793 GLU A C 1
ATOM 6466 O O . GLU A 1 793 ? 29.312 15.872 -39.132 1.00 92.19 793 GLU A O 1
ATOM 6471 N N . ILE A 1 794 ? 31.221 17.023 -38.874 1.00 92.19 794 ILE A N 1
ATOM 6472 C CA . ILE A 1 794 ? 31.773 16.106 -37.868 1.00 92.19 794 ILE A CA 1
ATOM 6473 C C . ILE A 1 794 ? 30.996 16.283 -36.565 1.00 92.19 794 ILE A C 1
ATOM 6475 O O . ILE A 1 794 ? 31.120 17.322 -35.914 1.00 92.19 794 ILE A O 1
ATOM 6479 N N . GLU A 1 795 ? 30.259 15.252 -36.165 1.00 91.31 795 GLU A N 1
ATOM 6480 C CA . GLU A 1 795 ? 29.628 15.183 -34.846 1.00 91.31 795 GLU A CA 1
ATOM 6481 C C . GLU A 1 795 ? 30.445 14.296 -33.902 1.00 91.31 795 GLU A C 1
ATOM 6483 O O . GLU A 1 795 ? 30.788 14.711 -32.792 1.00 91.31 795 GLU A O 1
ATOM 6488 N N . ASP A 1 796 ? 30.830 13.100 -34.356 1.00 88.50 796 ASP A N 1
ATOM 6489 C CA . ASP A 1 796 ? 31.723 12.232 -33.594 1.00 88.50 796 ASP A CA 1
ATOM 6490 C C . ASP A 1 796 ? 33.173 12.653 -33.834 1.00 88.50 796 ASP A C 1
ATOM 6492 O O . ASP A 1 796 ? 33.741 12.427 -34.899 1.00 88.50 796 ASP A O 1
ATOM 6496 N N . LYS A 1 797 ? 33.816 13.247 -32.829 1.00 88.06 797 LYS A N 1
ATOM 6497 C CA . LYS A 1 797 ? 35.216 13.690 -32.943 1.00 88.06 797 LYS A CA 1
ATOM 6498 C C . LYS A 1 797 ? 36.211 12.535 -33.085 1.00 88.06 797 LYS A C 1
ATOM 6500 O O . LYS A 1 797 ? 37.303 12.750 -33.608 1.00 88.06 797 LYS A O 1
ATOM 6505 N N . THR A 1 798 ? 35.863 11.344 -32.603 1.00 86.69 798 THR A N 1
ATOM 6506 C CA . THR A 1 798 ? 36.738 10.165 -32.602 1.00 86.69 798 THR A CA 1
ATOM 6507 C C . THR A 1 798 ? 36.683 9.435 -33.938 1.00 86.69 798 THR A C 1
ATOM 6509 O O . THR A 1 798 ? 37.722 9.190 -34.549 1.00 86.69 798 THR A O 1
ATOM 6512 N N . GLN A 1 799 ? 35.475 9.161 -34.432 1.00 88.19 799 GLN A N 1
ATOM 6513 C CA . GLN A 1 799 ? 35.250 8.470 -35.704 1.00 88.19 799 GLN A CA 1
ATOM 6514 C C . GLN A 1 799 ? 35.194 9.434 -36.896 1.00 88.19 799 GLN A C 1
ATOM 6516 O O . GLN A 1 799 ? 35.320 9.014 -38.044 1.00 88.19 799 GLN A O 1
ATOM 6521 N N . ARG A 1 800 ? 35.055 10.739 -36.632 1.00 92.12 800 ARG A N 1
ATOM 6522 C CA . ARG A 1 800 ? 34.893 11.811 -37.628 1.00 92.12 800 ARG A CA 1
ATOM 6523 C C . ARG A 1 800 ? 33.676 11.603 -38.542 1.00 92.12 800 ARG A C 1
ATOM 6525 O O . ARG A 1 800 ? 33.695 12.008 -39.702 1.00 92.12 800 ARG A O 1
ATOM 6532 N N . THR A 1 801 ? 32.632 10.963 -38.024 1.00 93.75 801 THR A N 1
ATOM 6533 C CA . THR A 1 801 ? 31.361 10.698 -38.713 1.00 93.75 801 THR A CA 1
ATOM 6534 C C . THR A 1 801 ? 30.365 11.842 -38.504 1.00 93.75 801 THR A C 1
ATOM 6536 O O . THR A 1 801 ? 30.520 12.666 -37.593 1.00 93.75 801 THR A O 1
ATOM 6539 N N . SER A 1 802 ? 29.340 11.898 -39.353 1.00 94.38 802 SER A N 1
ATOM 6540 C CA . SER A 1 802 ? 28.186 12.788 -39.172 1.00 94.38 802 SER A CA 1
ATOM 6541 C C . SER A 1 802 ? 27.050 12.120 -38.393 1.00 94.38 802 SER A C 1
ATOM 6543 O O . SER A 1 802 ? 27.107 10.926 -38.083 1.00 94.38 802 SER A O 1
ATOM 6545 N N . SER A 1 803 ? 26.005 12.895 -38.084 1.00 92.19 803 SER A N 1
ATOM 6546 C CA . SER A 1 803 ? 24.880 12.448 -37.256 1.00 92.19 803 SER A CA 1
ATOM 6547 C C . SER A 1 803 ? 24.118 11.274 -37.871 1.00 92.19 803 SER A C 1
ATOM 6549 O O . SER A 1 803 ? 23.742 10.347 -37.158 1.00 92.19 803 SER A O 1
ATOM 6551 N N . SER A 1 804 ? 23.954 11.248 -39.201 1.00 93.56 804 SER A N 1
ATOM 6552 C CA . SER A 1 804 ? 23.024 10.322 -39.861 1.00 93.56 804 SER A CA 1
ATOM 6553 C C . SER A 1 804 ? 23.313 8.842 -39.611 1.00 93.56 804 SER A C 1
ATOM 6555 O O . SER A 1 804 ? 22.374 8.056 -39.524 1.00 93.56 804 SER A O 1
ATOM 6557 N N . LEU A 1 805 ? 24.584 8.448 -39.462 1.00 92.44 805 LEU A N 1
ATOM 6558 C CA . LEU A 1 805 ? 24.946 7.067 -39.123 1.00 92.44 805 LEU A CA 1
ATOM 6559 C C . LEU A 1 805 ? 24.541 6.716 -37.686 1.00 92.44 805 LEU A C 1
ATOM 6561 O O . LEU A 1 805 ? 23.947 5.669 -37.436 1.00 92.44 805 LEU A O 1
ATOM 6565 N N . LYS A 1 806 ? 24.874 7.592 -36.738 1.00 90.19 806 LYS A N 1
ATOM 6566 C CA . LYS A 1 806 ? 24.574 7.399 -35.318 1.00 90.19 806 LYS A CA 1
ATOM 6567 C C . LYS A 1 806 ? 23.067 7.396 -35.083 1.00 90.19 806 LYS A C 1
ATOM 6569 O O . LYS A 1 806 ? 22.561 6.502 -34.412 1.00 90.19 806 LYS A O 1
ATOM 6574 N N . ASP A 1 807 ? 22.367 8.349 -35.685 1.00 90.12 807 ASP A N 1
ATOM 6575 C CA . ASP A 1 807 ? 20.918 8.481 -35.597 1.00 90.12 807 ASP A CA 1
ATOM 6576 C C . ASP A 1 807 ? 20.214 7.235 -36.172 1.00 90.12 807 ASP A C 1
ATOM 6578 O O . ASP A 1 807 ? 19.272 6.730 -35.567 1.00 90.12 807 ASP A O 1
ATOM 6582 N N . LEU A 1 808 ? 20.707 6.673 -37.287 1.00 92.00 808 LEU A N 1
ATOM 6583 C CA . LEU A 1 808 ? 20.154 5.449 -37.883 1.00 92.00 808 LEU A CA 1
ATOM 6584 C C . LEU A 1 808 ? 20.237 4.256 -36.925 1.00 92.00 808 LEU A C 1
ATOM 6586 O O . LEU A 1 808 ? 19.248 3.558 -36.704 1.00 92.00 808 LEU A O 1
ATOM 6590 N N . ILE A 1 809 ? 21.415 4.034 -36.338 1.00 93.31 809 ILE A N 1
ATOM 6591 C CA . ILE A 1 809 ? 21.628 2.941 -35.383 1.00 93.31 809 ILE A CA 1
ATOM 6592 C C . ILE A 1 809 ? 20.820 3.169 -34.101 1.00 93.31 809 ILE A C 1
ATOM 6594 O O . ILE A 1 809 ? 20.299 2.217 -33.521 1.00 93.31 809 ILE A O 1
ATOM 6598 N N . GLU A 1 810 ? 20.653 4.421 -33.680 1.00 90.75 810 GLU A N 1
ATOM 6599 C CA . GLU A 1 810 ? 19.832 4.762 -32.523 1.00 90.75 810 GLU A CA 1
ATOM 6600 C C . GLU A 1 810 ? 18.344 4.466 -32.757 1.00 90.75 810 GLU A C 1
ATOM 6602 O O . GLU A 1 810 ? 17.696 3.885 -31.887 1.00 90.75 810 GLU A O 1
ATOM 6607 N N . VAL A 1 811 ? 17.809 4.769 -33.945 1.00 90.94 811 VAL A N 1
ATOM 6608 C CA . VAL A 1 811 ? 16.433 4.402 -34.326 1.00 90.94 811 VAL A CA 1
ATOM 6609 C C . VAL A 1 811 ? 16.246 2.881 -34.309 1.00 90.94 811 VAL A C 1
ATOM 6611 O O . VAL A 1 811 ? 15.213 2.392 -33.835 1.00 90.94 811 VAL A O 1
ATOM 6614 N N . PHE A 1 812 ? 17.246 2.117 -34.768 1.00 93.62 812 PHE A N 1
ATOM 6615 C CA . PHE A 1 812 ? 17.220 0.650 -34.698 1.00 93.62 812 PHE A CA 1
ATOM 6616 C C . PHE A 1 812 ? 17.184 0.173 -33.243 1.00 93.62 812 PHE A C 1
ATOM 6618 O O . PHE A 1 812 ? 16.382 -0.695 -32.895 1.00 93.62 812 PHE A O 1
ATOM 6625 N N . ARG A 1 813 ? 18.012 0.774 -32.381 1.00 92.50 813 ARG A N 1
ATOM 6626 C CA . ARG A 1 813 ? 18.099 0.449 -30.955 1.00 92.50 813 ARG A CA 1
ATOM 6627 C C . ARG A 1 813 ? 16.796 0.728 -30.215 1.00 92.50 813 ARG A C 1
ATOM 6629 O O . ARG A 1 813 ? 16.280 -0.178 -29.570 1.00 92.50 813 ARG A O 1
ATOM 6636 N N . GLN A 1 814 ? 16.233 1.926 -30.351 1.00 89.50 814 GLN A N 1
ATOM 6637 C CA . GLN A 1 814 ? 14.987 2.312 -29.675 1.00 89.50 814 GLN A CA 1
ATOM 6638 C C . GLN A 1 814 ? 13.804 1.438 -30.104 1.00 89.50 814 GLN A C 1
ATOM 6640 O O . GLN A 1 814 ? 13.012 0.995 -29.273 1.00 89.50 814 GLN A O 1
ATOM 6645 N N . SER A 1 815 ? 13.711 1.130 -31.399 1.00 89.50 815 SER A N 1
ATOM 6646 C CA . SER A 1 815 ? 12.653 0.259 -31.921 1.00 89.50 815 SER A CA 1
ATOM 6647 C C . SER A 1 815 ? 12.816 -1.189 -31.431 1.00 89.50 815 SER A C 1
ATOM 6649 O O . SER A 1 815 ? 11.827 -1.855 -31.125 1.00 89.50 815 SER A O 1
AT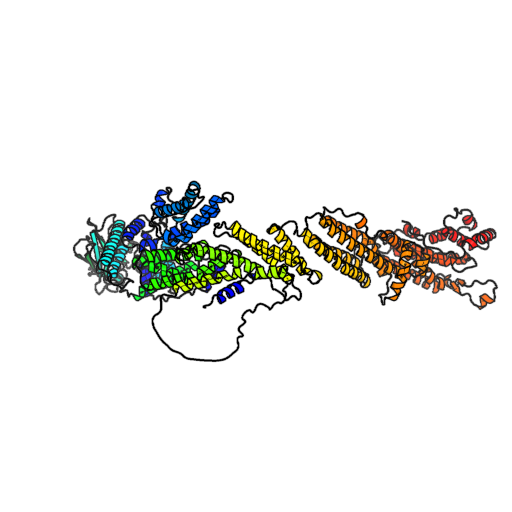OM 6651 N N . PHE A 1 816 ? 14.056 -1.667 -31.274 1.00 90.00 816 PHE A N 1
ATOM 6652 C CA . PHE A 1 816 ? 14.334 -2.986 -30.703 1.00 90.00 816 PHE A CA 1
ATOM 6653 C C . PHE A 1 816 ? 14.088 -3.060 -29.191 1.00 90.00 816 PHE A C 1
ATOM 6655 O O . PHE A 1 816 ? 13.652 -4.096 -28.689 1.00 90.00 816 PHE A O 1
ATOM 6662 N N . GLU A 1 817 ? 14.344 -1.981 -28.447 1.00 87.81 817 GLU A N 1
ATOM 6663 C CA . GLU A 1 817 ? 14.098 -1.937 -27.002 1.00 87.81 817 GLU A CA 1
ATOM 6664 C C . GLU A 1 817 ? 12.642 -2.269 -26.673 1.00 87.81 817 GLU A C 1
ATOM 6666 O O . GLU A 1 817 ? 12.391 -3.027 -25.731 1.00 87.81 817 GLU A O 1
ATOM 6671 N N . PHE A 1 818 ? 11.697 -1.818 -27.504 1.00 83.44 818 PHE A N 1
ATOM 6672 C CA . PHE A 1 818 ? 10.299 -2.224 -27.405 1.00 83.44 818 PHE A CA 1
ATOM 6673 C C . PHE A 1 818 ? 10.130 -3.748 -27.515 1.00 83.44 818 PHE A C 1
ATOM 6675 O O . PHE A 1 818 ? 9.581 -4.353 -26.593 1.00 83.44 818 PHE A O 1
ATOM 6682 N N . ILE A 1 819 ? 10.666 -4.384 -28.565 1.00 84.25 819 ILE A N 1
ATOM 6683 C CA . ILE A 1 819 ? 10.605 -5.848 -28.749 1.00 84.25 819 ILE A CA 1
ATOM 6684 C C . ILE A 1 819 ? 11.218 -6.562 -27.536 1.00 84.25 819 ILE A C 1
ATOM 6686 O O . ILE A 1 819 ? 10.638 -7.506 -27.002 1.00 84.25 819 ILE A O 1
ATOM 6690 N N . SER A 1 820 ? 12.348 -6.060 -27.029 1.00 83.94 820 SER A N 1
ATOM 6691 C CA . SER A 1 820 ? 13.011 -6.625 -25.850 1.00 83.94 820 SER A CA 1
ATOM 6692 C C . SER A 1 820 ? 12.183 -6.501 -24.561 1.00 83.94 820 SER A C 1
ATOM 6694 O O . SER A 1 820 ? 12.210 -7.388 -23.706 1.00 83.94 820 SER A O 1
ATOM 6696 N N . SER A 1 821 ? 11.399 -5.428 -24.421 1.00 81.94 821 SER A N 1
ATOM 6697 C CA . SER A 1 821 ? 10.573 -5.164 -23.236 1.00 81.94 821 SER A CA 1
ATOM 6698 C C . SER A 1 821 ? 9.377 -6.112 -23.104 1.00 81.94 821 SER A C 1
ATOM 6700 O O . SER A 1 821 ? 8.832 -6.276 -22.007 1.00 81.94 821 SER A O 1
ATOM 6702 N N . LEU A 1 822 ? 8.993 -6.776 -24.199 1.00 76.06 822 LEU A N 1
ATOM 6703 C CA . LEU A 1 822 ? 7.919 -7.764 -24.204 1.00 76.06 822 LEU A CA 1
ATOM 6704 C C . LEU A 1 822 ? 8.265 -9.009 -23.371 1.00 76.06 822 LEU A C 1
ATOM 6706 O O . LEU A 1 822 ? 7.339 -9.730 -23.005 1.00 76.06 822 LEU A O 1
ATOM 6710 N N . LYS A 1 823 ? 9.548 -9.212 -23.000 1.00 72.69 823 LYS A N 1
ATOM 6711 C CA . LYS A 1 823 ? 10.053 -10.306 -22.139 1.00 72.69 823 LYS A CA 1
ATOM 6712 C C . LYS A 1 823 ? 9.372 -11.641 -22.456 1.00 72.69 823 LYS A C 1
ATOM 6714 O O . LYS A 1 823 ? 8.636 -12.184 -21.637 1.00 72.69 823 LYS A O 1
ATOM 6719 N N . TRP A 1 824 ? 9.534 -12.087 -23.691 1.00 74.50 824 TRP A N 1
ATOM 6720 C CA . TRP A 1 824 ? 8.858 -13.272 -24.197 1.00 74.50 824 TRP A CA 1
ATOM 6721 C C . TRP A 1 824 ? 9.750 -14.492 -24.013 1.00 74.50 824 TRP A C 1
ATOM 6723 O O . TRP A 1 824 ? 10.855 -14.531 -24.549 1.00 74.50 824 TRP A O 1
ATOM 6733 N N . ASP A 1 825 ? 9.240 -15.501 -23.316 1.00 67.81 825 ASP A N 1
ATOM 6734 C CA . ASP A 1 825 ? 9.988 -16.733 -23.033 1.00 67.81 825 ASP A CA 1
ATOM 6735 C C . ASP A 1 825 ? 9.766 -17.828 -24.099 1.00 67.81 825 ASP A C 1
ATOM 6737 O O . ASP A 1 825 ? 10.250 -18.950 -23.970 1.00 67.81 825 ASP A O 1
ATOM 6741 N N . HIS A 1 826 ? 9.025 -17.523 -25.171 1.00 75.56 826 HIS A N 1
ATOM 6742 C CA . HIS A 1 826 ? 8.671 -18.487 -26.214 1.00 75.56 826 HIS A CA 1
ATOM 6743 C C . HIS A 1 826 ? 9.764 -18.548 -27.297 1.00 75.56 826 HIS A C 1
ATOM 6745 O O . HIS A 1 826 ? 10.188 -17.485 -27.753 1.00 75.56 826 HIS A O 1
ATOM 6751 N N . PRO A 1 827 ? 10.167 -19.739 -27.791 1.00 74.50 827 PRO A N 1
ATOM 6752 C CA . PRO A 1 827 ? 11.209 -19.886 -28.819 1.00 74.50 827 PRO A CA 1
ATOM 6753 C C . PRO A 1 827 ? 10.975 -19.034 -30.074 1.00 74.50 827 PRO A C 1
ATOM 6755 O O . PRO A 1 827 ? 11.906 -18.480 -30.647 1.00 74.50 827 PRO A O 1
ATOM 6758 N N . SER A 1 828 ? 9.711 -18.847 -30.452 1.00 71.31 828 SER A N 1
ATOM 6759 C CA . SER A 1 828 ? 9.316 -18.031 -31.604 1.00 71.31 828 SER A CA 1
ATOM 6760 C C . SER A 1 828 ? 9.584 -16.525 -31.469 1.00 71.31 828 SER A C 1
ATOM 6762 O O . SER A 1 828 ? 9.325 -15.801 -32.424 1.00 71.31 828 SER A O 1
ATOM 6764 N N . ILE A 1 829 ? 10.113 -16.017 -30.343 1.00 80.88 829 ILE A N 1
ATOM 6765 C CA . ILE A 1 829 ? 10.654 -14.643 -30.305 1.00 80.88 829 ILE A CA 1
ATOM 6766 C C . ILE A 1 829 ? 11.750 -14.437 -31.356 1.00 80.88 829 ILE A C 1
ATOM 6768 O O . ILE A 1 829 ? 11.928 -13.329 -31.863 1.00 80.88 829 ILE A O 1
ATOM 6772 N N . GLU A 1 830 ? 12.422 -15.525 -31.740 1.00 84.25 830 GLU A N 1
ATOM 6773 C CA . GLU A 1 830 ? 13.320 -15.569 -32.885 1.00 84.25 830 GLU A CA 1
ATOM 6774 C C . GLU A 1 830 ? 12.673 -14.985 -34.146 1.00 84.25 830 GLU A C 1
ATOM 6776 O O . GLU A 1 830 ? 13.304 -14.191 -34.834 1.00 84.25 830 GLU A O 1
ATOM 6781 N N . GLU A 1 831 ? 11.396 -15.261 -34.415 1.00 84.50 831 GLU A N 1
ATOM 6782 C CA . GLU A 1 831 ? 10.704 -14.753 -35.600 1.00 84.50 831 GLU A CA 1
ATOM 6783 C C . GLU A 1 831 ? 10.585 -13.220 -35.594 1.00 84.50 831 GLU A C 1
ATOM 6785 O O . GLU A 1 831 ? 10.871 -12.578 -36.610 1.00 84.50 831 GLU A O 1
ATOM 6790 N N . PHE A 1 832 ? 10.260 -12.602 -34.449 1.00 84.88 832 PHE A N 1
ATOM 6791 C CA . PHE A 1 832 ? 10.231 -11.137 -34.324 1.00 84.88 832 PHE A CA 1
ATOM 6792 C C . PHE A 1 832 ? 11.615 -10.534 -34.495 1.00 84.88 832 PHE A C 1
ATOM 6794 O O . PHE A 1 832 ? 11.785 -9.564 -35.235 1.00 84.88 832 PHE A O 1
ATOM 6801 N N . VAL A 1 833 ? 12.603 -11.111 -33.808 1.00 88.94 833 VAL A N 1
ATOM 6802 C CA . VAL A 1 833 ? 13.979 -10.618 -33.815 1.00 88.94 833 VAL A CA 1
ATOM 6803 C C . VAL A 1 833 ? 14.561 -10.717 -35.222 1.00 88.94 833 VAL A C 1
ATOM 6805 O O . VAL A 1 833 ? 15.117 -9.738 -35.714 1.00 88.94 833 VAL A O 1
ATOM 6808 N N . MET A 1 834 ? 14.368 -11.839 -35.918 1.00 90.44 834 MET A N 1
ATOM 6809 C CA . MET A 1 834 ? 14.839 -12.023 -37.293 1.00 90.44 834 MET A CA 1
ATOM 6810 C C . MET A 1 834 ? 14.105 -11.113 -38.277 1.00 90.44 834 MET A C 1
ATOM 6812 O O . MET A 1 834 ? 14.745 -10.520 -39.145 1.00 90.44 834 MET A O 1
ATOM 6816 N N . THR A 1 835 ? 12.784 -10.962 -38.154 1.00 90.44 835 THR A N 1
ATOM 6817 C CA . THR A 1 835 ? 12.006 -10.062 -39.023 1.00 90.44 835 THR A CA 1
ATOM 6818 C C . THR A 1 835 ? 12.463 -8.615 -38.852 1.00 90.44 835 THR A C 1
ATOM 6820 O O . THR A 1 835 ? 12.730 -7.921 -39.835 1.00 90.44 835 THR A O 1
ATOM 6823 N N . PHE A 1 836 ? 12.652 -8.178 -37.607 1.00 91.94 836 PHE A N 1
ATOM 6824 C CA . PHE A 1 836 ? 13.141 -6.842 -37.296 1.00 91.94 836 PHE A CA 1
ATOM 6825 C C . PHE A 1 836 ? 14.595 -6.624 -37.755 1.00 91.94 836 PHE A C 1
ATOM 6827 O O . PHE A 1 836 ? 14.901 -5.609 -38.377 1.00 91.94 836 PHE A O 1
ATOM 6834 N N . LEU A 1 837 ? 15.498 -7.587 -37.536 1.00 92.81 837 LEU A N 1
ATOM 6835 C CA . LEU A 1 837 ? 16.881 -7.519 -38.027 1.00 92.81 837 LEU A CA 1
ATOM 6836 C C . LEU A 1 837 ? 16.955 -7.459 -39.558 1.00 92.81 837 LEU A C 1
ATOM 6838 O O . LEU A 1 837 ? 17.775 -6.718 -40.099 1.00 92.81 837 LEU A O 1
ATOM 6842 N N . ASN A 1 838 ? 16.094 -8.199 -40.261 1.00 91.38 838 ASN A N 1
ATOM 6843 C CA . ASN A 1 838 ? 15.990 -8.139 -41.719 1.00 91.38 838 ASN A CA 1
ATOM 6844 C C . ASN A 1 838 ? 15.553 -6.753 -42.206 1.00 91.38 838 ASN A C 1
ATOM 6846 O O . ASN A 1 838 ? 16.143 -6.230 -43.155 1.00 91.38 838 ASN A O 1
ATOM 6850 N N . LEU A 1 839 ? 14.562 -6.151 -41.540 1.00 92.00 839 LEU A N 1
ATOM 6851 C CA . LEU A 1 839 ? 14.113 -4.786 -41.806 1.00 92.00 839 LEU A CA 1
ATOM 6852 C C . LEU A 1 839 ? 15.251 -3.777 -41.591 1.00 92.00 839 LEU A C 1
ATOM 6854 O O . LEU A 1 839 ? 15.561 -3.003 -42.495 1.00 92.00 839 LEU A O 1
ATOM 6858 N N . CYS A 1 840 ? 15.934 -3.826 -40.445 1.00 93.50 840 CYS A N 1
ATOM 6859 C CA . CYS A 1 840 ? 17.080 -2.957 -40.173 1.00 93.50 840 CYS A CA 1
ATOM 6860 C C . CYS A 1 840 ? 18.205 -3.159 -41.200 1.00 93.50 840 CYS A C 1
ATOM 6862 O O . CYS A 1 840 ? 18.789 -2.190 -41.685 1.00 93.50 840 CYS A O 1
ATOM 6864 N N . GLY A 1 841 ? 18.470 -4.407 -41.600 1.00 91.81 841 GLY A N 1
ATOM 6865 C CA . GLY A 1 841 ? 19.420 -4.730 -42.661 1.00 91.81 841 GLY A CA 1
ATOM 6866 C C . GLY A 1 841 ? 19.018 -4.151 -44.022 1.00 91.81 841 GLY A C 1
ATOM 6867 O O . GLY A 1 841 ? 19.885 -3.701 -44.771 1.00 91.81 841 GLY A O 1
ATOM 6868 N N . ALA A 1 842 ? 17.721 -4.114 -44.344 1.00 91.00 842 ALA A N 1
ATOM 6869 C CA . ALA A 1 842 ? 17.206 -3.468 -45.551 1.00 91.00 842 ALA A CA 1
ATOM 6870 C C . ALA A 1 842 ? 17.368 -1.941 -45.501 1.00 91.00 842 ALA A C 1
ATOM 6872 O O . ALA A 1 842 ? 17.873 -1.359 -46.461 1.00 91.00 842 ALA A O 1
ATOM 6873 N N . CYS A 1 843 ? 17.042 -1.305 -44.371 1.00 92.75 843 CYS A N 1
ATOM 6874 C CA . CYS A 1 843 ? 17.297 0.121 -44.156 1.00 92.75 843 CYS A CA 1
ATOM 6875 C C . CYS A 1 843 ? 18.793 0.447 -44.290 1.00 92.75 843 CYS A C 1
ATOM 6877 O O . CYS A 1 843 ? 19.157 1.425 -44.936 1.00 92.75 843 CYS A O 1
ATOM 6879 N N . LEU A 1 844 ? 19.680 -0.402 -43.764 1.00 92.75 844 LEU A N 1
ATOM 6880 C CA . LEU A 1 844 ? 21.124 -0.201 -43.877 1.00 92.75 844 LEU A CA 1
ATOM 6881 C C . LEU A 1 844 ? 21.633 -0.317 -45.324 1.00 92.75 844 LEU A C 1
ATOM 6883 O O . LEU A 1 844 ? 22.495 0.464 -45.727 1.00 92.75 844 LEU A O 1
ATOM 6887 N N . ARG A 1 845 ? 21.092 -1.255 -46.118 1.00 91.75 845 ARG A N 1
ATOM 6888 C CA . ARG A 1 845 ? 21.374 -1.345 -47.564 1.00 91.75 845 ARG A CA 1
ATOM 6889 C C . ARG A 1 845 ? 20.931 -0.082 -48.296 1.00 91.75 845 ARG A C 1
ATOM 6891 O O . ARG A 1 845 ? 21.720 0.486 -49.042 1.00 91.75 845 ARG A O 1
ATOM 6898 N N . ASN A 1 846 ? 19.724 0.397 -48.011 1.00 91.00 846 ASN A N 1
ATOM 6899 C CA . ASN A 1 846 ? 19.203 1.631 -48.592 1.00 91.00 846 ASN A CA 1
ATOM 6900 C C . ASN A 1 846 ? 20.057 2.863 -48.214 1.00 91.00 846 ASN A C 1
ATOM 6902 O O . ASN A 1 846 ? 20.401 3.682 -49.069 1.00 91.00 846 ASN A O 1
ATOM 6906 N N . TYR A 1 847 ? 20.479 2.962 -46.946 1.00 93.12 847 TYR A N 1
ATOM 6907 C CA . TYR A 1 847 ? 21.415 3.995 -46.489 1.00 93.12 847 TYR A CA 1
ATOM 6908 C C . TYR A 1 847 ? 22.731 3.938 -47.280 1.00 93.12 847 TYR A C 1
ATOM 6910 O O . TYR A 1 847 ? 23.208 4.951 -47.789 1.00 93.12 847 TYR A O 1
ATOM 6918 N N . PHE A 1 848 ? 23.303 2.742 -47.428 1.00 92.38 848 PHE A N 1
ATOM 6919 C CA . PHE A 1 848 ? 24.534 2.515 -48.181 1.00 92.38 848 PHE A CA 1
ATOM 6920 C C . PHE A 1 848 ? 24.419 2.911 -49.660 1.00 92.38 848 PHE A C 1
ATOM 6922 O O . PHE A 1 848 ? 25.300 3.604 -50.175 1.00 92.38 848 PHE A O 1
ATOM 6929 N N . GLU A 1 849 ? 23.354 2.496 -50.346 1.00 90.31 849 GLU A N 1
ATOM 6930 C CA . GLU A 1 849 ? 23.130 2.796 -51.766 1.00 90.31 849 GLU A CA 1
ATOM 6931 C C . GLU A 1 849 ? 22.976 4.305 -51.984 1.00 90.31 849 GLU A C 1
ATOM 6933 O O . GLU A 1 849 ? 23.680 4.898 -52.805 1.00 90.31 849 GLU A O 1
ATOM 6938 N N . THR A 1 850 ? 22.147 4.954 -51.165 1.00 89.44 850 THR A N 1
ATOM 6939 C CA . THR A 1 850 ? 21.901 6.400 -51.247 1.00 89.44 850 THR A CA 1
ATOM 6940 C C . THR A 1 850 ? 23.166 7.210 -50.939 1.00 89.44 850 THR A C 1
ATOM 6942 O O . THR A 1 850 ? 23.471 8.189 -51.627 1.00 89.44 850 THR A O 1
ATOM 6945 N N . LEU A 1 851 ? 23.950 6.795 -49.938 1.00 90.44 851 LEU A N 1
ATOM 6946 C CA . LEU A 1 851 ? 25.220 7.438 -49.598 1.00 90.44 851 LEU A CA 1
ATOM 6947 C C . LEU A 1 851 ? 26.259 7.256 -50.717 1.00 90.44 851 LEU A C 1
ATOM 6949 O O . LEU A 1 851 ? 26.967 8.205 -51.054 1.00 90.44 851 LEU A O 1
ATOM 6953 N N . THR A 1 852 ? 26.311 6.073 -51.339 1.00 90.38 852 THR A N 1
ATOM 6954 C CA . THR A 1 852 ? 27.190 5.783 -52.485 1.00 90.38 852 THR A CA 1
ATOM 6955 C C . THR A 1 852 ? 26.865 6.689 -53.668 1.00 90.38 852 THR A C 1
ATOM 6957 O O . THR A 1 852 ? 27.764 7.331 -54.210 1.00 90.38 852 THR A O 1
ATOM 6960 N N . LEU A 1 853 ? 25.586 6.808 -54.036 1.00 89.62 853 LEU A N 1
ATOM 6961 C CA . LEU A 1 853 ? 25.146 7.692 -55.119 1.00 89.62 853 LEU A CA 1
ATOM 6962 C C . LEU A 1 853 ? 25.526 9.153 -54.849 1.00 89.62 853 LEU A C 1
ATOM 6964 O O . LEU A 1 853 ? 26.018 9.844 -55.743 1.00 89.62 853 LEU A O 1
ATOM 6968 N N . LYS A 1 854 ? 25.380 9.613 -53.600 1.00 88.75 854 LYS A N 1
ATOM 6969 C CA . LYS A 1 854 ? 25.762 10.973 -53.200 1.00 88.75 854 LYS A CA 1
ATOM 6970 C C . LYS A 1 854 ? 27.273 11.205 -53.310 1.00 88.75 854 LYS A C 1
ATOM 6972 O O . LYS A 1 854 ? 27.678 12.235 -53.845 1.00 88.75 854 LYS A O 1
ATOM 6977 N N . ILE A 1 855 ? 28.106 10.243 -52.903 1.00 90.00 855 ILE A N 1
ATOM 6978 C CA . ILE A 1 855 ? 29.568 10.304 -53.087 1.00 90.00 855 ILE A CA 1
ATOM 6979 C C . ILE A 1 855 ? 29.928 10.345 -54.579 1.00 90.00 855 ILE A C 1
ATOM 6981 O O . ILE A 1 855 ? 30.738 11.171 -54.997 1.00 90.00 855 ILE A O 1
ATOM 6985 N N . LEU A 1 856 ? 29.323 9.478 -55.396 1.00 90.31 856 LEU A N 1
ATOM 6986 C CA . LEU A 1 856 ? 29.636 9.380 -56.822 1.00 90.31 856 LEU A CA 1
ATOM 6987 C C . LEU A 1 856 ? 29.209 10.621 -57.616 1.00 90.31 856 LEU A C 1
ATOM 6989 O O . LEU A 1 856 ? 29.903 10.993 -58.561 1.00 90.31 856 LEU A O 1
ATOM 6993 N N . SER A 1 857 ? 28.147 11.312 -57.189 1.00 88.75 857 SER A N 1
ATOM 6994 C CA . SER A 1 857 ? 27.684 12.566 -57.806 1.00 88.75 857 SER A CA 1
ATOM 6995 C C . SER A 1 857 ? 28.727 13.695 -57.797 1.00 88.75 857 SER A C 1
ATOM 6997 O O . SER A 1 857 ? 28.653 14.612 -58.613 1.00 88.75 857 SER A O 1
ATOM 6999 N N . PHE A 1 858 ? 29.731 13.624 -56.915 1.00 88.75 858 PHE A N 1
ATOM 7000 C CA . PHE A 1 858 ? 30.821 14.597 -56.871 1.00 88.75 858 PHE A CA 1
ATOM 7001 C C . PHE A 1 858 ? 31.813 14.467 -58.034 1.00 88.75 858 PHE A C 1
ATOM 7003 O O . PHE A 1 858 ? 32.485 15.437 -58.394 1.00 88.75 858 PHE A O 1
ATOM 7010 N N . PHE A 1 859 ? 31.950 13.274 -58.614 1.00 89.44 859 PHE A N 1
ATOM 7011 C CA . PHE A 1 859 ? 32.943 13.026 -59.652 1.00 89.44 859 PHE A CA 1
ATOM 7012 C C . PHE A 1 859 ? 32.393 13.396 -61.037 1.00 89.44 859 PHE A C 1
ATOM 7014 O O . PHE A 1 859 ? 31.258 13.048 -61.363 1.00 89.44 859 PHE A O 1
ATOM 7021 N N . PRO A 1 860 ? 33.191 14.053 -61.903 1.00 88.75 860 PRO A N 1
ATOM 7022 C CA . PRO A 1 860 ? 32.803 14.280 -63.289 1.00 88.75 860 PRO A CA 1
ATOM 7023 C C . PRO A 1 860 ? 32.492 12.963 -64.006 1.00 88.75 860 PRO A C 1
ATOM 7025 O O . PRO A 1 860 ? 33.243 11.994 -63.878 1.00 88.75 860 PRO A O 1
ATOM 7028 N N . GLU A 1 861 ? 31.448 12.956 -64.838 1.00 84.38 861 GLU A N 1
ATOM 7029 C CA . GLU A 1 861 ? 30.999 11.755 -65.559 1.00 84.38 861 GLU A CA 1
ATOM 7030 C C . GLU A 1 861 ? 32.126 11.121 -66.397 1.00 84.38 861 GLU A C 1
ATOM 7032 O O . GLU A 1 861 ? 32.258 9.902 -66.461 1.00 84.38 861 GLU A O 1
ATOM 7037 N N . SER A 1 862 ? 33.014 11.944 -66.969 1.00 84.19 862 SER A N 1
ATOM 7038 C CA . SER A 1 862 ? 34.186 11.469 -67.712 1.00 84.19 862 SER A CA 1
ATOM 7039 C C . SER A 1 862 ? 35.137 10.624 -66.863 1.00 84.19 862 SER A C 1
ATOM 7041 O O . SER A 1 862 ? 35.727 9.685 -67.379 1.00 84.19 862 SER A O 1
ATOM 7043 N N . ILE A 1 863 ? 35.291 10.941 -65.573 1.00 87.88 863 ILE A N 1
ATOM 7044 C CA . ILE A 1 863 ? 36.154 10.178 -64.663 1.00 87.88 863 ILE A CA 1
ATOM 7045 C C . ILE A 1 863 ? 35.498 8.844 -64.312 1.00 87.88 863 ILE A C 1
ATOM 7047 O O . ILE A 1 863 ? 36.174 7.820 -64.319 1.00 87.88 863 ILE A O 1
ATOM 7051 N N . LEU A 1 864 ? 34.186 8.845 -64.057 1.00 87.81 864 LEU A N 1
ATOM 7052 C CA . LEU A 1 864 ? 33.438 7.626 -63.740 1.00 87.81 864 LEU A CA 1
ATOM 7053 C C . LEU A 1 864 ? 33.482 6.614 -64.897 1.00 87.81 864 LEU A C 1
ATOM 7055 O O . LEU A 1 864 ? 33.735 5.437 -64.658 1.00 87.81 864 LEU A O 1
ATOM 7059 N N . HIS A 1 865 ? 33.328 7.073 -66.146 1.00 84.62 865 HIS A N 1
ATOM 7060 C CA . HIS A 1 865 ? 33.434 6.206 -67.330 1.00 84.62 865 HIS A CA 1
ATOM 7061 C C . HIS A 1 865 ? 34.865 5.717 -67.595 1.00 84.62 865 HIS A C 1
ATOM 7063 O O . HIS A 1 865 ? 35.052 4.577 -68.013 1.00 84.62 865 HIS A O 1
ATOM 7069 N N . GLU A 1 866 ? 35.885 6.554 -67.364 1.00 83.19 866 GLU A N 1
ATOM 7070 C CA . GLU A 1 866 ? 37.287 6.157 -67.572 1.00 83.19 866 GLU A CA 1
ATOM 7071 C C . GLU A 1 866 ? 37.798 5.178 -66.495 1.00 83.19 866 GLU A C 1
ATOM 7073 O O . GLU A 1 866 ? 38.677 4.366 -66.787 1.00 83.19 866 GLU A O 1
ATOM 7078 N N . PHE A 1 867 ? 37.240 5.216 -65.278 1.00 84.06 867 PHE A N 1
ATOM 7079 C CA . PHE A 1 867 ? 37.652 4.361 -64.159 1.00 84.06 867 PHE A CA 1
ATOM 7080 C C . PHE A 1 867 ? 37.337 2.866 -64.372 1.00 84.06 867 PHE A C 1
ATOM 7082 O O . PHE A 1 867 ? 38.019 2.021 -63.801 1.00 84.06 867 PHE A O 1
ATOM 7089 N N . ASN A 1 868 ? 36.343 2.538 -65.210 1.00 78.06 868 ASN A N 1
ATOM 7090 C CA . ASN A 1 868 ? 35.975 1.181 -65.649 1.00 78.06 868 ASN A CA 1
ATOM 7091 C C . ASN A 1 868 ? 36.002 0.100 -64.541 1.00 78.06 868 ASN A C 1
ATOM 7093 O O . ASN A 1 868 ? 36.674 -0.925 -64.667 1.00 78.06 868 ASN A O 1
ATOM 7097 N N . ASN A 1 869 ? 35.262 0.328 -63.454 1.00 85.50 869 ASN A N 1
ATOM 7098 C CA . ASN A 1 869 ? 35.126 -0.612 -62.339 1.00 85.50 869 ASN A CA 1
ATOM 7099 C C . ASN A 1 869 ? 33.700 -1.177 -62.305 1.00 85.50 869 ASN A C 1
ATOM 7101 O O . ASN A 1 869 ? 32.746 -0.407 -62.230 1.00 85.50 869 ASN A O 1
ATOM 7105 N N . GLU A 1 870 ? 33.548 -2.505 -62.339 1.00 84.00 870 GLU A N 1
ATOM 7106 C CA . GLU A 1 870 ? 32.234 -3.170 -62.399 1.00 84.00 870 GLU A CA 1
ATOM 7107 C C . GLU A 1 870 ? 31.303 -2.759 -61.247 1.00 84.00 870 GLU A C 1
ATOM 7109 O O . GLU A 1 870 ? 30.128 -2.474 -61.480 1.00 84.00 870 GLU A O 1
ATOM 7114 N N . THR A 1 871 ? 31.834 -2.644 -60.027 1.00 84.19 871 THR A N 1
ATOM 7115 C CA . THR A 1 871 ? 31.070 -2.267 -58.831 1.00 84.19 871 THR A CA 1
ATOM 7116 C C . THR A 1 871 ? 30.563 -0.827 -58.902 1.00 84.19 871 THR A C 1
ATOM 7118 O O . THR A 1 871 ? 29.427 -0.560 -58.525 1.00 84.19 871 THR A O 1
ATOM 7121 N N . ILE A 1 872 ? 31.370 0.112 -59.409 1.00 86.81 872 ILE A N 1
ATOM 7122 C CA . ILE A 1 872 ? 30.954 1.514 -59.593 1.00 86.81 872 ILE A CA 1
ATOM 7123 C C . ILE A 1 872 ? 30.006 1.659 -60.786 1.00 86.81 872 ILE A C 1
ATOM 7125 O O . ILE A 1 872 ? 29.024 2.396 -60.704 1.00 86.81 872 ILE A O 1
ATOM 7129 N N . ASN A 1 873 ? 30.259 0.921 -61.869 1.00 86.00 873 ASN A N 1
ATOM 7130 C CA . ASN A 1 873 ? 29.445 0.943 -63.083 1.00 86.00 873 ASN A CA 1
ATOM 7131 C C . ASN A 1 873 ? 27.983 0.560 -62.813 1.00 86.00 873 ASN A C 1
ATOM 7133 O O . ASN A 1 873 ? 27.098 1.056 -63.508 1.00 86.00 873 ASN A O 1
ATOM 7137 N N . HIS A 1 874 ? 27.722 -0.256 -61.786 1.00 87.69 874 HIS A N 1
ATOM 7138 C CA . HIS A 1 874 ? 26.370 -0.596 -61.343 1.00 87.69 874 HIS A CA 1
ATOM 7139 C C . HIS A 1 874 ? 25.538 0.632 -60.929 1.00 87.69 874 HIS A C 1
ATOM 7141 O O . HIS A 1 874 ? 24.347 0.667 -61.208 1.00 87.69 874 HIS A O 1
ATOM 7147 N N . PHE A 1 875 ? 26.165 1.656 -60.340 1.00 87.25 875 PHE A N 1
ATOM 7148 C CA . PHE A 1 875 ? 25.489 2.861 -59.838 1.00 87.25 875 PHE A CA 1
ATOM 7149 C C . PHE A 1 875 ? 25.383 3.993 -60.876 1.00 87.25 875 PHE A C 1
ATOM 7151 O O . PHE A 1 875 ? 24.645 4.958 -60.679 1.00 87.25 875 PHE A O 1
ATOM 7158 N N . ILE A 1 876 ? 26.120 3.909 -61.992 1.00 87.38 876 ILE A N 1
ATOM 7159 C CA . ILE A 1 876 ? 26.152 4.964 -63.022 1.00 87.38 876 ILE A CA 1
ATOM 7160 C C . ILE A 1 876 ? 24.770 5.257 -63.646 1.00 87.38 876 ILE A C 1
ATOM 7162 O O . ILE A 1 876 ? 24.477 6.437 -63.864 1.00 87.38 876 ILE A O 1
ATOM 7166 N N . PRO A 1 877 ? 23.906 4.263 -63.949 1.00 86.06 877 PRO A N 1
ATOM 7167 C CA . PRO A 1 877 ? 22.571 4.529 -64.488 1.00 86.06 877 PRO A CA 1
ATOM 7168 C C . PRO A 1 877 ? 21.720 5.428 -63.580 1.00 86.06 877 PRO A C 1
ATOM 7170 O O . PRO A 1 877 ? 21.054 6.340 -64.079 1.00 86.06 877 PRO A O 1
ATOM 7173 N N . ASP A 1 878 ? 21.809 5.228 -62.265 1.00 84.62 878 ASP A N 1
ATOM 7174 C CA . ASP A 1 878 ? 20.963 5.895 -61.271 1.00 84.62 878 ASP A CA 1
ATOM 7175 C C . ASP A 1 878 ? 21.429 7.326 -60.955 1.00 84.62 878 ASP A C 1
ATOM 7177 O O . ASP A 1 878 ? 20.621 8.191 -60.610 1.00 84.62 878 ASP A O 1
ATOM 7181 N N . LEU A 1 879 ? 22.710 7.643 -61.187 1.00 82.38 879 LEU A N 1
ATOM 7182 C CA . LEU A 1 879 ? 23.254 9.004 -61.039 1.00 82.38 879 LEU A CA 1
ATOM 7183 C C . LEU A 1 879 ? 22.551 10.044 -61.923 1.00 82.38 879 LEU A C 1
ATOM 7185 O O . LEU A 1 879 ? 22.514 11.229 -61.581 1.00 82.38 879 LEU A O 1
ATOM 7189 N N . LYS A 1 880 ? 21.975 9.623 -63.056 1.00 72.75 880 LYS A N 1
ATOM 7190 C CA . LYS A 1 880 ? 21.250 10.525 -63.965 1.00 72.75 880 LYS A CA 1
ATOM 7191 C C . LYS A 1 880 ? 19.972 11.082 -63.343 1.00 72.75 880 LYS A C 1
ATOM 7193 O O . LYS A 1 880 ? 19.600 12.204 -63.674 1.00 72.75 880 LYS A O 1
ATOM 7198 N N . PHE A 1 881 ? 19.335 10.336 -62.443 1.00 65.81 881 PHE A N 1
ATOM 7199 C CA . PHE A 1 881 ? 18.116 10.763 -61.756 1.00 65.81 881 PHE A CA 1
ATOM 7200 C C . PHE A 1 881 ? 18.428 11.691 -60.576 1.00 65.81 881 PHE A C 1
ATOM 7202 O O . PHE A 1 881 ? 17.765 12.712 -60.404 1.00 65.81 881 PHE A O 1
ATOM 7209 N N . VAL A 1 882 ? 19.508 11.411 -59.840 1.00 65.94 882 VAL A N 1
ATOM 7210 C CA . VAL A 1 882 ? 19.935 12.203 -58.671 1.00 65.94 882 VAL A CA 1
ATOM 7211 C C . VAL A 1 882 ? 20.269 13.656 -59.040 1.00 65.94 882 VAL A C 1
ATOM 7213 O O . VAL A 1 882 ? 19.924 14.572 -58.300 1.00 65.94 882 VAL A O 1
ATOM 7216 N N . ASN A 1 883 ? 20.864 13.896 -60.214 1.00 59.31 883 ASN A N 1
ATOM 7217 C CA . ASN A 1 883 ? 21.253 15.241 -60.661 1.00 59.31 883 ASN A CA 1
ATOM 7218 C C . ASN A 1 883 ? 20.077 16.155 -61.078 1.00 59.31 883 ASN A C 1
ATOM 7220 O O . ASN A 1 883 ? 20.286 17.357 -61.245 1.00 59.31 883 ASN A O 1
ATOM 7224 N N . TYR A 1 884 ? 18.862 15.623 -61.267 1.00 52.28 884 TYR A N 1
ATOM 7225 C CA . TYR A 1 884 ? 17.696 16.397 -61.726 1.00 52.28 884 TYR A CA 1
ATOM 7226 C C . TYR A 1 884 ? 16.777 16.879 -60.593 1.00 52.28 884 TYR A C 1
ATOM 7228 O O . TYR A 1 884 ? 16.090 17.886 -60.761 1.00 52.28 884 TYR A O 1
ATOM 7236 N N . GLU A 1 885 ? 16.757 16.203 -59.443 1.00 50.91 885 GLU A N 1
ATOM 7237 C CA . GLU A 1 885 ? 15.757 16.461 -58.392 1.00 50.91 885 GLU A CA 1
ATOM 7238 C C . GLU A 1 885 ? 16.194 17.472 -57.325 1.00 50.91 885 GLU A C 1
ATOM 7240 O O . GLU A 1 885 ? 15.435 17.798 -56.408 1.00 50.91 885 GLU A O 1
ATOM 7245 N N . SER A 1 886 ? 17.407 18.011 -57.417 1.00 44.38 886 SER A N 1
ATOM 7246 C CA . SER A 1 886 ? 18.017 18.656 -56.270 1.00 44.38 886 SER A CA 1
ATOM 7247 C C . SER A 1 886 ? 18.439 20.107 -56.491 1.00 44.38 886 SER A C 1
ATOM 7249 O O . SER A 1 886 ? 19.523 20.389 -56.997 1.00 44.38 886 SER A O 1
ATOM 7251 N N . GLY A 1 887 ? 17.682 21.039 -55.911 1.00 53.09 887 GLY A N 1
ATOM 7252 C CA . GLY A 1 887 ? 18.243 22.292 -55.383 1.00 53.09 887 GLY A CA 1
ATOM 7253 C C . GLY A 1 887 ? 19.146 22.052 -54.156 1.00 53.09 887 GLY A C 1
ATOM 7254 O O . GLY A 1 887 ? 19.033 22.774 -53.169 1.00 53.09 887 GLY A O 1
ATOM 7255 N N . GLN A 1 888 ? 19.955 20.981 -54.161 1.00 55.12 888 GLN A N 1
ATOM 7256 C CA . GLN A 1 888 ? 20.716 20.491 -53.007 1.00 55.12 888 GLN A CA 1
ATOM 7257 C C . GLN A 1 888 ? 21.942 21.353 -52.710 1.00 55.12 888 GLN A C 1
ATOM 7259 O O . GLN A 1 888 ? 22.528 21.987 -53.588 1.00 55.12 888 GLN A O 1
ATOM 7264 N N . GLN A 1 889 ? 22.340 21.312 -51.435 1.00 58.34 889 GLN A N 1
ATOM 7265 C CA . GLN A 1 889 ? 23.649 21.743 -50.959 1.00 58.34 889 GLN A CA 1
ATOM 7266 C C . GLN A 1 889 ? 24.755 21.266 -51.904 1.00 58.34 889 GLN A C 1
ATOM 7268 O O . GLN A 1 889 ? 24.843 20.083 -52.227 1.00 58.34 889 GLN A O 1
ATOM 7273 N N . VAL A 1 890 ? 25.621 22.198 -52.298 1.00 71.12 890 VAL A N 1
ATOM 7274 C CA . VAL A 1 890 ? 26.844 21.896 -53.042 1.00 71.12 890 VAL A CA 1
ATOM 7275 C C . VAL A 1 890 ? 27.666 20.905 -52.217 1.00 71.12 890 VAL A C 1
ATOM 7277 O O . VAL A 1 890 ? 28.144 21.254 -51.138 1.00 71.12 890 VAL A O 1
ATOM 7280 N N . VAL A 1 891 ? 27.809 19.671 -52.710 1.00 79.94 891 VAL A N 1
ATOM 7281 C CA . VAL A 1 891 ? 28.648 18.649 -52.076 1.00 79.94 891 VAL A CA 1
ATOM 7282 C C . VAL A 1 891 ? 30.084 19.166 -52.068 1.00 79.94 891 VAL A C 1
ATOM 7284 O O . VAL A 1 891 ? 30.695 19.391 -53.114 1.00 79.94 891 VAL A O 1
ATOM 7287 N N . THR A 1 892 ? 30.616 19.406 -50.872 1.00 86.00 892 THR A N 1
ATOM 7288 C CA . THR A 1 892 ? 31.988 19.881 -50.691 1.00 86.00 892 THR A CA 1
ATOM 7289 C C . THR A 1 892 ? 32.948 18.697 -50.544 1.00 86.00 892 THR A C 1
ATOM 7291 O O . THR A 1 892 ? 32.553 17.642 -50.042 1.00 86.00 892 THR A O 1
ATOM 7294 N N . PRO A 1 893 ? 34.231 18.861 -50.890 1.00 83.88 893 PRO A N 1
ATOM 7295 C CA . PRO A 1 893 ? 35.271 17.862 -50.626 1.00 83.88 893 PRO A CA 1
ATOM 7296 C C . PRO A 1 893 ? 35.271 17.369 -49.170 1.00 83.88 893 PRO A C 1
ATOM 7298 O O . PRO A 1 893 ? 35.269 16.166 -48.916 1.00 83.88 893 PRO A O 1
ATOM 7301 N N . LYS A 1 894 ? 35.141 18.301 -48.215 1.00 87.88 894 LYS A N 1
ATOM 7302 C CA . LYS A 1 894 ? 34.998 18.008 -46.784 1.00 87.88 894 LYS A CA 1
ATOM 7303 C C . LYS A 1 894 ? 33.807 17.095 -46.477 1.00 87.88 894 LYS A C 1
ATOM 7305 O O . LYS A 1 894 ? 33.975 16.112 -45.759 1.00 87.88 894 LYS A O 1
ATOM 7310 N N . SER A 1 895 ? 32.628 17.388 -47.035 1.00 89.69 895 SER A N 1
ATOM 7311 C CA . SER A 1 895 ? 31.435 16.557 -46.814 1.00 89.69 895 SER A CA 1
ATOM 7312 C C . SER A 1 895 ? 31.627 15.118 -47.296 1.00 89.69 895 SER A C 1
ATOM 7314 O O . SER A 1 895 ? 31.164 14.192 -46.643 1.00 89.69 895 SER A O 1
ATOM 7316 N N . ILE A 1 896 ? 32.389 14.901 -48.371 1.00 88.75 896 ILE A N 1
ATOM 7317 C CA . ILE A 1 896 ? 32.631 13.553 -48.902 1.00 88.75 896 ILE A CA 1
ATOM 7318 C C . ILE A 1 896 ? 33.573 12.765 -48.008 1.00 88.75 896 ILE A C 1
ATOM 7320 O O . ILE A 1 896 ? 33.341 11.584 -47.779 1.00 88.75 896 ILE A O 1
ATOM 7324 N N . PHE A 1 897 ? 34.612 13.399 -47.466 1.00 90.06 897 PHE A N 1
ATOM 7325 C CA . PHE A 1 897 ? 35.486 12.738 -46.497 1.00 90.06 897 PHE A CA 1
ATOM 7326 C C . PHE A 1 897 ? 34.712 12.268 -45.262 1.00 90.06 897 PHE A C 1
ATOM 7328 O O . PHE A 1 897 ? 34.948 11.167 -44.770 1.00 90.06 897 PHE A O 1
ATOM 7335 N N . ILE A 1 898 ? 33.724 13.046 -44.823 1.00 91.81 898 ILE A N 1
ATOM 7336 C CA . ILE A 1 898 ? 32.847 12.675 -43.708 1.00 91.81 898 ILE A CA 1
ATOM 7337 C C . ILE A 1 898 ? 31.885 11.547 -44.120 1.00 91.81 898 ILE A C 1
ATOM 7339 O O . ILE A 1 898 ? 31.738 10.576 -43.380 1.00 91.81 898 ILE A O 1
ATOM 7343 N N . MET A 1 899 ? 31.315 11.591 -45.332 1.00 91.56 899 MET A N 1
ATOM 7344 C CA . MET A 1 899 ? 30.528 10.476 -45.888 1.00 91.56 899 MET A CA 1
ATOM 7345 C C . MET A 1 899 ? 31.340 9.175 -45.961 1.00 91.56 899 MET A C 1
ATOM 7347 O O . MET A 1 899 ? 30.821 8.108 -45.647 1.00 91.56 899 MET A O 1
ATOM 7351 N N . ILE A 1 900 ? 32.621 9.250 -46.331 1.00 88.25 900 ILE A N 1
ATOM 7352 C CA . ILE A 1 900 ? 33.533 8.100 -46.352 1.00 88.25 900 ILE A CA 1
ATOM 7353 C C . ILE A 1 900 ? 33.747 7.552 -44.944 1.00 88.25 900 ILE A C 1
ATOM 7355 O O . ILE A 1 900 ? 33.736 6.337 -44.771 1.00 88.25 900 ILE A O 1
ATOM 7359 N N . ASN A 1 901 ? 33.902 8.405 -43.929 1.00 91.62 901 ASN A N 1
ATOM 7360 C CA . ASN A 1 901 ? 34.002 7.919 -42.553 1.00 91.62 901 ASN A CA 1
ATOM 7361 C C . ASN A 1 901 ? 32.726 7.168 -42.152 1.00 91.62 901 ASN A C 1
ATOM 7363 O O . ASN A 1 901 ? 32.829 6.050 -41.648 1.00 91.62 901 ASN A O 1
ATOM 7367 N N . ASN A 1 902 ? 31.534 7.708 -42.447 1.00 91.81 902 ASN A N 1
ATOM 7368 C CA . ASN A 1 902 ? 30.272 6.994 -42.200 1.00 91.81 902 ASN A CA 1
ATOM 7369 C C . ASN A 1 902 ? 30.267 5.629 -42.901 1.00 91.81 902 ASN A C 1
ATOM 7371 O O . ASN A 1 902 ? 29.866 4.625 -42.323 1.00 91.81 902 ASN A O 1
ATOM 7375 N N . PHE A 1 903 ? 30.771 5.583 -44.132 1.00 87.69 903 PHE A N 1
ATOM 7376 C CA . PHE A 1 903 ? 30.906 4.364 -44.920 1.00 87.69 903 PHE A CA 1
ATOM 7377 C C . PHE A 1 903 ? 31.829 3.325 -44.268 1.00 87.69 903 PHE A C 1
ATOM 7379 O O . PHE A 1 903 ? 31.511 2.139 -44.231 1.00 87.69 903 PHE A O 1
ATOM 7386 N N . VAL A 1 904 ? 32.974 3.766 -43.739 1.00 86.69 904 VAL A N 1
ATOM 7387 C CA . VAL A 1 904 ? 33.968 2.910 -43.075 1.00 86.69 904 VAL A CA 1
ATOM 7388 C C . VAL A 1 904 ? 33.408 2.328 -41.776 1.00 86.69 904 VAL A C 1
ATOM 7390 O O . VAL A 1 904 ? 33.586 1.137 -41.516 1.00 86.69 904 VAL A O 1
ATOM 7393 N N . PHE A 1 905 ? 32.702 3.139 -40.984 1.00 90.94 905 PHE A N 1
ATOM 7394 C CA . PHE A 1 905 ? 32.179 2.724 -39.680 1.00 90.94 905 PHE A CA 1
ATOM 7395 C C . PHE A 1 905 ? 30.813 2.025 -39.741 1.00 90.94 905 PHE A C 1
ATOM 7397 O O . PHE A 1 905 ? 30.438 1.363 -38.775 1.00 90.94 905 PHE A O 1
ATOM 7404 N N . LEU A 1 906 ? 30.109 2.059 -40.880 1.00 90.94 906 LEU A N 1
ATOM 7405 C CA . LEU A 1 906 ? 28.800 1.414 -41.060 1.00 90.94 906 LEU A CA 1
ATOM 7406 C C . LEU A 1 906 ? 28.802 -0.060 -40.619 1.00 90.94 906 LEU A C 1
ATOM 7408 O O . LEU A 1 906 ? 27.890 -0.517 -39.931 1.00 90.94 906 LEU A O 1
ATOM 7412 N N . ARG A 1 907 ? 29.857 -0.804 -40.983 1.00 89.25 907 ARG A N 1
ATOM 7413 C CA . ARG A 1 907 ? 29.983 -2.233 -40.664 1.00 89.25 907 ARG A CA 1
ATOM 7414 C C . ARG A 1 907 ? 30.222 -2.486 -39.177 1.00 89.25 907 ARG A C 1
ATOM 7416 O O . ARG A 1 907 ? 29.631 -3.416 -38.634 1.00 89.25 907 ARG A O 1
ATOM 7423 N N . SER A 1 908 ? 31.085 -1.702 -38.530 1.00 90.12 908 SER A N 1
ATOM 7424 C CA . SER A 1 908 ? 31.329 -1.841 -37.089 1.00 90.12 908 SER A CA 1
ATOM 7425 C C . SER A 1 908 ? 30.086 -1.469 -36.291 1.00 90.12 908 SER A C 1
ATOM 7427 O O . SER A 1 908 ? 29.669 -2.254 -35.450 1.00 90.12 908 SER A O 1
ATOM 7429 N N . SER A 1 909 ? 29.423 -0.359 -36.627 1.00 92.00 909 SER A N 1
ATOM 7430 C CA . SER A 1 909 ? 28.217 0.083 -35.921 1.00 92.00 909 SER A CA 1
ATOM 7431 C C . SER A 1 909 ? 27.064 -0.915 -36.060 1.00 92.00 909 SER A C 1
ATOM 7433 O O . SER A 1 909 ? 26.356 -1.181 -35.091 1.00 92.00 909 SER A O 1
ATOM 7435 N N . TRP A 1 910 ? 26.903 -1.531 -37.237 1.00 93.44 910 TRP A N 1
ATOM 7436 C CA . TRP A 1 910 ? 25.953 -2.629 -37.414 1.00 93.44 910 TRP A CA 1
ATOM 7437 C C . TRP A 1 910 ? 26.327 -3.869 -36.598 1.00 93.44 910 TRP A C 1
ATOM 7439 O O . TRP A 1 910 ? 25.464 -4.468 -35.962 1.00 93.44 910 TRP A O 1
ATOM 7449 N N . SER A 1 911 ? 27.606 -4.257 -36.596 1.00 90.69 911 SER A N 1
ATOM 7450 C CA . SER A 1 911 ? 28.075 -5.405 -35.816 1.00 90.69 911 SER A CA 1
ATOM 7451 C C . SER A 1 911 ? 27.846 -5.205 -34.317 1.00 90.69 911 SER A C 1
ATOM 7453 O O . SER A 1 911 ? 27.457 -6.153 -33.637 1.00 90.69 911 SER A O 1
ATOM 7455 N N . ASP A 1 912 ? 28.060 -3.990 -33.812 1.00 93.06 912 ASP A N 1
ATOM 7456 C CA . ASP A 1 912 ? 27.808 -3.635 -32.416 1.00 93.06 912 ASP A CA 1
ATOM 7457 C C . ASP A 1 912 ? 26.311 -3.724 -32.086 1.00 93.06 912 ASP A C 1
ATOM 7459 O O . ASP A 1 912 ? 25.936 -4.284 -31.056 1.00 93.06 912 ASP A O 1
ATOM 7463 N N . PHE A 1 913 ? 25.441 -3.257 -32.989 1.00 94.56 913 PHE A N 1
ATOM 7464 C CA . PHE A 1 913 ? 23.990 -3.386 -32.838 1.00 94.56 913 PHE A CA 1
ATOM 7465 C C . PHE A 1 913 ? 23.513 -4.849 -32.892 1.00 94.56 913 PHE A C 1
ATOM 7467 O O . PHE A 1 913 ? 22.747 -5.280 -32.032 1.00 94.56 913 PHE A O 1
ATOM 7474 N N . ALA A 1 914 ? 23.994 -5.644 -33.851 1.00 91.62 914 ALA A N 1
ATOM 7475 C CA . ALA A 1 914 ? 23.657 -7.065 -33.951 1.00 91.62 914 ALA A CA 1
ATOM 7476 C C . ALA A 1 914 ? 24.109 -7.842 -32.704 1.00 91.62 914 ALA A C 1
ATOM 7478 O O . ALA A 1 914 ? 23.376 -8.692 -32.199 1.00 91.62 914 ALA A O 1
ATOM 7479 N N . LYS A 1 915 ? 25.284 -7.505 -32.156 1.00 91.44 915 LYS A N 1
ATOM 7480 C CA . LYS A 1 915 ? 25.762 -8.062 -30.888 1.00 91.44 915 LYS A CA 1
ATOM 7481 C C . LYS A 1 915 ? 24.888 -7.633 -29.708 1.00 91.44 915 LYS A C 1
ATOM 7483 O O . LYS A 1 915 ? 24.548 -8.472 -28.887 1.00 91.44 915 LYS A O 1
ATOM 7488 N N . TYR A 1 916 ? 24.464 -6.371 -29.647 1.00 93.56 916 TYR A N 1
ATOM 7489 C CA . TYR A 1 916 ? 23.513 -5.898 -28.634 1.00 93.56 916 TYR A CA 1
ATOM 7490 C C . TYR A 1 916 ? 22.193 -6.691 -28.663 1.00 93.56 916 TYR A C 1
ATOM 7492 O O . TYR A 1 916 ? 21.681 -7.076 -27.611 1.00 93.56 916 TYR A O 1
ATOM 7500 N N . VAL A 1 917 ? 21.670 -6.987 -29.858 1.00 92.12 917 VAL A N 1
ATOM 7501 C CA . VAL A 1 917 ? 20.486 -7.843 -30.041 1.00 92.12 917 VAL A CA 1
ATOM 7502 C C . VAL A 1 917 ? 20.747 -9.268 -29.536 1.00 92.12 917 VAL A C 1
ATOM 7504 O O . VAL A 1 917 ? 19.931 -9.806 -28.788 1.00 92.12 917 VAL A O 1
ATOM 7507 N N . GLN A 1 918 ? 21.901 -9.851 -29.876 1.00 89.69 918 GLN A N 1
ATOM 7508 C CA . GLN A 1 918 ? 22.309 -11.185 -29.418 1.00 89.69 918 GLN A CA 1
ATOM 7509 C C . GLN A 1 918 ? 22.479 -11.261 -27.892 1.00 89.69 918 GLN A C 1
ATOM 7511 O O . GLN A 1 918 ? 22.030 -12.215 -27.264 1.00 89.69 918 GLN A O 1
ATOM 7516 N N . ASP A 1 919 ? 23.075 -10.241 -27.273 1.00 90.31 919 ASP A N 1
ATOM 7517 C CA . ASP A 1 919 ? 23.307 -10.189 -25.826 1.00 90.31 919 ASP A CA 1
ATOM 7518 C C . ASP A 1 919 ? 21.984 -10.137 -25.037 1.00 90.31 919 ASP A C 1
ATOM 7520 O O . ASP A 1 919 ? 21.893 -10.679 -23.932 1.00 90.31 919 ASP A O 1
ATOM 7524 N N . LYS A 1 920 ? 20.940 -9.513 -25.605 1.00 88.69 920 LYS A N 1
ATOM 7525 C CA . LYS A 1 920 ? 19.584 -9.471 -25.028 1.00 88.69 920 LYS A CA 1
ATOM 7526 C C . LYS A 1 920 ? 18.839 -10.799 -25.152 1.00 88.69 920 LYS A C 1
ATOM 7528 O O . LYS A 1 920 ? 18.001 -11.088 -24.302 1.00 88.69 920 LYS A O 1
ATOM 7533 N N . PHE A 1 921 ? 19.160 -11.596 -26.168 1.00 86.44 921 PHE A N 1
ATOM 7534 C CA . PHE A 1 921 ? 18.530 -12.883 -26.449 1.00 86.44 921 PHE A CA 1
ATOM 7535 C C . PHE A 1 921 ? 19.588 -13.953 -26.713 1.00 86.44 921 PHE A C 1
ATOM 7537 O O . PHE A 1 921 ? 19.771 -14.409 -27.839 1.00 86.44 921 PHE A O 1
ATOM 7544 N N . GLN A 1 922 ? 20.272 -14.376 -25.646 1.00 82.19 922 GLN A N 1
ATOM 7545 C CA . GLN A 1 922 ? 21.390 -15.329 -25.720 1.00 82.19 922 GLN A CA 1
ATOM 7546 C C . GLN A 1 922 ? 21.015 -16.679 -26.354 1.00 82.19 922 GLN A C 1
ATOM 7548 O O . GLN A 1 922 ? 21.894 -17.411 -26.801 1.00 82.19 922 GLN A O 1
ATOM 7553 N N . SER A 1 923 ? 19.724 -17.018 -26.380 1.00 79.69 923 SER A N 1
ATOM 7554 C CA . SER A 1 923 ? 19.189 -18.239 -26.982 1.00 79.69 923 SER A CA 1
ATOM 7555 C C . SER A 1 923 ? 19.047 -18.182 -28.507 1.00 79.69 923 SER A C 1
ATOM 7557 O O . SER A 1 923 ? 18.845 -19.232 -29.111 1.00 79.69 923 SER A O 1
ATOM 7559 N N . ILE A 1 924 ? 19.143 -17.003 -29.132 1.00 84.12 924 ILE A N 1
ATOM 7560 C CA . ILE A 1 924 ? 18.930 -16.827 -30.573 1.00 84.12 924 ILE A CA 1
ATOM 7561 C C . ILE A 1 924 ? 20.271 -16.875 -31.315 1.00 84.12 924 ILE A C 1
ATOM 7563 O O . ILE A 1 924 ? 21.153 -16.041 -31.093 1.00 84.12 924 ILE A O 1
ATOM 7567 N N . ASP A 1 925 ? 20.412 -17.821 -32.247 1.00 86.06 925 ASP A N 1
ATOM 7568 C CA . ASP A 1 925 ? 21.572 -17.893 -33.140 1.00 86.06 925 ASP A CA 1
ATOM 7569 C C . ASP A 1 925 ? 21.350 -16.997 -34.366 1.00 86.06 925 ASP A C 1
ATOM 7571 O O . ASP A 1 925 ? 20.633 -17.353 -35.300 1.00 86.06 925 ASP A O 1
ATOM 7575 N N . ILE A 1 926 ? 21.941 -15.798 -34.361 1.00 86.81 926 ILE A N 1
ATOM 7576 C CA . ILE A 1 926 ? 21.809 -14.848 -35.473 1.00 86.81 926 ILE A CA 1
ATOM 7577 C C . ILE A 1 926 ? 22.600 -15.361 -36.691 1.00 86.81 926 ILE A C 1
ATOM 7579 O O . ILE A 1 926 ? 23.831 -15.465 -36.627 1.00 86.81 926 ILE A O 1
ATOM 7583 N N . PRO A 1 927 ? 21.947 -15.609 -37.848 1.00 86.81 927 PRO A N 1
ATOM 7584 C CA . PRO A 1 927 ? 22.623 -16.059 -39.055 1.00 86.81 927 PRO A CA 1
ATOM 7585 C C . PRO A 1 927 ? 23.780 -15.140 -39.452 1.00 86.81 927 PRO A C 1
ATOM 7587 O O . PRO A 1 927 ? 23.636 -13.919 -39.526 1.00 86.81 927 PRO A O 1
ATOM 7590 N N . LYS A 1 928 ? 24.922 -15.724 -39.836 1.00 83.44 928 LYS A N 1
ATOM 7591 C CA . LYS A 1 928 ? 26.120 -14.974 -40.277 1.00 83.44 928 LYS A CA 1
ATOM 7592 C C . LYS A 1 928 ? 25.846 -13.970 -41.402 1.00 83.44 928 LYS A C 1
ATOM 7594 O O . LYS A 1 928 ? 26.547 -12.970 -41.513 1.00 83.44 928 LYS A O 1
ATOM 7599 N N . GLN A 1 929 ? 24.837 -14.233 -42.232 1.00 82.44 929 GLN A N 1
ATOM 7600 C CA . GLN A 1 929 ? 24.412 -13.338 -43.311 1.00 82.44 929 GLN A CA 1
ATOM 7601 C C . GLN A 1 929 ? 23.868 -12.006 -42.771 1.00 82.44 929 GLN A C 1
ATOM 7603 O O . GLN A 1 929 ? 24.128 -10.959 -43.358 1.00 82.44 929 GLN A O 1
ATOM 7608 N N . LEU A 1 930 ? 23.200 -12.023 -41.613 1.00 84.38 930 LEU A N 1
ATOM 7609 C CA . LEU A 1 930 ? 22.688 -10.820 -40.960 1.00 84.38 930 LEU A CA 1
ATOM 7610 C C . LEU A 1 930 ? 23.786 -9.992 -40.295 1.00 84.38 930 LEU A C 1
ATOM 7612 O O . LEU A 1 930 ? 23.603 -8.795 -40.145 1.00 84.38 930 LEU A O 1
ATOM 7616 N N . PHE A 1 931 ? 24.956 -10.557 -39.983 1.00 83.75 931 PHE A N 1
ATOM 7617 C CA . PHE A 1 931 ? 26.116 -9.773 -39.532 1.00 83.75 931 PHE A CA 1
ATOM 7618 C C . PHE A 1 931 ? 26.800 -8.987 -40.663 1.00 83.75 931 PHE A C 1
ATOM 7620 O O . PHE A 1 931 ? 27.634 -8.122 -40.394 1.00 83.75 931 PHE A O 1
ATOM 7627 N N . ASN A 1 932 ? 26.463 -9.265 -41.927 1.00 83.56 932 ASN A N 1
ATOM 7628 C CA . ASN A 1 932 ? 26.992 -8.539 -43.079 1.00 83.56 932 ASN A CA 1
ATOM 7629 C C . ASN A 1 932 ? 25.884 -8.190 -44.093 1.00 83.56 932 ASN A C 1
ATOM 7631 O O . ASN A 1 932 ? 25.870 -8.727 -45.202 1.00 83.56 932 ASN A O 1
ATOM 7635 N N . PRO A 1 933 ? 24.961 -7.278 -43.738 1.00 81.06 933 PRO A N 1
ATOM 7636 C CA . PRO A 1 933 ? 23.792 -6.946 -44.555 1.00 81.06 933 PRO A CA 1
ATOM 7637 C C . PRO A 1 933 ? 24.145 -6.188 -45.843 1.00 81.06 933 PRO A C 1
ATOM 7639 O O . PRO A 1 933 ? 23.298 -6.096 -46.732 1.00 81.06 933 PRO A O 1
ATOM 7642 N N . VAL A 1 934 ? 25.375 -5.668 -45.952 1.00 84.88 934 VAL A N 1
ATOM 7643 C CA . VAL A 1 934 ? 25.891 -4.905 -47.097 1.00 84.88 934 VAL A CA 1
ATOM 7644 C C . VAL A 1 934 ? 27.197 -5.548 -47.601 1.00 84.88 934 VAL A C 1
ATOM 7646 O O . VAL A 1 934 ? 28.291 -5.060 -47.309 1.00 84.88 934 VAL A O 1
ATOM 7649 N N . PRO A 1 935 ? 27.131 -6.665 -48.347 1.00 75.44 935 PRO A N 1
ATOM 7650 C CA . PRO A 1 935 ? 28.318 -7.450 -48.699 1.00 75.44 935 PRO A CA 1
ATOM 7651 C C . PRO A 1 935 ? 29.326 -6.690 -49.577 1.00 75.44 935 PRO A C 1
ATOM 7653 O O . PRO A 1 935 ? 30.531 -6.878 -49.416 1.00 75.44 935 PRO A O 1
ATOM 7656 N N . ASN A 1 936 ? 28.854 -5.774 -50.428 1.00 79.50 936 ASN A N 1
ATOM 7657 C CA . ASN A 1 936 ? 29.679 -5.043 -51.399 1.00 79.50 936 ASN A CA 1
ATOM 7658 C C . ASN A 1 936 ? 30.344 -3.779 -50.822 1.00 79.50 936 ASN A C 1
ATOM 7660 O O . ASN A 1 936 ? 31.029 -3.050 -51.545 1.00 79.50 936 ASN A O 1
ATOM 7664 N N . ILE A 1 937 ? 30.176 -3.504 -49.521 1.00 82.69 937 ILE A N 1
ATOM 7665 C CA . ILE A 1 937 ? 30.741 -2.306 -48.881 1.00 82.69 937 ILE A CA 1
ATOM 7666 C C . ILE A 1 937 ? 32.263 -2.243 -49.008 1.00 82.69 937 ILE A C 1
ATOM 7668 O O . ILE A 1 937 ? 32.836 -1.173 -49.205 1.00 82.69 937 ILE A O 1
ATOM 7672 N N . GLY A 1 938 ? 32.922 -3.403 -48.958 1.00 80.31 938 GLY A N 1
ATOM 7673 C CA . GLY A 1 938 ? 34.370 -3.505 -49.086 1.00 80.31 938 GLY A CA 1
ATOM 7674 C C . GLY A 1 938 ? 34.884 -3.090 -50.463 1.00 80.31 938 GLY A C 1
ATOM 7675 O O . GLY A 1 938 ? 35.940 -2.461 -50.536 1.00 80.31 938 GLY A O 1
ATOM 7676 N N . ASP A 1 939 ? 34.150 -3.410 -51.527 1.00 82.62 939 ASP A N 1
ATOM 7677 C CA . ASP A 1 939 ? 34.575 -3.175 -52.912 1.00 82.62 939 ASP A CA 1
ATOM 7678 C C . ASP A 1 939 ? 34.352 -1.716 -53.318 1.00 82.62 939 ASP A C 1
ATOM 7680 O O . ASP A 1 939 ? 35.238 -1.078 -53.895 1.00 82.62 939 ASP A O 1
ATOM 7684 N N . VAL A 1 940 ? 33.212 -1.138 -52.922 1.00 84.12 940 VAL A N 1
ATOM 7685 C CA . VAL A 1 940 ? 32.943 0.295 -53.115 1.00 84.12 940 VAL A CA 1
ATOM 7686 C C . VAL A 1 940 ? 33.910 1.137 -52.279 1.00 84.12 940 VAL A C 1
ATOM 7688 O O . VAL A 1 940 ? 34.538 2.055 -52.807 1.00 84.12 940 VAL A O 1
ATOM 7691 N N . SER A 1 941 ? 34.127 0.780 -51.005 1.00 82.56 941 SER A N 1
ATOM 7692 C CA . SER A 1 941 ? 35.070 1.489 -50.127 1.00 82.56 941 SER A CA 1
ATOM 7693 C C . SER A 1 941 ? 36.498 1.464 -50.676 1.00 82.56 941 SER A C 1
ATOM 7695 O O . SER A 1 941 ? 37.218 2.444 -50.546 1.00 82.56 941 SER A O 1
ATOM 7697 N N . GLN A 1 942 ? 36.932 0.390 -51.335 1.00 83.19 942 GLN A N 1
ATOM 7698 C CA . GLN A 1 942 ? 38.263 0.338 -51.959 1.00 83.19 942 GLN A CA 1
ATOM 7699 C C . GLN A 1 942 ? 38.355 1.139 -53.263 1.00 83.19 942 GLN A C 1
ATOM 7701 O O . GLN A 1 942 ? 39.441 1.566 -53.653 1.00 83.19 942 GLN A O 1
ATOM 7706 N N . SER A 1 943 ? 37.228 1.366 -53.932 1.00 87.12 943 SER A N 1
ATOM 7707 C CA . SER A 1 943 ? 37.173 2.075 -55.211 1.00 87.12 943 SER A CA 1
ATOM 7708 C C . SER A 1 943 ? 37.197 3.599 -55.042 1.00 87.12 943 SER A C 1
ATOM 7710 O O . SER A 1 943 ? 37.786 4.298 -55.867 1.00 87.12 943 SER A O 1
ATOM 7712 N N . ILE A 1 944 ? 36.627 4.123 -53.949 1.00 88.00 944 ILE A N 1
ATOM 7713 C CA . ILE A 1 944 ? 36.534 5.570 -53.687 1.00 88.00 944 ILE A CA 1
ATOM 7714 C C . ILE A 1 944 ? 37.911 6.279 -53.665 1.00 88.00 944 ILE A C 1
ATOM 7716 O O . ILE A 1 944 ? 38.054 7.293 -54.350 1.00 88.00 944 ILE A O 1
ATOM 7720 N N . PRO A 1 945 ? 38.962 5.789 -52.973 1.00 88.62 945 PRO A N 1
ATOM 7721 C CA . PRO A 1 945 ? 40.275 6.439 -52.965 1.00 88.62 945 PRO A CA 1
ATOM 7722 C C . PRO A 1 945 ? 40.904 6.509 -54.351 1.00 88.62 945 PRO A C 1
ATOM 7724 O O . PRO A 1 945 ? 41.503 7.521 -54.715 1.00 88.62 945 PRO A O 1
ATOM 7727 N N . ASN A 1 946 ? 40.726 5.456 -55.152 1.00 88.81 946 ASN A N 1
ATOM 7728 C CA . ASN A 1 946 ? 41.209 5.436 -56.523 1.00 88.81 946 ASN A CA 1
ATOM 7729 C C . ASN A 1 946 ? 40.473 6.489 -57.368 1.00 88.81 946 ASN A C 1
ATOM 7731 O O . ASN A 1 946 ? 41.130 7.257 -58.065 1.00 88.81 946 ASN A O 1
ATOM 7735 N N . LEU A 1 947 ? 39.151 6.638 -57.235 1.00 89.25 947 LEU A N 1
ATOM 7736 C CA . LEU A 1 947 ? 38.405 7.725 -57.889 1.00 89.25 947 LEU A CA 1
ATOM 7737 C C . LEU A 1 947 ? 38.928 9.118 -57.492 1.00 89.25 947 LEU A C 1
ATOM 7739 O O . LEU A 1 947 ? 39.097 9.986 -58.350 1.00 89.25 947 LEU A O 1
ATOM 7743 N N . PHE A 1 948 ? 39.271 9.326 -56.217 1.00 88.62 948 PHE A N 1
ATOM 7744 C CA . PHE A 1 948 ? 39.918 10.562 -55.754 1.00 88.62 948 PHE A CA 1
ATOM 7745 C C . PHE A 1 948 ? 41.307 10.780 -56.361 1.00 88.62 948 PHE A C 1
ATOM 7747 O O . PHE A 1 948 ? 41.672 11.912 -56.692 1.00 88.62 948 PHE A O 1
ATOM 7754 N N . SER A 1 949 ? 42.075 9.708 -56.550 1.00 89.94 949 SER A N 1
ATOM 7755 C CA . SER A 1 949 ? 43.360 9.744 -57.249 1.00 89.94 949 SER A CA 1
ATOM 7756 C C . SER A 1 949 ? 43.196 10.224 -58.694 1.00 89.94 949 SER A C 1
ATOM 7758 O O . SER A 1 949 ? 43.880 11.147 -59.144 1.00 89.94 949 SER A O 1
ATOM 7760 N N . TRP A 1 950 ? 42.220 9.663 -59.408 1.00 90.06 950 TRP A N 1
ATOM 7761 C CA . TRP A 1 950 ? 41.888 10.052 -60.777 1.00 90.06 950 TRP A CA 1
ATOM 7762 C C . TRP A 1 950 ? 41.391 11.496 -60.868 1.00 90.06 950 TRP A C 1
ATOM 7764 O O . TRP A 1 950 ? 41.848 12.248 -61.731 1.00 90.06 950 TRP A O 1
ATOM 7774 N N . LEU A 1 951 ? 40.528 11.919 -59.940 1.00 90.19 951 LEU A N 1
ATOM 7775 C CA . LEU A 1 951 ? 40.081 13.307 -59.835 1.00 90.19 951 LEU A CA 1
ATOM 7776 C C . LEU A 1 951 ? 41.254 14.262 -59.612 1.00 90.19 951 LEU A C 1
ATOM 7778 O O . LEU A 1 951 ? 41.348 15.284 -60.287 1.00 90.19 951 LEU A O 1
ATOM 7782 N N . THR A 1 952 ? 42.181 13.912 -58.723 1.00 89.44 952 THR A N 1
ATOM 7783 C CA . THR A 1 952 ? 43.375 14.721 -58.452 1.00 89.44 952 THR A CA 1
ATOM 7784 C C . THR A 1 952 ? 44.250 14.834 -59.699 1.00 89.44 952 THR A C 1
ATOM 7786 O O . THR A 1 952 ? 44.625 15.944 -60.076 1.00 89.44 952 THR A O 1
ATOM 7789 N N . SER A 1 953 ? 44.501 13.722 -60.399 1.00 89.75 953 SER A N 1
ATOM 7790 C CA . SER A 1 953 ? 45.248 13.714 -61.666 1.00 89.75 953 SER A CA 1
ATOM 7791 C C . SER A 1 953 ? 44.597 14.613 -62.717 1.00 89.75 953 SER A C 1
ATOM 7793 O O . SER A 1 953 ? 45.266 15.447 -63.342 1.00 89.75 953 SER A O 1
ATOM 7795 N N . TYR A 1 954 ? 43.275 14.512 -62.860 1.00 88.62 954 TYR A N 1
ATOM 7796 C CA . TYR A 1 954 ? 42.491 15.336 -63.770 1.00 88.62 954 TYR A CA 1
ATOM 7797 C C . TYR A 1 954 ? 42.574 16.826 -63.411 1.00 88.62 954 TYR A C 1
ATOM 7799 O O . TYR A 1 954 ? 42.906 17.647 -64.268 1.00 88.62 954 TYR A O 1
ATOM 7807 N N . MET A 1 955 ? 42.336 17.186 -62.146 1.00 85.31 955 MET A N 1
ATOM 7808 C CA . MET A 1 955 ? 42.342 18.576 -61.679 1.00 85.31 955 MET A CA 1
ATOM 7809 C C . MET A 1 955 ? 43.723 19.224 -61.798 1.00 85.31 955 MET A C 1
ATOM 7811 O O . MET A 1 955 ? 43.825 20.350 -62.289 1.00 85.31 955 MET A O 1
ATOM 7815 N N . VAL A 1 956 ? 44.789 18.516 -61.416 1.00 85.88 956 VAL A N 1
ATOM 7816 C CA . VAL A 1 956 ? 46.173 18.990 -61.568 1.00 85.88 956 VAL A CA 1
ATOM 7817 C C . VAL A 1 956 ? 46.488 19.208 -63.045 1.00 85.88 956 VAL A C 1
ATOM 7819 O O . VAL A 1 956 ? 46.943 20.285 -63.429 1.00 85.88 956 VAL A O 1
ATOM 7822 N N . THR A 1 957 ? 46.163 18.241 -63.905 1.00 85.88 957 THR A N 1
ATOM 7823 C CA . THR A 1 957 ? 46.384 18.376 -65.350 1.00 85.88 957 THR A CA 1
ATOM 7824 C C . THR A 1 957 ? 45.659 19.604 -65.906 1.00 85.88 957 THR A C 1
ATOM 7826 O O . THR A 1 957 ? 46.282 20.432 -66.566 1.00 85.88 957 THR A O 1
ATOM 7829 N N . GLN A 1 958 ? 44.365 19.766 -65.612 1.00 83.25 958 GLN A N 1
ATOM 7830 C CA . GLN A 1 958 ? 43.555 20.888 -66.104 1.00 83.25 958 GLN A CA 1
ATOM 7831 C C . GLN A 1 958 ? 44.033 22.248 -65.581 1.00 83.25 958 GLN A C 1
ATOM 7833 O O . GLN A 1 958 ? 44.009 23.231 -66.320 1.00 83.25 958 GLN A O 1
ATOM 7838 N N . THR A 1 959 ? 44.499 22.308 -64.333 1.00 81.81 959 THR A N 1
ATOM 7839 C CA . THR A 1 959 ? 44.947 23.558 -63.705 1.00 81.81 959 THR A CA 1
ATOM 7840 C C . THR A 1 959 ? 46.305 24.002 -64.245 1.00 81.81 959 THR A C 1
ATOM 7842 O O . THR A 1 959 ? 46.509 25.180 -64.524 1.00 81.81 959 THR A O 1
ATOM 7845 N N . VAL A 1 960 ? 47.247 23.074 -64.431 1.00 80.50 960 VAL A N 1
ATOM 7846 C CA . VAL A 1 960 ? 48.649 23.404 -64.749 1.00 80.50 960 VAL A CA 1
ATOM 7847 C C . VAL A 1 960 ? 48.906 23.498 -66.249 1.00 80.50 960 VAL A C 1
ATOM 7849 O O . VAL A 1 960 ? 49.679 24.349 -66.705 1.00 80.50 960 VAL A O 1
ATOM 7852 N N . MET A 1 961 ? 48.238 22.653 -67.037 1.00 82.00 961 MET A N 1
ATOM 7853 C CA . MET A 1 961 ? 48.414 22.568 -68.488 1.00 82.00 961 MET A CA 1
ATOM 7854 C C . MET A 1 961 ? 48.321 23.934 -69.199 1.00 82.00 961 MET A C 1
ATOM 7856 O O . MET A 1 961 ? 49.229 24.234 -69.981 1.00 82.00 961 MET A O 1
ATOM 7860 N N . PRO A 1 962 ? 47.320 24.803 -68.932 1.00 81.69 962 PRO A N 1
ATOM 7861 C CA . PRO A 1 962 ? 47.178 26.086 -69.629 1.00 81.69 962 PRO A CA 1
ATOM 7862 C C . PRO A 1 962 ? 48.307 27.088 -69.343 1.00 81.69 962 PRO A C 1
ATOM 7864 O O . PRO A 1 962 ? 48.550 27.991 -70.146 1.00 81.69 962 PRO A O 1
ATOM 7867 N N . HIS A 1 963 ? 48.995 26.950 -68.206 1.00 78.88 963 HIS A N 1
ATOM 7868 C CA . HIS A 1 963 ? 50.084 27.841 -67.797 1.00 78.88 963 HIS A CA 1
ATOM 7869 C C . HIS A 1 963 ? 51.444 27.382 -68.333 1.00 78.88 963 HIS A C 1
ATOM 7871 O O . HIS A 1 963 ? 52.285 28.213 -68.698 1.00 78.88 963 HIS A O 1
ATOM 7877 N N . LEU A 1 964 ? 51.630 26.065 -68.439 1.00 79.19 964 LEU A N 1
ATOM 7878 C CA . LEU A 1 964 ? 52.840 25.445 -68.969 1.00 79.19 964 LEU A CA 1
ATOM 7879 C C . LEU A 1 964 ? 52.883 25.491 -70.507 1.00 79.19 964 LEU A C 1
ATOM 7881 O O . LEU A 1 964 ? 53.917 25.820 -71.104 1.00 79.19 964 LEU A O 1
ATOM 7885 N N . TRP A 1 965 ? 51.749 25.210 -71.153 1.00 79.88 965 TRP A N 1
ATOM 7886 C CA . TRP A 1 965 ? 51.625 25.083 -72.602 1.00 79.88 965 TRP A CA 1
ATOM 7887 C C . TRP A 1 965 ? 50.759 26.197 -73.187 1.00 79.88 965 TRP A C 1
ATOM 7889 O O . TRP A 1 965 ? 49.547 26.242 -73.000 1.00 79.88 965 TRP A O 1
ATOM 7899 N N . VAL A 1 966 ? 51.379 27.086 -73.964 1.00 80.38 966 VAL A N 1
ATOM 7900 C CA . VAL A 1 966 ? 50.691 28.221 -74.591 1.00 80.38 966 VAL A CA 1
ATOM 7901 C C . VAL A 1 966 ? 50.480 27.935 -76.072 1.00 80.38 966 VAL A C 1
ATOM 7903 O O . VAL A 1 966 ? 51.369 27.422 -76.759 1.00 80.38 966 VAL A O 1
ATOM 7906 N N . LYS A 1 967 ? 49.311 28.302 -76.606 1.00 77.88 967 LYS A N 1
ATOM 7907 C CA . LYS A 1 967 ? 49.035 28.193 -78.045 1.00 77.88 967 LYS A CA 1
ATOM 7908 C C . LYS A 1 967 ? 50.093 28.963 -78.835 1.00 77.88 967 LYS A C 1
ATOM 7910 O O . LYS A 1 967 ? 50.322 30.150 -78.615 1.00 77.88 967 LYS A O 1
ATOM 7915 N N . ASN A 1 968 ? 50.734 28.284 -79.782 1.00 74.12 968 ASN A N 1
ATOM 7916 C CA . ASN A 1 968 ? 51.732 28.910 -80.644 1.00 74.12 968 ASN A CA 1
ATOM 7917 C C . ASN A 1 968 ? 51.066 29.982 -81.529 1.00 74.12 968 ASN A C 1
ATOM 7919 O O . ASN A 1 968 ? 49.913 29.807 -81.940 1.00 74.12 968 ASN A O 1
ATOM 7923 N N . SER A 1 969 ? 51.761 31.086 -81.824 1.00 76.50 969 SER A N 1
ATOM 7924 C CA . SER A 1 969 ? 51.144 32.201 -82.553 1.00 76.50 969 SER A CA 1
ATOM 7925 C C . SER A 1 969 ? 50.728 31.770 -83.963 1.00 76.50 969 SER A C 1
ATOM 7927 O O . SER A 1 969 ? 51.448 31.026 -84.637 1.00 76.50 969 SER A O 1
ATOM 7929 N N . LYS A 1 970 ? 49.562 32.246 -84.430 1.00 72.00 970 LYS A N 1
ATOM 7930 C CA . LYS A 1 970 ? 49.043 31.929 -85.776 1.00 72.00 970 LYS A CA 1
ATOM 7931 C C . LYS A 1 970 ? 50.085 32.224 -86.870 1.00 72.00 970 LYS A C 1
ATOM 7933 O O . LYS A 1 970 ? 50.270 31.413 -87.771 1.00 72.00 970 LYS A O 1
ATOM 7938 N N . MET A 1 971 ? 50.840 33.316 -86.723 1.00 64.44 971 MET A N 1
ATOM 7939 C CA . MET A 1 971 ? 51.900 33.732 -87.652 1.00 64.44 971 MET A CA 1
ATOM 7940 C C . MET A 1 971 ? 53.088 32.755 -87.695 1.00 64.44 971 MET A C 1
ATOM 7942 O O . MET A 1 971 ? 53.621 32.464 -88.761 1.00 64.44 971 MET A O 1
ATOM 7946 N N . LYS A 1 972 ? 53.475 32.171 -86.554 1.00 63.00 972 LYS A N 1
ATOM 7947 C CA . LYS A 1 972 ? 54.571 31.192 -86.482 1.00 63.00 972 LYS A CA 1
ATOM 7948 C C . LYS A 1 972 ? 54.161 29.810 -87.001 1.00 63.00 972 LYS A C 1
ATOM 7950 O O . LYS A 1 972 ? 55.004 29.101 -87.543 1.00 63.00 972 LYS A O 1
ATOM 7955 N N . LYS A 1 973 ? 52.873 29.458 -86.879 1.00 65.94 973 LYS A N 1
ATOM 7956 C CA . LYS A 1 973 ? 52.277 28.268 -87.514 1.00 65.94 973 LYS A CA 1
ATOM 7957 C C . LYS A 1 973 ? 52.230 28.385 -89.043 1.00 65.94 973 LYS A C 1
ATOM 7959 O O . LYS A 1 973 ? 52.440 27.384 -89.713 1.00 65.94 973 LYS A O 1
ATOM 7964 N N . MET A 1 974 ? 52.015 29.588 -89.590 1.00 64.56 974 MET A N 1
ATOM 7965 C CA . MET A 1 974 ? 52.058 29.824 -91.043 1.00 64.56 974 MET A CA 1
ATOM 7966 C C . MET A 1 974 ? 53.480 29.780 -91.626 1.00 64.56 974 MET A C 1
ATOM 7968 O O . MET A 1 974 ? 53.674 29.244 -92.711 1.00 64.56 974 MET A O 1
ATOM 7972 N N . LEU A 1 975 ? 54.480 30.319 -90.918 1.00 62.03 975 LEU A N 1
ATOM 7973 C CA . LEU A 1 975 ? 55.852 30.449 -91.440 1.00 62.03 975 LEU A CA 1
ATOM 7974 C C . LEU A 1 975 ? 56.705 29.171 -91.324 1.00 62.03 975 LEU A C 1
ATOM 7976 O O . LEU A 1 975 ? 57.711 29.042 -92.016 1.00 62.03 975 LEU A O 1
ATOM 7980 N N . VAL A 1 976 ? 56.333 28.218 -90.462 1.00 68.38 976 VAL A N 1
ATOM 7981 C CA . VAL A 1 976 ? 57.087 26.973 -90.243 1.00 68.38 976 VAL A CA 1
ATOM 7982 C C . VAL A 1 976 ? 56.163 25.779 -90.485 1.00 68.38 976 VAL A C 1
ATOM 7984 O O . VAL A 1 976 ? 55.327 25.468 -89.641 1.00 68.38 976 VAL A O 1
ATOM 7987 N N . LYS A 1 977 ? 56.360 25.064 -91.608 1.00 56.59 977 LYS A N 1
ATOM 7988 C CA . LYS A 1 977 ? 55.527 23.937 -92.105 1.00 56.59 977 LYS A CA 1
ATOM 7989 C C . LYS A 1 977 ? 55.318 22.756 -91.126 1.00 56.59 977 LYS A C 1
ATOM 7991 O O . LYS A 1 977 ? 54.571 21.841 -91.451 1.00 56.59 977 LYS A O 1
ATOM 7996 N N . LYS A 1 978 ? 55.968 22.760 -89.954 1.00 64.50 978 LYS A N 1
ATOM 7997 C CA . LYS A 1 978 ? 55.847 21.762 -88.870 1.00 64.50 978 LYS A CA 1
ATOM 7998 C C . LYS A 1 978 ? 55.903 22.388 -87.463 1.00 64.50 978 LYS A C 1
ATOM 8000 O O . LYS A 1 978 ? 56.441 21.798 -86.535 1.00 64.50 978 LYS A O 1
ATOM 8005 N N . ALA A 1 979 ? 55.445 23.627 -87.284 1.00 62.31 979 ALA A N 1
ATOM 8006 C CA . ALA A 1 979 ? 55.416 24.221 -85.947 1.00 62.31 979 ALA A CA 1
ATOM 8007 C C . ALA A 1 979 ? 54.328 23.579 -85.069 1.00 62.31 979 ALA A C 1
ATOM 8009 O O . ALA A 1 979 ? 53.155 23.589 -85.435 1.00 62.31 979 ALA A O 1
ATOM 8010 N N . SER A 1 980 ? 54.715 23.108 -83.877 1.00 66.88 980 SER A N 1
ATOM 8011 C CA . SER A 1 980 ? 53.793 22.571 -82.865 1.00 66.88 980 SER A CA 1
ATOM 8012 C C . SER A 1 980 ? 52.613 23.512 -82.575 1.00 66.88 980 SER A C 1
ATOM 8014 O O . SER A 1 980 ? 52.757 24.746 -82.557 1.00 66.88 980 SER A O 1
ATOM 8016 N N . THR A 1 981 ? 51.442 22.920 -82.319 1.00 68.94 981 THR A N 1
ATOM 8017 C CA . THR A 1 981 ? 50.191 23.619 -81.990 1.00 68.94 981 THR A CA 1
ATOM 8018 C C . THR A 1 981 ? 50.287 24.383 -80.669 1.00 68.94 981 THR A C 1
ATOM 8020 O O . THR A 1 981 ? 49.753 25.497 -80.573 1.00 68.94 981 THR A O 1
ATOM 8023 N N . MET A 1 982 ? 51.029 23.819 -79.716 1.00 73.06 982 MET A N 1
ATOM 8024 C CA . MET A 1 982 ? 51.350 24.361 -78.399 1.00 73.06 982 MET A CA 1
ATOM 8025 C C . MET A 1 982 ? 52.868 24.507 -78.252 1.00 73.06 982 MET A C 1
ATOM 8027 O O . MET A 1 982 ? 53.648 23.687 -78.738 1.00 73.06 982 MET A O 1
ATOM 8031 N N . VAL A 1 983 ? 53.314 25.565 -77.587 1.00 74.75 983 VAL A N 1
ATOM 8032 C CA . VAL A 1 983 ? 54.718 25.783 -77.236 1.00 74.75 983 VAL A CA 1
ATOM 8033 C C . VAL A 1 983 ? 54.830 26.018 -75.742 1.00 74.75 983 VAL A C 1
ATOM 8035 O O . VAL A 1 983 ? 54.001 26.702 -75.148 1.00 74.75 983 VAL A O 1
ATOM 8038 N N . LEU A 1 984 ? 55.886 25.472 -75.146 1.00 74.88 984 LEU A N 1
ATOM 8039 C CA . LEU A 1 984 ? 56.207 25.734 -73.749 1.00 74.88 984 LEU A CA 1
ATOM 8040 C C . LEU A 1 984 ? 56.392 27.234 -73.518 1.00 74.88 984 LEU A C 1
ATOM 8042 O O . LEU A 1 984 ? 57.104 27.905 -74.280 1.00 74.88 984 LEU A O 1
ATOM 8046 N N . ASN A 1 985 ? 55.754 27.740 -72.466 1.00 80.38 985 ASN A N 1
ATOM 8047 C CA . ASN A 1 985 ? 55.840 29.137 -72.084 1.00 80.38 985 ASN A CA 1
ATOM 8048 C C . ASN A 1 985 ? 57.292 29.493 -71.735 1.00 80.38 985 ASN A C 1
ATOM 8050 O O . ASN A 1 985 ? 57.865 28.951 -70.796 1.00 80.38 985 ASN A O 1
ATOM 8054 N N . LYS A 1 986 ? 57.913 30.411 -72.487 1.00 75.31 986 LYS A N 1
ATOM 8055 C CA . LYS A 1 986 ? 59.316 30.787 -72.250 1.00 75.31 986 LYS A CA 1
ATOM 8056 C C . LYS A 1 986 ? 59.541 31.393 -70.864 1.00 75.31 986 LYS A C 1
ATOM 8058 O O . LYS A 1 986 ? 60.613 31.191 -70.307 1.00 75.31 986 LYS A O 1
ATOM 8063 N N . ALA A 1 987 ? 58.550 32.115 -70.340 1.00 74.88 987 ALA A N 1
ATOM 8064 C CA . ALA A 1 987 ? 58.638 32.746 -69.030 1.00 74.88 987 ALA A CA 1
ATOM 8065 C C . ALA A 1 987 ? 58.733 31.704 -67.907 1.00 74.88 987 ALA A C 1
ATOM 8067 O O . ALA A 1 987 ? 59.486 31.912 -66.969 1.00 74.88 987 ALA A O 1
ATOM 8068 N N . PHE A 1 988 ? 58.081 30.546 -68.061 1.00 74.88 988 PHE A N 1
ATOM 8069 C CA . PHE A 1 988 ? 58.091 29.459 -67.076 1.00 74.88 988 PHE A CA 1
ATOM 8070 C C . PHE A 1 988 ? 59.504 28.929 -66.758 1.00 74.88 988 PHE A C 1
ATOM 8072 O O . PHE A 1 988 ? 59.734 28.401 -65.683 1.00 74.88 988 PHE A O 1
ATOM 8079 N N . PHE A 1 989 ? 60.480 29.093 -67.658 1.00 69.06 989 PHE A N 1
ATOM 8080 C CA . PHE A 1 989 ? 61.843 28.564 -67.484 1.00 69.06 989 PHE A CA 1
ATOM 8081 C C . PHE A 1 989 ? 62.793 29.457 -66.685 1.00 69.06 989 PHE A C 1
ATOM 8083 O O . PHE A 1 989 ? 63.937 29.074 -66.450 1.00 69.06 989 PHE A O 1
ATOM 8090 N N . GLN A 1 990 ? 62.355 30.652 -66.303 1.00 78.06 990 GLN A N 1
ATOM 8091 C CA . GLN A 1 990 ? 63.089 31.490 -65.365 1.00 78.06 990 GLN A CA 1
ATOM 8092 C C . GLN A 1 990 ? 62.499 31.195 -63.985 1.00 78.06 990 GLN A C 1
ATOM 8094 O O . GLN A 1 990 ? 61.343 31.536 -63.740 1.00 78.06 990 GLN A O 1
ATOM 8099 N N . SER A 1 991 ? 63.269 30.541 -63.108 1.00 62.56 991 SER A N 1
ATOM 8100 C CA . SER A 1 991 ? 62.848 30.128 -61.755 1.00 62.56 991 SER A CA 1
ATOM 8101 C C . SER A 1 991 ? 62.388 31.297 -60.871 1.00 62.56 991 SER A C 1
ATOM 8103 O O . SER A 1 991 ? 61.664 31.093 -59.907 1.00 62.56 991 SER A O 1
ATOM 8105 N N . CYS A 1 992 ? 62.728 32.534 -61.246 1.00 66.56 992 CYS A N 1
ATOM 8106 C CA . CYS A 1 992 ? 62.249 33.772 -60.622 1.00 66.56 992 CYS A CA 1
ATOM 8107 C C . CYS A 1 992 ? 61.150 34.490 -61.429 1.00 66.56 992 CYS A C 1
ATOM 8109 O O . CYS A 1 992 ? 60.871 35.663 -61.186 1.00 66.56 992 CYS A O 1
ATOM 8111 N N . SER A 1 993 ? 60.557 33.850 -62.442 1.00 78.94 993 SER A N 1
ATOM 8112 C CA . SER A 1 993 ? 59.496 34.490 -63.219 1.00 78.94 993 SER A CA 1
ATOM 8113 C C . SER A 1 993 ? 58.198 34.563 -62.414 1.00 78.94 993 SER A C 1
ATOM 8115 O O . SER A 1 993 ? 57.835 33.597 -61.736 1.00 78.94 993 SER A O 1
ATOM 8117 N N . PRO A 1 994 ? 57.417 35.646 -62.571 1.00 78.81 994 PRO A N 1
ATOM 8118 C CA . PRO A 1 994 ? 56.100 35.753 -61.951 1.00 78.81 994 PRO A CA 1
ATOM 8119 C C . PRO A 1 994 ? 55.150 34.605 -62.325 1.00 78.81 994 PRO A C 1
ATOM 8121 O O . PRO A 1 994 ? 54.260 34.267 -61.557 1.00 78.81 994 PRO A O 1
ATOM 8124 N N . ILE A 1 995 ? 55.325 33.998 -63.506 1.00 79.00 995 ILE A N 1
ATOM 8125 C CA . ILE A 1 995 ? 54.477 32.896 -63.984 1.00 79.00 995 ILE A CA 1
ATOM 8126 C C . ILE A 1 995 ? 54.858 31.575 -63.310 1.00 79.00 995 ILE A C 1
ATOM 8128 O O . ILE A 1 995 ? 53.956 30.829 -62.935 1.00 79.00 995 ILE A O 1
ATOM 8132 N N . TYR A 1 996 ? 56.154 31.294 -63.137 1.00 83.56 996 TYR A N 1
ATOM 8133 C CA . TYR A 1 996 ? 56.627 30.116 -62.404 1.00 83.56 996 TYR A CA 1
ATOM 8134 C C . TYR A 1 996 ? 56.139 30.159 -60.957 1.00 83.56 996 TYR A C 1
ATOM 8136 O O . TYR A 1 996 ? 55.429 29.250 -60.543 1.00 83.56 996 TYR A O 1
ATOM 8144 N N . ALA A 1 997 ? 56.420 31.259 -60.246 1.00 83.94 997 ALA A N 1
ATOM 8145 C CA . ALA A 1 997 ? 56.018 31.435 -58.851 1.00 83.94 997 ALA A CA 1
ATOM 8146 C C . ALA A 1 997 ? 54.491 31.352 -58.688 1.00 83.94 997 ALA A C 1
ATOM 8148 O O . ALA A 1 997 ? 53.998 30.544 -57.915 1.00 83.94 997 ALA A O 1
ATOM 8149 N N . LYS A 1 998 ? 53.720 32.073 -59.517 1.00 84.38 998 LYS A N 1
ATOM 8150 C CA . LYS A 1 998 ? 52.249 32.025 -59.467 1.00 84.38 998 LYS A CA 1
ATOM 8151 C C . LYS A 1 998 ? 51.682 30.627 -59.729 1.00 84.38 998 LYS A C 1
ATOM 8153 O O . LYS A 1 998 ? 50.682 30.259 -59.123 1.00 84.38 998 LYS A O 1
ATOM 8158 N N . THR A 1 999 ? 52.269 29.874 -60.660 1.00 81.81 999 THR A N 1
ATOM 8159 C CA . THR A 1 999 ? 51.806 28.513 -60.980 1.00 81.81 999 THR A CA 1
ATOM 8160 C C . THR A 1 999 ? 52.181 27.542 -59.863 1.00 81.81 999 THR A C 1
ATOM 8162 O O . THR A 1 999 ? 51.355 26.718 -59.488 1.00 81.81 999 THR A O 1
ATOM 8165 N N . PHE A 1 1000 ? 53.390 27.673 -59.310 1.00 87.56 1000 PHE A N 1
ATOM 8166 C CA . PHE A 1 1000 ? 53.841 26.924 -58.140 1.00 87.56 1000 PHE A CA 1
ATOM 8167 C C . PHE A 1 1000 ? 52.903 27.154 -56.953 1.00 87.56 1000 PHE A C 1
ATOM 8169 O O . PHE A 1 1000 ? 52.309 26.201 -56.463 1.00 87.56 1000 PHE A O 1
ATOM 8176 N N . ASP A 1 1001 ? 52.687 28.416 -56.573 1.00 87.06 1001 ASP A N 1
ATOM 8177 C CA . ASP A 1 1001 ? 51.844 28.805 -55.441 1.00 87.06 1001 ASP A CA 1
ATOM 8178 C C . ASP A 1 1001 ? 50.396 28.340 -55.615 1.00 87.06 1001 ASP A C 1
ATOM 8180 O O . ASP A 1 1001 ? 49.765 27.918 -54.652 1.00 87.06 1001 ASP A O 1
ATOM 8184 N N . LEU A 1 1002 ? 49.852 28.406 -56.837 1.00 85.19 1002 LEU A N 1
ATOM 8185 C CA . LEU A 1 1002 ? 48.486 27.964 -57.120 1.00 85.19 1002 LEU A CA 1
ATOM 8186 C C . LEU A 1 1002 ? 48.322 26.456 -56.898 1.00 85.19 1002 LEU A C 1
ATOM 8188 O O . LEU A 1 1002 ? 47.351 26.032 -56.274 1.00 85.19 1002 LEU A O 1
ATOM 8192 N N . ILE A 1 1003 ? 49.258 25.652 -57.409 1.00 84.12 1003 ILE A N 1
ATOM 8193 C CA . ILE A 1 1003 ? 49.218 24.192 -57.257 1.00 84.12 1003 ILE A CA 1
ATOM 8194 C C . ILE A 1 1003 ? 49.511 23.806 -55.816 1.00 84.12 1003 ILE A C 1
ATOM 8196 O O . ILE A 1 1003 ? 48.812 22.968 -55.258 1.00 84.12 1003 ILE A O 1
ATOM 8200 N N . PHE A 1 1004 ? 50.537 24.412 -55.220 1.00 89.44 1004 PHE A N 1
ATOM 8201 C CA . PHE A 1 1004 ? 50.919 24.136 -53.849 1.00 89.44 1004 PHE A CA 1
ATOM 8202 C C . PHE A 1 1004 ? 49.769 24.460 -52.900 1.00 89.44 1004 PHE A C 1
ATOM 8204 O O . PHE A 1 1004 ? 49.393 23.594 -52.124 1.00 89.44 1004 PHE A O 1
ATOM 8211 N N . ARG A 1 1005 ? 49.114 25.620 -53.048 1.00 87.88 1005 ARG A N 1
ATOM 8212 C CA . ARG A 1 1005 ? 47.924 25.969 -52.260 1.00 87.88 1005 ARG A CA 1
ATOM 8213 C C . ARG A 1 1005 ? 46.779 24.983 -52.471 1.00 87.88 1005 ARG A C 1
ATOM 8215 O O . ARG A 1 1005 ? 46.222 24.505 -51.499 1.00 87.88 1005 ARG A O 1
ATOM 8222 N N . TYR A 1 1006 ? 46.478 24.610 -53.717 1.00 85.88 1006 TYR A N 1
ATOM 8223 C CA . TYR A 1 1006 ? 45.470 23.581 -53.994 1.00 85.88 1006 TYR A CA 1
ATOM 8224 C C . TYR A 1 1006 ? 45.782 22.253 -53.280 1.00 85.88 1006 TYR A C 1
ATOM 8226 O O . TYR A 1 1006 ? 44.885 21.604 -52.744 1.00 85.88 1006 TYR A O 1
ATOM 8234 N N . ILE A 1 1007 ? 47.055 21.847 -53.263 1.00 87.94 1007 ILE A N 1
ATOM 8235 C CA . ILE A 1 1007 ? 47.511 20.637 -52.578 1.00 87.94 1007 ILE A CA 1
ATOM 8236 C C . ILE A 1 1007 ? 47.407 20.790 -51.057 1.00 87.94 1007 ILE A C 1
ATOM 8238 O O . ILE A 1 1007 ? 46.911 19.878 -50.401 1.00 87.94 1007 ILE A O 1
ATOM 8242 N N . GLN A 1 1008 ? 47.833 21.929 -50.510 1.00 89.94 1008 GLN A N 1
ATOM 8243 C CA . GLN A 1 1008 ? 47.735 22.235 -49.085 1.00 89.94 1008 GLN A CA 1
ATOM 8244 C C . GLN A 1 1008 ? 46.283 22.192 -48.614 1.00 89.94 1008 GLN A C 1
ATOM 8246 O O . GLN A 1 1008 ? 45.984 21.428 -47.704 1.00 89.94 1008 GLN A O 1
ATOM 8251 N N . ASP A 1 1009 ? 45.382 22.907 -49.297 1.00 89.31 1009 ASP A N 1
ATOM 8252 C CA . ASP A 1 1009 ? 43.955 22.961 -48.965 1.00 89.31 1009 ASP A CA 1
ATOM 8253 C C . ASP A 1 1009 ? 43.346 21.545 -48.928 1.00 89.31 1009 ASP A C 1
ATOM 8255 O O . ASP A 1 1009 ? 42.612 21.188 -48.007 1.00 89.31 1009 ASP A O 1
ATOM 8259 N N . ARG A 1 1010 ? 43.696 20.687 -49.898 1.00 87.69 1010 ARG A N 1
ATOM 8260 C CA . ARG A 1 1010 ? 43.206 19.298 -49.960 1.00 87.69 1010 ARG A CA 1
ATOM 8261 C C . ARG A 1 1010 ? 43.795 18.404 -48.873 1.00 87.69 1010 ARG A C 1
ATOM 8263 O O . ARG A 1 1010 ? 43.070 17.592 -48.304 1.00 87.69 1010 ARG A O 1
ATOM 8270 N N . ILE A 1 1011 ? 45.087 18.531 -48.580 1.00 89.94 1011 ILE A N 1
ATOM 8271 C CA . ILE A 1 1011 ? 45.740 17.772 -47.505 1.00 89.94 1011 ILE A CA 1
ATOM 8272 C C . ILE A 1 1011 ? 45.188 18.200 -46.143 1.00 89.94 1011 ILE A C 1
ATOM 8274 O O . ILE A 1 1011 ? 44.950 17.343 -45.296 1.00 89.94 1011 ILE A O 1
ATOM 8278 N N . GLU A 1 1012 ? 44.937 19.491 -45.936 1.00 90.12 1012 GLU A N 1
ATOM 8279 C CA . GLU A 1 1012 ? 44.338 20.017 -44.709 1.00 90.12 1012 GLU A CA 1
ATOM 8280 C C . GLU A 1 1012 ? 42.894 19.527 -44.535 1.00 90.12 1012 GLU A C 1
ATOM 8282 O O . GLU A 1 1012 ? 42.518 19.072 -43.452 1.00 90.12 1012 GLU A O 1
ATOM 8287 N N . GLU A 1 1013 ? 42.089 19.515 -45.600 1.00 89.56 1013 GLU A N 1
ATOM 8288 C CA . GLU A 1 1013 ? 40.749 18.917 -45.575 1.00 89.56 1013 GLU A CA 1
ATOM 8289 C C . GLU A 1 1013 ? 40.794 17.420 -45.230 1.00 89.56 1013 GLU A C 1
ATOM 8291 O O . GLU A 1 1013 ? 40.028 16.975 -44.372 1.00 89.56 1013 GLU A O 1
ATOM 8296 N N . ILE A 1 1014 ? 41.712 16.650 -45.832 1.00 90.75 1014 ILE A N 1
ATOM 8297 C CA . ILE A 1 1014 ? 41.923 15.231 -45.497 1.00 90.75 1014 ILE A CA 1
ATOM 8298 C C . ILE A 1 1014 ? 42.325 15.097 -44.020 1.00 90.75 1014 ILE A C 1
ATOM 8300 O O . ILE A 1 1014 ? 41.734 14.303 -43.286 1.00 90.75 1014 ILE A O 1
ATOM 8304 N N . ASN A 1 1015 ? 43.279 15.905 -43.550 1.00 89.06 1015 ASN A N 1
ATOM 8305 C CA . ASN A 1 1015 ? 43.789 15.840 -42.181 1.00 89.06 1015 ASN A CA 1
ATOM 8306 C C . ASN A 1 1015 ? 42.758 16.222 -41.124 1.00 89.06 1015 ASN A C 1
ATOM 8308 O O . ASN A 1 1015 ? 42.770 15.672 -40.025 1.00 89.06 1015 ASN A O 1
ATOM 8312 N N . THR A 1 1016 ? 41.860 17.149 -41.440 1.00 89.62 1016 THR A N 1
ATOM 8313 C CA . THR A 1 1016 ? 40.818 17.605 -40.514 1.00 89.62 1016 THR A CA 1
ATOM 8314 C C . THR A 1 1016 ? 39.567 16.734 -40.559 1.00 89.62 1016 THR A C 1
ATOM 8316 O O . THR A 1 1016 ? 38.841 16.686 -39.568 1.00 89.62 1016 THR A O 1
ATOM 8319 N N . SER A 1 1017 ? 39.320 16.031 -41.671 1.00 91.31 1017 SER A N 1
ATOM 8320 C CA . SER A 1 1017 ? 38.009 15.425 -41.940 1.00 91.31 1017 SER A CA 1
ATOM 8321 C C . SER A 1 1017 ? 38.011 13.909 -42.105 1.00 91.31 1017 SER A C 1
ATOM 8323 O O . SER A 1 1017 ? 36.946 13.324 -41.989 1.00 91.31 1017 SER A O 1
ATOM 8325 N N . VAL A 1 1018 ? 39.147 13.244 -42.333 1.00 90.94 1018 VAL A N 1
ATOM 8326 C CA . VAL A 1 1018 ? 39.215 11.778 -42.532 1.00 90.94 1018 VAL A CA 1
ATOM 8327 C C . VAL A 1 1018 ? 39.622 11.067 -41.242 1.00 90.94 1018 VAL A C 1
ATOM 8329 O O . VAL A 1 1018 ? 40.499 11.549 -40.529 1.00 90.94 1018 VAL A O 1
ATOM 8332 N N . CYS A 1 1019 ? 39.014 9.927 -40.916 1.00 89.38 1019 CYS A N 1
ATOM 8333 C CA . CYS A 1 1019 ? 39.390 9.135 -39.743 1.00 89.38 1019 CYS A CA 1
ATOM 8334 C C . CYS A 1 1019 ? 40.797 8.514 -39.869 1.00 89.38 1019 CYS A C 1
ATOM 8336 O O . CYS A 1 1019 ? 41.294 8.281 -40.971 1.00 89.38 1019 CYS A O 1
ATOM 8338 N N . ALA A 1 1020 ? 41.439 8.206 -38.735 1.00 86.56 1020 ALA A N 1
ATOM 8339 C CA . ALA A 1 1020 ? 42.804 7.666 -38.714 1.00 86.56 1020 ALA A CA 1
ATOM 8340 C C . ALA A 1 1020 ? 42.950 6.415 -39.600 1.00 86.56 1020 ALA A C 1
ATOM 8342 O O . ALA A 1 1020 ? 43.811 6.376 -40.471 1.00 86.56 1020 ALA A O 1
ATOM 8343 N N . THR A 1 1021 ? 42.010 5.471 -39.476 1.00 84.94 1021 THR A N 1
ATOM 8344 C CA . THR A 1 1021 ? 41.983 4.193 -40.209 1.00 84.94 1021 THR A CA 1
ATOM 8345 C C . THR A 1 1021 ? 42.039 4.342 -41.732 1.00 84.94 1021 THR A C 1
ATOM 8347 O O . THR A 1 1021 ? 42.480 3.428 -42.426 1.00 84.94 1021 THR A O 1
ATOM 8350 N N . TYR A 1 1022 ? 41.576 5.470 -42.272 1.00 87.25 1022 TYR A N 1
ATOM 8351 C CA . TYR A 1 1022 ? 41.464 5.685 -43.714 1.00 87.25 1022 TYR A CA 1
ATOM 8352 C C . TYR A 1 1022 ? 42.381 6.797 -44.247 1.00 87.25 1022 TYR A C 1
ATOM 8354 O O . TYR A 1 1022 ? 42.555 6.939 -45.461 1.00 87.25 1022 TYR A O 1
ATOM 8362 N N . TYR A 1 1023 ? 43.017 7.551 -43.345 1.00 90.19 1023 TYR A N 1
ATOM 8363 C CA . TYR A 1 1023 ? 43.869 8.697 -43.651 1.00 90.19 1023 TYR A CA 1
ATOM 8364 C C . TYR A 1 1023 ? 45.016 8.340 -44.605 1.00 90.19 1023 TYR A C 1
ATOM 8366 O O . TYR A 1 1023 ? 45.154 8.954 -45.665 1.00 90.19 1023 TYR A O 1
ATOM 8374 N N . MET A 1 1024 ? 45.790 7.294 -44.294 1.00 89.44 1024 MET A N 1
ATOM 8375 C CA . MET A 1 1024 ? 46.937 6.896 -45.122 1.00 89.44 1024 MET A CA 1
ATOM 8376 C C . MET A 1 1024 ? 46.547 6.462 -46.528 1.00 89.44 1024 MET A C 1
ATOM 8378 O O . MET A 1 1024 ? 47.246 6.777 -47.493 1.00 89.44 1024 MET A O 1
ATOM 8382 N N . THR A 1 1025 ? 45.415 5.771 -46.658 1.00 90.56 1025 THR A N 1
ATOM 8383 C CA . THR A 1 1025 ? 44.895 5.331 -47.954 1.00 90.56 1025 THR A CA 1
ATOM 8384 C C . THR A 1 1025 ? 44.566 6.534 -48.835 1.00 90.56 1025 THR A C 1
ATOM 8386 O O . THR A 1 1025 ? 44.957 6.559 -50.004 1.00 90.56 1025 THR A O 1
ATOM 8389 N N . LEU A 1 1026 ? 43.916 7.562 -48.276 1.00 90.31 1026 LEU A N 1
ATOM 8390 C CA . LEU A 1 1026 ? 43.588 8.780 -49.016 1.00 90.31 1026 LEU A CA 1
ATOM 8391 C C . LEU A 1 1026 ? 44.817 9.641 -49.326 1.00 90.31 1026 LEU A C 1
ATOM 8393 O O . LEU A 1 1026 ? 44.928 10.100 -50.460 1.00 90.31 1026 LEU A O 1
ATOM 8397 N N . ILE A 1 1027 ? 45.772 9.801 -48.401 1.00 91.94 1027 ILE A N 1
ATOM 8398 C CA . ILE A 1 1027 ? 47.027 10.531 -48.668 1.00 91.94 1027 ILE A CA 1
ATOM 8399 C C . ILE A 1 1027 ? 47.831 9.857 -49.785 1.00 91.94 1027 ILE A C 1
ATOM 8401 O O . ILE A 1 1027 ? 48.278 10.522 -50.721 1.00 91.94 1027 ILE A O 1
ATOM 8405 N N . LYS A 1 1028 ? 47.968 8.528 -49.740 1.00 91.75 1028 LYS A N 1
ATOM 8406 C CA . LYS A 1 1028 ? 48.648 7.758 -50.788 1.00 91.75 1028 LYS A CA 1
ATOM 8407 C C . LYS A 1 1028 ? 47.959 7.912 -52.142 1.00 91.75 1028 LYS A C 1
ATOM 8409 O O . LYS A 1 1028 ? 48.624 8.210 -53.131 1.00 91.75 1028 LYS A O 1
ATOM 8414 N N . CYS A 1 1029 ? 46.637 7.747 -52.198 1.00 91.06 1029 CYS A N 1
ATOM 8415 C CA . CYS A 1 1029 ? 45.885 7.878 -53.448 1.00 91.06 1029 CYS A CA 1
ATOM 8416 C C . CYS A 1 1029 ? 45.911 9.312 -53.989 1.00 91.06 1029 CYS A C 1
ATOM 8418 O O . CYS A 1 1029 ? 46.048 9.511 -55.196 1.00 91.06 1029 CYS A O 1
ATOM 8420 N N . PHE A 1 1030 ? 45.848 10.317 -53.117 1.00 92.25 1030 PHE A N 1
ATOM 8421 C CA . PHE A 1 1030 ? 46.004 11.716 -53.497 1.00 92.25 1030 PHE A CA 1
ATOM 8422 C C . PHE A 1 1030 ? 47.379 11.975 -54.132 1.00 92.25 1030 PHE A C 1
ATOM 8424 O O . PHE A 1 1030 ? 47.449 12.551 -55.216 1.00 92.25 1030 PHE A O 1
ATOM 8431 N N . LEU A 1 1031 ? 48.464 11.481 -53.525 1.00 92.94 1031 LEU A N 1
ATOM 8432 C CA . LEU A 1 1031 ? 49.825 11.631 -54.054 1.00 92.94 1031 LEU A CA 1
ATOM 8433 C C . LEU A 1 1031 ? 50.055 10.849 -55.353 1.00 92.94 1031 LEU A C 1
ATOM 8435 O O . LEU A 1 1031 ? 50.674 11.383 -56.269 1.00 92.94 1031 LEU A O 1
ATOM 8439 N N . PHE A 1 1032 ? 49.478 9.654 -55.495 1.00 92.62 1032 PHE A N 1
ATOM 8440 C CA . PHE A 1 1032 ? 49.434 8.936 -56.774 1.00 92.62 1032 PHE A CA 1
ATOM 8441 C C . PHE A 1 1032 ? 48.709 9.729 -57.862 1.00 92.62 1032 PHE A C 1
ATOM 8443 O O . PHE A 1 1032 ? 49.140 9.757 -59.018 1.00 92.62 1032 PHE A O 1
ATOM 8450 N N . GLY A 1 1033 ? 47.618 10.395 -57.488 1.00 91.12 1033 GLY A N 1
ATOM 8451 C CA . GLY A 1 1033 ? 46.842 11.240 -58.381 1.00 91.12 1033 GLY A CA 1
ATOM 8452 C C . GLY A 1 1033 ? 47.638 12.461 -58.813 1.00 91.12 1033 GLY A C 1
ATOM 8453 O O . GLY A 1 1033 ? 47.703 12.771 -59.999 1.00 91.12 1033 GLY A O 1
ATOM 8454 N N . LEU A 1 1034 ? 48.308 13.110 -57.861 1.00 92.06 1034 LEU A N 1
ATOM 8455 C CA . LEU A 1 1034 ? 49.224 14.213 -58.114 1.00 92.06 1034 LEU A CA 1
ATOM 8456 C C . LEU A 1 1034 ? 50.372 13.781 -59.041 1.00 92.06 1034 LEU A C 1
ATOM 8458 O O . LEU A 1 1034 ? 50.627 14.461 -60.030 1.00 92.06 1034 LEU A O 1
ATOM 8462 N N . ASP A 1 1035 ? 50.997 12.629 -58.787 1.00 92.06 1035 ASP A N 1
ATOM 8463 C CA . ASP A 1 1035 ? 52.077 12.071 -59.611 1.00 92.06 1035 ASP A CA 1
ATOM 8464 C C . ASP A 1 1035 ? 51.646 11.817 -61.050 1.00 92.06 1035 ASP A C 1
ATOM 8466 O O . ASP A 1 1035 ? 52.255 12.323 -61.994 1.00 92.06 1035 ASP A O 1
ATOM 8470 N N . SER A 1 1036 ? 50.526 11.121 -61.217 1.00 90.19 1036 SER A N 1
ATOM 8471 C CA . SER A 1 1036 ? 49.894 10.905 -62.513 1.00 90.19 1036 SER A CA 1
ATOM 8472 C C . SER A 1 1036 ? 49.543 12.225 -63.216 1.00 90.19 1036 SER A C 1
ATOM 8474 O O . SER A 1 1036 ? 49.869 12.406 -64.391 1.00 90.19 1036 SER A O 1
ATOM 8476 N N . GLY A 1 1037 ? 48.944 13.183 -62.504 1.00 89.50 1037 GLY A N 1
ATOM 8477 C CA . GLY A 1 1037 ? 48.548 14.483 -63.048 1.00 89.50 1037 GLY A CA 1
ATOM 8478 C C . GLY A 1 1037 ? 49.735 15.321 -63.512 1.00 89.50 1037 GLY A C 1
ATOM 8479 O O . GLY A 1 1037 ? 49.721 15.867 -64.615 1.00 89.50 1037 GLY A O 1
ATOM 8480 N N . MET A 1 1038 ? 50.800 15.374 -62.711 1.00 89.25 1038 MET A N 1
ATOM 8481 C CA . MET A 1 1038 ? 52.043 16.057 -63.070 1.00 89.25 1038 MET A CA 1
ATOM 8482 C C . MET A 1 1038 ? 52.701 15.380 -64.276 1.00 89.25 1038 MET A C 1
ATOM 8484 O O . MET A 1 1038 ? 53.109 16.057 -65.218 1.00 89.25 1038 MET A O 1
ATOM 8488 N N . MET A 1 1039 ? 52.729 14.049 -64.323 1.00 89.25 1039 MET A N 1
ATOM 8489 C CA . MET A 1 1039 ? 53.290 13.318 -65.458 1.00 89.25 1039 MET A CA 1
ATOM 8490 C C . MET A 1 1039 ? 52.488 13.458 -66.748 1.00 89.25 1039 MET A C 1
ATOM 8492 O O . MET A 1 1039 ? 53.057 13.539 -67.840 1.00 89.25 1039 MET A O 1
ATOM 8496 N N . ASN A 1 1040 ? 51.169 13.578 -66.641 1.00 87.06 1040 ASN A N 1
ATOM 8497 C CA . ASN A 1 1040 ? 50.286 13.851 -67.768 1.00 87.06 1040 ASN A CA 1
ATOM 8498 C C . ASN A 1 1040 ? 50.613 15.175 -68.480 1.00 87.06 1040 ASN A C 1
ATOM 8500 O O . ASN A 1 1040 ? 50.419 15.288 -69.696 1.00 87.06 1040 ASN A O 1
ATOM 8504 N N . LEU A 1 1041 ? 51.226 16.138 -67.783 1.00 84.12 1041 LEU A N 1
ATOM 8505 C CA . LEU A 1 1041 ? 51.728 17.379 -68.386 1.00 84.12 1041 LEU A CA 1
ATOM 8506 C C . LEU A 1 1041 ? 52.817 17.146 -69.445 1.00 84.12 1041 LEU A C 1
ATOM 8508 O O . LEU A 1 1041 ? 53.053 18.032 -70.273 1.00 84.12 1041 LEU A O 1
ATOM 8512 N N . LEU A 1 1042 ? 53.477 15.981 -69.426 1.00 84.69 1042 LEU A N 1
ATOM 8513 C CA . LEU A 1 1042 ? 54.575 15.626 -70.326 1.00 84.69 1042 LEU A CA 1
ATOM 8514 C C . LEU A 1 1042 ? 54.119 14.918 -71.613 1.00 84.69 1042 LEU A C 1
ATOM 8516 O O . LEU A 1 1042 ? 54.897 14.868 -72.564 1.00 84.69 1042 LEU A O 1
ATOM 8520 N N . ILE A 1 1043 ? 52.888 14.389 -71.671 1.00 77.12 1043 ILE A N 1
ATOM 8521 C CA . ILE A 1 1043 ? 52.417 13.582 -72.817 1.00 77.12 1043 ILE A CA 1
ATOM 8522 C C . ILE A 1 1043 ? 51.404 14.318 -73.697 1.00 77.12 1043 ILE A C 1
ATOM 8524 O O . ILE A 1 1043 ? 51.398 14.150 -74.916 1.00 77.12 1043 ILE A O 1
ATOM 8528 N N . ILE A 1 1044 ? 50.519 15.114 -73.099 1.00 63.22 1044 ILE A N 1
ATOM 8529 C CA . ILE A 1 1044 ? 49.170 15.322 -73.648 1.00 63.22 1044 ILE A CA 1
ATOM 8530 C C . ILE A 1 1044 ? 49.101 16.058 -75.010 1.00 63.22 1044 ILE A C 1
ATOM 8532 O O . ILE A 1 1044 ? 48.081 15.940 -75.686 1.00 63.22 1044 ILE A O 1
ATOM 8536 N N . HIS A 1 1045 ? 50.148 16.744 -75.500 1.00 62.22 1045 HIS A N 1
ATOM 8537 C CA . HIS A 1 1045 ? 50.015 17.611 -76.691 1.00 62.22 1045 HIS A CA 1
ATOM 8538 C C . HIS A 1 1045 ? 51.193 17.694 -77.671 1.00 62.22 1045 HIS A C 1
ATOM 8540 O O . HIS A 1 1045 ? 51.298 18.689 -78.395 1.00 62.22 1045 HIS A O 1
ATOM 8546 N N . THR A 1 1046 ? 52.077 16.699 -77.758 1.00 56.31 1046 THR A N 1
ATOM 8547 C CA . THR A 1 1046 ? 53.226 16.844 -78.660 1.00 56.31 1046 THR A CA 1
ATOM 8548 C C . THR A 1 1046 ? 53.398 15.695 -79.651 1.00 56.31 1046 THR A C 1
ATOM 8550 O O . THR A 1 1046 ? 53.903 14.629 -79.309 1.00 56.31 1046 THR A O 1
ATOM 8553 N N . ASP A 1 1047 ? 53.083 15.966 -80.924 1.00 61.81 1047 ASP A N 1
ATOM 8554 C CA . ASP A 1 1047 ? 53.524 15.146 -82.064 1.00 61.81 1047 ASP A CA 1
ATOM 8555 C C . ASP A 1 1047 ? 55.064 15.036 -82.133 1.00 61.81 1047 ASP A C 1
ATOM 8557 O O . ASP A 1 1047 ? 55.591 14.086 -82.721 1.00 61.81 1047 ASP A O 1
ATOM 8561 N N . ASP A 1 1048 ? 55.775 15.977 -81.497 1.00 68.00 1048 ASP A N 1
ATOM 8562 C CA . ASP A 1 1048 ? 57.234 16.059 -81.383 1.00 68.00 1048 ASP A CA 1
ATOM 8563 C C . ASP A 1 1048 ? 57.699 15.932 -79.922 1.00 68.00 1048 ASP A C 1
ATOM 8565 O O . ASP A 1 1048 ? 57.177 16.624 -79.060 1.00 68.00 1048 ASP A O 1
ATOM 8569 N N . PRO A 1 1049 ? 58.739 15.154 -79.598 1.00 74.44 1049 PRO A N 1
ATOM 8570 C CA . PRO A 1 1049 ? 59.166 14.986 -78.211 1.00 74.44 1049 PRO A CA 1
ATOM 8571 C C . PRO A 1 1049 ? 59.678 16.283 -77.555 1.00 74.44 1049 PRO A C 1
ATOM 8573 O O . PRO A 1 1049 ? 60.297 17.147 -78.193 1.00 74.44 1049 PRO A O 1
ATOM 8576 N N . ILE A 1 1050 ? 59.458 16.408 -76.241 1.00 82.75 1050 ILE A N 1
ATOM 8577 C CA . ILE A 1 1050 ? 59.952 17.532 -75.434 1.00 82.75 1050 ILE A CA 1
ATOM 8578 C C . ILE A 1 1050 ? 61.477 17.491 -75.416 1.00 82.75 1050 ILE A C 1
ATOM 8580 O O . ILE A 1 1050 ? 62.064 16.581 -74.850 1.00 82.75 1050 ILE A O 1
ATOM 8584 N N . LYS A 1 1051 ? 62.148 18.496 -75.990 1.00 84.50 1051 LYS A N 1
ATOM 8585 C CA . LYS A 1 1051 ? 63.621 18.550 -75.984 1.00 84.50 1051 LYS A CA 1
ATOM 8586 C C . LYS A 1 1051 ? 64.186 18.537 -74.562 1.00 84.50 1051 LYS A C 1
ATOM 8588 O O . LYS A 1 1051 ? 63.709 19.290 -73.714 1.00 84.50 1051 LYS A O 1
ATOM 8593 N N . HIS A 1 1052 ? 65.287 17.814 -74.358 1.00 86.19 1052 HIS A N 1
ATOM 8594 C CA . HIS A 1 1052 ? 65.916 17.598 -73.052 1.00 86.19 1052 HIS A CA 1
ATOM 8595 C C . HIS A 1 1052 ? 66.146 18.891 -72.247 1.00 86.19 1052 HIS A C 1
ATOM 8597 O O . HIS A 1 1052 ? 65.747 18.999 -71.091 1.00 86.19 1052 HIS A O 1
ATOM 8603 N N . LYS A 1 1053 ? 66.651 19.946 -72.906 1.00 83.62 1053 LYS A N 1
ATOM 8604 C CA . LYS A 1 1053 ? 66.869 21.277 -72.302 1.00 83.62 1053 LYS A CA 1
ATOM 8605 C C . LYS A 1 1053 ? 65.617 21.961 -71.730 1.00 83.62 1053 LYS A C 1
ATOM 8607 O O . LYS A 1 1053 ? 65.736 22.947 -71.017 1.00 83.62 1053 LYS A O 1
ATOM 8612 N N . ARG A 1 1054 ? 64.423 21.509 -72.118 1.00 83.12 1054 ARG A N 1
ATOM 8613 C CA . ARG A 1 1054 ? 63.131 21.990 -71.608 1.00 83.12 1054 ARG A CA 1
ATOM 8614 C C . ARG A 1 1054 ? 62.481 21.003 -70.647 1.00 83.12 1054 ARG A C 1
ATOM 8616 O O . ARG A 1 1054 ? 61.701 21.434 -69.812 1.00 83.12 1054 ARG A O 1
ATOM 8623 N N . LEU A 1 1055 ? 62.809 19.717 -70.760 1.00 87.00 1055 LEU A N 1
ATOM 8624 C CA . LEU A 1 1055 ? 62.360 18.692 -69.827 1.00 87.00 1055 LEU A CA 1
ATOM 8625 C C . LEU A 1 1055 ? 62.991 18.898 -68.441 1.00 87.00 1055 LEU A C 1
ATOM 8627 O O . LEU A 1 1055 ? 62.273 18.848 -67.451 1.00 87.00 1055 LEU A O 1
ATOM 8631 N N . ILE A 1 1056 ? 64.292 19.219 -68.371 1.00 86.62 1056 ILE A N 1
ATOM 8632 C CA . ILE A 1 1056 ? 64.999 19.437 -67.093 1.00 86.62 1056 ILE A CA 1
ATOM 8633 C C . ILE A 1 1056 ? 64.300 20.486 -66.206 1.00 86.62 1056 ILE A C 1
ATOM 8635 O O . ILE A 1 1056 ? 63.989 20.157 -65.066 1.00 86.62 1056 ILE A O 1
ATOM 8639 N N . PRO A 1 1057 ? 63.990 21.711 -66.676 1.00 85.25 1057 PRO A N 1
ATOM 8640 C CA . PRO A 1 1057 ? 63.304 22.680 -65.824 1.00 85.25 1057 PRO A CA 1
ATOM 8641 C C . PRO A 1 1057 ? 61.901 22.261 -65.363 1.00 85.25 1057 PRO A C 1
ATOM 8643 O O . PRO A 1 1057 ? 61.498 22.642 -64.273 1.00 85.25 1057 PRO A O 1
ATOM 8646 N N . ILE A 1 1058 ? 61.157 21.488 -66.166 1.00 87.44 1058 ILE A N 1
ATOM 8647 C CA . ILE A 1 1058 ? 59.835 20.964 -65.775 1.00 87.44 1058 ILE A CA 1
ATOM 8648 C C . ILE A 1 1058 ? 59.993 19.918 -64.668 1.00 87.44 1058 ILE A C 1
ATOM 8650 O O . ILE A 1 1058 ? 59.242 19.927 -63.698 1.00 87.44 1058 ILE A O 1
ATOM 8654 N N . MET A 1 1059 ? 61.005 19.053 -64.774 1.00 90.06 1059 MET A N 1
ATOM 8655 C CA . MET A 1 1059 ? 61.305 18.101 -63.706 1.00 90.06 1059 MET A CA 1
ATOM 8656 C C . MET A 1 1059 ? 61.822 18.796 -62.445 1.00 90.06 1059 MET A C 1
ATOM 8658 O O . MET A 1 1059 ? 61.475 18.372 -61.351 1.00 90.06 1059 MET A O 1
ATOM 8662 N N . ASN A 1 1060 ? 62.610 19.867 -62.566 1.00 89.06 1060 ASN A N 1
ATOM 8663 C CA . ASN A 1 1060 ? 63.022 20.653 -61.401 1.00 89.06 1060 ASN A CA 1
ATOM 8664 C C . ASN A 1 1060 ? 61.807 21.289 -60.714 1.00 89.06 1060 ASN A C 1
ATOM 8666 O O . ASN A 1 1060 ? 61.666 21.137 -59.512 1.00 89.06 1060 ASN A O 1
ATOM 8670 N N . PHE A 1 1061 ? 60.871 21.863 -61.479 1.00 88.88 1061 PHE A N 1
ATOM 8671 C CA . PHE A 1 1061 ? 59.603 22.367 -60.942 1.00 88.88 1061 PHE A CA 1
ATOM 8672 C C . PHE A 1 1061 ? 58.817 21.304 -60.169 1.00 88.88 1061 PHE A C 1
ATOM 8674 O O . PHE A 1 1061 ? 58.391 21.546 -59.045 1.00 88.88 1061 PHE A O 1
ATOM 8681 N N . MET A 1 1062 ? 58.647 20.113 -60.755 1.00 92.06 1062 MET A N 1
ATOM 8682 C CA . MET A 1 1062 ? 57.979 18.997 -60.081 1.00 92.06 1062 MET A CA 1
ATOM 8683 C C . MET A 1 1062 ? 58.718 18.592 -58.805 1.00 92.06 1062 MET A C 1
ATOM 8685 O O . MET A 1 1062 ? 58.084 18.367 -57.782 1.00 92.06 1062 MET A O 1
ATOM 8689 N N . ARG A 1 1063 ? 60.052 18.506 -58.852 1.00 92.56 1063 ARG A N 1
ATOM 8690 C CA . ARG A 1 1063 ? 60.887 18.131 -57.705 1.00 92.56 1063 ARG A CA 1
ATOM 8691 C C . ARG A 1 1063 ? 60.760 19.134 -56.565 1.00 92.56 1063 ARG A C 1
ATOM 8693 O O . ARG A 1 1063 ? 60.571 18.715 -55.429 1.00 92.56 1063 ARG A O 1
ATOM 8700 N N . ASP A 1 1064 ? 60.844 20.423 -56.876 1.00 91.00 1064 ASP A N 1
ATOM 8701 C CA . ASP A 1 1064 ? 60.700 21.502 -55.901 1.00 91.00 1064 ASP A CA 1
ATOM 8702 C C . ASP A 1 1064 ? 59.304 21.455 -55.270 1.00 91.00 1064 ASP A C 1
ATOM 8704 O O . ASP A 1 1064 ? 59.178 21.508 -54.050 1.00 91.00 1064 ASP A O 1
ATOM 8708 N N . LEU A 1 1065 ? 58.262 21.237 -56.082 1.00 91.44 1065 LEU A N 1
ATOM 8709 C CA . LEU A 1 1065 ? 56.890 21.116 -55.593 1.00 91.44 1065 LEU A CA 1
ATOM 8710 C C . LEU A 1 1065 ? 56.727 19.910 -54.662 1.00 91.44 1065 LEU A C 1
ATOM 8712 O O . LEU A 1 1065 ? 56.166 20.057 -53.583 1.00 91.44 1065 LEU A O 1
ATOM 8716 N N . TYR A 1 1066 ? 57.230 18.728 -55.034 1.00 94.00 1066 TYR A N 1
ATOM 8717 C CA . TYR A 1 1066 ? 57.149 17.551 -54.164 1.00 94.00 1066 TYR A CA 1
ATOM 8718 C C . TYR A 1 1066 ? 57.927 17.722 -52.871 1.00 94.00 1066 TYR A C 1
ATOM 8720 O O . TYR A 1 1066 ? 57.453 17.272 -51.837 1.00 94.00 1066 TYR A O 1
ATOM 8728 N N . ASN A 1 1067 ? 59.095 18.366 -52.904 1.00 92.75 1067 ASN A N 1
ATOM 8729 C CA . ASN A 1 1067 ? 59.849 18.635 -51.686 1.00 92.75 1067 ASN A CA 1
ATOM 8730 C C . ASN A 1 1067 ? 59.026 19.496 -50.721 1.00 92.75 1067 ASN A C 1
ATOM 8732 O O . ASN A 1 1067 ? 58.894 19.119 -49.561 1.00 92.75 1067 ASN A O 1
ATOM 8736 N N . GLU A 1 1068 ? 58.413 20.581 -51.203 1.00 94.25 1068 GLU A N 1
ATOM 8737 C CA . GLU A 1 1068 ? 57.543 21.432 -50.380 1.00 94.25 1068 GLU A CA 1
ATOM 8738 C C . GLU A 1 1068 ? 56.296 20.683 -49.889 1.00 94.25 1068 GLU A C 1
ATOM 8740 O O . GLU A 1 1068 ? 55.954 20.751 -48.711 1.00 94.25 1068 GLU A O 1
ATOM 8745 N N . VAL A 1 1069 ? 55.640 19.900 -50.753 1.00 93.12 1069 VAL A N 1
ATOM 8746 C CA . VAL A 1 1069 ? 54.468 19.087 -50.374 1.00 93.12 1069 VAL A CA 1
ATOM 8747 C C . VAL A 1 1069 ? 54.836 18.039 -49.325 1.00 93.12 1069 VAL A C 1
ATOM 8749 O O . VAL A 1 1069 ? 54.101 17.859 -48.359 1.00 93.12 1069 VAL A O 1
ATOM 8752 N N . PHE A 1 1070 ? 55.976 17.363 -49.469 1.00 94.38 1070 PHE A N 1
ATOM 8753 C CA . PHE A 1 1070 ? 56.428 16.368 -48.500 1.00 94.38 1070 PHE A CA 1
ATOM 8754 C C . PHE A 1 1070 ? 56.798 17.002 -47.170 1.00 94.38 1070 PHE A C 1
ATOM 8756 O O . PHE A 1 1070 ? 56.392 16.483 -46.137 1.00 94.38 1070 PHE A O 1
ATOM 8763 N N . GLN A 1 1071 ? 57.513 18.129 -47.178 1.00 93.25 1071 GLN A N 1
ATOM 8764 C CA . GLN A 1 1071 ? 57.789 18.865 -45.945 1.00 93.25 1071 GLN A CA 1
ATOM 8765 C C . GLN A 1 1071 ? 56.494 19.329 -45.276 1.00 93.25 1071 GLN A C 1
ATOM 8767 O O . GLN A 1 1071 ? 56.353 19.188 -44.067 1.00 93.25 1071 GLN A O 1
ATOM 8772 N N . TYR A 1 1072 ? 55.517 19.811 -46.046 1.00 93.94 1072 TYR A N 1
ATOM 8773 C CA . TYR A 1 1072 ? 54.216 20.201 -45.509 1.00 93.94 1072 TYR A CA 1
ATOM 8774 C C . TYR A 1 1072 ? 53.478 19.025 -44.851 1.00 93.94 1072 TYR A C 1
ATOM 8776 O O . TYR A 1 1072 ? 53.030 19.164 -43.717 1.00 93.94 1072 TYR A O 1
ATOM 8784 N N . ILE A 1 1073 ? 53.415 17.855 -45.503 1.00 92.00 1073 ILE A N 1
ATOM 8785 C CA . ILE A 1 1073 ? 52.793 16.650 -44.923 1.00 92.00 1073 ILE A CA 1
ATOM 8786 C C . ILE A 1 1073 ? 53.525 16.201 -43.653 1.00 92.00 1073 ILE A C 1
ATOM 8788 O O . ILE A 1 1073 ? 52.872 15.871 -42.672 1.00 92.00 1073 ILE A O 1
ATOM 8792 N N . LEU A 1 1074 ? 54.863 16.215 -43.649 1.00 91.00 1074 LEU A N 1
ATOM 8793 C CA . LEU A 1 1074 ? 55.670 15.836 -42.480 1.00 91.00 1074 LEU A CA 1
ATOM 8794 C C . LEU A 1 1074 ? 55.500 16.796 -41.292 1.00 91.00 1074 LEU A C 1
ATOM 8796 O O . LEU A 1 1074 ? 55.710 16.389 -40.152 1.00 91.00 1074 LEU A O 1
ATOM 8800 N N . ASN A 1 1075 ? 55.149 18.057 -41.557 1.00 90.62 1075 ASN A N 1
ATOM 8801 C CA . ASN A 1 1075 ? 54.975 19.093 -40.538 1.00 90.62 1075 ASN A CA 1
ATOM 8802 C C . ASN A 1 1075 ? 53.536 19.197 -40.010 1.00 90.62 1075 ASN A C 1
ATOM 8804 O O . ASN A 1 1075 ? 53.316 19.852 -38.990 1.00 90.62 1075 ASN A O 1
ATOM 8808 N N . ILE A 1 1076 ? 52.557 18.603 -40.695 1.00 89.94 1076 ILE A N 1
ATOM 8809 C CA . ILE A 1 1076 ? 51.178 18.545 -40.212 1.00 89.94 1076 ILE A CA 1
ATOM 8810 C C . ILE A 1 1076 ? 51.080 17.541 -39.062 1.00 89.94 1076 ILE A C 1
ATOM 8812 O O . ILE A 1 1076 ? 51.643 16.452 -39.125 1.00 89.94 1076 ILE A O 1
ATOM 8816 N N . ASP A 1 1077 ? 50.308 17.894 -38.032 1.00 84.44 1077 ASP A N 1
ATOM 8817 C CA . ASP A 1 1077 ? 49.910 16.957 -36.981 1.00 84.44 1077 ASP A CA 1
ATOM 8818 C C . ASP A 1 1077 ? 48.927 15.928 -37.568 1.00 84.44 1077 ASP A C 1
ATOM 8820 O O . ASP A 1 1077 ? 47.717 16.171 -37.673 1.00 84.44 1077 ASP A O 1
ATOM 8824 N N . SER A 1 1078 ? 49.488 14.829 -38.078 1.00 82.75 1078 SER A N 1
ATOM 8825 C CA . SER A 1 1078 ? 48.768 13.747 -38.740 1.00 82.75 1078 SER A CA 1
ATOM 8826 C C . SER A 1 1078 ? 48.394 12.635 -37.753 1.00 82.75 1078 SER A C 1
ATOM 8828 O O . SER A 1 1078 ? 49.164 12.315 -36.846 1.00 82.75 1078 SER A O 1
ATOM 8830 N N . PRO A 1 1079 ? 47.234 11.973 -37.937 1.00 78.50 1079 PRO A N 1
ATOM 8831 C CA . PRO A 1 1079 ? 46.807 10.878 -37.061 1.00 78.50 1079 PRO A CA 1
ATOM 8832 C C . PRO A 1 1079 ? 47.726 9.645 -37.127 1.00 78.50 1079 PRO A C 1
ATOM 8834 O O . PRO A 1 1079 ? 47.729 8.833 -36.204 1.00 78.50 1079 PRO A O 1
ATOM 8837 N N . GLU A 1 1080 ? 48.525 9.506 -38.189 1.00 81.38 1080 GLU A N 1
ATOM 8838 C CA . GLU A 1 1080 ? 49.533 8.455 -38.347 1.00 81.38 1080 GLU A CA 1
ATOM 8839 C C . GLU A 1 1080 ? 50.907 9.052 -38.667 1.00 81.38 1080 GLU A C 1
ATOM 8841 O O . GLU A 1 1080 ? 51.005 10.082 -39.334 1.00 81.38 1080 GLU A O 1
ATOM 8846 N N . LYS A 1 1081 ? 51.983 8.401 -38.206 1.00 83.94 1081 LYS A N 1
ATOM 8847 C CA . LYS A 1 1081 ? 53.356 8.851 -38.475 1.00 83.94 1081 LYS A CA 1
ATOM 8848 C C . LYS A 1 1081 ? 53.748 8.497 -39.906 1.00 83.94 1081 LYS A C 1
ATOM 8850 O O . LYS A 1 1081 ? 53.886 7.321 -40.231 1.00 83.94 1081 LYS A O 1
ATOM 8855 N N . ILE A 1 1082 ? 53.983 9.516 -40.725 1.00 88.06 1082 ILE A N 1
ATOM 8856 C CA . ILE A 1 1082 ? 54.478 9.364 -42.093 1.00 88.06 1082 ILE A CA 1
ATOM 8857 C C . ILE A 1 1082 ? 55.968 9.704 -42.123 1.00 88.06 1082 ILE A C 1
ATOM 8859 O O . ILE A 1 1082 ? 56.378 10.720 -41.568 1.00 88.06 1082 ILE A O 1
ATOM 8863 N N . ASP A 1 1083 ? 56.778 8.880 -42.787 1.00 90.62 1083 ASP A N 1
ATOM 8864 C CA . ASP A 1 1083 ? 58.174 9.211 -43.074 1.00 90.62 1083 ASP A CA 1
ATOM 8865 C C . ASP A 1 1083 ? 58.387 9.637 -44.537 1.00 90.62 1083 ASP A C 1
ATOM 8867 O O . ASP A 1 1083 ? 57.555 9.435 -45.430 1.00 90.62 1083 ASP A O 1
ATOM 8871 N N . LEU A 1 1084 ? 59.532 10.271 -44.784 1.00 88.75 1084 LEU A N 1
ATOM 8872 C CA . LEU A 1 1084 ? 59.872 10.820 -46.092 1.00 88.75 1084 LEU A CA 1
ATOM 8873 C C . LEU A 1 1084 ? 60.026 9.738 -47.175 1.00 88.75 1084 LEU A C 1
ATOM 8875 O O . LEU A 1 1084 ? 59.760 10.003 -48.349 1.00 88.75 1084 LEU A O 1
ATOM 8879 N N . ASP A 1 1085 ? 60.483 8.539 -46.822 1.00 89.38 1085 ASP A N 1
ATOM 8880 C CA . ASP A 1 1085 ? 60.726 7.478 -47.800 1.00 89.38 1085 ASP A CA 1
ATOM 8881 C C . ASP A 1 1085 ? 59.414 6.818 -48.237 1.00 89.38 1085 ASP A C 1
ATOM 8883 O O . ASP A 1 1085 ? 59.235 6.520 -49.423 1.00 89.38 1085 ASP A O 1
ATOM 8887 N N . MET A 1 1086 ? 58.448 6.726 -47.325 1.00 89.25 1086 MET A N 1
ATOM 8888 C CA . MET A 1 1086 ? 57.070 6.356 -47.606 1.00 89.25 1086 MET A CA 1
ATOM 8889 C C . MET A 1 1086 ? 56.416 7.349 -48.577 1.00 89.25 1086 MET A C 1
ATOM 8891 O O . MET A 1 1086 ? 55.872 6.927 -49.598 1.00 89.25 1086 MET A O 1
ATOM 8895 N N . LEU A 1 1087 ? 56.554 8.662 -48.353 1.00 90.62 1087 LEU A N 1
ATOM 8896 C CA . LEU A 1 1087 ? 56.033 9.689 -49.272 1.00 90.62 1087 LEU A CA 1
ATOM 8897 C C . LEU A 1 1087 ? 56.648 9.600 -50.673 1.00 90.62 1087 LEU A C 1
ATOM 8899 O O . LEU A 1 1087 ? 55.934 9.662 -51.674 1.00 90.62 1087 LEU A O 1
ATOM 8903 N N . LYS A 1 1088 ? 57.966 9.383 -50.769 1.00 88.88 1088 LYS A N 1
ATOM 8904 C CA . LYS A 1 1088 ? 58.645 9.178 -52.062 1.00 88.88 1088 LYS A CA 1
ATOM 8905 C C . LYS A 1 1088 ? 58.142 7.936 -52.797 1.00 88.88 1088 LYS A C 1
ATOM 8907 O O . LYS A 1 1088 ? 58.162 7.917 -54.028 1.00 88.88 1088 LYS A O 1
ATOM 8912 N N . SER A 1 1089 ? 57.718 6.901 -52.070 1.00 89.56 1089 SER A N 1
ATOM 8913 C CA . SER A 1 1089 ? 57.130 5.697 -52.668 1.00 89.56 1089 SER A CA 1
ATOM 8914 C C . SER A 1 1089 ? 55.748 5.958 -53.282 1.00 89.56 1089 SER A C 1
ATOM 8916 O O . SER A 1 1089 ? 55.340 5.243 -54.196 1.00 89.56 1089 SER A O 1
ATOM 8918 N N . TYR A 1 1090 ? 55.059 7.020 -52.845 1.00 91.56 1090 TYR A N 1
ATOM 8919 C CA . TYR A 1 1090 ? 53.742 7.429 -53.344 1.00 91.56 1090 TYR A CA 1
ATOM 8920 C C . TYR A 1 1090 ? 53.800 8.329 -54.585 1.00 91.56 1090 TYR A C 1
ATOM 8922 O O . TYR A 1 1090 ? 52.766 8.764 -55.078 1.00 91.56 1090 TYR A O 1
ATOM 8930 N N . VAL A 1 1091 ? 54.995 8.587 -55.123 1.00 91.06 1091 VAL A N 1
ATOM 8931 C CA . VAL A 1 1091 ? 55.202 9.301 -56.396 1.00 91.06 1091 VAL A CA 1
ATOM 8932 C C . VAL A 1 1091 ? 56.124 8.499 -57.329 1.00 91.06 1091 VAL A C 1
ATOM 8934 O O . VAL A 1 1091 ? 57.197 8.966 -57.735 1.00 91.06 1091 VAL A O 1
ATOM 8937 N N . PRO A 1 1092 ? 55.781 7.230 -57.620 1.00 86.88 1092 PRO A N 1
ATOM 8938 C CA . PRO A 1 1092 ? 56.690 6.285 -58.258 1.00 86.88 1092 PRO A CA 1
ATOM 8939 C C . PRO A 1 1092 ? 57.166 6.756 -59.638 1.00 86.88 1092 PRO A C 1
ATOM 8941 O O . PRO A 1 1092 ? 58.335 6.551 -59.981 1.00 86.88 1092 PRO A O 1
ATOM 8944 N N . TYR A 1 1093 ? 56.315 7.437 -60.408 1.00 88.31 1093 TYR A N 1
ATOM 8945 C CA . TYR A 1 1093 ? 56.662 7.920 -61.738 1.00 88.31 1093 TYR A CA 1
ATOM 8946 C C . TYR A 1 1093 ? 57.644 9.089 -61.642 1.00 88.31 1093 TYR A C 1
ATOM 8948 O O . TYR A 1 1093 ? 58.696 9.067 -62.290 1.00 88.31 1093 TYR A O 1
ATOM 8956 N N . SER A 1 1094 ? 57.360 10.089 -60.799 1.00 89.50 1094 SER A N 1
ATOM 8957 C CA . SER A 1 1094 ? 58.260 11.236 -60.587 1.00 89.50 1094 SER A CA 1
ATOM 8958 C C . SER A 1 1094 ? 59.595 10.805 -60.013 1.00 89.50 1094 SER A C 1
ATOM 8960 O O . SER A 1 1094 ? 60.638 11.214 -60.521 1.00 89.50 1094 SER A O 1
ATOM 8962 N N . SER A 1 1095 ? 59.586 9.899 -59.037 1.00 88.31 1095 SER A N 1
ATOM 8963 C CA . SER A 1 1095 ? 60.797 9.311 -58.462 1.00 88.31 1095 SER A CA 1
ATOM 8964 C C . SER A 1 1095 ? 61.654 8.615 -59.525 1.00 88.31 1095 SER A C 1
ATOM 8966 O O . SER A 1 1095 ? 62.866 8.847 -59.595 1.00 88.31 1095 SER A O 1
ATOM 8968 N N . PHE A 1 1096 ? 61.036 7.824 -60.412 1.00 89.19 1096 PHE A N 1
ATOM 8969 C CA . PHE A 1 1096 ? 61.734 7.194 -61.533 1.00 89.19 1096 PHE A CA 1
ATOM 8970 C C . PHE A 1 1096 ? 62.350 8.233 -62.479 1.00 89.19 1096 PHE A C 1
ATOM 8972 O O . PHE A 1 1096 ? 63.533 8.140 -62.819 1.00 89.19 1096 PHE A O 1
ATOM 8979 N N . MET A 1 1097 ? 61.584 9.255 -62.866 1.00 88.31 1097 MET A N 1
ATOM 8980 C CA . MET A 1 1097 ? 62.061 10.315 -63.756 1.00 88.31 1097 MET A CA 1
ATOM 8981 C C . MET A 1 1097 ? 63.197 11.133 -63.126 1.00 88.31 1097 MET A C 1
ATOM 8983 O O . MET A 1 1097 ? 64.188 11.418 -63.796 1.00 88.31 1097 MET A O 1
ATOM 8987 N N . PHE A 1 1098 ? 63.117 11.470 -61.835 1.00 91.62 1098 PHE A N 1
ATOM 8988 C CA . PHE A 1 1098 ? 64.166 12.217 -61.134 1.00 91.62 1098 PHE A CA 1
ATOM 8989 C C . PHE A 1 1098 ? 65.489 11.460 -61.068 1.00 91.62 1098 PHE A C 1
ATOM 8991 O O . PHE A 1 1098 ? 66.539 12.087 -61.214 1.00 91.62 1098 PHE A O 1
ATOM 8998 N N . LYS A 1 1099 ? 65.442 10.138 -60.873 1.00 89.31 1099 LYS A N 1
ATOM 8999 C CA . LYS A 1 1099 ? 66.634 9.280 -60.835 1.00 89.31 1099 LYS A CA 1
ATOM 9000 C C . LYS A 1 1099 ? 67.284 9.134 -62.211 1.00 89.31 1099 LYS A C 1
ATOM 9002 O O . LYS A 1 1099 ? 68.507 9.099 -62.301 1.00 89.31 1099 LYS A O 1
ATOM 9007 N N . ASN A 1 1100 ? 66.479 9.077 -63.274 1.00 89.00 1100 ASN A N 1
ATOM 9008 C CA . ASN A 1 1100 ? 66.950 8.677 -64.601 1.00 89.00 1100 ASN A CA 1
ATOM 9009 C C . ASN A 1 1100 ? 67.107 9.822 -65.612 1.00 89.00 1100 ASN A C 1
ATOM 9011 O O . ASN A 1 1100 ? 67.701 9.610 -66.665 1.00 89.00 1100 ASN A O 1
ATOM 9015 N N . ILE A 1 1101 ? 66.636 11.043 -65.325 1.00 89.94 1101 ILE A N 1
ATOM 9016 C CA . ILE A 1 1101 ? 66.693 12.149 -66.299 1.00 89.94 1101 ILE A CA 1
ATOM 9017 C C . ILE A 1 1101 ? 68.120 12.524 -66.733 1.00 89.94 1101 ILE A C 1
ATOM 9019 O O . ILE A 1 1101 ? 68.307 12.965 -67.862 1.00 89.94 1101 ILE A O 1
ATOM 9023 N N . HIS A 1 1102 ? 69.124 12.338 -65.874 1.00 89.06 1102 HIS A N 1
ATOM 9024 C CA . HIS A 1 1102 ? 70.530 12.631 -66.190 1.00 89.06 1102 HIS A CA 1
ATOM 9025 C C . HIS A 1 1102 ? 71.308 11.419 -66.723 1.00 89.06 1102 HIS A C 1
ATOM 9027 O O . HIS A 1 1102 ? 72.480 11.552 -67.076 1.00 89.06 1102 HIS A O 1
ATOM 9033 N N . VAL A 1 1103 ? 70.681 10.240 -66.774 1.00 88.06 1103 VAL A N 1
ATOM 9034 C CA . VAL A 1 1103 ? 71.304 9.019 -67.296 1.00 88.06 1103 VAL A CA 1
ATOM 9035 C C . VAL A 1 1103 ? 71.430 9.136 -68.813 1.00 88.06 1103 VAL A C 1
ATOM 9037 O O . VAL A 1 1103 ? 70.535 9.642 -69.492 1.00 88.06 1103 VAL A O 1
ATOM 9040 N N . ASN A 1 1104 ? 72.549 8.661 -69.365 1.00 84.31 1104 ASN A N 1
ATOM 9041 C CA . ASN A 1 1104 ? 72.738 8.632 -70.811 1.00 84.31 1104 ASN A CA 1
ATOM 9042 C C . ASN A 1 1104 ? 71.612 7.796 -71.455 1.00 84.31 1104 ASN A C 1
ATOM 9044 O O . ASN A 1 1104 ? 71.420 6.642 -71.066 1.00 84.31 1104 ASN A O 1
ATOM 9048 N N . PRO A 1 1105 ? 70.883 8.322 -72.459 1.00 82.88 1105 PRO A N 1
ATOM 9049 C CA . PRO A 1 1105 ? 69.743 7.624 -73.052 1.00 82.88 1105 PRO A CA 1
ATOM 9050 C C . PRO A 1 1105 ? 70.120 6.256 -73.636 1.00 82.88 1105 PRO A C 1
ATOM 9052 O O . PRO A 1 1105 ? 69.286 5.362 -73.661 1.00 82.88 1105 PRO A O 1
ATOM 9055 N N . VAL A 1 1106 ? 71.368 6.061 -74.080 1.00 83.19 1106 VAL A N 1
ATOM 9056 C CA . VAL A 1 1106 ? 71.842 4.764 -74.592 1.00 83.19 1106 VAL A CA 1
ATOM 9057 C C . VAL A 1 1106 ? 71.968 3.729 -73.474 1.00 83.19 1106 VAL A C 1
ATOM 9059 O O . VAL A 1 1106 ? 71.694 2.557 -73.711 1.00 83.19 1106 VAL A O 1
ATOM 9062 N N . ASP A 1 1107 ? 72.356 4.147 -72.271 1.00 84.38 1107 ASP A N 1
ATOM 9063 C CA . ASP A 1 1107 ? 72.494 3.253 -71.119 1.00 84.38 1107 ASP A CA 1
ATOM 9064 C C . ASP A 1 1107 ? 71.126 2.927 -70.514 1.00 84.38 1107 ASP A C 1
ATOM 9066 O O . ASP A 1 1107 ? 70.893 1.790 -70.120 1.00 84.38 1107 ASP A O 1
ATOM 9070 N N . LEU A 1 1108 ? 70.183 3.876 -70.551 1.00 82.81 1108 LEU A N 1
ATOM 9071 C CA . LEU A 1 1108 ? 68.791 3.640 -70.157 1.00 82.81 1108 LEU A CA 1
ATOM 9072 C C . LEU A 1 1108 ? 68.085 2.640 -71.096 1.00 82.81 1108 LEU A C 1
ATOM 9074 O O . LEU A 1 1108 ? 67.332 1.800 -70.624 1.00 82.81 1108 LEU A O 1
ATOM 9078 N N . ILE A 1 1109 ? 68.385 2.678 -72.404 1.00 82.00 1109 ILE A N 1
ATOM 9079 C CA . ILE A 1 1109 ? 67.908 1.689 -73.396 1.00 82.00 1109 ILE A CA 1
ATOM 9080 C C . ILE A 1 1109 ? 68.584 0.314 -73.215 1.00 82.00 1109 ILE A C 1
ATOM 9082 O O . ILE A 1 1109 ? 68.014 -0.707 -73.584 1.00 82.00 1109 ILE A O 1
ATOM 9086 N N . LYS A 1 1110 ? 69.828 0.261 -72.716 1.00 80.19 1110 LYS A N 1
ATOM 9087 C CA . LYS A 1 1110 ? 70.578 -1.000 -72.540 1.00 80.19 1110 LYS A CA 1
ATOM 9088 C C . LYS A 1 1110 ? 70.254 -1.716 -71.235 1.00 80.19 1110 LYS A C 1
ATOM 9090 O O . LYS A 1 1110 ? 70.213 -2.940 -71.221 1.00 80.19 1110 LYS A O 1
ATOM 9095 N N . ASN A 1 1111 ? 70.055 -0.958 -70.161 1.00 72.44 1111 ASN A N 1
ATOM 9096 C CA . ASN A 1 1111 ? 69.716 -1.470 -68.832 1.00 72.44 1111 ASN A CA 1
ATOM 9097 C C . ASN A 1 1111 ? 68.214 -1.754 -68.684 1.00 72.44 1111 ASN A C 1
ATOM 9099 O O . ASN A 1 1111 ? 67.715 -1.840 -67.566 1.00 72.44 1111 ASN A O 1
ATOM 9103 N N . ASP A 1 1112 ? 67.505 -1.856 -69.804 1.00 61.84 1112 ASP A N 1
ATOM 9104 C CA . ASP A 1 1112 ? 66.055 -1.917 -69.885 1.00 61.84 1112 ASP A CA 1
ATOM 9105 C C . ASP A 1 1112 ? 65.540 -3.223 -69.252 1.00 61.84 1112 ASP A C 1
ATOM 9107 O O . ASP A 1 1112 ? 65.786 -4.312 -69.791 1.00 61.84 1112 ASP A O 1
ATOM 9111 N N . PRO A 1 1113 ? 64.863 -3.170 -68.090 1.00 53.00 1113 PRO A N 1
ATOM 9112 C CA . PRO A 1 1113 ? 64.104 -4.314 -67.623 1.00 53.00 1113 PRO A CA 1
ATOM 9113 C C . PRO A 1 1113 ? 62.984 -4.556 -68.640 1.00 53.00 1113 PRO A C 1
ATOM 9115 O O . PRO A 1 1113 ? 62.416 -3.615 -69.186 1.00 53.00 1113 PRO A O 1
ATOM 9118 N N . LYS A 1 1114 ? 62.676 -5.822 -68.929 1.00 56.84 1114 LYS A N 1
ATOM 9119 C CA . LYS A 1 1114 ? 61.559 -6.196 -69.811 1.00 56.84 1114 LYS A CA 1
ATOM 9120 C C . LYS A 1 1114 ? 60.330 -5.325 -69.483 1.00 56.84 1114 LYS A C 1
ATOM 9122 O O . LYS A 1 1114 ? 59.996 -5.184 -68.311 1.00 56.84 1114 LYS A O 1
ATOM 9127 N N . PHE A 1 1115 ? 59.739 -4.713 -70.515 1.00 59.28 1115 PHE A N 1
ATOM 9128 C CA . PHE A 1 1115 ? 58.593 -3.783 -70.511 1.00 59.28 1115 PHE A CA 1
ATOM 9129 C C . PHE A 1 1115 ? 57.312 -4.378 -69.866 1.00 59.28 1115 PHE A C 1
ATOM 9131 O O . PHE A 1 1115 ? 56.272 -4.461 -70.515 1.00 59.28 1115 PHE A O 1
ATOM 9138 N N . ASP A 1 1116 ? 57.351 -4.809 -68.608 1.00 58.28 1116 ASP A N 1
ATOM 9139 C CA . ASP A 1 1116 ? 56.172 -5.353 -67.924 1.00 58.28 1116 ASP A CA 1
ATOM 9140 C C . ASP A 1 1116 ? 55.321 -4.224 -67.306 1.00 58.28 1116 ASP A C 1
ATOM 9142 O O . ASP A 1 1116 ? 54.106 -4.365 -67.181 1.00 58.28 1116 ASP A O 1
ATOM 9146 N N . ASP A 1 1117 ? 55.917 -3.056 -67.018 1.00 74.81 1117 ASP A N 1
ATOM 9147 C CA . ASP A 1 1117 ? 55.196 -1.850 -66.585 1.00 74.81 1117 ASP A CA 1
ATOM 9148 C C . ASP A 1 1117 ? 55.151 -0.793 -67.701 1.00 74.81 1117 ASP A C 1
ATOM 9150 O O . ASP A 1 1117 ? 56.144 -0.122 -68.019 1.00 74.81 1117 ASP A O 1
ATOM 9154 N N . ILE A 1 1118 ? 53.963 -0.612 -68.285 1.00 75.25 1118 ILE A N 1
ATOM 9155 C CA . ILE A 1 1118 ? 53.688 0.343 -69.368 1.00 75.25 1118 ILE A CA 1
ATOM 9156 C C . ILE A 1 1118 ? 53.982 1.806 -68.978 1.00 75.25 1118 ILE A C 1
ATOM 9158 O O . ILE A 1 1118 ? 54.253 2.632 -69.850 1.00 75.25 1118 ILE A O 1
ATOM 9162 N N . MET A 1 1119 ? 53.992 2.130 -67.685 1.00 77.50 1119 MET A N 1
ATOM 9163 C CA . MET A 1 1119 ? 54.144 3.485 -67.148 1.00 77.50 1119 MET A CA 1
ATOM 9164 C C . MET A 1 1119 ? 55.608 3.872 -66.933 1.00 77.50 1119 MET A C 1
ATOM 9166 O O . MET A 1 1119 ? 56.029 4.990 -67.256 1.00 77.50 1119 MET A O 1
ATOM 9170 N N . VAL A 1 1120 ? 56.420 2.928 -66.453 1.00 79.31 1120 VAL A N 1
ATOM 9171 C CA . VAL A 1 1120 ? 57.888 3.063 -66.425 1.00 79.31 1120 VAL A CA 1
ATOM 9172 C C . VAL A 1 1120 ? 58.417 3.162 -67.854 1.00 79.31 1120 VAL A C 1
ATOM 9174 O O . VAL A 1 1120 ? 59.214 4.038 -68.180 1.00 79.31 1120 VAL A O 1
ATOM 9177 N N . SER A 1 1121 ? 57.866 2.338 -68.736 1.00 80.31 1121 SER A N 1
ATOM 9178 C CA . SER A 1 1121 ? 58.142 2.324 -70.170 1.00 80.31 1121 SER A CA 1
ATOM 9179 C C . SER A 1 1121 ? 57.852 3.663 -70.857 1.00 80.31 1121 SER A C 1
ATOM 9181 O O . SER A 1 1121 ? 58.649 4.156 -71.659 1.00 80.31 1121 SER A O 1
ATOM 9183 N N . LEU A 1 1122 ? 56.727 4.287 -70.504 1.00 81.62 1122 LEU A N 1
ATOM 9184 C CA . LEU A 1 1122 ? 56.340 5.615 -70.973 1.00 81.62 1122 LEU A CA 1
ATOM 9185 C C . LEU A 1 1122 ? 57.296 6.700 -70.455 1.00 81.62 1122 LEU A C 1
ATOM 9187 O O . LEU A 1 1122 ? 57.718 7.567 -71.218 1.00 81.62 1122 LEU A O 1
ATOM 9191 N N . SER A 1 1123 ? 57.727 6.593 -69.198 1.00 83.00 1123 SER A N 1
ATOM 9192 C CA . SER A 1 1123 ? 58.713 7.492 -68.581 1.00 83.00 1123 SER A CA 1
ATOM 9193 C C . SER A 1 1123 ? 60.079 7.403 -69.272 1.00 83.00 1123 SER A C 1
ATOM 9195 O O . SER A 1 1123 ? 60.654 8.422 -69.668 1.00 83.00 1123 SER A O 1
ATOM 9197 N N . THR A 1 1124 ? 60.563 6.184 -69.528 1.00 83.50 1124 THR A N 1
ATOM 9198 C CA . THR A 1 1124 ? 61.774 5.925 -70.322 1.00 83.50 1124 THR A CA 1
ATOM 9199 C C . THR A 1 1124 ? 61.640 6.503 -71.727 1.00 83.50 1124 THR A C 1
ATOM 9201 O O . THR A 1 1124 ? 62.547 7.192 -72.201 1.00 83.50 1124 THR A O 1
ATOM 9204 N N . TYR A 1 1125 ? 60.490 6.308 -72.380 1.00 85.31 1125 TYR A N 1
ATOM 9205 C CA . TYR A 1 1125 ? 60.223 6.882 -73.696 1.00 85.31 1125 TYR A CA 1
ATOM 9206 C C . TYR A 1 1125 ? 60.298 8.415 -73.689 1.00 85.31 1125 TYR A C 1
ATOM 9208 O O . TYR A 1 1125 ? 60.917 8.995 -74.585 1.00 85.31 1125 TYR A O 1
ATOM 9216 N N . ILE A 1 1126 ? 59.752 9.094 -72.677 1.00 85.06 1126 ILE A N 1
ATOM 9217 C CA . ILE A 1 1126 ? 59.836 10.559 -72.546 1.00 85.06 1126 ILE A CA 1
ATOM 9218 C C . ILE A 1 1126 ? 61.297 11.017 -72.378 1.00 85.06 1126 ILE A C 1
ATOM 9220 O O . ILE A 1 1126 ? 61.736 11.925 -73.089 1.00 85.06 1126 ILE A O 1
ATOM 9224 N N . ILE A 1 1127 ? 62.086 10.373 -71.508 1.00 85.75 1127 ILE A N 1
ATOM 9225 C CA . ILE A 1 1127 ? 63.506 10.724 -71.292 1.00 85.75 1127 ILE A CA 1
ATOM 9226 C C . ILE A 1 1127 ? 64.322 10.514 -72.570 1.00 85.75 1127 ILE A C 1
ATOM 9228 O O . ILE A 1 1127 ? 65.048 11.413 -73.010 1.00 85.75 1127 ILE A O 1
ATOM 9232 N N . VAL A 1 1128 ? 64.202 9.340 -73.187 1.00 85.75 1128 VAL A N 1
ATOM 9233 C CA . VAL A 1 1128 ? 64.964 8.961 -74.382 1.00 85.75 1128 VAL A CA 1
ATOM 9234 C C . VAL A 1 1128 ? 64.570 9.841 -75.566 1.00 85.75 1128 VAL A C 1
ATOM 9236 O O . VAL A 1 1128 ? 65.438 10.404 -76.235 1.00 85.75 1128 VAL A O 1
ATOM 9239 N N . SER A 1 1129 ? 63.270 10.054 -75.781 1.00 84.00 1129 SER A N 1
ATOM 9240 C CA . SER A 1 1129 ? 62.780 10.908 -76.865 1.00 84.00 1129 SER A CA 1
ATOM 9241 C C . SER A 1 1129 ? 63.188 12.372 -76.711 1.00 84.00 1129 SER A C 1
ATOM 9243 O O . SER A 1 1129 ? 63.319 13.064 -77.717 1.00 84.00 1129 SER A O 1
ATOM 9245 N N . SER A 1 1130 ? 63.507 12.836 -75.498 1.00 85.62 1130 SER A N 1
ATOM 9246 C CA . SER A 1 1130 ? 64.019 14.193 -75.278 1.00 85.62 1130 SER A CA 1
ATOM 9247 C C . SER A 1 1130 ? 65.423 14.445 -75.861 1.00 85.62 1130 SER A C 1
ATOM 9249 O O . SER A 1 1130 ? 65.780 15.600 -76.126 1.00 85.62 1130 SER A O 1
ATOM 9251 N N . HIS A 1 1131 ? 66.193 13.383 -76.135 1.00 82.94 1131 HIS A N 1
ATOM 9252 C CA . HIS A 1 1131 ? 67.579 13.408 -76.624 1.00 82.94 1131 HIS A CA 1
ATOM 9253 C C . HIS A 1 1131 ? 67.685 13.185 -78.146 1.00 82.94 1131 HIS A C 1
ATOM 9255 O O . HIS A 1 1131 ? 68.516 12.414 -78.633 1.00 82.94 1131 HIS A O 1
ATOM 9261 N N . THR A 1 1132 ? 66.847 13.876 -78.926 1.00 68.06 1132 THR A N 1
ATOM 9262 C CA . THR A 1 1132 ? 66.689 13.652 -80.377 1.00 68.06 1132 THR A CA 1
ATOM 9263 C C . THR A 1 1132 ? 67.930 13.887 -81.239 1.00 68.06 1132 THR A C 1
ATOM 9265 O O . THR A 1 1132 ? 67.864 13.649 -82.438 1.00 68.06 1132 THR A O 1
ATOM 9268 N N . ASP A 1 1133 ? 69.047 14.373 -80.706 1.00 69.44 1133 ASP A N 1
ATOM 9269 C CA . ASP A 1 1133 ? 70.247 14.661 -81.504 1.00 69.44 1133 ASP A CA 1
ATOM 9270 C C . ASP A 1 1133 ? 71.129 13.408 -81.722 1.00 69.44 1133 ASP A C 1
ATOM 9272 O O . ASP A 1 1133 ? 72.014 13.408 -82.576 1.00 69.44 1133 ASP A O 1
ATOM 9276 N N . ASN A 1 1134 ? 70.836 12.294 -81.036 1.00 69.19 1134 ASN A N 1
ATOM 9277 C CA . ASN A 1 1134 ? 71.540 11.017 -81.185 1.00 69.19 1134 ASN A CA 1
ATOM 9278 C C . ASN A 1 1134 ? 70.841 10.088 -82.206 1.00 69.19 1134 ASN A C 1
ATOM 9280 O O . ASN A 1 1134 ? 69.675 9.727 -82.045 1.00 69.19 1134 ASN A O 1
ATOM 9284 N N . LYS A 1 1135 ? 71.557 9.656 -83.257 1.00 71.88 1135 LYS A N 1
ATOM 9285 C CA . LYS A 1 1135 ? 71.006 8.812 -84.338 1.00 71.88 1135 LYS A CA 1
ATOM 9286 C C . LYS A 1 1135 ? 70.447 7.471 -83.832 1.00 71.88 1135 LYS A C 1
ATOM 9288 O O . LYS A 1 1135 ? 69.365 7.091 -84.254 1.00 71.88 1135 LYS A O 1
ATOM 9293 N N . LYS A 1 1136 ? 71.124 6.807 -82.882 1.00 70.38 1136 LYS A N 1
ATOM 9294 C CA . LYS A 1 1136 ? 70.676 5.519 -82.306 1.00 70.38 1136 LYS A CA 1
ATOM 9295 C C . LYS A 1 1136 ? 69.398 5.657 -81.469 1.00 70.38 1136 LYS A C 1
ATOM 9297 O O . LYS A 1 1136 ? 68.614 4.722 -81.377 1.00 70.38 1136 LYS A O 1
ATOM 9302 N N . VAL A 1 1137 ? 69.181 6.837 -80.889 1.00 77.81 1137 VAL A N 1
ATOM 9303 C CA . VAL A 1 1137 ? 67.977 7.173 -80.118 1.00 77.81 1137 VAL A CA 1
ATOM 9304 C C . VAL A 1 1137 ? 66.784 7.430 -81.045 1.00 77.81 1137 VAL A C 1
ATOM 9306 O O . VAL A 1 1137 ? 65.677 6.995 -80.742 1.00 77.81 1137 VAL A O 1
ATOM 9309 N N . LYS A 1 1138 ? 66.993 8.076 -82.203 1.00 75.75 1138 LYS A N 1
ATOM 9310 C CA . LYS A 1 1138 ? 65.910 8.371 -83.163 1.00 75.75 1138 LYS A CA 1
ATOM 9311 C C . LYS A 1 1138 ? 65.184 7.117 -83.654 1.00 75.75 1138 LYS A C 1
ATOM 9313 O O . LYS A 1 1138 ? 63.956 7.128 -83.698 1.00 75.75 1138 LYS A O 1
ATOM 9318 N N . ASP A 1 1139 ? 65.919 6.057 -83.982 1.00 78.50 1139 ASP A N 1
ATOM 9319 C CA . ASP A 1 1139 ? 65.337 4.818 -84.515 1.00 78.50 1139 ASP A CA 1
ATOM 9320 C C . ASP A 1 1139 ? 64.509 4.078 -83.445 1.00 78.50 1139 ASP A C 1
ATOM 9322 O O . ASP A 1 1139 ? 63.395 3.617 -83.713 1.00 78.50 1139 ASP A O 1
ATOM 9326 N N . TRP A 1 1140 ? 65.000 4.050 -82.199 1.00 82.88 1140 TRP A N 1
ATOM 9327 C CA . TRP A 1 1140 ? 64.275 3.479 -81.058 1.00 82.88 1140 TRP A CA 1
ATOM 9328 C C . TRP A 1 1140 ? 62.994 4.263 -80.741 1.00 82.88 1140 TRP A C 1
ATOM 9330 O O . TRP A 1 1140 ? 61.931 3.668 -80.551 1.00 82.88 1140 TRP A O 1
ATOM 9340 N N . VAL A 1 1141 ? 63.070 5.600 -80.745 1.00 79.25 1141 VAL A N 1
ATOM 9341 C CA . VAL A 1 1141 ? 61.913 6.479 -80.513 1.00 79.25 1141 VAL A CA 1
ATOM 9342 C C . VAL A 1 1141 ? 60.875 6.289 -81.614 1.00 79.25 1141 VAL A C 1
ATOM 9344 O O . VAL A 1 1141 ? 59.693 6.167 -81.313 1.00 79.25 1141 VAL A O 1
ATOM 9347 N N . HIS A 1 1142 ? 61.290 6.213 -82.882 1.00 80.25 1142 HIS A N 1
ATOM 9348 C CA . HIS A 1 1142 ? 60.366 6.014 -83.999 1.00 80.25 1142 HIS A CA 1
ATOM 9349 C C . HIS A 1 1142 ? 59.628 4.672 -83.909 1.00 80.25 1142 HIS A C 1
ATOM 9351 O O . HIS A 1 1142 ? 58.413 4.632 -84.095 1.00 80.25 1142 HIS A O 1
ATOM 9357 N N . THR A 1 1143 ? 60.343 3.604 -83.544 1.00 81.31 1143 THR A N 1
ATOM 9358 C CA . THR A 1 1143 ? 59.788 2.248 -83.402 1.00 81.31 1143 THR A CA 1
ATOM 9359 C C . THR A 1 1143 ? 58.773 2.147 -82.260 1.00 81.31 1143 THR A C 1
ATOM 9361 O O . THR A 1 1143 ? 57.771 1.448 -82.381 1.00 81.31 1143 THR A O 1
ATOM 9364 N N . ASN A 1 1144 ? 58.998 2.865 -81.155 1.00 79.88 1144 ASN A N 1
ATOM 9365 C CA . ASN A 1 1144 ? 58.142 2.791 -79.967 1.00 79.88 1144 ASN A CA 1
ATOM 9366 C C . ASN A 1 1144 ? 57.058 3.879 -79.903 1.00 79.88 1144 ASN A C 1
ATOM 9368 O O . ASN A 1 1144 ? 56.133 3.765 -79.103 1.00 79.88 1144 ASN A O 1
ATOM 9372 N N . LYS A 1 1145 ? 57.118 4.910 -80.757 1.00 79.56 1145 LYS A N 1
ATOM 9373 C CA . LYS A 1 1145 ? 56.178 6.043 -80.749 1.00 79.56 1145 LYS A CA 1
ATOM 9374 C C . LYS A 1 1145 ? 54.713 5.602 -80.819 1.00 79.56 1145 LYS A C 1
ATOM 9376 O O . LYS A 1 1145 ? 53.888 6.099 -80.060 1.00 79.56 1145 LYS A O 1
ATOM 9381 N N . THR A 1 1146 ? 54.380 4.649 -81.688 1.00 77.44 1146 THR A N 1
ATOM 9382 C CA . THR A 1 1146 ? 53.001 4.159 -81.875 1.00 77.44 1146 THR A CA 1
ATOM 9383 C C . THR A 1 1146 ? 52.432 3.432 -80.657 1.00 77.44 1146 THR A C 1
ATOM 9385 O O . THR A 1 1146 ? 51.216 3.405 -80.504 1.00 77.44 1146 THR A O 1
ATOM 9388 N N . ARG A 1 1147 ? 53.277 2.902 -79.759 1.00 76.88 1147 ARG A N 1
ATOM 9389 C CA . ARG A 1 1147 ? 52.833 2.246 -78.515 1.00 76.88 1147 ARG A CA 1
ATOM 9390 C C . ARG A 1 1147 ? 52.298 3.237 -77.478 1.00 76.88 1147 ARG A C 1
ATOM 9392 O O . ARG A 1 1147 ? 51.466 2.863 -76.655 1.00 76.88 1147 ARG A O 1
ATOM 9399 N N . PHE A 1 1148 ? 52.762 4.486 -77.529 1.00 76.56 1148 PHE A N 1
ATOM 9400 C CA . PHE A 1 1148 ? 52.527 5.489 -76.487 1.00 76.56 1148 PHE A CA 1
ATOM 9401 C C . PHE A 1 1148 ? 51.684 6.689 -76.942 1.00 76.56 1148 PHE A C 1
ATOM 9403 O O . PHE A 1 1148 ? 51.238 7.469 -76.103 1.00 76.56 1148 PHE A O 1
ATOM 9410 N N . ILE A 1 1149 ? 51.424 6.846 -78.247 1.00 72.19 1149 ILE A N 1
ATOM 9411 C CA . ILE A 1 1149 ? 50.523 7.893 -78.756 1.00 72.19 1149 ILE A CA 1
ATOM 9412 C C . ILE A 1 1149 ? 49.136 7.751 -78.110 1.00 72.19 1149 ILE A C 1
ATOM 9414 O O . ILE A 1 1149 ? 48.541 6.677 -78.122 1.00 72.19 1149 ILE A O 1
ATOM 9418 N N . GLY A 1 1150 ? 48.619 8.853 -77.559 1.00 67.12 1150 GLY A N 1
ATOM 9419 C CA . GLY A 1 1150 ? 47.283 8.921 -76.956 1.00 67.12 1150 GLY A CA 1
ATOM 9420 C C . GLY A 1 1150 ? 47.156 8.257 -75.582 1.00 67.12 1150 GLY A C 1
ATOM 9421 O O . GLY A 1 1150 ? 46.089 8.334 -74.980 1.00 67.12 1150 GLY A O 1
ATOM 9422 N N . ARG A 1 1151 ? 48.222 7.635 -75.060 1.00 77.94 1151 ARG A N 1
ATOM 9423 C CA . ARG A 1 1151 ? 48.245 7.105 -73.692 1.00 77.94 1151 ARG A CA 1
ATOM 9424 C C . ARG A 1 1151 ? 48.392 8.250 -72.689 1.00 77.94 1151 ARG A C 1
ATOM 9426 O O . ARG A 1 1151 ? 49.046 9.251 -72.969 1.00 77.94 1151 ARG A O 1
ATOM 9433 N N . ARG A 1 1152 ? 47.784 8.093 -71.517 1.00 78.50 1152 ARG A N 1
ATOM 9434 C CA . ARG A 1 1152 ? 47.938 8.989 -70.366 1.00 78.50 1152 ARG A CA 1
ATOM 9435 C C . ARG A 1 1152 ? 48.573 8.222 -69.223 1.00 78.50 1152 ARG A C 1
ATOM 9437 O O . ARG A 1 1152 ? 48.441 6.999 -69.160 1.00 78.50 1152 ARG A O 1
ATOM 9444 N N . TYR A 1 1153 ? 49.216 8.948 -68.317 1.00 80.06 1153 TYR A N 1
ATOM 9445 C CA . TYR A 1 1153 ? 49.465 8.404 -67.003 1.00 80.06 1153 TYR A CA 1
ATOM 9446 C C . TYR A 1 1153 ? 48.131 8.213 -66.284 1.00 80.06 1153 TYR A C 1
ATOM 9448 O O . TYR A 1 1153 ? 47.366 9.157 -66.099 1.00 80.06 1153 TYR A O 1
ATOM 9456 N N . ILE A 1 1154 ? 47.844 6.972 -65.920 1.00 80.38 1154 ILE A N 1
ATOM 9457 C CA . ILE A 1 1154 ? 46.759 6.593 -65.026 1.00 80.38 1154 ILE A CA 1
ATOM 9458 C C . ILE A 1 1154 ? 47.375 6.421 -63.633 1.00 80.38 1154 ILE A C 1
ATOM 9460 O O . ILE A 1 1154 ? 48.485 5.889 -63.541 1.00 80.38 1154 ILE A O 1
ATOM 9464 N N . PRO A 1 1155 ? 46.743 6.922 -62.559 1.00 78.62 1155 PRO A N 1
ATOM 9465 C CA . PRO A 1 1155 ? 47.234 6.649 -61.215 1.00 78.62 1155 PRO A CA 1
ATOM 9466 C C . PRO A 1 1155 ? 47.308 5.133 -60.959 1.00 78.62 1155 PRO A C 1
ATOM 9468 O O . PRO A 1 1155 ? 46.409 4.416 -61.402 1.00 78.62 1155 PRO A O 1
ATOM 9471 N N . PRO A 1 1156 ? 48.341 4.627 -60.260 1.00 75.50 1156 PRO A N 1
ATOM 9472 C CA . PRO A 1 1156 ? 48.394 3.224 -59.874 1.00 75.50 1156 PRO A CA 1
ATOM 9473 C C . PRO A 1 1156 ? 47.116 2.818 -59.140 1.00 75.50 1156 PRO A C 1
ATOM 9475 O O . PRO A 1 1156 ? 46.678 3.524 -58.229 1.00 75.50 1156 PRO A O 1
ATOM 9478 N N . GLU A 1 1157 ? 46.543 1.670 -59.499 1.00 68.25 1157 GLU A N 1
ATOM 9479 C CA . GLU A 1 1157 ? 45.471 1.088 -58.698 1.00 68.25 1157 GLU A CA 1
ATOM 9480 C C . GLU A 1 1157 ? 46.009 0.765 -57.308 1.00 68.25 1157 GLU A C 1
ATOM 9482 O O . GLU A 1 1157 ? 47.019 0.067 -57.152 1.00 68.25 1157 GLU A O 1
ATOM 9487 N N . PHE A 1 1158 ? 45.316 1.248 -56.282 1.00 57.41 1158 PHE A N 1
ATOM 9488 C CA . PHE A 1 1158 ? 45.543 0.784 -54.930 1.00 57.41 1158 PHE A CA 1
ATOM 9489 C C . PHE A 1 1158 ? 45.086 -0.679 -54.835 1.00 57.41 1158 PHE A C 1
ATOM 9491 O O . PHE A 1 1158 ? 43.904 -0.965 -54.650 1.00 57.41 1158 PHE A O 1
ATOM 9498 N N . LYS A 1 1159 ? 46.029 -1.612 -54.996 1.00 54.59 1159 LYS A N 1
ATOM 9499 C CA . LYS A 1 1159 ? 45.841 -3.019 -54.634 1.00 54.59 1159 LYS A CA 1
ATOM 9500 C C . LYS A 1 1159 ? 46.175 -3.169 -53.154 1.00 54.59 1159 LYS A C 1
ATOM 9502 O O . LYS A 1 1159 ? 47.237 -2.710 -52.729 1.00 54.59 1159 LYS A O 1
ATOM 9507 N N . LYS A 1 1160 ? 45.220 -3.722 -52.402 1.00 45.25 1160 LYS A N 1
ATOM 9508 C CA . LYS A 1 1160 ? 45.360 -4.016 -50.972 1.00 45.25 1160 LYS A CA 1
ATOM 9509 C C . LYS A 1 1160 ? 46.600 -4.847 -50.680 1.00 45.25 1160 LYS A C 1
ATOM 9511 O O . LYS A 1 1160 ? 46.856 -5.796 -51.455 1.00 45.25 1160 LYS A O 1
#

Mean predicted aligned error: 17.23 Å

Nearest PDB structures (foldseek):
  6kxu-assembly5_E  TM=5.438E-01  e=3.623E-02  Arabidopsis thaliana
  6u1s-assembly1_A  TM=2.174E-01  e=1.320E+00  synthetic construct

Secondary structure (DSSP, 8-state):
---HHHHHHHHHHTT-TTGGGS-B-HHHHHHHHHHH---------HHHHHHHHHHHSS-THHHHB-TTT-SBPHHHHHHHHHHHTT-THHHHHTTTS-S-SS--SSHHHHHHSBPPHHHHHHHHHHHHHGGGGS-TT-HHHHHHHHHHHHHHHHTHHHHTT-SBHHHHHHHHHHHHHHSTT--HHHHHHHHHHHHHHHT-PPP--HHHHHHHHHHHHHTS-S-HHHHHHHHHHHTT--SHHHHHHHHHHHTTGGGT--S--S---HHHHHHHHHHHHHHHHHHHHHHHSS-EEEEEEEEEEEEE-TTTTTSHHHHTEEEEEEETTEEEEEE-SSSEEEEEEEEESS---EEEEEEEE-GGGTTS-GGGS-GGGEEEEEEEEE---SS-EEEEEEEE--SSS-PPEEEEEEEEEEEEETTS------S----THHHHHHHHHHHHHHHHHHHT-SSS--SS--HHHHHHHHHHHHHHT--HHHHHHHHHHHHHTT----HHHHHHHHHHHHHHHHHHHHS---HHHHHHHHHHHHHHHHHHHHHHHHHHH-GGGBSS--HHHHHHHHHHHS-GGGHHHHHHHHHHHHHHHHHHHHHTT--EEE-SS--HHHHHHHHHHH-HHHHHGGGHHHHHHHHHTTS---------------------------S--EEE-HHHHHHHHHHHHHHHHHHHHHHHHT---TTT--HHHHHHHHHHHHHHHHHHHHHS-GGGS-HHHHHHHHHHHHHHHHHHT--GGG-HHHHHHHHHHHHHHHHHHHHHHHHHHHHHH-------TTT---HHHHHHHHHHHHHHHHHHHT---STTHHHHHHHHHHHHHHHHHHHHHHHHHHHHTTS-HHHHHHH--HHHHTTHHHHHHHTTS-------HHHHHHHHHHHHHHHHHHHHHHHHHHHH-TT----TTTT-S-TTHHHHHHHHHHHHHHHHHHHHHHHHHHHHEEEPPHHHHHHSTT--SEEE-GGGGSTT-HHHHHHHHHHHHHHHHHHHHHHHHS-HHHHHHHHHHHHHHHHHHHHHTTTTT-SS---HHHHHHHHHHHHHHHHHHHHHHHHS--SS---HHHHHHT-HHHHHHHHHTTS-HHHHHHS---S--HHHHHHHHHHHHT-TT-HHHHHHHHHHHHHHTT--PPPPP---

Organism: NCBI:txid1144522

Foldseek 3Di:
DDDPVVVVVVVVVVLPVVLLVDFCELVNLLVLLVVLADQDAFADDLVLLLVLLVLLLDFPVVVLADLPLLAGDPLVVVLVVLVVVQFPQLVLLCLQGANDSAQDPDLVVLQPAFDHLQLLLQLLVLLQLCLVVDDPVLVLQLQLSLQLNLVCLLCVLVLLQDGTNNRSVVVSVVSQVVGPSRDCVVCVVSSSVSSSRSSDHDGCHSVLSVCLLVLLVVLHPDDPVSSCVSCVVCVQQPDLQSVLVLLLVLLVCLVPAAPDPDDDDVVSNLSVLVSSLVVSQSSVCVLAVAGFQFKKKKKKFKFFDPVLVVPLFLVFKWKWKAWSNDIGIGRPPDRIDITMDGHGPDKIKMKIWIKGFAPVCSVDDPVPQPPVRIDTQDMDIDIDDQAWDKDKDWGWDPDDDDTDTGIIIIITIHIDGSSDRDPDPDPDPDDNVSLVSVLLSLLSSQLVVQSVPDRARALRTSVSSSSSNSSSCVSSVPGLLNNLLSNLLSLVSSDTFNLRSLSNSLSSLSSNSNSPVRHDDDPVSVVSNVVSLVVLLVVLLSSLLCCLQSVSNHPDGNNSSSSNSLSVNDDSVCSVVVLLLSLLLSLLSNQLSLLVLWDKDFDQDADVLQVVLVCLNPVVVSVVSVVVVVVVVVVPPPPDDDDDDDDDDDDDDDDDDDPPPPDPPPPTHIATALLSLLVSLQSLLVVLVSLCCCLVVVSGRPSSRCNVVSLVSSLVSLVSSLVSVLPDDCVPHDPVSVVSNLVSNQSSCVVSVPDPCSHSCNRCVVVLLVVLVVVLVVLLVLLLVLVQPWPLAQPPQQLLATDSLVVSLVSLVVVVVSLLVSVDPDPCSLVVLQSSLVSSLVSLQSNLLSLLLVLCLLADPVLLVVLPDPLSVVNSVVNVVVVPPDPGDDCDLLSNLNSLSSLVCNLVSQLVSVVVSCVSPVPHDDDPCSSCSPVCSVVSSLSSLLSLLQVLLVVLLVLQLPLQWDQDDPVVCVVDVDDFRIDGDPQCLPCPRPSVVVSLCVVLVVLLVSLVSLQNRHHQVCSVSNLLSNLLSNLQNLQQSLAPGDPAAAALVRVVSSLVSVVVSLVSSLVSNCPDPHSDHDDPVNSLVSNVLSNLLVVPLPPDLVVCVVVDDPPPDVSSVVSNLNSLSNHVVDPVSVVVNVVCVVVCHPDGRRRDRPDD

Radius of gyration: 57.14 Å; Cα contacts (8 Å, |Δi|>4): 1373; chains: 1; bounding box: 128×70×179 Å

Sequence (1160 aa):
MNTFEDLIQLSNECCDFEELTTSITEENALKEGKVRFIKEQFEITDSHVEIMVHDLIYPITGQMLDQRSGCISQFGKDLIESTEQISPDIKLITTYFSQYEKVPEQFGDILSEKLDPFTFFKFTQELFESFSTIPPDMKDEQAAMSDIIRHVLLNSQQLALTENLNQLNIEIVKIARETKGSNLELFKPIFQDCFRRAVLHEKVKNETLRNILPIILDSTIIDNDLITEFTWKYKKYNTPIHLISSLEQFQPTIDNEWLYPSSANAEMINDVKAKTTILIEKSGTLVAGKVTTGCLVVNISVDWEKKFKDKRMAKSAWVEIKYCKINQIVELYEKDQEIILPVFSKEFDATVTLYYIKDKYKKLSRNKVPKDGIGILTQLEFVPSTKDKTEKEEFKRRSSSFSPKCGCLKVKTTFYESDKIIPLKSPYNYKEPEIEKYLNFLITTLVNEWVNSKSEMSLSPPQELYLALVEYAVRYSIPATTIYILIAKQLLTMWCHAECYLNTFTSVFLCAFISMKTCKYTDKEEKIYKNIVGFLERNIRVYMIQHLSKPALYEKHALLPLFMLLSFIIPKDTIEEYVDHLVEKSHDNIIESATGGLKPLKSTTAIPEADALLKYCIDPDRKSSTNLLKSTHSLQTQKSNDESTSEKSNDESNSDSEKKSSKLPGKGSVTFNMNSIANTCETLVKRSKQLQKFYEDSSLPNFINQWESIRSELREFAYKLLKMFLVLNHSDCSDSSTFKFIYAYREMFTFYEIEEEYSPYVILLPIILDWIGRVGEKMVDWTNNAIKFDKFEIEDKTQRTSSSLKDLIEVFRQSFEFISSLKWDHPSIEEFVMTFLNLCGACLRNYFETLTLKILSFFPESILHEFNNETINHFIPDLKFVNYESGQQVVTPKSIFIMINNFVFLRSSWSDFAKYVQDKFQSIDIPKQLFNPVPNIGDVSQSIPNLFSWLTSYMVTQTVMPHLWVKNSKMKKMLVKKASTMVLNKAFFQSCSPIYAKTFDLIFRYIQDRIEEINTSVCATYYMTLIKCFLFGLDSGMMNLLIIHTDDPIKHKRLIPIMNFMRDLYNEVFQYILNIDSPEKIDLDMLKSYVPYSSFMFKNIHVNPVDLIKNDPKFDDIMVSLSTYIIVSSHTDNKKVKDWVHTNKTRFIGRRYIPPEFKK

Solvent-accessible surface area (backbone atoms only — not comparable to full-atom values): 65306 Å² total; per-residue (Å²): 142,90,54,72,64,60,55,53,48,52,55,56,65,72,54,55,75,79,60,73,77,54,54,46,39,56,54,57,31,43,50,59,12,52,72,60,40,75,84,79,82,77,89,76,52,74,69,54,50,52,50,51,48,66,61,58,75,63,47,64,57,68,62,24,28,30,88,82,61,21,14,45,20,72,64,24,48,54,46,38,57,67,39,41,84,76,41,55,36,64,47,57,62,46,46,72,54,7,72,44,80,61,73,69,90,48,68,68,62,56,30,71,36,67,51,42,47,46,37,49,47,40,26,54,50,42,51,56,62,46,52,57,74,55,58,88,88,44,54,56,49,47,49,19,50,22,51,40,49,49,52,50,31,55,37,32,63,62,58,65,67,35,72,22,37,42,55,40,49,52,52,53,52,48,49,39,69,72,36,72,64,50,52,63,84,67,47,49,63,52,53,52,48,21,50,53,55,20,58,56,47,64,60,48,50,70,64,38,77,72,39,32,63,59,55,57,52,71,73,44,96,64,58,68,68,59,53,50,49,52,51,61,71,54,69,66,62,86,45,75,51,48,52,45,36,51,56,52,64,43,57,65,46,66,79,76,65,49,95,70,88,66,88,73,52,69,64,59,55,51,47,53,51,58,47,53,38,50,53,46,31,56,52,33,24,73,62,69,77,41,67,48,63,17,36,31,41,38,36,42,28,61,52,50,35,81,88,39,49,93,30,70,62,57,77,44,34,35,37,36,40,36,44,79,92,42,77,46,68,45,75,68,87,52,68,57,46,81,43,44,40,79,31,50,91,59,88,53,71,29,36,44,33,36,32,29,58,34,79,93,40,67,88,47,60,76,94,70,41,54,78,87,32,52,40,74,54,44,72,46,78,47,68,76,50,91,54,69,42,77,48,74,47,77,22,50,63,94,66,81,86,85,67,62,78,41,30,34,45,34,42,35,37,40,48,34,53,65,88,51,86,71,90,67,85,65,94,65,85,81,58,78,81,54,57,62,54,50,51,51,46,49,47,50,51,35,52,49,54,33,65,65,44,94,68,64,41,57,74,63,71,52,60,36,49,45,50,52,48,43,36,50,24,66,73,58,68,52,50,34,32,60,52,29,43,50,45,41,54,57,53,57,52,34,67,52,76,19,30,47,52,39,46,27,51,42,39,38,44,41,41,22,51,50,26,64,73,72,46,81,82,50,74,69,53,52,52,51,49,52,51,50,49,58,48,45,62,66,46,49,59,56,50,51,33,44,55,67,37,44,45,65,45,38,72,59,77,47,58,67,37,46,45,36,55,42,26,71,65,41,60,77,95,48,40,65,66,51,49,52,51,44,52,51,51,12,51,52,50,38,52,51,61,51,46,64,55,60,59,81,37,88,31,99,55,79,40,70,48,35,52,52,42,47,46,65,70,60,39,63,72,79,59,51,69,65,59,60,61,58,52,61,60,58,71,69,66,81,80,77,87,80,89,83,82,88,87,88,81,88,84,92,76,89,78,90,77,82,84,79,70,86,68,72,79,75,94,59,29,41,34,70,51,60,54,34,52,17,52,27,42,39,50,40,43,55,51,48,55,43,50,47,47,49,52,64,71,62,41,54,46,57,89,74,45,52,53,70,63,51,51,52,52,53,42,53,49,51,51,39,54,49,53,36,56,74,73,49,68,65,89,82,48,56,68,67,33,52,51,48,26,52,60,26,47,47,54,39,38,67,74,59,65,56,60,75,85,68,29,65,62,71,67,42,48,66,58,51,53,50,47,53,50,60,48,43,56,53,49,44,56,46,42,58,46,34,68,70,71,51,81,41,51,73,64,40,85,80,56,23,18,29,59,49,59,57,52,52,54,47,54,54,50,59,60,46,50,55,65,60,70,64,69,70,92,54,81,66,51,49,57,56,53,51,53,50,51,51,48,54,32,50,40,51,38,51,43,50,53,55,52,48,52,58,55,54,68,74,53,58,68,71,55,63,64,71,64,72,44,73,80,61,57,70,52,55,74,59,50,65,60,63,73,72,78,55,99,60,81,80,85,44,75,54,32,46,38,14,52,48,24,39,60,67,45,47,60,56,57,48,40,54,49,55,47,54,55,35,71,77,38,77,89,53,84,77,58,74,63,71,68,48,57,54,78,62,53,65,60,53,62,59,45,50,40,46,53,48,7,48,49,37,16,50,50,46,30,67,65,46,42,68,71,47,42,34,75,44,54,71,70,54,47,69,76,32,98,80,50,62,71,48,36,72,38,74,58,53,74,38,85,85,26,72,60,30,49,53,51,49,53,53,51,50,48,56,49,48,57,51,52,49,40,45,65,76,29,38,26,63,94,51,37,63,58,43,54,41,25,40,38,24,2,43,34,19,8,61,53,33,67,76,54,80,77,57,101,58,65,60,47,44,91,58,44,54,58,53,52,49,52,52,50,55,49,50,51,54,52,50,50,50,59,66,69,46,94,56,87,62,95,72,54,73,68,61,56,51,61,32,24,56,67,55,49,51,45,68,71,48,65,84,50,56,53,70,54,57,66,68,70,54,70,80,82,79,49,71,63,62,47,48,50,51,49,55,55,37,39,13,48,66,86,41,72,77,47,43,59,54,40,62,72,50,44,76,80,52,64,92,59,72,60,68,45,77,79,81,74,130

pLDDT: mean 79.54, std 15.3, range [24.69, 97.31]